Protein AF-A0A9D6ZRI2-F1 (afdb_monomer_lite)

pLDDT: mean 70.62, std 25.25, range [20.97, 98.5]

Foldseek 3Di:
DDDDDDDDDDDDDPDDDDPDPDDDDDDDDDDDDDDDDDDDDDDPFFPDKKKDFAAQQWDKIWADDDPDDTWMKGGHHPQADHRDMKMKTFTPPADLFKGKIAIPPLATQGPAWIKTKDFCSSPDDPDKDKWKKDAGPVQDFDDDPPDTGRIDTWDFPDADPVGRMTITIGRGGGMIMMGIDPDDFFDFDQDDPPVVDDQFKKKFFFFDDPPHGDVPQFRPFMWTFQDQDPVATWIWGQDPLPGTDIDHVVVVVPDPGTQTMTIHDPDDDPPDDDDNVLSVQLNVQLVVVSPPDDPSDPDDDDDPPGDGNVRSSQSSCVSSVNHDDDDDPDPRRDDDCVSPDDDDGPPPDDDDDDDDDDDDDDDDDDDDDDDDDDDDDDDDDDDDDQDWPFDDPAWDWDADPVGDIDIDHDDDPPDPPDDGDTDHDDDDDDDDDDDDDDDDDDDDDDDDDDDDDDDDDDDDDDDDDDDDDDDDDDDDDDDDDDDDDDDDDDDDDDDDDDDDDDDDDPPDDPDDDDDDDDDDPDDDDDDPPPDDPPPPPPPPPPDCPDDPDDDDDDVPQDPQQAAADLEAQAADDAQPRHQASPDADPVRHGHHHNQNSQSNCQNHQVAAEHEYDHPDQDLREREHQAAGDARAEHHEYEQPVQADPLAQSYEYAQQNHDDPDPDAFEQYHYNEYEYAYERYEFENTQEESYAYPYQYEYHYELYAQEHYLAESEHYQAAYEFEPPVRSAAEFENYNNHPPYAYWYYEYADADADARYEYARHEQEHTAEESEEYCEAYEYYNAYEQENYQAESYEHAHNDDDPDDFSYEYDYNEYEFEHYQYESYYYLEGEHEYEPLYAYEQEQYQAESEYYNAYAYAHYDDDDPDNPAAHEFENYQLKDFGWYWDADPVRHIDTDGDIHRHAHEEFEHDDQAARYEGERYEQYHTAEESYAYQAYEYEDANYHQEQIQAASYHAAHDPVLHAYEYEYDAHEYEQEHYQAEPYHTAHHEYAYDEHYAAEQAQYQAEPEAYAAYAYYYDYHPVCLVSAHEQANYQNHQKGWYWHQDPVRRIDIDIDGGYHARYEEHYHVVNDAHAHARYEFEHTAEESYEYPAHYAYHNYEQEHYAAERYEYEDDPVDDFHDAHYEAQYEQEHYQAESAYGQGHEHEAKLYEQEHYLAESYEYAEYEYEWDYDPPRGYEQYAYNNHQWHFDFDFDPPDPVGRGDGDTHGGHWERYAYNYDEYAYAEYEQYQTAEESYAYAEEYAYQAYEQYNHPYHSYHYVYHYHYHPRYHYYD

Structure (mmCIF, N/CA/C/O backbone):
data_AF-A0A9D6ZRI2-F1
#
_entry.id   AF-A0A9D6ZRI2-F1
#
loop_
_atom_site.group_PDB
_atom_site.id
_atom_site.type_symbol
_atom_site.label_atom_id
_atom_site.label_alt_id
_atom_site.label_comp_id
_atom_site.label_asym_id
_atom_site.label_entity_id
_atom_site.label_seq_id
_atom_site.pdbx_PDB_ins_code
_atom_site.Cartn_x
_atom_site.Cartn_y
_atom_site.Cartn_z
_atom_site.occupancy
_atom_site.B_iso_or_equiv
_atom_site.auth_seq_id
_atom_site.auth_comp_id
_atom_site.auth_asym_id
_atom_site.auth_atom_id
_atom_site.pdbx_PDB_model_num
ATOM 1 N N . MET A 1 1 ? -30.994 31.750 -10.090 1.00 29.16 1 MET A N 1
ATOM 2 C CA . MET A 1 1 ? -32.234 32.442 -9.644 1.00 29.16 1 MET A CA 1
ATOM 3 C C . MET A 1 1 ? -31.954 33.154 -8.312 1.00 29.16 1 MET A C 1
ATOM 5 O O . MET A 1 1 ? -30.790 33.247 -7.956 1.00 29.16 1 MET A O 1
ATOM 9 N N . THR A 1 2 ? -32.934 33.794 -7.663 1.00 28.86 2 THR A N 1
ATOM 10 C CA . THR A 1 2 ? -32.729 35.038 -6.875 1.00 28.86 2 THR A CA 1
ATOM 11 C C . THR A 1 2 ? -32.945 34.967 -5.348 1.00 28.86 2 THR A C 1
ATOM 13 O O . THR A 1 2 ? -33.997 34.472 -4.959 1.00 28.86 2 THR A O 1
ATOM 16 N N . ARG A 1 3 ? -32.115 35.719 -4.576 1.00 29.94 3 ARG A N 1
ATOM 17 C CA . ARG A 1 3 ? -32.376 36.353 -3.234 1.00 29.94 3 ARG A CA 1
ATOM 18 C C . ARG A 1 3 ? -32.582 35.392 -2.026 1.00 29.94 3 ARG A C 1
ATOM 20 O O . ARG A 1 3 ? -33.068 34.299 -2.241 1.00 29.94 3 ARG A O 1
ATOM 27 N N . THR A 1 4 ? -32.313 35.684 -0.734 1.00 32.09 4 THR A N 1
ATOM 28 C CA . THR A 1 4 ? -31.676 36.776 0.085 1.00 32.09 4 THR A CA 1
ATOM 29 C C . THR A 1 4 ? -31.476 36.241 1.530 1.00 32.09 4 THR A C 1
ATOM 31 O O . THR A 1 4 ? -32.232 35.356 1.907 1.00 32.09 4 THR A O 1
ATOM 34 N N . GLY A 1 5 ? -30.605 36.744 2.426 1.00 25.42 5 GLY A N 1
ATOM 35 C CA . GLY A 1 5 ? -29.570 37.795 2.340 1.00 25.42 5 GLY A CA 1
ATOM 36 C C . GLY A 1 5 ? -29.461 38.702 3.601 1.00 25.42 5 GLY A C 1
ATOM 37 O O . GLY A 1 5 ? -30.491 39.075 4.146 1.00 25.42 5 GLY A O 1
ATOM 38 N N . TRP A 1 6 ? -28.231 39.140 3.948 1.00 24.86 6 TRP A N 1
ATOM 39 C CA . TRP A 1 6 ? -27.807 40.153 4.963 1.00 24.86 6 TRP A CA 1
ATOM 40 C C . TRP A 1 6 ? -27.810 39.818 6.475 1.00 24.86 6 TRP A C 1
ATOM 42 O O . TRP A 1 6 ? -28.849 39.858 7.125 1.00 24.86 6 TRP A O 1
ATOM 52 N N . ALA A 1 7 ? -26.603 39.772 7.062 1.00 22.72 7 ALA A N 1
ATOM 53 C CA . ALA A 1 7 ? -26.259 40.459 8.320 1.00 22.72 7 ALA A CA 1
ATOM 54 C C . ALA A 1 7 ? -24.736 40.727 8.379 1.00 22.72 7 ALA A C 1
ATOM 56 O O . ALA A 1 7 ? -23.945 39.791 8.358 1.00 22.72 7 ALA A O 1
ATOM 57 N N . HIS A 1 8 ? -24.311 41.995 8.437 1.00 24.28 8 HIS A N 1
ATOM 58 C CA . HIS A 1 8 ? -22.897 42.356 8.627 1.00 24.28 8 HIS A CA 1
ATOM 59 C C . HIS A 1 8 ? -22.567 42.452 10.122 1.00 24.28 8 HIS A C 1
ATOM 61 O O . HIS A 1 8 ? -23.172 43.261 10.826 1.00 24.28 8 HIS A O 1
ATOM 67 N N . VAL A 1 9 ? -21.555 41.710 10.579 1.00 23.06 9 VAL A N 1
ATOM 68 C CA . VAL A 1 9 ? -20.877 41.962 11.860 1.00 23.06 9 VAL A CA 1
ATOM 69 C C . VAL A 1 9 ? -19.564 42.687 11.572 1.00 23.06 9 VAL A C 1
ATOM 71 O O . VAL A 1 9 ? -18.776 42.258 10.734 1.00 23.06 9 VAL A O 1
ATOM 74 N N . VAL A 1 10 ? -19.346 43.812 12.251 1.00 22.88 10 VAL A N 1
ATOM 75 C CA . VAL A 1 10 ? -18.098 44.580 12.180 1.00 22.88 10 VAL A CA 1
ATOM 76 C C . VAL A 1 10 ? -17.127 44.015 13.210 1.00 22.88 10 VAL A C 1
ATOM 78 O O . VAL A 1 10 ? -17.380 44.130 14.407 1.00 22.88 10 VAL A O 1
ATOM 81 N N . VAL A 1 11 ? -16.005 43.458 12.755 1.00 23.61 11 VAL A N 1
ATOM 82 C CA . VAL A 1 11 ? -14.863 43.113 13.613 1.00 23.61 11 VAL A CA 1
ATOM 83 C C . VAL A 1 11 ? -13.727 44.086 13.311 1.00 23.61 11 VAL A C 1
ATOM 85 O O . VAL A 1 11 ? -13.316 44.238 12.161 1.00 23.61 11 VAL A O 1
ATOM 88 N N . LEU A 1 12 ? -13.240 44.780 14.343 1.00 21.59 12 LEU A N 1
ATOM 89 C CA . LEU A 1 12 ? -12.049 45.622 14.245 1.00 21.59 12 LEU A CA 1
ATOM 90 C C . LEU A 1 12 ? -10.812 44.732 14.078 1.00 21.59 12 LEU A C 1
ATOM 92 O O . LEU A 1 12 ? -10.442 44.021 15.008 1.00 21.59 12 LEU A O 1
ATOM 96 N N . LEU A 1 13 ? -10.118 44.854 12.947 1.00 23.19 13 LEU A N 1
ATOM 97 C CA . LEU A 1 13 ? -8.721 44.437 12.853 1.00 23.19 13 LEU A CA 1
ATOM 98 C C . LEU A 1 13 ? -7.837 45.539 13.445 1.00 23.19 13 LEU A C 1
ATOM 100 O O . LEU A 1 13 ? -7.654 46.601 12.849 1.00 23.19 13 LEU A O 1
ATOM 104 N N . VAL A 1 14 ? -7.291 45.281 14.634 1.00 24.95 14 VAL A N 1
ATOM 105 C CA . VAL A 1 14 ? -6.186 46.069 15.188 1.00 24.95 14 VAL A CA 1
ATOM 106 C C . VAL A 1 14 ? -4.920 45.655 14.443 1.00 24.95 14 VAL A C 1
ATOM 108 O O . VAL A 1 14 ? -4.370 44.587 14.692 1.00 24.95 14 VAL A O 1
ATOM 111 N N . GLY A 1 15 ? -4.471 46.491 13.507 1.00 23.88 15 GLY A N 1
ATOM 112 C CA . GLY A 1 15 ? -3.195 46.282 12.830 1.00 23.88 15 GLY A CA 1
ATOM 113 C C . GLY A 1 15 ? -2.034 46.434 13.812 1.00 23.88 15 GLY A C 1
ATOM 114 O O . GLY A 1 15 ? -1.817 47.523 14.345 1.00 23.88 15 GLY A O 1
ATOM 115 N N . VAL A 1 16 ? -1.283 45.354 14.036 1.00 26.25 16 VAL A N 1
ATOM 116 C CA . VAL A 1 16 ? 0.013 45.416 14.722 1.00 26.25 16 VAL A CA 1
ATOM 117 C C . VAL A 1 16 ? 1.009 46.101 13.783 1.00 26.25 16 VAL A C 1
ATOM 119 O O . VAL A 1 16 ? 1.060 45.809 12.589 1.00 26.25 16 VAL A O 1
ATOM 122 N N . GLY A 1 17 ? 1.728 47.094 14.304 1.00 24.58 17 GLY A N 1
ATOM 123 C CA . GLY A 1 17 ? 2.449 48.058 13.479 1.00 24.58 17 GLY A CA 1
ATOM 124 C C . GLY A 1 17 ? 3.695 47.494 12.801 1.00 24.58 17 GLY A C 1
ATOM 125 O O . GLY A 1 17 ? 4.562 46.922 13.457 1.00 24.58 17 GLY A O 1
ATOM 126 N N . ILE A 1 18 ? 3.840 47.782 11.506 1.00 28.42 18 ILE A N 1
ATOM 127 C CA . ILE A 1 18 ? 5.143 47.767 10.839 1.00 28.42 18 ILE A CA 1
ATOM 128 C C . ILE A 1 18 ? 5.974 48.894 11.464 1.00 28.42 18 ILE A C 1
ATOM 130 O O . ILE A 1 18 ? 5.627 50.071 11.340 1.00 28.42 18 ILE A O 1
ATOM 134 N N . GLY A 1 19 ? 7.050 48.534 12.167 1.00 27.94 19 GLY A N 1
ATOM 135 C CA . GLY A 1 19 ? 7.991 49.499 12.731 1.00 27.94 19 GLY A CA 1
ATOM 136 C C . GLY A 1 19 ? 8.614 50.350 11.624 1.00 27.94 19 GLY A C 1
ATOM 137 O O . GLY A 1 19 ? 9.106 49.821 10.629 1.00 27.94 19 GLY A O 1
ATOM 138 N N . ALA A 1 20 ? 8.579 51.673 11.779 1.00 28.64 20 ALA A N 1
ATOM 139 C CA . ALA A 1 20 ? 9.100 52.585 10.770 1.00 28.64 20 ALA A CA 1
ATOM 140 C C . ALA A 1 20 ? 10.629 52.466 10.657 1.00 28.64 20 ALA A C 1
ATOM 142 O O . ALA A 1 20 ? 11.359 52.940 11.528 1.00 28.64 20 ALA A O 1
ATOM 143 N N . VAL A 1 21 ? 11.115 51.896 9.551 1.00 29.70 21 VAL A N 1
ATOM 144 C CA . VAL A 1 21 ? 12.512 52.061 9.135 1.00 29.70 21 VAL A CA 1
ATOM 145 C C . VAL A 1 21 ? 12.705 53.529 8.766 1.00 29.70 21 VAL A C 1
ATOM 147 O O . VAL A 1 21 ? 12.091 54.037 7.825 1.00 29.70 21 VAL A O 1
ATOM 150 N N . GLN A 1 22 ? 13.530 54.232 9.539 1.00 29.23 22 GLN A N 1
ATOM 151 C CA . GLN A 1 22 ? 13.772 55.655 9.349 1.00 29.23 22 GLN A CA 1
ATOM 152 C C . GLN A 1 22 ? 14.686 55.876 8.137 1.00 29.23 22 GLN A C 1
ATOM 154 O O . GLN A 1 22 ? 15.909 55.903 8.256 1.00 29.23 22 GLN A O 1
ATOM 159 N N . ALA A 1 23 ? 14.080 56.041 6.960 1.00 32.25 23 ALA A N 1
ATOM 160 C CA . ALA A 1 23 ? 14.793 56.461 5.760 1.00 32.25 23 ALA A CA 1
ATOM 161 C C . ALA A 1 23 ? 15.494 57.812 5.994 1.00 32.25 23 ALA A C 1
ATOM 163 O O . ALA A 1 23 ? 14.913 58.739 6.568 1.00 32.25 23 ALA A O 1
ATOM 164 N N . CYS A 1 24 ? 16.739 57.934 5.531 1.00 27.02 24 CYS A N 1
ATOM 165 C CA . CYS A 1 24 ? 17.488 59.186 5.570 1.00 27.02 24 CYS A CA 1
ATOM 166 C C . CYS A 1 24 ? 16.915 60.188 4.555 1.00 27.02 24 CYS A C 1
ATOM 168 O O . CYS A 1 24 ? 17.398 60.271 3.427 1.00 27.02 24 CYS A O 1
ATOM 170 N N . ASP A 1 25 ? 15.895 60.951 4.952 1.00 29.95 25 ASP A N 1
ATOM 171 C CA . ASP A 1 25 ? 15.398 62.072 4.152 1.00 29.95 25 ASP A CA 1
ATOM 172 C C . ASP A 1 25 ? 16.218 63.358 4.391 1.00 29.95 25 ASP A C 1
ATOM 174 O O . ASP A 1 25 ? 16.868 63.588 5.414 1.00 29.95 25 ASP A O 1
ATOM 178 N N . SER A 1 26 ? 16.196 64.174 3.355 1.00 35.44 26 SER A N 1
ATOM 179 C CA . SER A 1 26 ? 17.008 65.328 3.035 1.00 35.44 26 SER A CA 1
ATOM 180 C C . SER A 1 26 ? 16.941 66.508 4.017 1.00 35.44 26 SER A C 1
ATOM 182 O O . SER A 1 26 ? 15.887 67.026 4.381 1.00 35.44 26 SER A O 1
ATOM 184 N N . SER A 1 27 ? 18.119 67.066 4.317 1.00 29.78 27 SER A N 1
ATOM 185 C CA . SER A 1 27 ? 18.261 68.493 4.625 1.00 29.78 27 SER A CA 1
ATOM 186 C C . SER A 1 27 ? 19.442 69.077 3.827 1.00 29.78 27 SER A C 1
ATOM 188 O O . SER A 1 27 ? 20.470 68.413 3.681 1.00 29.78 27 SER A O 1
ATOM 190 N N . PRO A 1 28 ? 19.311 70.271 3.215 1.00 37.56 28 PRO A N 1
ATOM 191 C CA . PRO A 1 28 ? 20.233 70.697 2.163 1.00 37.56 28 PRO A CA 1
ATOM 192 C C . PRO A 1 28 ? 21.476 71.415 2.716 1.00 37.56 28 PRO A C 1
ATOM 194 O O . PRO A 1 28 ? 21.451 72.625 2.947 1.00 37.56 28 PRO A O 1
ATOM 197 N N . GLY A 1 29 ? 22.600 70.704 2.856 1.00 37.34 29 GLY A N 1
ATOM 198 C CA . GLY A 1 29 ? 23.886 71.346 3.146 1.00 37.34 29 GLY A CA 1
ATOM 199 C C . GLY A 1 29 ? 25.071 70.396 3.337 1.00 37.34 29 GLY A C 1
ATOM 200 O O . GLY A 1 29 ? 25.107 69.644 4.301 1.00 37.34 29 GLY A O 1
ATOM 201 N N . SER A 1 30 ? 26.095 70.547 2.485 1.00 35.97 30 SER A N 1
ATOM 202 C CA . SER A 1 30 ? 27.358 69.776 2.431 1.00 35.97 30 SER A CA 1
ATOM 203 C C . SER A 1 30 ? 27.227 68.313 1.968 1.00 35.97 30 SER A C 1
ATOM 205 O O . SER A 1 30 ? 26.267 67.622 2.283 1.00 35.97 30 SER A O 1
ATOM 207 N N . GLY A 1 31 ? 28.155 67.882 1.106 1.00 46.59 31 GLY A N 1
ATOM 208 C CA . GLY A 1 31 ? 27.984 66.688 0.273 1.00 46.59 31 GLY A CA 1
ATOM 209 C C . GLY A 1 31 ? 28.655 65.419 0.801 1.00 46.59 31 GLY A C 1
ATOM 210 O O . GLY A 1 31 ? 29.773 65.457 1.307 1.00 46.59 31 GLY A O 1
ATOM 211 N N . SER A 1 32 ? 27.988 64.290 0.569 1.00 33.88 32 SER A N 1
ATOM 212 C CA . SER A 1 32 ? 28.549 62.934 0.475 1.00 33.88 32 SER A CA 1
ATOM 213 C C . SER A 1 32 ? 27.674 62.127 -0.505 1.00 33.88 32 SER A C 1
ATOM 215 O O . SER A 1 32 ? 26.529 62.510 -0.744 1.00 33.88 32 SER A O 1
ATOM 217 N N . GLY A 1 33 ? 28.242 61.125 -1.186 1.00 31.58 33 GLY A N 1
ATOM 218 C CA . GLY A 1 33 ? 27.621 60.482 -2.359 1.00 31.58 33 GLY A CA 1
ATOM 219 C C . GLY A 1 33 ? 26.506 59.483 -2.026 1.00 31.58 33 GLY A C 1
ATOM 220 O O . GLY A 1 33 ? 26.507 58.896 -0.945 1.00 31.58 33 GLY A O 1
ATOM 221 N N . SER A 1 34 ? 25.576 59.272 -2.966 1.00 30.92 34 SER A N 1
ATOM 222 C CA . SER A 1 34 ? 24.553 58.221 -2.870 1.00 30.92 34 SER A CA 1
ATOM 223 C C . SER A 1 34 ? 25.125 56.835 -3.184 1.00 30.92 34 SER A C 1
ATOM 225 O O . SER A 1 34 ? 26.103 56.693 -3.918 1.00 30.92 34 SER A O 1
ATOM 227 N N . CYS A 1 35 ? 24.486 55.804 -2.632 1.00 38.44 35 CYS A N 1
ATOM 228 C CA . CYS A 1 35 ? 24.665 54.409 -3.029 1.00 38.44 35 CYS A CA 1
ATOM 229 C C . CYS A 1 35 ? 23.344 53.908 -3.624 1.00 38.44 35 CYS A C 1
ATOM 231 O O . CYS A 1 35 ? 22.611 53.158 -2.982 1.00 38.44 35 CYS A O 1
ATOM 233 N N . ASP A 1 36 ? 23.018 54.368 -4.831 1.00 41.16 36 ASP A N 1
ATOM 234 C CA . ASP A 1 36 ? 21.847 53.890 -5.565 1.00 41.16 36 ASP A CA 1
ATOM 235 C C . ASP A 1 36 ? 22.117 52.484 -6.122 1.00 41.16 36 ASP A C 1
ATOM 237 O O . ASP A 1 36 ? 22.945 52.300 -7.015 1.00 41.16 36 ASP A O 1
ATOM 241 N N . GLY A 1 37 ? 21.423 51.479 -5.584 1.00 41.41 37 GLY A N 1
ATOM 242 C CA . GLY A 1 37 ? 21.551 50.090 -6.016 1.00 41.41 37 GLY A CA 1
ATOM 243 C C . GLY A 1 37 ? 20.399 49.226 -5.507 1.00 41.41 37 GLY A C 1
ATOM 244 O O . GLY A 1 37 ? 20.138 49.179 -4.305 1.00 41.41 37 GLY A O 1
ATOM 245 N N . ILE A 1 38 ? 19.728 48.554 -6.444 1.00 42.66 38 ILE A N 1
ATOM 246 C CA . ILE A 1 38 ? 18.597 47.631 -6.240 1.00 42.66 38 ILE A CA 1
ATOM 247 C C . ILE A 1 38 ? 18.997 46.532 -5.220 1.00 42.66 38 ILE A C 1
ATOM 249 O O . ILE A 1 38 ? 20.179 46.167 -5.172 1.00 42.66 38 ILE A O 1
ATOM 253 N N . PRO A 1 39 ? 18.082 46.014 -4.370 1.00 45.53 39 PRO A N 1
ATOM 254 C CA . PRO A 1 39 ? 18.378 44.829 -3.561 1.00 45.53 39 PRO A CA 1
ATOM 255 C C . PRO A 1 39 ? 18.807 43.648 -4.456 1.00 45.53 39 PRO A C 1
ATOM 257 O O . PRO A 1 39 ? 18.276 43.513 -5.558 1.00 45.53 39 PRO A O 1
ATOM 260 N N . PRO A 1 40 ? 19.768 42.810 -4.024 1.00 46.75 40 PRO A N 1
ATOM 261 C CA . PRO A 1 40 ? 20.139 41.613 -4.775 1.00 46.75 40 PRO A CA 1
ATOM 262 C C . PRO A 1 40 ? 18.957 40.638 -4.863 1.00 46.75 40 PRO A C 1
ATOM 264 O O . PRO A 1 40 ? 18.091 40.645 -3.986 1.00 46.75 40 PRO A O 1
ATOM 267 N N . GLU A 1 41 ? 18.950 39.794 -5.897 1.00 44.81 41 GLU A N 1
ATOM 268 C CA . GLU A 1 41 ? 18.012 38.671 -5.998 1.00 44.81 41 GLU A CA 1
ATOM 269 C C . GLU A 1 41 ? 18.081 37.795 -4.739 1.00 44.81 41 GLU A C 1
ATOM 271 O O . GLU A 1 41 ? 19.152 37.578 -4.157 1.00 44.81 41 GLU A O 1
ATOM 276 N N . VAL A 1 42 ? 16.905 37.348 -4.300 1.00 48.97 42 VAL A N 1
ATOM 277 C CA . VAL A 1 42 ? 16.754 36.388 -3.209 1.00 48.97 42 VAL A CA 1
ATOM 278 C C . VAL A 1 42 ? 16.791 35.007 -3.843 1.00 48.97 42 VAL A C 1
ATOM 280 O O . VAL A 1 42 ? 15.953 34.700 -4.682 1.00 48.97 42 VAL A O 1
ATOM 283 N N . ASP A 1 43 ? 17.790 34.225 -3.457 1.00 49.72 43 ASP A N 1
ATOM 284 C CA . ASP A 1 43 ? 17.899 32.800 -3.762 1.00 49.72 43 ASP A CA 1
ATOM 285 C C . ASP A 1 43 ? 17.080 31.998 -2.732 1.00 49.72 43 ASP A C 1
ATOM 287 O O . ASP A 1 43 ? 17.019 32.384 -1.559 1.00 49.72 43 ASP A O 1
ATOM 291 N N . ASP A 1 44 ? 16.475 30.884 -3.150 1.00 49.12 44 ASP A N 1
ATOM 292 C CA . ASP A 1 44 ? 15.517 30.082 -2.363 1.00 49.12 44 ASP A CA 1
ATOM 293 C C . ASP A 1 44 ? 16.140 29.408 -1.118 1.00 49.12 44 ASP A C 1
ATOM 295 O O . ASP A 1 44 ? 15.434 28.860 -0.257 1.00 49.12 44 ASP A O 1
ATOM 299 N N . THR A 1 45 ? 17.470 29.495 -1.007 1.00 49.88 45 THR A N 1
ATOM 300 C CA . THR A 1 45 ? 18.319 29.036 0.103 1.00 49.88 45 THR A CA 1
ATOM 301 C C . THR A 1 45 ? 18.375 30.004 1.304 1.00 49.88 45 THR A C 1
ATOM 303 O O . THR A 1 45 ? 18.862 29.630 2.378 1.00 49.88 45 THR A O 1
ATOM 306 N N . VAL A 1 46 ? 17.880 31.245 1.169 1.00 54.53 46 VAL A N 1
ATOM 307 C CA . VAL A 1 46 ? 18.057 32.327 2.163 1.00 54.53 46 VAL A CA 1
ATOM 308 C C . VAL A 1 46 ? 16.724 32.767 2.784 1.00 54.53 46 VAL A C 1
ATOM 310 O O . VAL A 1 46 ? 15.861 33.316 2.109 1.00 54.53 46 VAL A O 1
ATOM 313 N N . GLU A 1 47 ? 16.575 32.623 4.106 1.00 59.03 47 GLU A N 1
ATOM 314 C CA . GLU A 1 47 ? 15.338 32.988 4.830 1.00 59.03 47 GLU A CA 1
ATOM 315 C C . GLU A 1 47 ? 15.181 34.510 5.031 1.00 59.03 47 GLU A C 1
ATOM 317 O O . GLU A 1 47 ? 14.079 35.017 5.239 1.00 59.03 47 GLU A O 1
ATOM 322 N N . GLY A 1 48 ? 16.281 35.270 4.985 1.00 71.56 48 GLY A N 1
ATOM 323 C CA . GLY A 1 48 ? 16.228 36.723 5.128 1.00 71.56 48 GLY A CA 1
ATOM 324 C C . GLY A 1 48 ? 17.539 37.454 4.848 1.00 71.56 48 GLY A C 1
ATOM 325 O O . GLY A 1 48 ? 18.637 36.932 5.064 1.00 71.56 48 GLY A O 1
ATOM 326 N N . VAL A 1 49 ? 17.406 38.705 4.391 1.00 76.75 49 VAL A N 1
ATOM 327 C CA . VAL A 1 49 ? 18.514 39.602 4.031 1.00 76.75 49 VAL A CA 1
ATOM 328 C C . VAL A 1 49 ? 18.304 40.989 4.646 1.00 76.75 49 VAL A C 1
ATOM 330 O O . VAL A 1 49 ? 17.291 41.638 4.391 1.00 76.75 49 VAL A O 1
ATOM 333 N N . SER A 1 50 ? 19.300 41.476 5.386 1.00 81.25 50 SER A N 1
ATOM 334 C CA . SER A 1 50 ? 19.371 42.855 5.901 1.00 81.25 50 SER A CA 1
ATOM 335 C C . SER A 1 50 ? 20.590 43.585 5.343 1.00 81.25 50 SER A C 1
ATOM 337 O O . SER A 1 50 ? 21.602 42.960 5.031 1.00 81.25 50 SER A O 1
ATOM 339 N N . TRP A 1 51 ? 20.537 44.917 5.243 1.00 80.75 51 TRP A N 1
ATOM 340 C CA . TRP A 1 51 ? 21.678 45.718 4.787 1.00 80.75 51 TRP A CA 1
ATOM 341 C C . TRP A 1 51 ? 21.721 47.125 5.399 1.00 80.75 51 TRP A C 1
ATOM 343 O O . TRP A 1 51 ? 20.697 47.676 5.800 1.00 80.75 51 TRP A O 1
ATOM 353 N N . LEU A 1 52 ? 22.921 47.713 5.447 1.00 82.50 52 LEU A N 1
ATOM 354 C CA . LEU A 1 52 ? 23.186 49.068 5.945 1.00 82.50 52 LEU A CA 1
ATOM 355 C C . LEU A 1 52 ? 24.335 49.719 5.165 1.00 82.50 52 LEU A C 1
ATOM 357 O O . LEU A 1 52 ? 25.357 49.086 4.914 1.00 82.50 52 LEU A O 1
ATOM 361 N N . CYS A 1 53 ? 24.209 51.006 4.842 1.00 77.75 53 CYS A N 1
ATOM 362 C CA . CYS A 1 53 ? 25.326 51.830 4.372 1.00 77.75 53 CYS A CA 1
ATOM 363 C C . CYS A 1 53 ? 25.922 52.607 5.554 1.00 77.75 53 CYS A C 1
ATOM 365 O O . CYS A 1 53 ? 25.254 53.457 6.141 1.00 77.75 53 CYS A O 1
ATOM 367 N N . VAL A 1 54 ? 27.176 52.324 5.910 1.00 76.12 54 VAL A N 1
ATOM 368 C CA . VAL A 1 54 ? 27.817 52.888 7.106 1.00 76.12 54 VAL A CA 1
ATOM 369 C C . VAL A 1 54 ? 28.302 54.313 6.837 1.00 76.12 54 VAL A C 1
ATOM 371 O O . VAL A 1 54 ? 29.200 54.553 6.024 1.00 76.12 54 VAL A O 1
ATOM 374 N N . GLY A 1 55 ? 27.701 55.279 7.532 1.00 73.00 55 GLY A N 1
ATOM 375 C CA . GLY A 1 55 ? 28.160 56.667 7.548 1.00 73.00 55 GLY A CA 1
ATOM 376 C C . GLY A 1 55 ? 29.383 56.866 8.457 1.00 73.00 55 GLY A C 1
ATOM 377 O O . GLY A 1 55 ? 29.712 55.997 9.263 1.00 73.00 55 GLY A O 1
ATOM 378 N N . PRO A 1 56 ? 30.048 58.036 8.409 1.00 68.06 56 PRO A N 1
ATOM 379 C CA . PRO A 1 56 ? 31.217 58.318 9.253 1.00 68.06 56 PRO A CA 1
ATOM 380 C C . PRO A 1 56 ? 30.921 58.294 10.768 1.00 68.06 56 PRO A C 1
ATOM 382 O O . PRO A 1 56 ? 31.847 58.202 11.567 1.00 68.06 56 PRO A O 1
ATOM 385 N N . GLY A 1 57 ? 29.647 58.356 11.172 1.00 76.94 57 GLY A N 1
ATOM 386 C CA . GLY A 1 57 ? 29.206 58.207 12.563 1.00 76.94 57 GLY A CA 1
ATOM 387 C C . GLY A 1 57 ? 28.972 56.762 13.029 1.00 76.94 57 GLY A C 1
ATOM 388 O O . GLY A 1 57 ? 28.460 56.586 14.129 1.00 76.94 57 GLY A O 1
ATOM 389 N N . GLY A 1 58 ? 29.304 55.748 12.221 1.00 85.31 58 GLY A N 1
ATOM 390 C CA . GLY A 1 58 ? 28.919 54.357 12.484 1.00 85.31 58 GLY A CA 1
ATOM 391 C C . GLY A 1 58 ? 27.444 54.094 12.155 1.00 85.31 58 GLY A C 1
ATOM 392 O O . GLY A 1 58 ? 26.834 54.825 11.370 1.00 85.31 58 GLY A O 1
ATOM 393 N N . GLY A 1 59 ? 26.869 53.049 12.749 1.00 88.62 59 GLY A N 1
ATOM 394 C CA . GLY A 1 59 ? 25.447 52.707 12.625 1.00 88.62 59 GLY A CA 1
ATOM 395 C C . GLY A 1 59 ? 25.116 51.342 13.229 1.00 88.62 59 GLY A C 1
ATOM 396 O O . GLY A 1 59 ? 26.006 50.653 13.722 1.00 88.62 59 GLY A O 1
ATOM 397 N N . SER A 1 60 ? 23.850 50.934 13.177 1.00 88.12 60 SER A N 1
ATOM 398 C CA . SER A 1 60 ? 23.438 49.570 13.520 1.00 88.12 60 SER A CA 1
ATOM 399 C C . SER A 1 60 ? 22.464 48.997 12.494 1.00 88.12 60 SER A C 1
ATOM 401 O O . SER A 1 60 ? 21.776 49.737 11.786 1.00 88.12 60 SER A O 1
ATOM 403 N N . VAL A 1 61 ? 22.458 47.671 12.364 1.00 88.62 61 VAL A N 1
ATOM 404 C CA . VAL A 1 61 ? 21.616 46.931 11.418 1.00 88.62 61 VAL A CA 1
ATOM 405 C C . VAL A 1 61 ? 20.975 45.735 12.111 1.00 88.62 61 VAL A C 1
ATOM 407 O O . VAL A 1 61 ? 21.632 45.003 12.851 1.00 88.62 61 VAL A O 1
ATOM 410 N N . LEU A 1 62 ? 19.677 45.542 11.878 1.00 87.31 62 LEU A N 1
ATOM 411 C CA . LEU A 1 62 ? 18.941 44.407 12.426 1.00 87.31 62 LEU A CA 1
ATOM 412 C C . LEU A 1 62 ? 19.306 43.127 11.675 1.00 87.31 62 LEU A C 1
ATOM 414 O O . LEU A 1 62 ? 19.291 43.087 10.445 1.00 87.31 62 LEU A O 1
ATOM 418 N N . VAL A 1 63 ? 19.595 42.075 12.424 1.00 85.50 63 VAL A N 1
ATOM 419 C CA . VAL A 1 63 ? 19.823 40.726 11.911 1.00 85.50 63 VAL A CA 1
ATOM 420 C C . VAL A 1 63 ? 18.464 40.086 11.583 1.00 85.50 63 VAL A C 1
ATOM 422 O O . VAL A 1 63 ? 17.560 40.176 12.419 1.00 85.50 63 VAL A O 1
ATOM 425 N N . PRO A 1 64 ? 18.287 39.448 10.407 1.00 76.62 64 PRO A N 1
ATOM 426 C CA . PRO A 1 64 ? 17.042 38.760 10.061 1.00 76.62 64 PRO A CA 1
ATOM 427 C C . PRO A 1 64 ? 16.646 37.696 11.098 1.00 76.62 64 PRO A C 1
ATOM 429 O O . PRO A 1 64 ? 17.489 36.943 11.581 1.00 76.62 64 PRO A O 1
ATOM 432 N N . GLY A 1 65 ? 15.355 37.626 11.429 1.00 72.75 65 GLY A N 1
ATOM 433 C CA . GLY A 1 65 ? 14.789 36.683 12.397 1.00 72.75 65 GLY A CA 1
ATOM 434 C C . GLY A 1 65 ? 13.260 36.785 12.461 1.00 72.75 65 GLY A C 1
ATOM 435 O O . GLY A 1 65 ? 12.664 37.626 11.783 1.00 72.75 65 GLY A O 1
ATOM 436 N N . ARG A 1 66 ? 12.611 35.934 13.271 1.00 61.38 66 ARG A N 1
ATOM 437 C CA . ARG A 1 66 ? 11.140 35.908 13.400 1.00 61.38 66 ARG A CA 1
ATOM 438 C C . ARG A 1 66 ? 10.581 37.229 13.955 1.00 61.38 66 ARG A C 1
ATOM 440 O O . ARG A 1 66 ? 11.221 37.926 14.741 1.00 61.38 66 ARG A O 1
ATOM 447 N N . ALA A 1 67 ? 9.366 37.575 13.526 1.00 49.72 67 ALA A N 1
ATOM 448 C CA . ALA A 1 67 ? 8.756 38.878 13.779 1.00 49.72 67 ALA A CA 1
ATOM 449 C C . ALA A 1 67 ? 8.518 39.152 15.279 1.00 49.72 67 ALA A C 1
ATOM 451 O O . ALA A 1 67 ? 7.675 38.517 15.906 1.00 49.72 67 ALA A O 1
ATOM 452 N N . GLY A 1 68 ? 9.224 40.146 15.828 1.00 57.22 68 GLY A N 1
ATOM 453 C CA . GLY A 1 68 ? 9.019 40.652 17.190 1.00 57.22 68 GLY A CA 1
ATOM 454 C C . GLY A 1 68 ? 10.305 41.125 17.868 1.00 57.22 68 GLY A C 1
ATOM 455 O O . GLY A 1 68 ? 10.324 42.208 18.449 1.00 57.22 68 GLY A O 1
ATOM 456 N N . GLU A 1 69 ? 11.391 40.354 17.751 1.00 60.31 69 GLU A N 1
ATOM 457 C CA . GLU A 1 69 ? 12.611 40.548 18.551 1.00 60.31 69 GLU A CA 1
ATOM 458 C C . GLU A 1 69 ? 13.894 40.258 17.748 1.00 60.31 69 GLU A C 1
ATOM 460 O O . GLU A 1 69 ? 14.444 39.160 17.779 1.00 60.31 69 GLU A O 1
ATOM 465 N N . ALA A 1 70 ? 14.400 41.258 17.020 1.00 72.94 70 ALA A N 1
ATOM 466 C CA . ALA A 1 70 ? 15.609 41.110 16.206 1.00 72.94 70 ALA A CA 1
ATOM 467 C C . ALA A 1 70 ? 16.913 41.295 17.012 1.00 72.94 70 ALA A C 1
ATOM 469 O O . ALA A 1 70 ? 17.019 42.181 17.868 1.00 72.94 70 ALA A O 1
ATOM 470 N N . SER A 1 71 ? 17.927 40.489 16.681 1.00 87.25 71 SER A N 1
ATOM 471 C CA . SER A 1 71 ? 19.327 40.733 17.071 1.00 87.25 71 SER A CA 1
ATOM 472 C C . SER A 1 71 ? 19.909 41.902 16.255 1.00 87.25 71 SER A C 1
ATOM 474 O O . SER A 1 71 ? 19.345 42.284 15.230 1.00 87.25 71 SER A O 1
ATOM 476 N N . GLU A 1 72 ? 21.011 42.508 16.694 1.00 91.06 72 GLU A N 1
ATOM 477 C CA . GLU A 1 72 ? 21.512 43.777 16.141 1.00 91.06 72 GLU A CA 1
ATOM 478 C C . GLU A 1 72 ? 23.038 43.768 15.983 1.00 91.06 72 GLU A C 1
ATOM 480 O O . GLU A 1 72 ? 23.761 43.509 16.940 1.00 91.06 72 GLU A O 1
ATOM 485 N N . LEU A 1 73 ? 23.545 44.094 14.792 1.00 92.56 73 LEU A N 1
ATOM 486 C CA . LEU A 1 73 ? 24.970 44.339 14.561 1.00 92.56 73 LEU A CA 1
ATOM 487 C C . LEU A 1 73 ? 25.250 45.843 14.682 1.00 92.56 73 LEU A C 1
ATOM 489 O O . LEU A 1 73 ? 24.732 46.646 13.904 1.00 92.56 73 LEU A O 1
ATOM 493 N N . ILE A 1 74 ? 26.079 46.217 15.652 1.00 93.25 74 ILE A N 1
ATOM 494 C CA . ILE A 1 74 ? 26.438 47.587 16.021 1.00 93.25 74 ILE A CA 1
ATOM 495 C C . ILE A 1 74 ? 27.854 47.882 15.515 1.00 93.25 74 ILE A C 1
ATOM 497 O O . ILE A 1 74 ? 28.826 47.239 15.914 1.00 93.25 74 ILE A O 1
ATOM 501 N N . ILE A 1 75 ? 27.978 48.885 14.650 1.00 92.38 75 ILE A N 1
ATOM 502 C CA . ILE A 1 75 ? 29.223 49.281 13.989 1.00 92.38 75 ILE A CA 1
ATOM 503 C C . ILE A 1 75 ? 29.661 50.641 14.556 1.00 92.38 75 ILE A C 1
ATOM 505 O O . ILE A 1 75 ? 29.005 51.652 14.274 1.00 92.38 75 ILE A O 1
ATOM 509 N N . PRO A 1 76 ? 30.743 50.713 15.359 1.00 90.00 76 PRO A N 1
ATOM 510 C CA . PRO A 1 76 ? 31.167 51.972 15.955 1.00 90.00 76 PRO A CA 1
ATOM 511 C C . PRO A 1 76 ? 31.718 52.960 14.906 1.00 90.00 76 PRO A C 1
ATOM 513 O O . PRO A 1 76 ? 32.120 52.556 13.809 1.00 90.00 76 PRO A O 1
ATOM 516 N N . PRO A 1 77 ? 31.770 54.271 15.224 1.00 87.44 77 PRO A N 1
ATOM 517 C CA . PRO A 1 77 ? 32.368 55.270 14.345 1.00 87.44 77 PRO A CA 1
ATOM 518 C C . PRO A 1 77 ? 33.793 54.886 13.932 1.00 87.44 77 PRO A C 1
ATOM 520 O O . PRO A 1 77 ? 34.571 54.385 14.748 1.00 87.44 77 PRO A O 1
ATOM 523 N N . GLU A 1 78 ? 34.127 55.167 12.671 1.00 83.19 78 GLU A N 1
ATOM 524 C CA . GLU A 1 78 ? 35.434 54.906 12.040 1.00 83.19 78 GLU A CA 1
ATOM 525 C C . GLU A 1 78 ? 35.818 53.418 11.868 1.00 83.19 78 GLU A C 1
ATOM 527 O O . GLU A 1 78 ? 36.816 53.148 11.201 1.00 83.19 78 GLU A O 1
ATOM 532 N N . ALA A 1 79 ? 35.036 52.454 12.384 1.00 86.94 79 ALA A N 1
ATOM 533 C CA . ALA A 1 79 ? 35.320 51.012 12.282 1.00 86.94 79 ALA A CA 1
ATOM 534 C C . ALA A 1 79 ? 35.433 50.508 10.833 1.00 86.94 79 ALA A C 1
ATOM 536 O O . ALA A 1 79 ? 36.232 49.621 10.538 1.00 86.94 79 ALA A O 1
ATOM 537 N N . LEU A 1 80 ? 34.664 51.118 9.931 1.00 87.56 80 LEU A N 1
ATOM 538 C CA . LEU A 1 80 ? 34.683 50.891 8.490 1.00 87.56 80 LEU A CA 1
ATOM 539 C C . LEU A 1 80 ? 34.935 52.201 7.746 1.00 87.56 80 LEU A C 1
ATOM 541 O O . LEU A 1 80 ? 34.640 53.291 8.245 1.00 87.56 80 LEU A O 1
ATOM 545 N N . ALA A 1 81 ? 35.417 52.092 6.507 1.00 82.12 81 ALA A N 1
ATOM 546 C CA . ALA A 1 81 ? 35.446 53.226 5.596 1.00 82.12 81 ALA A CA 1
ATOM 547 C C . ALA A 1 81 ? 34.020 53.770 5.389 1.00 82.12 81 ALA A C 1
ATOM 549 O O . ALA A 1 81 ? 33.069 53.004 5.200 1.00 82.12 81 ALA A O 1
ATOM 550 N N . ALA A 1 82 ? 33.867 55.096 5.402 1.00 73.75 82 ALA A N 1
ATOM 551 C CA . ALA A 1 82 ? 32.582 55.728 5.115 1.00 73.75 82 ALA A CA 1
ATOM 552 C C . ALA A 1 82 ? 32.048 55.258 3.749 1.00 73.75 82 ALA A C 1
ATOM 554 O O . ALA A 1 82 ? 32.817 55.118 2.799 1.00 73.75 82 ALA A O 1
ATOM 555 N N . SER A 1 83 ? 30.734 55.038 3.655 1.00 76.25 83 SER A N 1
ATOM 556 C CA . SER A 1 83 ? 30.021 54.428 2.516 1.00 76.25 83 SER A CA 1
ATOM 557 C C . SER A 1 83 ? 30.280 52.932 2.253 1.00 76.25 83 SER A C 1
ATOM 559 O O . SER A 1 83 ? 29.862 52.420 1.218 1.00 76.25 83 SER A O 1
ATOM 561 N N . THR A 1 84 ? 30.855 52.183 3.204 1.00 81.38 84 THR A N 1
ATOM 562 C CA . THR A 1 84 ? 30.825 50.706 3.142 1.00 81.38 84 THR A CA 1
ATOM 563 C C . THR A 1 84 ? 29.380 50.201 3.259 1.00 81.38 84 THR A C 1
ATOM 565 O O . THR A 1 84 ? 28.679 50.548 4.213 1.00 81.38 84 THR A O 1
ATOM 568 N N . LYS A 1 85 ? 28.929 49.376 2.304 1.00 85.94 85 LYS A N 1
ATOM 569 C CA . LYS A 1 85 ? 27.652 48.647 2.378 1.00 85.94 85 LYS A CA 1
ATOM 570 C C . LYS A 1 85 ? 27.887 47.306 3.070 1.00 85.94 85 LYS A C 1
ATOM 572 O O . LYS A 1 85 ? 28.682 46.513 2.583 1.00 85.94 85 LYS A O 1
ATOM 577 N N . VAL A 1 86 ? 27.184 47.068 4.171 1.00 85.56 86 VAL A N 1
ATOM 578 C CA . VAL A 1 86 ? 27.182 45.801 4.912 1.00 85.56 86 VAL A CA 1
ATOM 579 C C . VAL A 1 86 ? 25.905 45.042 4.575 1.00 85.56 86 VAL A C 1
ATOM 581 O O . VAL A 1 86 ? 24.832 45.648 4.541 1.00 85.56 86 VAL A O 1
ATOM 584 N N . VAL A 1 87 ? 26.012 43.740 4.318 1.00 85.88 87 VAL A N 1
ATOM 585 C CA . VAL A 1 87 ? 24.879 42.838 4.046 1.00 85.88 87 VAL A CA 1
ATOM 586 C C . VAL A 1 87 ? 24.949 41.654 5.006 1.00 85.88 87 VAL A C 1
ATOM 588 O O . VAL A 1 87 ? 26.024 41.103 5.215 1.00 85.88 87 VAL A O 1
ATOM 591 N N . ILE A 1 88 ? 23.815 41.267 5.588 1.00 88.75 88 ILE A N 1
ATOM 592 C CA . ILE A 1 88 ? 23.681 40.110 6.481 1.00 88.75 88 ILE A CA 1
ATOM 593 C C . ILE A 1 88 ? 22.667 39.148 5.863 1.00 88.75 88 ILE A C 1
ATOM 595 O O . ILE A 1 88 ? 21.537 39.553 5.582 1.00 88.75 88 ILE A O 1
ATOM 599 N N . ARG A 1 89 ? 23.067 37.889 5.670 1.00 85.56 89 ARG A N 1
ATOM 600 C CA . ARG A 1 89 ? 22.230 36.793 5.154 1.00 85.56 89 ARG A CA 1
ATOM 601 C C . ARG A 1 89 ? 22.073 35.704 6.221 1.00 85.56 89 ARG A C 1
ATOM 603 O O . ARG A 1 89 ? 23.053 35.392 6.901 1.00 85.56 89 ARG A O 1
ATOM 610 N N . ARG A 1 90 ? 20.874 35.118 6.332 1.00 80.94 90 ARG A N 1
ATOM 611 C CA . ARG A 1 90 ? 20.563 33.962 7.199 1.00 80.94 90 ARG A CA 1
ATOM 612 C C . ARG A 1 90 ? 20.137 32.753 6.339 1.00 80.94 90 ARG A C 1
ATOM 614 O O . ARG A 1 90 ? 19.196 32.916 5.558 1.00 80.94 90 ARG A O 1
ATOM 621 N N . PRO A 1 91 ? 20.790 31.579 6.449 1.00 72.94 91 PRO A N 1
ATOM 622 C CA . PRO A 1 91 ? 20.344 30.348 5.786 1.00 72.94 91 PRO A CA 1
ATOM 623 C C . PRO A 1 91 ? 18.980 29.868 6.303 1.00 72.94 91 PRO A C 1
ATOM 625 O O . PRO A 1 91 ? 18.582 30.208 7.417 1.00 72.94 91 PRO A O 1
ATOM 628 N N . LYS A 1 92 ? 18.286 29.047 5.510 1.00 61.66 92 LYS A N 1
ATOM 629 C CA . LYS A 1 92 ? 16.949 28.496 5.813 1.00 61.66 92 LYS A CA 1
ATOM 630 C C . LYS A 1 92 ? 16.919 27.448 6.945 1.00 61.66 92 LYS A C 1
ATOM 632 O O . LYS A 1 92 ? 15.856 27.179 7.491 1.00 61.66 92 LYS A O 1
ATOM 637 N N . GLU A 1 93 ? 18.072 26.898 7.324 1.00 55.00 93 GLU A N 1
ATOM 638 C CA . GLU A 1 93 ? 18.228 25.717 8.198 1.00 55.00 93 GLU A CA 1
ATOM 639 C C . GLU A 1 93 ? 18.636 26.057 9.650 1.00 55.00 93 GLU A C 1
ATOM 641 O O . GLU A 1 93 ? 19.422 25.358 10.288 1.00 55.00 93 GLU A O 1
ATOM 646 N N . ALA A 1 94 ? 18.150 27.175 10.191 1.00 52.56 94 ALA A N 1
ATOM 647 C CA . ALA A 1 94 ? 18.544 27.632 11.524 1.00 52.56 94 ALA A CA 1
ATOM 648 C C . ALA A 1 94 ? 17.624 27.091 12.640 1.00 52.56 94 ALA A C 1
ATOM 650 O O . ALA A 1 94 ? 16.561 27.658 12.917 1.00 52.56 94 ALA A O 1
ATOM 651 N N . ASP A 1 95 ? 18.082 26.027 13.303 1.00 58.28 95 ASP A N 1
ATOM 652 C CA . ASP A 1 95 ? 17.439 25.403 14.466 1.00 58.28 95 ASP A CA 1
ATOM 653 C C . ASP A 1 95 ? 17.399 26.285 15.731 1.00 58.28 95 ASP A C 1
ATOM 655 O O . ASP A 1 95 ? 18.104 27.286 15.867 1.00 58.28 95 ASP A O 1
ATOM 659 N N . TRP A 1 96 ? 16.584 25.880 16.713 1.00 55.22 96 TRP A N 1
ATOM 660 C CA . TRP A 1 96 ? 16.279 26.662 17.927 1.00 55.22 96 TRP A CA 1
ATOM 661 C C . TRP A 1 96 ? 17.497 26.953 18.826 1.00 55.22 96 TRP A C 1
ATOM 663 O O . TRP A 1 96 ? 17.443 27.882 19.631 1.00 55.22 96 TRP A O 1
ATOM 673 N N . ASN A 1 97 ? 18.591 26.203 18.664 1.00 64.38 97 ASN A N 1
ATOM 674 C CA . ASN A 1 97 ? 19.825 26.315 19.452 1.00 64.38 97 ASN A CA 1
ATOM 675 C C . ASN A 1 97 ? 21.022 26.841 18.624 1.00 64.38 97 ASN A C 1
ATOM 677 O O . ASN A 1 97 ? 22.169 26.726 19.067 1.00 64.38 97 ASN A O 1
ATOM 681 N N . ARG A 1 98 ? 20.787 27.407 17.427 1.00 73.75 98 ARG A N 1
ATOM 682 C CA . ARG A 1 98 ? 21.843 27.810 16.479 1.00 73.75 98 ARG A CA 1
ATOM 683 C C . ARG A 1 98 ? 21.516 29.119 15.751 1.00 73.75 98 ARG A C 1
ATOM 685 O O . ARG A 1 98 ? 20.394 29.332 15.296 1.00 73.75 98 ARG A O 1
ATOM 692 N N . LEU A 1 99 ? 22.513 29.990 15.586 1.00 77.56 99 LEU A N 1
ATOM 693 C CA . LEU A 1 99 ? 22.417 31.176 14.730 1.00 77.56 99 LEU A CA 1
ATOM 694 C C . LEU A 1 99 ? 23.612 31.262 13.776 1.00 77.56 99 LEU A C 1
ATOM 696 O O . LEU A 1 99 ? 24.714 31.637 14.177 1.00 77.56 99 LEU A O 1
ATOM 700 N N . ASP A 1 100 ? 23.337 30.993 12.501 1.00 83.00 100 ASP A N 1
ATOM 701 C CA . ASP A 1 100 ? 24.288 31.120 11.400 1.00 83.00 100 ASP A CA 1
ATOM 702 C C . ASP A 1 100 ? 24.051 32.421 10.637 1.00 83.00 100 ASP A C 1
ATOM 704 O O . ASP A 1 100 ? 22.941 32.691 10.168 1.00 83.00 100 ASP A O 1
ATOM 708 N N . LEU A 1 101 ? 25.106 33.219 10.477 1.00 85.69 101 LEU A N 1
ATOM 709 C CA . LEU A 1 101 ? 25.077 34.472 9.729 1.00 85.69 101 LEU A CA 1
ATOM 710 C C . LEU A 1 101 ? 26.246 34.544 8.756 1.00 85.69 101 LEU A C 1
ATOM 712 O O . LEU A 1 101 ? 27.390 34.254 9.104 1.00 85.69 101 LEU A O 1
ATOM 716 N N . ARG A 1 102 ? 25.974 35.052 7.556 1.00 87.50 102 ARG A N 1
ATOM 717 C CA . ARG A 1 102 ? 27.008 35.479 6.612 1.00 87.50 102 ARG A CA 1
ATOM 718 C C . ARG A 1 102 ? 26.966 36.996 6.484 1.00 87.50 102 ARG A C 1
ATOM 720 O O . ARG A 1 102 ? 25.955 37.552 6.053 1.00 87.50 102 ARG A O 1
ATOM 727 N N . ILE A 1 103 ? 28.053 37.650 6.886 1.00 89.50 103 ILE A N 1
ATOM 728 C CA . ILE A 1 103 ? 28.216 39.106 6.871 1.00 89.50 103 ILE A CA 1
ATOM 729 C C . ILE A 1 103 ? 29.179 39.475 5.738 1.00 89.50 103 ILE A C 1
ATOM 731 O O . ILE A 1 103 ? 30.306 38.987 5.685 1.00 89.50 103 ILE A O 1
ATOM 735 N N . GLU A 1 104 ? 28.733 40.333 4.825 1.00 87.81 104 GLU A N 1
ATOM 736 C CA . GLU A 1 104 ? 29.469 40.742 3.625 1.00 87.81 104 GLU A CA 1
ATOM 737 C C . GLU A 1 104 ? 29.714 42.266 3.626 1.00 87.81 104 GLU A C 1
ATOM 739 O O . GLU A 1 104 ? 28.853 43.014 4.103 1.00 87.81 104 GLU A O 1
ATOM 744 N N . PRO A 1 105 ? 30.846 42.755 3.076 1.00 88.12 105 PRO A N 1
ATOM 745 C CA . PRO A 1 105 ? 31.898 41.998 2.388 1.00 88.12 105 PRO A CA 1
ATOM 746 C C . PRO A 1 105 ? 32.867 41.313 3.368 1.00 88.12 105 PRO A C 1
ATOM 748 O O . PRO A 1 105 ? 33.345 41.938 4.311 1.00 88.12 105 PRO A O 1
ATOM 751 N N . ALA A 1 106 ? 33.156 40.026 3.152 1.00 80.75 106 ALA A N 1
ATOM 752 C CA . ALA A 1 106 ? 33.933 39.205 4.090 1.00 80.75 106 ALA A CA 1
ATOM 753 C C . ALA A 1 106 ? 35.410 39.637 4.222 1.00 80.75 106 ALA A C 1
ATOM 755 O O . ALA A 1 106 ? 36.056 39.363 5.225 1.00 80.75 106 ALA A O 1
ATOM 756 N N . ASP A 1 107 ? 35.957 40.349 3.240 1.00 77.56 107 ASP A N 1
ATOM 757 C CA . ASP A 1 107 ? 37.312 40.910 3.248 1.00 77.56 107 ASP A CA 1
ATOM 758 C C . ASP A 1 107 ? 37.414 42.288 3.938 1.00 77.56 107 ASP A C 1
ATOM 760 O O . ASP A 1 107 ? 38.466 42.931 3.901 1.00 77.56 107 ASP A O 1
ATOM 764 N N . ALA A 1 108 ? 36.348 42.751 4.604 1.00 81.19 108 ALA A N 1
ATOM 765 C CA . ALA A 1 108 ? 36.344 44.019 5.327 1.00 81.19 108 ALA A CA 1
ATOM 766 C C . ALA A 1 108 ? 37.391 44.063 6.457 1.00 81.19 108 ALA A C 1
ATOM 768 O O . ALA A 1 108 ? 37.242 43.441 7.511 1.00 81.19 108 ALA A O 1
ATOM 769 N N . VAL A 1 109 ? 38.424 44.888 6.269 1.00 77.44 109 VAL A N 1
ATOM 770 C CA . VAL A 1 109 ? 39.395 45.215 7.320 1.00 77.44 109 VAL A CA 1
ATOM 771 C C . VAL A 1 109 ? 38.766 46.214 8.289 1.00 77.44 109 VAL A C 1
ATOM 773 O O . VAL A 1 109 ? 38.683 47.412 8.005 1.00 77.44 109 VAL A O 1
ATOM 776 N N . LEU A 1 110 ? 38.330 45.716 9.443 1.00 85.38 110 LEU A N 1
ATOM 777 C CA . LEU A 1 110 ? 37.790 46.539 10.518 1.00 85.38 110 LEU A CA 1
ATOM 778 C C . LEU A 1 110 ? 38.922 47.302 11.225 1.00 85.38 110 LEU A C 1
ATOM 780 O O . LEU A 1 110 ? 39.869 46.706 11.735 1.00 85.38 110 LEU A O 1
ATOM 784 N N . SER A 1 111 ? 38.831 48.634 11.281 1.00 86.38 111 SER A N 1
ATOM 785 C CA . SER A 1 111 ? 39.787 49.471 12.033 1.00 86.38 111 SER A CA 1
ATOM 786 C C . SER A 1 111 ? 39.573 49.374 13.551 1.00 86.38 111 SER A C 1
ATOM 788 O O . SER A 1 111 ? 40.471 49.666 14.346 1.00 86.38 111 SER A O 1
ATOM 790 N N . ARG A 1 112 ? 38.356 48.975 13.934 1.00 87.88 112 ARG A N 1
ATOM 791 C CA . ARG A 1 112 ? 37.882 48.702 15.286 1.00 87.88 112 ARG A CA 1
ATOM 792 C C . ARG A 1 112 ? 36.875 47.555 15.240 1.00 87.88 112 ARG A C 1
ATOM 794 O O . ARG A 1 112 ? 36.115 47.503 14.274 1.00 87.88 112 ARG A O 1
ATOM 801 N N . PRO A 1 113 ? 36.813 46.713 16.279 1.00 89.44 113 PRO A N 1
ATOM 802 C CA . PRO A 1 113 ? 35.829 45.643 16.351 1.00 89.44 113 PRO A CA 1
ATOM 803 C C . PRO A 1 113 ? 34.388 46.168 16.276 1.00 89.44 113 PRO A C 1
ATOM 805 O O . PRO A 1 113 ? 34.099 47.291 16.701 1.00 89.44 113 PRO A O 1
ATOM 808 N N . VAL A 1 114 ? 33.485 45.347 15.741 1.00 92.75 114 VAL A N 1
ATOM 809 C CA . VAL A 1 114 ? 32.031 45.587 15.753 1.00 92.75 114 VAL A CA 1
ATOM 810 C C . VAL A 1 114 ? 31.361 44.668 16.773 1.00 92.75 114 VAL A C 1
ATOM 812 O O . VAL A 1 114 ? 31.906 43.622 17.117 1.00 92.75 114 VAL A O 1
ATOM 815 N N . THR A 1 115 ? 30.168 45.026 17.244 1.00 94.00 115 THR A N 1
ATOM 816 C CA . THR A 1 115 ? 29.454 44.265 18.280 1.00 94.00 115 THR A CA 1
ATOM 817 C C . THR A 1 115 ? 28.170 43.662 17.724 1.00 94.00 115 THR A C 1
ATOM 819 O O . THR A 1 115 ? 27.249 44.390 17.366 1.00 94.00 115 THR A O 1
ATOM 822 N N . LEU A 1 116 ? 28.074 42.336 17.679 1.00 92.69 116 LEU A N 1
ATOM 823 C CA . LEU A 1 116 ? 26.841 41.605 17.400 1.00 92.69 116 LEU A CA 1
ATOM 824 C C . LEU A 1 116 ? 26.100 41.339 18.718 1.00 92.69 116 LEU A C 1
ATOM 826 O O . LEU A 1 116 ? 26.509 40.487 19.504 1.00 92.69 116 LEU A O 1
ATOM 830 N N . ARG A 1 117 ? 25.007 42.065 18.957 1.00 91.56 117 ARG A N 1
ATOM 831 C CA . ARG A 1 117 ? 24.115 41.881 20.106 1.00 91.56 117 ARG A CA 1
ATOM 832 C C . ARG A 1 117 ? 23.033 40.859 19.787 1.00 91.56 117 ARG A C 1
ATOM 834 O O . ARG A 1 117 ? 22.191 41.090 18.917 1.00 91.56 117 ARG A O 1
ATOM 841 N N . VAL A 1 118 ? 23.017 39.766 20.535 1.00 86.62 118 VAL A N 1
ATOM 842 C CA . VAL A 1 118 ? 22.124 38.621 20.333 1.00 86.62 118 VAL A CA 1
ATOM 843 C C . VAL A 1 118 ? 21.055 38.590 21.423 1.00 86.62 118 VAL A C 1
ATOM 845 O O . VAL A 1 118 ? 21.357 38.798 22.596 1.00 86.62 118 VAL A O 1
ATOM 848 N N . ARG A 1 119 ? 19.793 38.369 21.037 1.00 81.50 119 ARG A N 1
ATOM 849 C CA . ARG A 1 119 ? 18.610 38.394 21.924 1.00 81.50 119 ARG A CA 1
ATOM 850 C C . ARG A 1 119 ? 18.132 36.982 22.328 1.00 81.50 119 ARG A C 1
ATOM 852 O O . ARG A 1 119 ? 18.417 36.028 21.605 1.00 81.50 119 ARG A O 1
ATOM 859 N N . PRO A 1 120 ? 17.412 36.824 23.461 1.00 59.12 120 PRO A N 1
ATOM 860 C CA . PRO A 1 120 ? 17.341 35.570 24.233 1.00 59.12 120 PRO A CA 1
ATOM 861 C C . PRO A 1 120 ? 16.518 34.429 23.623 1.00 59.12 120 PRO A C 1
ATOM 863 O O . PRO A 1 120 ? 16.380 33.387 24.255 1.00 59.12 120 PRO A O 1
ATOM 866 N N . HIS A 1 121 ? 15.969 34.575 22.416 1.00 63.22 121 HIS A N 1
ATOM 867 C CA . HIS A 1 121 ? 15.095 33.557 21.820 1.00 63.22 121 HIS A CA 1
ATOM 868 C C . HIS A 1 121 ? 15.768 32.185 21.593 1.00 63.22 121 HIS A C 1
ATOM 870 O O . HIS A 1 121 ? 15.056 31.207 21.381 1.00 63.22 121 HIS A O 1
ATOM 876 N N . TYR A 1 122 ? 17.102 32.120 21.690 1.00 53.34 122 TYR A N 1
ATOM 877 C CA . TYR A 1 122 ? 17.928 30.909 21.599 1.00 53.34 122 TYR A CA 1
ATOM 878 C C . TYR A 1 122 ? 18.453 30.390 22.958 1.00 53.34 122 TYR A C 1
ATOM 880 O O . TYR A 1 122 ? 19.215 29.429 22.998 1.00 53.34 122 TYR A O 1
ATOM 888 N N . VAL A 1 123 ? 18.115 31.034 24.086 1.00 52.56 123 VAL A N 1
ATOM 889 C CA . VAL A 1 123 ? 18.700 30.735 25.408 1.00 52.56 123 VAL A CA 1
ATOM 890 C C . VAL A 1 123 ? 17.609 30.519 26.459 1.00 52.56 123 VAL A C 1
ATOM 892 O O . VAL A 1 123 ? 17.019 31.467 26.975 1.00 52.56 123 VAL A O 1
ATOM 895 N N . ARG A 1 124 ? 17.374 29.257 26.844 1.00 48.75 124 ARG A N 1
ATOM 896 C CA . ARG A 1 124 ? 16.584 28.917 28.040 1.00 48.75 124 ARG A CA 1
ATOM 897 C C . ARG A 1 124 ? 17.494 28.758 29.262 1.00 48.75 124 ARG A C 1
ATOM 899 O O . ARG A 1 124 ? 18.068 27.697 29.479 1.00 48.75 124 ARG A O 1
ATOM 906 N N . GLY A 1 125 ? 17.537 29.796 30.097 1.00 55.31 125 GLY A N 1
ATOM 907 C CA . GLY A 1 125 ? 18.126 29.760 31.440 1.00 55.31 125 GLY A CA 1
ATOM 908 C C . GLY A 1 125 ? 19.460 30.497 31.580 1.00 55.31 125 GLY A C 1
ATOM 909 O O . GLY A 1 125 ? 20.252 30.587 30.644 1.00 55.31 125 GLY A O 1
ATOM 910 N N . ASP A 1 126 ? 19.720 30.996 32.792 1.00 52.19 126 ASP A N 1
ATOM 911 C CA . ASP A 1 126 ? 20.860 31.870 33.127 1.00 52.19 126 ASP A CA 1
ATOM 912 C C . ASP A 1 126 ? 22.246 31.203 32.981 1.00 52.19 126 ASP A C 1
ATOM 914 O O . ASP A 1 126 ? 23.278 31.864 33.111 1.00 52.19 126 ASP A O 1
ATOM 918 N N . THR A 1 127 ? 22.287 29.892 32.727 1.00 53.53 127 THR A N 1
ATOM 919 C CA . THR A 1 127 ? 23.494 29.051 32.733 1.00 53.53 127 THR A CA 1
ATOM 920 C C . THR A 1 127 ? 23.978 28.613 31.351 1.00 53.53 127 THR A C 1
ATOM 922 O O . THR A 1 127 ? 24.968 27.890 31.282 1.00 53.53 127 THR A O 1
ATOM 925 N N . ALA A 1 128 ? 23.323 29.015 30.255 1.00 56.53 128 ALA A N 1
ATOM 926 C CA . ALA A 1 128 ? 23.714 28.557 28.920 1.00 56.53 128 ALA A CA 1
ATOM 927 C C . ALA A 1 128 ? 25.143 28.992 28.551 1.00 56.53 128 ALA A C 1
ATOM 929 O O . ALA A 1 128 ? 25.510 30.181 28.620 1.00 56.53 128 ALA A O 1
ATOM 930 N N . THR A 1 129 ? 25.947 28.025 28.110 1.00 63.06 129 THR A N 1
ATOM 931 C CA . THR A 1 129 ? 27.254 28.312 27.519 1.00 63.06 129 THR A CA 1
ATOM 932 C C . THR A 1 129 ? 27.031 28.736 26.072 1.00 63.06 129 THR A C 1
ATOM 934 O O . THR A 1 129 ? 26.249 28.123 25.351 1.00 63.06 129 THR A O 1
ATOM 937 N N . VAL A 1 130 ? 27.681 29.827 25.668 1.00 66.81 130 VAL A N 1
ATOM 938 C CA . VAL A 1 130 ? 27.604 30.353 24.301 1.00 66.81 130 VAL A CA 1
ATOM 939 C C . VAL A 1 130 ? 28.940 30.072 23.644 1.00 66.81 130 VAL A C 1
ATOM 941 O O . VAL A 1 130 ? 29.958 30.586 24.108 1.00 66.81 130 VAL A O 1
ATOM 944 N N . LEU A 1 131 ? 28.921 29.285 22.575 1.00 74.12 131 LEU A N 1
ATOM 945 C CA . LEU A 1 131 ? 30.047 29.163 21.661 1.00 74.12 131 LEU A CA 1
ATOM 946 C C . LEU A 1 131 ? 29.857 30.190 20.545 1.00 74.12 131 LEU A C 1
ATOM 948 O O . LEU A 1 131 ? 28.832 30.170 19.865 1.00 74.12 131 LEU A O 1
ATOM 952 N N . ALA A 1 132 ? 30.836 31.074 20.359 1.00 77.25 132 ALA A N 1
ATOM 953 C CA . ALA A 1 132 ? 30.829 32.063 19.290 1.00 77.25 132 ALA A CA 1
ATOM 954 C C . ALA A 1 132 ? 32.052 31.868 18.390 1.00 77.25 132 ALA A C 1
ATOM 956 O O . ALA A 1 132 ? 33.187 32.074 18.820 1.00 77.25 132 ALA A O 1
ATOM 957 N N . LEU A 1 133 ? 31.820 31.474 17.138 1.00 80.00 133 LEU A N 1
ATOM 958 C CA . LEU A 1 133 ? 32.855 31.259 16.133 1.00 80.00 133 LEU A CA 1
ATOM 959 C C . LEU A 1 133 ? 32.709 32.258 14.982 1.00 80.00 133 LEU A C 1
ATOM 961 O O . LEU A 1 133 ? 31.607 32.570 14.532 1.00 80.00 133 LEU A O 1
ATOM 965 N N . HIS A 1 134 ? 33.843 32.745 14.488 1.00 82.00 134 HIS A N 1
ATOM 966 C CA . HIS A 1 134 ? 33.948 33.655 13.357 1.00 82.00 134 HIS A CA 1
ATOM 967 C C . HIS A 1 134 ? 35.029 33.175 12.380 1.00 82.00 134 HIS A C 1
ATOM 969 O O . HIS A 1 134 ? 36.208 33.093 12.739 1.00 82.00 134 HIS A O 1
ATOM 975 N N . ALA A 1 135 ? 34.635 32.891 11.140 1.00 80.75 135 ALA A N 1
ATOM 976 C CA . ALA A 1 135 ? 35.525 32.621 10.016 1.00 80.75 135 ALA A CA 1
ATOM 977 C C . ALA A 1 135 ? 35.577 33.832 9.085 1.00 80.75 135 ALA A C 1
ATOM 979 O O . ALA A 1 135 ? 34.548 34.308 8.608 1.00 80.75 135 ALA A O 1
ATOM 980 N N . GLY A 1 136 ? 36.786 34.284 8.766 1.00 76.19 136 GLY A N 1
ATOM 981 C CA . GLY A 1 136 ? 37.014 35.352 7.799 1.00 76.19 136 GLY A CA 1
ATOM 982 C C . GLY A 1 136 ? 38.413 35.261 7.184 1.00 76.19 136 GLY A C 1
ATOM 983 O O . GLY A 1 136 ? 39.307 34.668 7.788 1.00 76.19 136 GLY A O 1
ATOM 984 N N . PRO A 1 137 ? 38.643 35.858 6.002 1.00 70.88 137 PRO A N 1
ATOM 985 C CA . PRO A 1 137 ? 39.928 35.818 5.291 1.00 70.88 137 PRO A CA 1
ATOM 986 C C . PRO A 1 137 ? 41.083 36.520 6.031 1.00 70.88 137 PRO A C 1
ATOM 988 O O . PRO A 1 137 ? 42.241 36.360 5.656 1.00 70.88 137 PRO A O 1
ATOM 991 N N . SER A 1 138 ? 40.795 37.293 7.084 1.00 64.62 138 SER A N 1
ATOM 992 C CA . SER A 1 138 ? 41.796 37.854 8.002 1.00 64.62 138 SER A CA 1
ATOM 993 C C . SER A 1 138 ? 42.319 36.846 9.036 1.00 64.62 138 SER A C 1
ATOM 995 O O . SER A 1 138 ? 43.341 37.103 9.679 1.00 64.62 138 SER A O 1
ATOM 997 N N . ASN A 1 139 ? 41.654 35.700 9.199 1.00 71.00 139 ASN A N 1
ATOM 998 C CA . ASN A 1 139 ? 42.133 34.610 10.035 1.00 71.00 139 ASN A CA 1
ATOM 999 C C . ASN A 1 139 ? 43.129 33.763 9.219 1.00 71.00 139 ASN A C 1
ATOM 1001 O O . ASN A 1 139 ? 42.744 33.236 8.175 1.00 71.00 139 ASN A O 1
ATOM 1005 N N . PRO A 1 140 ? 44.390 33.592 9.662 1.00 66.31 140 PRO A N 1
ATOM 1006 C CA . PRO A 1 140 ? 45.300 32.653 9.021 1.00 66.31 140 PRO A CA 1
ATOM 1007 C C . PRO A 1 140 ? 44.721 31.241 9.113 1.00 66.31 140 PRO A C 1
ATOM 1009 O O . PRO A 1 140 ? 44.385 30.788 10.212 1.00 66.31 140 PRO A O 1
ATOM 1012 N N . ILE A 1 141 ? 44.640 30.575 7.961 1.00 57.94 141 ILE A N 1
ATOM 1013 C CA . ILE A 1 141 ? 44.383 29.138 7.865 1.00 57.94 141 ILE A CA 1
ATOM 1014 C C . ILE A 1 141 ? 45.471 28.436 8.680 1.00 57.94 141 ILE A C 1
ATOM 1016 O O . ILE A 1 141 ? 46.658 28.743 8.529 1.00 57.94 141 ILE A O 1
ATOM 1020 N N . ARG A 1 142 ? 45.065 27.545 9.583 1.00 58.88 142 ARG A N 1
ATOM 1021 C CA . ARG A 1 142 ? 45.988 26.606 10.218 1.00 58.88 142 ARG A CA 1
ATOM 1022 C C . ARG A 1 142 ? 45.923 25.318 9.422 1.00 58.88 142 ARG A C 1
ATOM 1024 O O . ARG A 1 142 ? 44.889 24.662 9.458 1.00 58.88 142 ARG A O 1
ATOM 1031 N N . GLU A 1 143 ? 47.003 25.018 8.710 1.00 45.53 143 GLU A N 1
ATOM 1032 C CA . GLU A 1 143 ? 47.166 23.724 8.056 1.00 45.53 143 GLU A CA 1
ATOM 1033 C C . GLU A 1 143 ? 47.362 22.651 9.134 1.00 45.53 143 GLU A C 1
ATOM 1035 O O . GLU A 1 143 ? 48.187 22.813 10.041 1.00 45.53 143 GLU A O 1
ATOM 1040 N N . SER A 1 144 ? 46.581 21.579 9.061 1.00 47.53 144 SER A N 1
ATOM 1041 C CA . SER A 1 144 ? 46.823 20.353 9.822 1.00 47.53 144 SER A CA 1
ATOM 1042 C C . SER A 1 144 ? 46.439 19.169 8.947 1.00 47.53 144 SER A C 1
ATOM 1044 O O . SER A 1 144 ? 45.427 19.238 8.258 1.00 47.53 144 SER A O 1
ATOM 1046 N N . ASP A 1 145 ? 47.224 18.085 8.966 1.00 43.19 145 ASP A N 1
ATOM 1047 C CA . ASP A 1 145 ? 47.193 17.006 7.954 1.00 43.19 145 ASP A CA 1
ATOM 1048 C C . ASP A 1 145 ? 45.871 16.188 7.861 1.00 43.19 145 ASP A C 1
ATOM 1050 O O . ASP A 1 145 ? 45.827 15.150 7.199 1.00 43.19 145 ASP A O 1
ATOM 1054 N N . ALA A 1 146 ? 44.795 16.640 8.515 1.00 44.97 146 ALA A N 1
ATOM 1055 C CA . ALA A 1 146 ? 43.417 16.182 8.329 1.00 44.97 146 ALA A CA 1
ATOM 1056 C C . ALA A 1 146 ? 42.341 17.298 8.435 1.00 44.97 146 ALA A C 1
ATOM 1058 O O . ALA A 1 146 ? 41.203 17.048 8.045 1.00 44.97 146 ALA A O 1
ATOM 1059 N N . GLU A 1 147 ? 42.655 18.504 8.936 1.00 47.16 147 GLU A N 1
ATOM 1060 C CA . GLU A 1 147 ? 41.682 19.594 9.150 1.00 47.16 147 GLU A CA 1
ATOM 1061 C C . GLU A 1 147 ? 42.303 20.992 8.939 1.00 47.16 147 GLU A C 1
ATOM 1063 O O . GLU A 1 147 ? 42.898 21.576 9.851 1.00 47.16 147 GLU A O 1
ATOM 1068 N N . ASP A 1 148 ? 42.102 21.574 7.755 1.00 49.75 148 ASP A N 1
ATOM 1069 C CA . ASP A 1 148 ? 42.432 22.976 7.476 1.00 49.75 148 ASP A CA 1
ATOM 1070 C C . ASP A 1 148 ? 41.245 23.879 7.840 1.00 49.75 148 ASP A C 1
ATOM 1072 O O . ASP A 1 148 ? 40.181 23.800 7.221 1.00 49.75 148 ASP A O 1
ATOM 1076 N N . SER A 1 149 ? 41.405 24.791 8.807 1.00 61.34 149 SER A N 1
ATOM 1077 C CA . SER A 1 149 ? 40.334 25.745 9.138 1.00 61.34 149 SER A CA 1
ATOM 1078 C C . SER A 1 149 ? 40.804 27.179 9.390 1.00 61.34 149 SER A C 1
ATOM 1080 O O . SER A 1 149 ? 41.933 27.450 9.810 1.00 61.34 149 SER A O 1
ATOM 1082 N N . ASN A 1 150 ? 39.898 28.124 9.115 1.00 68.88 150 ASN A N 1
ATOM 1083 C CA . ASN A 1 150 ? 40.057 29.560 9.360 1.00 68.88 150 ASN A CA 1
ATOM 1084 C C . ASN A 1 150 ? 39.069 30.099 10.416 1.00 68.88 150 ASN A C 1
ATOM 1086 O O . ASN A 1 150 ? 38.924 31.315 10.558 1.00 68.88 150 ASN A O 1
ATOM 1090 N N . TRP A 1 151 ? 38.386 29.224 11.158 1.00 72.44 151 TRP A N 1
ATOM 1091 C CA . TRP A 1 151 ? 37.493 29.615 12.249 1.00 72.44 151 TRP A CA 1
ATOM 1092 C C . TRP A 1 151 ? 38.292 30.071 13.476 1.00 72.44 151 TRP A C 1
ATOM 1094 O O . TRP A 1 151 ? 39.356 29.539 13.797 1.00 72.44 151 TRP A O 1
ATOM 1104 N N . ARG A 1 152 ? 37.780 31.078 14.186 1.00 75.88 152 ARG A N 1
ATOM 1105 C CA . ARG A 1 152 ? 38.321 31.556 15.466 1.00 75.88 152 ARG A CA 1
ATOM 1106 C C . ARG A 1 152 ? 37.202 31.872 16.442 1.00 75.88 152 ARG A C 1
ATOM 1108 O O . ARG A 1 152 ? 36.103 32.210 16.020 1.00 75.88 152 ARG A O 1
ATOM 1115 N N . HIS A 1 153 ? 37.502 31.823 17.735 1.00 70.44 153 HIS A N 1
ATOM 1116 C CA . HIS A 1 153 ? 36.576 32.300 18.757 1.00 70.44 153 HIS A CA 1
ATOM 1117 C C . HIS A 1 153 ? 36.323 33.810 18.594 1.00 70.44 153 HIS A C 1
ATOM 1119 O O . HIS A 1 153 ? 37.258 34.570 18.330 1.00 70.44 153 HIS A O 1
ATOM 1125 N N . ALA A 1 154 ? 35.071 34.229 18.751 1.00 77.50 154 ALA A N 1
ATOM 1126 C CA . ALA A 1 154 ? 34.667 35.627 18.838 1.00 77.50 154 ALA A CA 1
ATOM 1127 C C . ALA A 1 154 ? 34.350 35.970 20.300 1.00 77.50 154 ALA A C 1
ATOM 1129 O O . ALA A 1 154 ? 33.683 35.204 20.996 1.00 77.50 154 ALA A O 1
ATOM 1130 N N . ASP A 1 155 ? 34.856 37.094 20.800 1.00 78.38 155 ASP A N 1
ATOM 1131 C CA . ASP A 1 155 ? 34.821 37.371 22.237 1.00 78.38 155 ASP A CA 1
ATOM 1132 C C . ASP A 1 155 ? 33.413 37.773 22.698 1.00 78.38 155 ASP A C 1
ATOM 1134 O O . ASP A 1 155 ? 32.835 38.742 22.209 1.00 78.38 155 ASP A O 1
ATOM 1138 N N . VAL A 1 156 ? 32.852 37.052 23.674 1.00 82.44 156 VAL A N 1
ATOM 1139 C CA . VAL A 1 156 ? 31.586 37.435 24.322 1.00 82.44 156 VAL A CA 1
ATOM 1140 C C . VAL A 1 156 ? 31.892 38.504 25.374 1.00 82.44 156 VAL A C 1
ATOM 1142 O O . VAL A 1 156 ? 32.218 38.198 26.521 1.00 82.44 156 VAL A O 1
ATOM 1145 N N . VAL A 1 157 ? 31.831 39.771 24.966 1.00 86.19 157 VAL A N 1
ATOM 1146 C CA . VAL A 1 157 ? 32.325 40.926 25.738 1.00 86.19 157 VAL A CA 1
ATOM 1147 C C . VAL A 1 157 ? 31.341 41.459 26.781 1.00 86.19 157 VAL A C 1
ATOM 1149 O O . VAL A 1 157 ? 31.760 42.122 27.732 1.00 86.19 157 VAL A O 1
ATOM 1152 N N . ALA A 1 158 ? 30.046 41.155 26.658 1.00 85.00 158 ALA A N 1
ATOM 1153 C CA . ALA A 1 158 ? 29.053 41.446 27.693 1.00 85.00 158 ALA A CA 1
ATOM 1154 C C . ALA A 1 158 ? 27.910 40.420 27.703 1.00 85.00 158 ALA A C 1
ATOM 1156 O O . ALA A 1 158 ? 27.535 39.882 26.664 1.00 85.00 158 ALA A O 1
ATOM 1157 N N . ARG A 1 159 ? 27.316 40.196 28.881 1.00 83.44 159 ARG A N 1
ATOM 1158 C CA . ARG A 1 159 ? 26.022 39.519 29.066 1.00 83.44 159 ARG A CA 1
ATOM 1159 C C . ARG A 1 159 ? 25.114 40.416 29.906 1.00 83.44 159 ARG A C 1
ATOM 1161 O O . ARG A 1 159 ? 25.532 40.871 30.970 1.00 83.44 159 ARG A O 1
ATOM 1168 N N . ASP A 1 160 ? 23.885 40.639 29.458 1.00 79.00 160 ASP A N 1
ATOM 1169 C CA . ASP A 1 160 ? 22.820 41.271 30.237 1.00 79.00 160 ASP A CA 1
ATOM 1170 C C . ASP A 1 160 ? 21.827 40.199 30.696 1.00 79.00 160 ASP A C 1
ATOM 1172 O O . ASP A 1 160 ? 20.931 39.790 29.957 1.00 79.00 160 ASP A O 1
ATOM 1176 N N . SER A 1 161 ? 21.969 39.765 31.948 1.00 68.44 161 SER A N 1
ATOM 1177 C CA . SER A 1 161 ? 21.084 38.770 32.561 1.00 68.44 161 SER A CA 1
ATOM 1178 C C . SER A 1 161 ? 19.641 39.248 32.743 1.00 68.44 161 SER A C 1
ATOM 1180 O O . SER A 1 161 ? 18.762 38.423 32.959 1.00 68.44 161 SER A O 1
ATOM 1182 N N . SER A 1 162 ? 19.358 40.553 32.644 1.00 70.88 162 SER A N 1
ATOM 1183 C CA . SER A 1 162 ? 17.989 41.072 32.773 1.00 70.88 162 SER A CA 1
ATOM 1184 C C . SER A 1 162 ? 17.178 40.977 31.479 1.00 70.88 162 SER A C 1
ATOM 1186 O O . SER A 1 162 ? 15.950 40.909 31.531 1.00 70.88 162 SER A O 1
ATOM 1188 N N . SER A 1 163 ? 17.857 40.938 30.329 1.00 70.81 163 SER A N 1
ATOM 1189 C CA . SER A 1 163 ? 17.251 40.740 29.007 1.00 70.81 163 SER A CA 1
ATOM 1190 C C . SER A 1 163 ? 17.650 39.418 28.344 1.00 70.81 163 SER A C 1
ATOM 1192 O O . SER A 1 163 ? 17.231 39.163 27.220 1.00 70.81 163 SER A O 1
ATOM 1194 N N . GLY A 1 164 ? 18.481 38.601 29.002 1.00 71.88 164 GLY A N 1
ATOM 1195 C CA . GLY A 1 164 ? 19.060 37.370 28.453 1.00 71.88 164 GLY A CA 1
ATOM 1196 C C . GLY A 1 164 ? 19.903 37.587 27.187 1.00 71.88 164 GLY A C 1
ATOM 1197 O O . GLY A 1 164 ? 20.159 36.638 26.450 1.00 71.88 164 GLY A O 1
ATOM 1198 N N . SER A 1 165 ? 20.304 38.832 26.907 1.00 81.12 165 SER A N 1
ATOM 1199 C CA . SER A 1 165 ? 21.079 39.188 25.718 1.00 81.12 165 SER A CA 1
ATOM 1200 C C . SER A 1 165 ? 22.581 39.182 25.993 1.00 81.12 165 SER A C 1
ATOM 1202 O O . SER A 1 165 ? 23.032 39.286 27.137 1.00 81.12 165 SER A O 1
ATOM 1204 N N . PHE A 1 166 ? 23.380 39.053 24.938 1.00 86.38 166 PHE A N 1
ATOM 1205 C CA . PHE A 1 166 ? 24.837 39.108 25.032 1.00 86.38 166 PHE A CA 1
ATOM 1206 C C . PHE A 1 166 ? 25.454 39.731 23.780 1.00 86.38 166 PHE A C 1
ATOM 1208 O O . PHE A 1 166 ? 24.870 39.706 22.696 1.00 86.38 166 PHE A O 1
ATOM 1215 N N . ASP A 1 167 ? 26.643 40.293 23.957 1.00 89.94 167 ASP A N 1
ATOM 1216 C CA . ASP A 1 167 ? 27.386 41.032 22.944 1.00 89.94 167 ASP A CA 1
ATOM 1217 C C . ASP A 1 167 ? 28.611 40.219 22.511 1.00 89.94 167 ASP A C 1
ATOM 1219 O O . ASP A 1 167 ? 29.461 39.891 23.341 1.00 89.94 167 ASP A O 1
ATOM 1223 N N . VAL A 1 168 ? 28.703 39.909 21.217 1.00 89.12 168 VAL A N 1
ATOM 1224 C CA . VAL A 1 168 ? 29.838 39.225 20.580 1.00 89.12 168 VAL A CA 1
ATOM 1225 C C . VAL A 1 168 ? 30.666 40.239 19.798 1.00 89.12 168 VAL A C 1
ATOM 1227 O O . VAL A 1 168 ? 30.140 40.950 18.943 1.00 89.12 168 VAL A O 1
ATOM 1230 N N . GLU A 1 169 ? 31.962 40.309 20.067 1.00 91.12 169 GLU A N 1
ATOM 1231 C CA . GLU A 1 169 ? 32.893 41.201 19.385 1.00 91.12 169 GLU A CA 1
ATOM 1232 C C . GLU A 1 169 ? 33.499 40.520 18.145 1.00 91.12 169 GLU A C 1
ATOM 1234 O O . GLU A 1 169 ? 34.128 39.463 18.232 1.00 91.12 169 GLU A O 1
ATOM 1239 N N . LEU A 1 170 ? 33.303 41.128 16.970 1.00 89.19 170 LEU A N 1
ATOM 1240 C CA . LEU A 1 170 ? 33.791 40.625 15.686 1.00 89.19 170 LEU A CA 1
ATOM 1241 C C . LEU A 1 170 ? 34.927 41.515 15.165 1.00 89.19 170 LEU A C 1
ATOM 1243 O O . LEU A 1 170 ? 34.777 42.729 15.009 1.00 89.19 170 LEU A O 1
ATOM 1247 N N . ASN A 1 171 ? 36.062 40.882 14.862 1.00 84.12 171 ASN A N 1
ATOM 1248 C CA . ASN A 1 171 ? 37.288 41.524 14.364 1.00 84.12 171 ASN A CA 1
ATOM 1249 C C . ASN A 1 171 ? 37.408 41.529 12.824 1.00 84.12 171 ASN A C 1
ATOM 1251 O O . ASN A 1 171 ? 38.375 42.046 12.269 1.00 84.12 171 ASN A O 1
ATOM 1255 N N . GLY A 1 172 ? 36.419 40.968 12.130 1.00 86.38 172 GLY A N 1
ATOM 1256 C CA . GLY A 1 172 ? 36.266 41.001 10.678 1.00 86.38 172 GLY A CA 1
ATOM 1257 C C . GLY A 1 172 ? 34.806 40.765 10.297 1.00 86.38 172 GLY A C 1
ATOM 1258 O O . GLY A 1 172 ? 33.939 40.703 11.170 1.00 86.38 172 GLY A O 1
ATOM 1259 N N . PHE A 1 173 ? 34.553 40.616 9.001 1.00 88.25 173 PHE A N 1
ATOM 1260 C CA . PHE A 1 173 ? 33.310 40.055 8.475 1.00 88.25 173 PHE A CA 1
ATOM 1261 C C . PHE A 1 173 ? 33.578 38.678 7.850 1.00 88.25 173 PHE A C 1
ATOM 1263 O O . PHE A 1 173 ? 34.728 38.297 7.628 1.00 88.25 173 PHE A O 1
ATOM 1270 N N . GLY A 1 174 ? 32.511 37.931 7.570 1.00 87.25 174 GLY A N 1
ATOM 1271 C CA . GLY A 1 174 ? 32.582 36.552 7.098 1.00 87.25 174 GLY A CA 1
ATOM 1272 C C . GLY A 1 174 ? 31.451 35.698 7.665 1.00 87.25 174 GLY A C 1
ATOM 1273 O O . GLY A 1 174 ? 30.321 36.172 7.805 1.00 87.25 174 GLY A O 1
ATOM 1274 N N . GLY A 1 175 ? 31.746 34.434 7.963 1.00 84.00 175 GLY A N 1
ATOM 1275 C CA . GLY A 1 175 ? 30.815 33.521 8.623 1.00 84.00 175 GLY A CA 1
ATOM 1276 C C . GLY A 1 175 ? 30.840 33.718 10.136 1.00 84.00 175 GLY A C 1
ATOM 1277 O O . GLY A 1 175 ? 31.908 33.674 10.742 1.00 84.00 175 GLY A O 1
ATOM 1278 N N . VAL A 1 176 ? 29.675 33.917 10.748 1.00 85.19 176 VAL A N 1
ATOM 1279 C CA . VAL A 1 176 ? 29.482 33.877 12.202 1.00 85.19 176 VAL A CA 1
ATOM 1280 C C . VAL A 1 176 ? 28.580 32.692 12.518 1.00 85.19 176 VAL A C 1
ATOM 1282 O O . VAL A 1 176 ? 27.486 32.587 11.967 1.00 85.19 176 VAL A O 1
ATOM 1285 N N . PHE A 1 177 ? 29.039 31.829 13.413 1.00 81.44 177 PHE A N 1
ATOM 1286 C CA . PHE A 1 177 ? 28.309 30.673 13.918 1.00 81.44 177 PHE A CA 1
ATOM 1287 C C . PHE A 1 177 ? 28.181 30.819 15.432 1.00 81.44 177 PHE A C 1
ATOM 1289 O O . PHE A 1 177 ? 29.190 30.964 16.130 1.00 81.44 177 PHE A O 1
ATOM 1296 N N . LEU A 1 178 ? 26.951 30.799 15.942 1.00 80.75 178 LEU A N 1
ATOM 1297 C CA . LEU A 1 178 ? 26.668 30.796 17.375 1.00 80.75 178 LEU A CA 1
ATOM 1298 C C . LEU A 1 178 ? 25.880 29.540 17.745 1.00 80.75 178 LEU A C 1
ATOM 1300 O O . LEU A 1 178 ? 24.840 29.274 17.141 1.00 80.75 178 LEU A O 1
ATOM 1304 N N . ALA A 1 179 ? 26.338 28.822 18.769 1.00 75.50 179 ALA A N 1
ATOM 1305 C CA . ALA A 1 179 ? 25.638 27.668 19.329 1.00 75.50 179 ALA A CA 1
ATOM 1306 C C . ALA A 1 179 ? 25.339 27.862 20.822 1.00 75.50 179 ALA A C 1
ATOM 1308 O O . ALA A 1 179 ? 26.127 28.464 21.564 1.00 75.50 179 ALA A O 1
ATOM 1309 N N . PHE A 1 180 ? 24.190 27.332 21.239 1.00 72.25 180 PHE A N 1
ATOM 1310 C CA . PHE A 1 180 ? 23.618 27.491 22.573 1.00 72.25 180 PHE A CA 1
ATOM 1311 C C . PHE A 1 180 ? 23.414 26.126 23.225 1.00 72.25 180 PHE A C 1
ATOM 1313 O O . PHE A 1 180 ? 22.551 25.361 22.801 1.00 72.25 180 PHE A O 1
ATOM 1320 N N . ASP A 1 181 ? 24.203 25.827 24.257 1.00 62.62 181 ASP A N 1
ATOM 1321 C CA . ASP A 1 181 ? 24.171 24.523 24.925 1.00 62.62 181 ASP A CA 1
ATOM 1322 C C . ASP A 1 181 ? 23.438 24.602 26.285 1.00 62.62 181 ASP A C 1
ATOM 1324 O O . ASP A 1 181 ? 23.889 25.342 27.178 1.00 62.62 181 ASP A O 1
ATOM 1328 N N . PRO A 1 182 ? 22.326 23.859 26.477 1.00 47.28 182 PRO A N 1
ATOM 1329 C CA . PRO A 1 182 ? 21.633 23.712 27.754 1.00 47.28 182 PRO A CA 1
ATOM 1330 C C . PRO A 1 182 ? 22.352 22.755 28.733 1.00 47.28 182 PRO A C 1
ATOM 1332 O O . PRO A 1 182 ? 21.739 21.864 29.310 1.00 47.28 182 PRO A O 1
ATOM 1335 N N . ALA A 1 183 ? 23.621 23.042 29.028 1.00 46.38 183 ALA A N 1
ATOM 1336 C CA . ALA A 1 183 ? 24.331 22.613 30.238 1.00 46.38 183 ALA A CA 1
ATOM 1337 C C . ALA A 1 183 ? 24.451 21.093 30.507 1.00 46.38 183 ALA A C 1
ATOM 1339 O O . ALA A 1 183 ? 24.448 20.687 31.677 1.00 46.38 183 ALA A O 1
ATOM 1340 N N . ASP A 1 184 ? 24.669 20.270 29.477 1.00 40.53 184 ASP A N 1
ATOM 1341 C CA . ASP A 1 184 ? 25.084 18.876 29.683 1.00 40.53 184 ASP A CA 1
ATOM 1342 C C . ASP A 1 184 ? 26.580 18.757 30.028 1.00 40.53 184 ASP A C 1
ATOM 1344 O O . ASP A 1 184 ? 27.461 19.372 29.424 1.00 40.53 184 ASP A O 1
ATOM 1348 N N . ARG A 1 185 ? 26.891 17.962 31.059 1.00 39.72 185 ARG A N 1
ATOM 1349 C CA . ARG A 1 185 ? 28.247 17.856 31.623 1.00 39.72 185 ARG A CA 1
ATOM 1350 C C . ARG A 1 185 ? 29.039 16.699 31.024 1.00 39.72 185 ARG A C 1
ATOM 1352 O O . ARG A 1 185 ? 28.939 15.567 31.495 1.00 39.72 185 ARG A O 1
ATOM 1359 N N . ALA A 1 186 ? 29.928 17.003 30.084 1.00 38.62 186 ALA A N 1
ATOM 1360 C CA . ALA A 1 186 ? 31.062 16.130 29.789 1.00 38.62 186 ALA A CA 1
ATOM 1361 C C . ALA A 1 186 ? 32.065 16.131 30.966 1.00 38.62 186 ALA A C 1
ATOM 1363 O O . ALA A 1 186 ? 32.285 17.163 31.601 1.00 38.62 186 ALA A O 1
ATOM 1364 N N . VAL A 1 187 ? 32.680 14.980 31.262 1.00 39.50 187 VAL A N 1
ATOM 1365 C CA . VAL A 1 187 ? 33.660 14.825 32.353 1.00 39.50 187 VAL A CA 1
ATOM 1366 C C . VAL A 1 187 ? 34.965 14.264 31.796 1.00 39.50 187 VAL A C 1
ATOM 1368 O O . VAL A 1 187 ? 34.986 13.177 31.225 1.00 39.50 187 VAL A O 1
ATOM 1371 N N . LEU A 1 188 ? 36.065 14.992 31.997 1.00 38.69 188 LEU A N 1
ATOM 1372 C CA . LEU A 1 188 ? 37.419 14.484 31.778 1.00 38.69 188 LEU A CA 1
ATOM 1373 C C . LEU A 1 188 ? 37.809 13.624 32.982 1.00 38.69 188 LEU A C 1
ATOM 1375 O O . LEU A 1 188 ? 38.013 14.149 34.077 1.00 38.69 188 LEU A O 1
ATOM 1379 N N . VAL A 1 189 ? 37.904 12.309 32.786 1.00 45.16 189 VAL A N 1
ATOM 1380 C CA . VAL A 1 189 ? 38.378 11.378 33.817 1.00 45.16 189 VAL A CA 1
ATOM 1381 C C . VAL A 1 189 ? 39.802 10.950 33.445 1.00 45.16 189 VAL A C 1
ATOM 1383 O O . VAL A 1 189 ? 39.965 10.301 32.415 1.00 45.16 189 VAL A O 1
ATOM 1386 N N . PRO A 1 190 ? 40.842 11.288 34.236 1.00 44.25 190 PRO A N 1
ATOM 1387 C CA . PRO A 1 190 ? 42.230 10.948 33.896 1.00 44.25 190 PRO A CA 1
ATOM 1388 C C . PRO A 1 190 ? 42.498 9.433 33.888 1.00 44.25 190 PRO A C 1
ATOM 1390 O O . PRO A 1 190 ? 43.429 8.980 33.232 1.00 44.25 190 PRO A O 1
ATOM 1393 N N . GLU A 1 191 ? 41.654 8.649 34.563 1.00 55.00 191 GLU A N 1
ATOM 1394 C CA . GLU A 1 191 ? 41.552 7.199 34.403 1.00 55.00 191 GLU A CA 1
ATOM 1395 C C . GLU A 1 191 ? 40.076 6.833 34.224 1.00 55.00 191 GLU A C 1
ATOM 1397 O O . GLU A 1 191 ? 39.306 6.842 35.186 1.00 55.00 191 GLU A O 1
ATOM 1402 N N . VAL A 1 192 ? 39.656 6.494 33.004 1.00 60.06 192 VAL A N 1
ATOM 1403 C CA . VAL A 1 192 ? 38.337 5.882 32.787 1.00 60.06 192 VAL A CA 1
ATOM 1404 C C . VAL A 1 192 ? 38.381 4.469 33.378 1.00 60.06 192 VAL A C 1
ATOM 1406 O O . VAL A 1 192 ? 39.183 3.653 32.912 1.00 60.06 192 VAL A O 1
ATOM 1409 N N . PRO A 1 193 ? 37.546 4.115 34.374 1.00 72.38 193 PRO A N 1
ATOM 1410 C CA . PRO A 1 193 ? 37.526 2.753 34.887 1.00 72.38 193 PRO A CA 1
ATOM 1411 C C . PRO A 1 193 ? 37.088 1.817 33.760 1.00 72.38 193 PRO A C 1
ATOM 1413 O O . PRO A 1 193 ? 35.972 1.951 33.266 1.00 72.38 193 PRO A O 1
ATOM 1416 N N . ARG A 1 194 ? 37.936 0.862 33.355 1.00 74.19 194 ARG A N 1
ATOM 1417 C CA . ARG A 1 194 ? 37.682 -0.009 32.185 1.00 74.19 194 ARG A CA 1
ATOM 1418 C C . ARG A 1 194 ? 36.278 -0.623 32.194 1.00 74.19 194 ARG A C 1
ATOM 1420 O O . ARG A 1 194 ? 35.575 -0.549 31.200 1.00 74.19 194 ARG A O 1
ATOM 1427 N N . GLY A 1 195 ? 35.809 -1.105 33.349 1.00 72.25 195 GLY A N 1
ATOM 1428 C CA . GLY A 1 195 ? 34.458 -1.668 33.513 1.00 72.25 195 GLY A CA 1
ATOM 1429 C C . GLY A 1 195 ? 33.278 -0.690 33.351 1.00 72.25 195 GLY A C 1
ATOM 1430 O O . GLY A 1 195 ? 32.128 -1.132 33.402 1.00 72.25 195 GLY A O 1
ATOM 1431 N N . MET A 1 196 ? 33.523 0.613 33.170 1.00 74.56 196 MET A N 1
ATOM 1432 C CA . MET A 1 196 ? 32.511 1.605 32.781 1.00 74.56 196 MET A CA 1
ATOM 1433 C C . MET A 1 196 ? 32.382 1.773 31.268 1.00 74.56 196 MET A C 1
ATOM 1435 O O . MET A 1 196 ? 31.317 2.214 30.837 1.00 74.56 196 MET A O 1
ATOM 1439 N N . LEU A 1 197 ? 33.403 1.420 30.480 1.00 81.06 197 LEU A N 1
ATOM 1440 C CA . LEU A 1 197 ? 33.315 1.417 29.020 1.00 81.06 197 LEU A CA 1
ATOM 1441 C C . LEU A 1 197 ? 32.344 0.327 28.552 1.00 81.06 197 LEU A C 1
ATOM 1443 O O . LEU A 1 197 ? 32.091 -0.667 29.245 1.00 81.06 197 LEU A O 1
ATOM 1447 N N . ARG A 1 198 ? 31.736 0.549 27.393 1.00 81.94 198 ARG A N 1
ATOM 1448 C CA . ARG A 1 198 ? 30.809 -0.370 26.736 1.00 81.94 198 ARG A CA 1
ATOM 1449 C C . ARG A 1 198 ? 31.018 -0.311 25.221 1.00 81.94 198 ARG A C 1
ATOM 1451 O O . ARG A 1 198 ? 31.348 0.761 24.715 1.00 81.94 198 ARG A O 1
ATOM 1458 N N . PRO A 1 199 ? 30.803 -1.426 24.498 1.00 83.94 199 PRO A N 1
ATOM 1459 C CA . PRO A 1 199 ? 30.727 -1.429 23.037 1.00 83.94 199 PRO A CA 1
ATOM 1460 C C . PRO A 1 199 ? 29.874 -0.262 22.512 1.00 83.94 199 PRO A C 1
ATOM 1462 O O . PRO A 1 199 ? 28.796 -0.001 23.048 1.00 83.94 199 PRO A O 1
ATOM 1465 N N . GLY A 1 200 ? 30.373 0.472 21.519 1.00 77.88 200 GLY A N 1
ATOM 1466 C CA . GLY A 1 200 ? 29.701 1.643 20.947 1.00 77.88 200 GLY A CA 1
ATOM 1467 C C . GLY A 1 200 ? 29.844 2.960 21.728 1.00 77.88 200 GLY A C 1
ATOM 1468 O O . GLY A 1 200 ? 29.322 3.974 21.272 1.00 77.88 200 GLY A O 1
ATOM 1469 N N . ASP A 1 201 ? 30.536 3.003 22.875 1.00 83.69 201 ASP A N 1
ATOM 1470 C CA . ASP A 1 201 ? 30.884 4.288 23.503 1.00 83.69 201 ASP A CA 1
ATOM 1471 C C . ASP A 1 201 ? 31.903 5.051 22.623 1.00 83.69 201 ASP A C 1
ATOM 1473 O O . ASP A 1 201 ? 32.890 4.484 22.147 1.00 83.69 201 ASP A O 1
ATOM 1477 N N . ILE A 1 202 ? 31.677 6.351 22.425 1.00 84.12 202 ILE A N 1
ATOM 1478 C CA . ILE A 1 202 ? 32.490 7.224 21.569 1.00 84.12 202 ILE A CA 1
ATOM 1479 C C . ILE A 1 202 ? 33.652 7.803 22.385 1.00 84.12 202 ILE A C 1
ATOM 1481 O O . ILE A 1 202 ? 33.468 8.284 23.506 1.00 84.12 202 ILE A O 1
ATOM 1485 N N . LEU A 1 203 ? 34.852 7.793 21.809 1.00 84.50 203 LEU A N 1
ATOM 1486 C CA . LEU A 1 203 ? 36.104 8.190 22.449 1.00 84.50 203 LEU A CA 1
ATOM 1487 C C . LEU A 1 203 ? 36.725 9.403 21.735 1.00 84.50 203 LEU A C 1
ATOM 1489 O O . LEU A 1 203 ? 37.559 9.217 20.853 1.00 84.50 203 LEU A O 1
ATOM 1493 N N . PRO A 1 204 ? 36.339 10.648 22.066 1.00 78.88 204 PRO A N 1
ATOM 1494 C CA . PRO A 1 204 ? 37.047 11.842 21.601 1.00 78.88 204 PRO A CA 1
ATOM 1495 C C . PRO A 1 204 ? 38.375 12.033 22.358 1.00 78.88 204 PRO A C 1
ATOM 1497 O O . PRO A 1 204 ? 38.400 11.902 23.583 1.00 78.88 204 PRO A O 1
ATOM 1500 N N . TRP A 1 205 ? 39.468 12.416 21.686 1.00 76.62 205 TRP A N 1
ATOM 1501 C CA . TRP A 1 205 ? 40.719 12.810 22.363 1.00 76.62 205 TRP A CA 1
ATOM 1502 C C . TRP A 1 205 ? 41.409 14.042 21.768 1.00 76.62 205 TRP A C 1
ATOM 1504 O O . TRP A 1 205 ? 41.237 14.395 20.601 1.00 76.62 205 TRP A O 1
ATOM 1514 N N . LEU A 1 206 ? 42.202 14.717 22.608 1.00 68.38 206 LEU A N 1
ATOM 1515 C CA . LEU A 1 206 ? 42.983 15.900 22.236 1.00 68.38 206 LEU A CA 1
ATOM 1516 C C . LEU A 1 206 ? 44.406 15.507 21.819 1.00 68.38 206 LEU A C 1
ATOM 1518 O O . LEU A 1 206 ? 45.172 14.968 22.628 1.00 68.38 206 LEU A O 1
ATOM 1522 N N . THR A 1 207 ? 44.777 15.824 20.579 1.00 58.16 207 THR A N 1
ATOM 1523 C CA . THR A 1 207 ? 46.123 15.608 20.032 1.00 58.16 207 THR A CA 1
ATOM 1524 C C . THR A 1 207 ? 47.016 16.847 20.180 1.00 58.16 207 THR A C 1
ATOM 1526 O O . THR A 1 207 ? 46.557 17.991 20.114 1.00 58.16 207 THR A O 1
ATOM 1529 N N . GLN A 1 208 ? 48.323 16.636 20.367 1.00 53.53 208 GLN A N 1
ATOM 1530 C CA . GLN A 1 208 ? 49.335 17.681 20.159 1.00 53.53 208 GLN A CA 1
ATOM 1531 C C . GLN A 1 208 ? 49.771 17.745 18.695 1.00 53.53 208 GLN A C 1
ATOM 1533 O O . GLN A 1 208 ? 50.000 16.713 18.066 1.00 53.53 208 GLN A O 1
ATOM 1538 N N . VAL A 1 209 ? 49.967 18.964 18.186 1.00 50.03 209 VAL A N 1
ATOM 1539 C CA . VAL A 1 209 ? 50.501 19.222 16.843 1.00 50.03 209 VAL A CA 1
ATOM 1540 C C . VAL A 1 209 ? 51.855 19.910 17.010 1.00 50.03 209 VAL A C 1
ATOM 1542 O O . VAL A 1 209 ? 51.952 20.972 17.617 1.00 50.03 209 VAL A O 1
ATOM 1545 N N . GLU A 1 210 ? 52.919 19.261 16.535 1.00 44.94 210 GLU A N 1
ATOM 1546 C CA . GLU A 1 210 ? 54.318 19.734 16.609 1.00 44.94 210 GLU A CA 1
ATOM 1547 C C . GLU A 1 210 ? 54.847 20.120 18.016 1.00 44.94 210 GLU A C 1
ATOM 1549 O O . GLU A 1 210 ? 55.854 20.815 18.144 1.00 44.94 210 GLU A O 1
ATOM 1554 N N . GLY A 1 211 ? 54.221 19.628 19.092 1.00 46.53 211 GLY A N 1
ATOM 1555 C CA . GLY A 1 211 ? 54.625 19.910 20.478 1.00 46.53 211 GLY A CA 1
ATOM 1556 C C . GLY A 1 211 ? 54.079 21.223 21.054 1.00 46.53 211 GLY A C 1
ATOM 1557 O O . GLY A 1 211 ? 54.358 21.544 22.209 1.00 46.53 211 GLY A O 1
ATOM 1558 N N . GLU A 1 212 ? 53.263 21.951 20.292 1.00 37.59 212 GLU A N 1
ATOM 1559 C CA . GLU A 1 212 ? 52.304 22.913 20.836 1.00 37.59 212 GLU A CA 1
ATOM 1560 C C . GLU A 1 212 ? 50.972 22.173 21.091 1.00 37.59 212 GLU A C 1
ATOM 1562 O O . GLU A 1 212 ? 50.628 21.229 20.365 1.00 37.59 212 GLU A O 1
ATOM 1567 N N . PRO A 1 213 ? 50.173 22.567 22.099 1.00 43.28 213 PRO A N 1
ATOM 1568 C CA . PRO A 1 213 ? 48.789 22.119 22.182 1.00 43.28 213 PRO A CA 1
ATOM 1569 C C . PRO A 1 213 ? 48.057 22.490 20.886 1.00 43.28 213 PRO A C 1
ATOM 1571 O O . PRO A 1 213 ? 48.110 23.649 20.456 1.00 43.28 213 PRO A O 1
ATOM 1574 N N . GLY A 1 214 ? 47.326 21.540 20.289 1.00 43.16 214 GLY A N 1
ATOM 1575 C CA . GLY A 1 214 ? 46.325 21.878 19.275 1.00 43.16 214 GLY A CA 1
ATOM 1576 C C . GLY A 1 214 ? 45.349 22.934 19.824 1.00 43.16 214 GLY A C 1
ATOM 1577 O O . GLY A 1 214 ? 45.284 23.121 21.043 1.00 43.16 214 GLY A O 1
ATOM 1578 N N . PRO A 1 215 ? 44.607 23.675 18.978 1.00 40.97 215 PRO A N 1
ATOM 1579 C CA . PRO A 1 215 ? 43.636 24.666 19.452 1.00 40.97 215 PRO A CA 1
ATOM 1580 C C . PRO A 1 215 ? 42.619 23.991 20.395 1.00 40.97 215 PRO A C 1
ATOM 1582 O O . PRO A 1 215 ? 41.700 23.318 19.944 1.00 40.97 215 PRO A O 1
ATOM 1585 N N . GLY A 1 216 ? 42.843 24.135 21.709 1.00 44.44 216 GLY A N 1
ATOM 1586 C CA . GLY A 1 216 ? 42.536 23.108 22.724 1.00 44.44 216 GLY A CA 1
ATOM 1587 C C . GLY A 1 216 ? 41.077 22.965 23.156 1.00 44.44 216 GLY A C 1
ATOM 1588 O O . GLY A 1 216 ? 40.792 22.985 24.350 1.00 44.44 216 GLY A O 1
ATOM 1589 N N . TRP A 1 217 ? 40.166 22.908 22.188 1.00 42.19 217 TRP A N 1
ATOM 1590 C CA . TRP A 1 217 ? 38.711 22.910 22.368 1.00 42.19 217 TRP A CA 1
ATOM 1591 C C . TRP A 1 217 ? 37.992 21.996 21.358 1.00 42.19 217 TRP A C 1
ATOM 1593 O O . TRP A 1 217 ? 36.796 21.769 21.503 1.00 42.19 217 TRP A O 1
ATOM 1603 N N . LEU A 1 218 ? 38.705 21.461 20.359 1.00 48.81 218 LEU A N 1
ATOM 1604 C CA . LEU A 1 218 ? 38.199 20.468 19.408 1.00 48.81 218 LEU A CA 1
ATOM 1605 C C . LEU A 1 218 ? 38.892 19.121 19.656 1.00 48.81 218 LEU A C 1
ATOM 1607 O O . LEU A 1 218 ? 40.117 19.113 19.820 1.00 48.81 218 LEU A O 1
ATOM 1611 N N . PRO A 1 219 ? 38.166 17.989 19.668 1.00 55.72 219 PRO A N 1
ATOM 1612 C CA . PRO A 1 219 ? 38.800 16.681 19.623 1.00 55.72 219 PRO A CA 1
ATOM 1613 C C . PRO A 1 219 ? 39.496 16.517 18.269 1.00 55.72 219 PRO A C 1
ATOM 1615 O O . PRO A 1 219 ? 38.838 16.343 17.252 1.00 55.72 219 PRO A O 1
ATOM 1618 N N . GLY A 1 220 ? 40.832 16.544 18.258 1.00 59.78 220 GLY A N 1
ATOM 1619 C CA . GLY A 1 220 ? 41.635 16.291 17.049 1.00 59.78 220 GLY A CA 1
ATOM 1620 C C . GLY A 1 220 ? 41.573 14.835 16.566 1.00 59.78 220 GLY A C 1
ATOM 1621 O O . GLY A 1 220 ? 42.272 14.451 15.625 1.00 59.78 220 GLY A O 1
ATOM 1622 N N . HIS A 1 221 ? 40.789 14.003 17.258 1.00 77.31 221 HIS A N 1
ATOM 1623 C CA . HIS A 1 221 ? 40.471 12.639 16.886 1.00 77.31 221 HIS A CA 1
ATOM 1624 C C . HIS A 1 221 ? 39.238 12.109 17.620 1.00 77.31 221 HIS A C 1
ATOM 1626 O O . HIS A 1 221 ? 38.963 12.504 18.758 1.00 77.31 221 HIS A O 1
ATOM 1632 N N . VAL A 1 222 ? 38.561 11.138 17.005 1.00 83.62 222 VAL A N 1
ATOM 1633 C CA . VAL A 1 222 ? 37.497 10.359 17.640 1.00 83.62 222 VAL A CA 1
ATOM 1634 C C . VAL A 1 222 ? 37.580 8.887 17.234 1.00 83.62 222 VAL A C 1
ATOM 1636 O O . VAL A 1 222 ? 37.762 8.569 16.065 1.00 83.62 222 VAL A O 1
ATOM 1639 N N . GLY A 1 223 ? 37.444 7.986 18.204 1.00 87.31 223 GLY A N 1
ATOM 1640 C CA . GLY A 1 223 ? 37.342 6.543 17.979 1.00 87.31 223 GLY A CA 1
ATOM 1641 C C . GLY A 1 223 ? 36.071 5.951 18.583 1.00 87.31 223 GLY A C 1
ATOM 1642 O O . GLY A 1 223 ? 35.325 6.631 19.291 1.00 87.31 223 GLY A O 1
ATOM 1643 N N . LEU A 1 224 ? 35.843 4.660 18.346 1.00 88.12 224 LEU A N 1
ATOM 1644 C CA . LEU A 1 224 ? 34.708 3.910 18.892 1.00 88.12 224 LEU A CA 1
ATOM 1645 C C . LEU A 1 224 ? 35.203 2.737 19.743 1.00 88.12 224 LEU A C 1
ATOM 1647 O O . LEU A 1 224 ? 36.012 1.925 19.288 1.00 88.12 224 LEU A O 1
ATOM 1651 N N . PHE A 1 225 ? 34.721 2.620 20.980 1.00 90.81 225 PHE A N 1
ATOM 1652 C CA . PHE A 1 225 ? 35.049 1.484 21.836 1.00 90.81 225 PHE A CA 1
ATOM 1653 C C . PHE A 1 225 ? 34.402 0.203 21.293 1.00 90.81 225 PHE A C 1
ATOM 1655 O O . PHE A 1 225 ? 33.183 0.126 21.148 1.00 90.81 225 PHE A O 1
ATOM 1662 N N . ALA A 1 226 ? 35.213 -0.813 21.000 1.00 85.19 226 ALA A N 1
ATOM 1663 C CA . ALA A 1 226 ? 34.759 -2.039 20.355 1.00 85.19 226 ALA A CA 1
ATOM 1664 C C . ALA A 1 226 ? 34.284 -3.079 21.379 1.00 85.19 226 ALA A C 1
ATOM 1666 O O . ALA A 1 226 ? 33.120 -3.472 21.384 1.00 85.19 226 ALA A O 1
ATOM 1667 N N . CYS A 1 227 ? 35.183 -3.547 22.251 1.00 83.38 227 CYS A N 1
ATOM 1668 C CA . CYS A 1 227 ? 34.893 -4.623 23.198 1.00 83.38 227 CYS A CA 1
ATOM 1669 C C . CYS A 1 227 ? 35.947 -4.752 24.310 1.00 83.38 227 CYS A C 1
ATOM 1671 O O . CYS A 1 227 ? 37.075 -4.269 24.194 1.00 83.38 227 CYS A O 1
ATOM 1673 N N . HIS A 1 228 ? 35.578 -5.477 25.368 1.00 84.38 228 HIS A N 1
ATOM 1674 C CA . HIS A 1 228 ? 36.515 -6.064 26.328 1.00 84.38 228 HIS A CA 1
ATOM 1675 C C . HIS A 1 228 ? 36.915 -7.465 25.848 1.00 84.38 228 HIS A C 1
ATOM 1677 O O . HIS A 1 228 ? 36.036 -8.268 25.529 1.00 84.38 228 HIS A O 1
ATOM 1683 N N . GLY A 1 229 ? 38.208 -7.796 25.835 1.00 70.06 229 GLY A N 1
ATOM 1684 C CA . GLY A 1 229 ? 38.679 -9.126 25.436 1.00 70.06 229 GLY A CA 1
ATOM 1685 C C . GLY A 1 229 ? 39.888 -9.622 26.229 1.00 70.06 229 GLY A C 1
ATOM 1686 O O . GLY A 1 229 ? 40.581 -8.860 26.897 1.00 70.06 229 GLY A O 1
ATOM 1687 N N . GLU A 1 230 ? 40.205 -10.917 26.102 1.00 62.94 230 GLU A N 1
ATOM 1688 C CA . GLU A 1 230 ? 41.389 -11.535 26.739 1.00 62.94 230 GLU A CA 1
ATOM 1689 C C . GLU A 1 230 ? 42.729 -10.910 26.297 1.00 62.94 230 GLU A C 1
ATOM 1691 O O . GLU A 1 230 ? 43.762 -11.129 26.930 1.00 62.94 230 GLU A O 1
ATOM 1696 N N . ARG A 1 231 ? 42.727 -10.142 25.198 1.00 62.03 231 ARG A N 1
ATOM 1697 C CA . ARG A 1 231 ? 43.888 -9.410 24.668 1.00 62.03 231 ARG A CA 1
ATOM 1698 C C . ARG A 1 231 ? 43.942 -7.937 25.096 1.00 62.03 231 ARG A C 1
ATOM 1700 O O . ARG A 1 231 ? 44.846 -7.235 24.658 1.00 62.03 231 ARG A O 1
ATOM 1707 N N . GLY A 1 232 ? 43.014 -7.493 25.942 1.00 79.25 232 GLY A N 1
ATOM 1708 C CA . GLY A 1 232 ? 42.834 -6.096 26.331 1.00 79.25 232 GLY A CA 1
ATOM 1709 C C . GLY A 1 232 ? 41.522 -5.509 25.812 1.00 79.25 232 GLY A C 1
ATOM 1710 O O . GLY A 1 232 ? 40.755 -6.166 25.106 1.00 79.25 232 GLY A O 1
ATOM 1711 N N . ASP A 1 233 ? 41.275 -4.260 26.191 1.00 85.62 233 ASP A N 1
ATOM 1712 C CA . ASP A 1 233 ? 40.156 -3.469 25.684 1.00 85.62 233 ASP A CA 1
ATOM 1713 C C . ASP A 1 233 ? 40.499 -2.938 24.289 1.00 85.62 233 ASP A C 1
ATOM 1715 O O . ASP A 1 233 ? 41.629 -2.497 24.076 1.00 85.62 233 ASP A O 1
ATOM 1719 N N . MET A 1 234 ? 39.553 -2.964 23.351 1.00 88.62 234 MET A N 1
ATOM 1720 C CA . MET A 1 234 ? 39.798 -2.638 21.940 1.00 88.62 234 MET A CA 1
ATOM 1721 C C . MET A 1 234 ? 39.042 -1.381 21.493 1.00 88.62 234 MET A C 1
ATOM 1723 O O . MET A 1 234 ? 37.896 -1.161 21.884 1.00 88.62 234 MET A O 1
ATOM 1727 N N . VAL A 1 235 ? 39.673 -0.585 20.628 1.00 88.38 235 VAL A N 1
ATOM 1728 C CA . VAL A 1 235 ? 39.144 0.664 20.057 1.00 88.38 235 VAL A CA 1
ATOM 1729 C C . VAL A 1 235 ? 39.310 0.643 18.537 1.00 88.38 235 VAL A C 1
ATOM 1731 O O . VAL A 1 235 ? 40.392 0.313 18.046 1.00 88.38 235 VAL A O 1
ATOM 1734 N N . PHE A 1 236 ? 38.258 1.007 17.803 1.00 87.62 236 PHE A N 1
ATOM 1735 C CA . PHE A 1 236 ? 38.333 1.362 16.384 1.00 87.62 236 PHE A CA 1
ATOM 1736 C C . PHE A 1 236 ? 38.739 2.821 16.219 1.00 87.62 236 PHE A C 1
ATOM 1738 O O . PHE A 1 236 ? 38.216 3.693 16.914 1.00 87.62 236 PHE A O 1
ATOM 1745 N N . ASP A 1 237 ? 39.648 3.075 15.285 1.00 85.44 237 ASP A N 1
ATOM 1746 C CA . ASP A 1 237 ? 40.256 4.383 15.078 1.00 85.44 237 ASP A CA 1
ATOM 1747 C C . ASP A 1 237 ? 40.752 4.563 13.629 1.00 85.44 237 ASP A C 1
ATOM 1749 O O . ASP A 1 237 ? 41.125 3.583 12.981 1.00 85.44 237 ASP A O 1
ATOM 1753 N N . VAL A 1 238 ? 40.822 5.802 13.127 1.00 78.75 238 VAL A N 1
ATOM 1754 C CA . VAL A 1 238 ? 41.318 6.122 11.772 1.00 78.75 238 VAL A CA 1
ATOM 1755 C C . VAL A 1 238 ? 42.504 7.077 11.838 1.00 78.75 238 VAL A C 1
ATOM 1757 O O . VAL A 1 238 ? 42.406 8.274 11.567 1.00 78.75 238 VAL A O 1
ATOM 1760 N N . THR A 1 239 ? 43.671 6.531 12.177 1.00 74.44 239 THR A N 1
ATOM 1761 C CA . THR A 1 239 ? 44.891 7.333 12.309 1.00 74.44 239 THR A CA 1
ATOM 1762 C C . THR A 1 239 ? 45.508 7.652 10.930 1.00 74.44 239 THR A C 1
ATOM 1764 O O . THR A 1 239 ? 45.761 6.723 10.146 1.00 74.44 239 THR A O 1
ATOM 1767 N N . PRO A 1 240 ? 45.852 8.923 10.627 1.00 55.78 240 PRO A N 1
ATOM 1768 C CA . PRO A 1 240 ? 46.567 9.302 9.409 1.00 55.78 240 PRO A CA 1
ATOM 1769 C C . PRO A 1 240 ? 47.828 8.459 9.179 1.00 55.78 240 PRO A C 1
ATOM 1771 O O . PRO A 1 240 ? 48.629 8.228 10.086 1.00 55.78 240 PRO A O 1
ATOM 1774 N N . GLY A 1 241 ? 47.991 7.947 7.956 1.00 57.75 241 GLY A N 1
ATOM 1775 C CA . GLY A 1 241 ? 49.113 7.074 7.588 1.00 57.75 241 GLY A CA 1
ATOM 1776 C C . GLY A 1 241 ? 49.030 5.625 8.096 1.00 57.75 241 GLY A C 1
ATOM 1777 O O . GLY A 1 241 ? 49.907 4.831 7.753 1.00 57.75 241 GLY A O 1
ATOM 1778 N N . ARG A 1 242 ? 48.001 5.255 8.875 1.00 62.19 242 ARG A N 1
ATOM 1779 C CA . ARG A 1 242 ? 47.692 3.857 9.248 1.00 62.19 242 ARG A CA 1
ATOM 1780 C C . ARG A 1 242 ? 46.358 3.355 8.686 1.00 62.19 242 ARG A C 1
ATOM 1782 O O . ARG A 1 242 ? 46.209 2.146 8.541 1.00 62.19 242 ARG A O 1
ATOM 1789 N N . GLY A 1 243 ? 45.438 4.258 8.343 1.00 75.25 243 GLY A N 1
ATOM 1790 C CA . GLY A 1 243 ? 44.091 3.911 7.882 1.00 75.25 243 GLY A CA 1
ATOM 1791 C C . GLY A 1 243 ? 43.172 3.495 9.033 1.00 75.25 243 GLY A C 1
ATOM 1792 O O . GLY A 1 243 ? 43.483 3.740 10.199 1.00 75.25 243 GLY A O 1
ATOM 1793 N N . ILE A 1 244 ? 42.039 2.868 8.699 1.00 77.19 244 ILE A N 1
ATOM 1794 C CA . ILE A 1 244 ? 41.113 2.312 9.696 1.00 77.19 244 ILE A CA 1
ATOM 1795 C C . ILE A 1 244 ? 41.815 1.146 10.399 1.00 77.19 244 ILE A C 1
ATOM 1797 O O . ILE A 1 244 ? 42.254 0.192 9.755 1.00 77.19 244 ILE A O 1
ATOM 1801 N N . CYS A 1 245 ? 41.933 1.215 11.720 1.00 78.50 245 CYS A N 1
ATOM 1802 C CA . CYS A 1 245 ? 42.613 0.213 12.523 1.00 78.50 245 CYS A CA 1
ATOM 1803 C C . CYS A 1 245 ? 41.858 -0.074 13.825 1.00 78.50 245 CYS A C 1
ATOM 1805 O O . CYS A 1 245 ? 41.226 0.799 14.414 1.00 78.50 245 CYS A O 1
ATOM 1807 N N . MET A 1 246 ? 41.948 -1.319 14.290 1.00 84.88 246 MET A N 1
ATOM 1808 C CA . MET A 1 246 ? 41.528 -1.701 15.634 1.00 84.88 246 MET A CA 1
ATOM 1809 C C . MET A 1 246 ? 42.791 -1.863 16.487 1.00 84.88 246 MET A C 1
ATOM 1811 O O . MET A 1 246 ? 43.621 -2.729 16.198 1.00 84.88 246 MET A O 1
ATOM 1815 N N . ARG A 1 247 ? 42.959 -1.031 17.520 1.00 84.31 247 ARG A N 1
ATOM 1816 C CA . ARG A 1 247 ? 44.099 -1.083 18.458 1.00 84.31 247 ARG A CA 1
ATOM 1817 C C . ARG A 1 247 ? 43.632 -1.306 19.892 1.00 84.31 247 ARG A C 1
ATOM 1819 O O . ARG A 1 247 ? 42.454 -1.114 20.192 1.00 84.31 247 ARG A O 1
ATOM 1826 N N . SER A 1 248 ? 44.534 -1.736 20.775 1.00 87.06 248 SER A N 1
ATOM 1827 C CA . SER A 1 248 ? 44.183 -1.798 22.193 1.00 87.06 248 SER A CA 1
ATOM 1828 C C . SER A 1 248 ? 44.073 -0.385 22.774 1.00 87.06 248 SER A C 1
ATOM 1830 O O . SER A 1 248 ? 44.772 0.536 22.342 1.00 87.06 248 SER A O 1
ATOM 1832 N N . LEU A 1 249 ? 43.216 -0.211 23.778 1.00 85.62 249 LEU A N 1
ATOM 1833 C CA . LEU A 1 249 ? 43.106 1.033 24.539 1.00 85.62 249 LEU A CA 1
ATOM 1834 C C . LEU A 1 249 ? 44.442 1.391 25.214 1.00 85.62 249 LEU A C 1
ATOM 1836 O O . LEU A 1 249 ? 44.767 2.564 25.339 1.00 85.62 249 LEU A O 1
ATOM 1840 N N . ASP A 1 250 ? 45.250 0.394 25.580 1.00 83.06 250 ASP A N 1
ATOM 1841 C CA . ASP A 1 250 ? 46.590 0.600 26.138 1.00 83.06 250 ASP A CA 1
ATOM 1842 C C . ASP A 1 250 ? 47.593 1.125 25.089 1.00 83.06 250 ASP A C 1
ATOM 1844 O O . ASP A 1 250 ? 48.404 1.994 25.404 1.00 83.06 250 ASP A O 1
ATOM 1848 N N . ASP A 1 251 ? 47.500 0.689 23.824 1.00 81.19 251 ASP A N 1
ATOM 1849 C CA . ASP A 1 251 ? 48.287 1.254 22.710 1.00 81.19 251 ASP A CA 1
ATOM 1850 C C . ASP A 1 251 ? 47.829 2.674 22.323 1.00 81.19 251 ASP A C 1
ATOM 1852 O O . ASP A 1 251 ? 48.603 3.441 21.747 1.00 81.19 251 ASP A O 1
ATOM 1856 N N . LEU A 1 252 ? 46.567 3.023 22.597 1.00 81.06 252 LEU A N 1
ATOM 1857 C CA . LEU A 1 252 ? 46.035 4.379 22.440 1.00 81.06 252 LEU A CA 1
ATOM 1858 C C . LEU A 1 252 ? 46.509 5.297 23.580 1.00 81.06 252 LEU A C 1
ATOM 1860 O O . LEU A 1 252 ? 47.014 6.383 23.319 1.00 81.06 252 LEU A O 1
ATOM 1864 N N . LEU A 1 253 ? 46.416 4.846 24.834 1.00 79.56 253 LEU A N 1
ATOM 1865 C CA . LEU A 1 253 ? 46.880 5.590 26.013 1.00 79.56 253 LEU A CA 1
ATOM 1866 C C . LEU A 1 253 ? 48.412 5.728 26.077 1.00 79.56 253 LEU A C 1
ATOM 1868 O O . LEU A 1 253 ? 48.920 6.669 26.681 1.00 79.56 253 LEU A O 1
ATOM 1872 N N . GLY A 1 254 ? 49.155 4.809 25.453 1.00 75.19 254 GLY A N 1
ATOM 1873 C CA . GLY A 1 254 ? 50.608 4.892 25.286 1.00 75.19 254 GLY A CA 1
ATOM 1874 C C . GLY A 1 254 ? 51.075 5.769 24.115 1.00 75.19 254 GLY A C 1
ATOM 1875 O O . GLY A 1 254 ? 52.284 5.898 23.904 1.00 75.19 254 GLY A O 1
ATOM 1876 N N . ASP A 1 255 ? 50.157 6.348 23.335 1.00 75.00 255 ASP A N 1
ATOM 1877 C CA . ASP A 1 255 ? 50.483 7.192 22.185 1.00 75.00 255 ASP A CA 1
ATOM 1878 C C . ASP A 1 255 ? 50.926 8.589 22.649 1.00 75.00 255 ASP A C 1
ATOM 1880 O O . ASP A 1 255 ? 50.149 9.353 23.216 1.00 75.00 255 ASP A O 1
ATOM 1884 N N . ALA A 1 256 ? 52.187 8.949 22.393 1.00 65.50 256 ALA A N 1
ATOM 1885 C CA . ALA A 1 256 ? 52.786 10.197 22.878 1.00 65.50 256 ALA A CA 1
ATOM 1886 C C . ALA A 1 256 ? 52.141 11.480 22.308 1.00 65.50 256 ALA A C 1
ATOM 1888 O O . ALA A 1 256 ? 52.491 12.579 22.736 1.00 65.50 256 ALA A O 1
ATOM 1889 N N . THR A 1 257 ? 51.234 11.352 21.335 1.00 63.38 257 THR A N 1
ATOM 1890 C CA . THR A 1 257 ? 50.447 12.465 20.783 1.00 63.38 257 THR A CA 1
ATOM 1891 C C . THR A 1 257 ? 49.155 12.744 21.557 1.00 63.38 257 THR A C 1
ATOM 1893 O O . THR A 1 257 ? 48.590 13.829 21.400 1.00 63.38 257 THR A O 1
ATOM 1896 N N . LEU A 1 258 ? 48.689 11.807 22.391 1.00 65.12 258 LEU A N 1
ATOM 1897 C CA . LEU A 1 258 ? 47.439 11.901 23.143 1.00 65.12 258 LEU A CA 1
ATOM 1898 C C . LEU A 1 258 ? 47.660 12.664 24.455 1.00 65.12 258 LEU A C 1
ATOM 1900 O O . LEU A 1 258 ? 48.447 12.259 25.306 1.00 65.12 258 LEU A O 1
ATOM 1904 N N . THR A 1 259 ? 46.948 13.779 24.630 1.00 60.88 259 THR A N 1
ATOM 1905 C CA . THR A 1 259 ? 47.055 14.617 25.843 1.00 60.88 259 THR A CA 1
ATOM 1906 C C . THR A 1 259 ? 45.921 14.409 26.839 1.00 60.88 259 THR A C 1
ATOM 1908 O O . THR A 1 259 ? 46.126 14.566 28.042 1.00 60.88 259 THR A O 1
ATOM 1911 N N . SER A 1 260 ? 44.733 14.043 26.362 1.00 69.50 260 SER A N 1
ATOM 1912 C CA . SER A 1 260 ? 43.601 13.653 27.199 1.00 69.50 260 SER A CA 1
ATOM 1913 C C . SER A 1 260 ? 42.590 12.832 26.401 1.00 69.50 260 SER A C 1
ATOM 1915 O O . SER A 1 260 ? 42.406 13.064 25.207 1.00 69.50 260 SER A O 1
ATOM 1917 N N . LEU A 1 261 ? 41.930 11.886 27.074 1.00 74.12 261 LEU A N 1
ATOM 1918 C CA . LEU A 1 261 ? 40.881 11.031 26.519 1.00 74.12 261 LEU A CA 1
ATOM 1919 C C . LEU A 1 261 ? 39.542 11.372 27.184 1.00 74.12 261 LEU A C 1
ATOM 1921 O O . LEU A 1 261 ? 39.428 11.355 28.410 1.00 74.12 261 LEU A O 1
ATOM 1925 N N . GLY A 1 262 ? 38.533 11.683 26.377 1.00 75.44 262 GLY A N 1
ATOM 1926 C CA . GLY A 1 262 ? 37.141 11.781 26.797 1.00 75.44 262 GLY A CA 1
ATOM 1927 C C . GLY A 1 262 ? 36.372 10.498 26.485 1.00 75.44 262 GLY A C 1
ATOM 1928 O O . GLY A 1 262 ? 36.794 9.677 25.673 1.00 75.44 262 GLY A O 1
ATOM 1929 N N . VAL A 1 263 ? 35.209 10.343 27.116 1.00 73.56 263 VAL A N 1
ATOM 1930 C CA . VAL A 1 263 ? 34.242 9.283 26.801 1.00 73.56 263 VAL A CA 1
ATOM 1931 C C . VAL A 1 263 ? 32.868 9.919 26.690 1.00 73.56 263 VAL A C 1
ATOM 1933 O O . VAL A 1 263 ? 32.440 10.634 27.598 1.00 73.56 263 VAL A O 1
ATOM 1936 N N . ARG A 1 264 ? 32.163 9.644 25.594 1.00 72.50 264 ARG A N 1
ATOM 1937 C CA . ARG A 1 264 ? 30.775 10.045 25.384 1.00 72.50 264 ARG A CA 1
ATOM 1938 C C . ARG A 1 264 ? 29.935 8.808 25.090 1.00 72.50 264 ARG A C 1
ATOM 1940 O O . ARG A 1 264 ? 30.202 8.069 24.148 1.00 72.50 264 ARG A O 1
ATOM 1947 N N . ARG A 1 265 ? 28.902 8.594 25.899 1.00 72.44 265 ARG A N 1
ATOM 1948 C CA . ARG A 1 265 ? 27.893 7.561 25.660 1.00 72.44 265 ARG A CA 1
ATOM 1949 C C . ARG A 1 265 ? 26.830 8.098 24.702 1.00 72.44 265 ARG A C 1
ATOM 1951 O O . ARG A 1 265 ? 26.474 9.271 24.783 1.00 72.44 265 ARG A O 1
ATOM 1958 N N . PHE A 1 266 ? 26.354 7.246 23.802 1.00 57.81 266 PHE A N 1
ATOM 1959 C CA . PHE A 1 266 ? 25.221 7.537 22.927 1.00 57.81 266 PHE A CA 1
ATOM 1960 C C . PHE A 1 266 ? 23.910 7.222 23.670 1.00 57.81 266 PHE A C 1
ATOM 1962 O O . PHE A 1 266 ? 23.820 6.169 24.301 1.00 57.81 266 PHE A O 1
ATOM 1969 N N . GLY A 1 267 ? 22.916 8.114 23.603 1.00 42.59 267 GLY A N 1
ATOM 1970 C CA . GLY A 1 267 ? 21.618 7.957 24.277 1.00 42.59 267 GLY A CA 1
ATOM 1971 C C . GLY A 1 267 ? 21.375 8.901 25.466 1.00 42.59 267 GLY A C 1
ATOM 1972 O O . GLY A 1 267 ? 22.287 9.569 25.948 1.00 42.59 267 GLY A O 1
ATOM 1973 N N . GLU A 1 268 ? 20.107 8.963 25.874 1.00 39.06 268 GLU A N 1
ATOM 1974 C CA . GLU A 1 268 ? 19.496 9.887 26.848 1.00 39.06 268 GLU A CA 1
ATOM 1975 C C . GLU A 1 268 ? 19.997 9.727 28.314 1.00 39.06 268 GLU A C 1
ATOM 1977 O O . GLU A 1 268 ? 20.843 8.865 28.574 1.00 39.06 268 GLU A O 1
ATOM 1982 N N . PRO A 1 269 ? 19.596 10.591 29.285 1.00 37.25 269 PRO A N 1
ATOM 1983 C CA . PRO A 1 269 ? 20.244 10.658 30.602 1.00 37.25 269 PRO A CA 1
ATOM 1984 C C . PRO A 1 269 ? 20.276 9.330 31.377 1.00 37.25 269 PRO A C 1
ATOM 1986 O O . PRO A 1 269 ? 19.469 8.436 31.162 1.00 37.25 269 PRO A O 1
ATOM 1989 N N . TYR A 1 270 ? 21.204 9.265 32.343 1.00 36.72 270 TYR A N 1
ATOM 1990 C CA . TYR A 1 270 ? 21.679 8.124 33.156 1.00 36.72 270 TYR A CA 1
ATOM 1991 C C . TYR A 1 270 ? 20.647 7.191 33.862 1.00 36.72 270 TYR A C 1
ATOM 1993 O O . TYR A 1 270 ? 21.051 6.414 34.731 1.00 36.72 270 TYR A O 1
ATOM 2001 N N . HIS A 1 271 ? 19.351 7.248 33.549 1.00 33.06 271 HIS A N 1
ATOM 2002 C CA . HIS A 1 271 ? 18.264 6.657 34.334 1.00 33.06 271 HIS A CA 1
ATOM 2003 C C . HIS A 1 271 ? 17.303 5.700 33.599 1.00 33.06 271 HIS A C 1
ATOM 2005 O O . HIS A 1 271 ? 16.442 5.147 34.279 1.00 33.06 271 HIS A O 1
ATOM 2011 N N . GLU A 1 272 ? 17.454 5.430 32.295 1.00 32.94 272 GLU A N 1
ATOM 2012 C CA . GLU A 1 272 ? 16.666 4.382 31.603 1.00 32.94 272 GLU A CA 1
ATOM 2013 C C . GLU A 1 272 ? 17.448 3.066 31.354 1.00 32.94 272 GLU A C 1
ATOM 2015 O O . GLU A 1 272 ? 18.687 3.066 31.393 1.00 32.94 272 GLU A O 1
ATOM 2020 N N . PRO A 1 273 ? 16.760 1.917 31.146 1.00 38.53 273 PRO A N 1
ATOM 2021 C CA . PRO A 1 273 ? 17.399 0.619 30.913 1.00 38.53 273 PRO A CA 1
ATOM 2022 C C . PRO A 1 273 ? 18.186 0.562 29.593 1.00 38.53 273 PRO A C 1
ATOM 2024 O O . PRO A 1 273 ? 17.801 1.146 28.586 1.00 38.53 273 PRO A O 1
ATOM 2027 N N . TYR A 1 274 ? 19.299 -0.172 29.601 1.00 48.84 274 TYR A N 1
ATOM 2028 C CA . TYR A 1 274 ? 20.282 -0.197 28.514 1.00 48.84 274 TYR A CA 1
ATOM 2029 C C . TYR A 1 274 ? 19.906 -1.150 27.366 1.00 48.84 274 TYR A C 1
ATOM 2031 O O . TYR A 1 274 ? 19.614 -2.318 27.608 1.00 48.84 274 TYR A O 1
ATOM 2039 N N . ASP A 1 275 ? 20.046 -0.674 26.125 1.00 56.44 275 ASP A N 1
ATOM 2040 C CA . ASP A 1 275 ? 19.984 -1.472 24.892 1.00 56.44 275 ASP A CA 1
ATOM 2041 C C . ASP A 1 275 ? 21.401 -1.920 24.468 1.00 56.44 275 ASP A C 1
ATOM 2043 O O . ASP A 1 275 ? 22.234 -1.112 24.041 1.00 56.44 275 ASP A O 1
ATOM 2047 N N . ASP A 1 276 ? 21.694 -3.213 24.629 1.00 57.03 276 ASP A N 1
ATOM 2048 C CA . ASP A 1 276 ? 22.967 -3.827 24.221 1.00 57.03 276 ASP A CA 1
ATOM 2049 C C . ASP A 1 276 ? 22.954 -4.345 22.766 1.00 57.03 276 ASP A C 1
ATOM 2051 O O . ASP A 1 276 ? 24.024 -4.620 22.214 1.00 57.03 276 ASP A O 1
ATOM 2055 N N . ASP A 1 277 ? 21.792 -4.446 22.112 1.00 58.41 277 ASP A N 1
ATOM 2056 C CA . ASP A 1 277 ? 21.691 -4.916 20.723 1.00 58.41 277 ASP A CA 1
ATOM 2057 C C . ASP A 1 277 ? 21.966 -3.778 19.731 1.00 58.41 277 ASP A C 1
ATOM 2059 O O . ASP A 1 277 ? 22.720 -3.970 18.773 1.00 58.41 277 ASP A O 1
ATOM 2063 N N . LEU A 1 278 ? 21.512 -2.552 20.025 1.00 55.25 278 LEU A N 1
ATOM 2064 C CA . LEU A 1 278 ? 21.914 -1.350 19.281 1.00 55.25 278 LEU A CA 1
ATOM 2065 C C . LEU A 1 278 ? 23.442 -1.165 19.266 1.00 55.25 278 LEU A C 1
ATOM 2067 O O . LEU A 1 278 ? 24.023 -0.724 18.276 1.00 55.25 278 LEU A O 1
ATOM 2071 N N . ARG A 1 279 ? 24.117 -1.533 20.359 1.00 64.19 279 ARG A N 1
ATOM 2072 C CA . ARG A 1 279 ? 25.580 -1.441 20.481 1.00 64.19 279 ARG A CA 1
ATOM 2073 C C . ARG A 1 279 ? 26.320 -2.472 19.648 1.00 64.19 279 ARG A C 1
ATOM 2075 O O . ARG A 1 279 ? 27.376 -2.152 19.104 1.00 64.19 279 ARG A O 1
ATOM 2082 N N . ARG A 1 280 ? 25.776 -3.688 19.539 1.00 67.31 280 ARG A N 1
ATOM 2083 C CA . ARG A 1 280 ? 26.285 -4.698 18.602 1.00 67.31 280 ARG A CA 1
ATOM 2084 C C . ARG A 1 280 ? 26.170 -4.188 17.176 1.00 67.31 280 ARG A C 1
ATOM 2086 O O . ARG A 1 280 ? 27.171 -4.200 16.479 1.00 67.31 280 ARG A O 1
ATOM 2093 N N . LEU A 1 281 ? 25.021 -3.621 16.804 1.00 65.50 281 LEU A N 1
ATOM 2094 C CA . LEU A 1 281 ? 24.789 -3.074 15.466 1.00 65.50 281 LEU A CA 1
ATOM 2095 C C . LEU A 1 281 ? 25.830 -2.006 15.070 1.00 65.50 281 LEU A C 1
ATOM 2097 O O . LEU A 1 281 ? 26.412 -2.093 13.993 1.00 65.50 281 LEU A O 1
ATOM 2101 N N . VAL A 1 282 ? 26.134 -1.051 15.960 1.00 67.88 282 VAL A N 1
ATOM 2102 C CA . VAL A 1 282 ? 27.172 -0.020 15.726 1.00 67.88 282 VAL A CA 1
ATOM 2103 C C . VAL A 1 282 ? 28.580 -0.627 15.623 1.00 67.88 282 VAL A C 1
ATOM 2105 O O . VAL A 1 282 ? 29.385 -0.204 14.792 1.00 67.88 282 VAL A O 1
ATOM 2108 N N . VAL A 1 283 ? 28.900 -1.633 16.443 1.00 75.12 283 VAL A N 1
ATOM 2109 C CA . VAL A 1 283 ? 30.204 -2.316 16.389 1.00 75.12 283 VAL A CA 1
ATOM 2110 C C . VAL A 1 283 ? 30.342 -3.187 15.140 1.00 75.12 283 VAL A C 1
ATOM 2112 O O . VAL A 1 283 ? 31.399 -3.167 14.516 1.00 75.12 283 VAL A O 1
ATOM 2115 N N . ASP A 1 284 ? 29.295 -3.896 14.729 1.00 73.81 284 ASP A N 1
ATOM 2116 C CA . ASP A 1 284 ? 29.281 -4.726 13.523 1.00 73.81 284 ASP A CA 1
ATOM 2117 C C . ASP A 1 284 ? 29.356 -3.859 12.253 1.00 73.81 284 ASP A C 1
ATOM 2119 O O . ASP A 1 284 ? 30.087 -4.196 11.317 1.00 73.81 284 ASP A O 1
ATOM 2123 N N . ALA A 1 285 ? 28.713 -2.685 12.250 1.00 69.25 285 ALA A N 1
ATOM 2124 C CA . ALA A 1 285 ? 28.885 -1.665 11.215 1.00 69.25 285 ALA A CA 1
ATOM 2125 C C . ALA A 1 285 ? 30.335 -1.144 11.146 1.00 69.25 285 ALA A C 1
ATOM 2127 O O . ALA A 1 285 ? 30.925 -1.091 10.063 1.00 69.25 285 ALA A O 1
ATOM 2128 N N . ALA A 1 286 ? 30.956 -0.838 12.293 1.00 73.25 286 ALA A N 1
ATOM 2129 C CA . ALA A 1 286 ? 32.364 -0.439 12.362 1.00 73.25 286 ALA A CA 1
ATOM 2130 C C . ALA A 1 286 ? 33.322 -1.557 11.892 1.00 73.25 286 ALA A C 1
ATOM 2132 O O . ALA A 1 286 ? 34.294 -1.281 11.182 1.00 73.25 286 ALA A O 1
ATOM 2133 N N . VAL A 1 287 ? 33.030 -2.829 12.211 1.00 76.19 287 VAL A N 1
ATOM 2134 C CA . VAL A 1 287 ? 33.742 -3.997 11.659 1.00 76.19 287 VAL A CA 1
ATOM 2135 C C . VAL A 1 287 ? 33.613 -4.017 10.135 1.00 76.19 287 VAL A C 1
ATOM 2137 O O . VAL A 1 287 ? 34.636 -4.072 9.451 1.00 76.19 287 VAL A O 1
ATOM 2140 N N . ALA A 1 288 ? 32.396 -3.928 9.592 1.00 66.56 288 ALA A N 1
ATOM 2141 C CA . ALA A 1 288 ? 32.143 -3.967 8.152 1.00 66.56 288 ALA A CA 1
ATOM 2142 C C . ALA A 1 288 ? 32.849 -2.823 7.398 1.00 66.56 288 ALA A C 1
ATOM 2144 O O . ALA A 1 288 ? 33.455 -3.057 6.350 1.00 66.56 288 ALA A O 1
ATOM 2145 N N . ALA A 1 289 ? 32.857 -1.610 7.960 1.00 63.81 289 ALA A N 1
ATOM 2146 C CA . ALA A 1 289 ? 33.621 -0.480 7.435 1.00 63.81 289 ALA A CA 1
ATOM 2147 C C . ALA A 1 289 ? 35.142 -0.744 7.464 1.00 63.81 289 ALA A C 1
ATOM 2149 O O . ALA A 1 289 ? 35.831 -0.495 6.473 1.00 63.81 289 ALA A O 1
ATOM 2150 N N . SER A 1 290 ? 35.667 -1.319 8.555 1.00 62.72 290 SER A N 1
ATOM 2151 C CA . SER A 1 290 ? 37.099 -1.640 8.708 1.00 62.72 290 SER A CA 1
ATOM 2152 C C . SER A 1 290 ? 37.604 -2.771 7.798 1.00 62.72 290 SER A C 1
ATOM 2154 O O . SER A 1 290 ? 38.804 -2.856 7.536 1.00 62.72 290 SER A O 1
ATOM 2156 N N . LEU A 1 291 ? 36.707 -3.628 7.296 1.00 50.59 291 LEU A N 1
ATOM 2157 C CA . LEU A 1 291 ? 37.040 -4.741 6.398 1.00 50.59 291 LEU A CA 1
ATOM 2158 C C . LEU A 1 291 ? 37.146 -4.332 4.918 1.00 50.59 291 LEU A C 1
ATOM 2160 O O . LEU A 1 291 ? 37.575 -5.144 4.095 1.00 50.59 291 LEU A O 1
ATOM 2164 N N . ARG A 1 292 ? 36.808 -3.084 4.561 1.00 55.16 292 ARG A N 1
ATOM 2165 C CA . ARG A 1 292 ? 37.035 -2.559 3.205 1.00 55.16 292 ARG A CA 1
ATOM 2166 C C . ARG A 1 292 ? 38.550 -2.471 2.923 1.00 55.16 292 ARG A C 1
ATOM 2168 O O . ARG A 1 292 ? 39.297 -1.990 3.778 1.00 55.16 292 ARG A O 1
ATOM 2175 N N . PRO A 1 293 ? 39.044 -2.907 1.747 1.00 40.03 293 PRO A N 1
ATOM 2176 C CA . PRO A 1 293 ? 40.478 -2.935 1.455 1.00 40.03 293 PRO A CA 1
ATOM 2177 C C . PRO A 1 293 ? 41.052 -1.518 1.280 1.00 40.03 293 PRO A C 1
ATOM 2179 O O . PRO A 1 293 ? 41.061 -0.962 0.185 1.00 40.03 293 PRO A O 1
ATOM 2182 N N . SER A 1 294 ? 41.567 -0.935 2.364 1.00 42.12 294 SER A N 1
ATOM 2183 C CA . SER A 1 294 ? 42.181 0.396 2.346 1.00 42.12 294 SER A CA 1
ATOM 2184 C C . SER A 1 294 ? 43.560 0.381 1.669 1.00 42.12 294 SER A C 1
ATOM 2186 O O . SER A 1 294 ? 44.537 -0.187 2.162 1.00 42.12 294 SER A O 1
ATOM 2188 N N . SER A 1 295 ? 43.667 1.044 0.518 1.00 37.34 295 SER A N 1
ATOM 2189 C CA . SER A 1 295 ? 44.896 1.127 -0.277 1.00 37.34 295 SER A CA 1
ATOM 2190 C C . SER A 1 295 ? 45.885 2.182 0.244 1.00 37.34 295 SER A C 1
ATOM 2192 O O . SER A 1 295 ? 46.291 3.082 -0.492 1.00 37.34 295 SER A O 1
ATOM 2194 N N . TYR A 1 296 ? 46.335 2.057 1.497 1.00 35.91 296 TYR A N 1
ATOM 2195 C CA . TYR A 1 296 ? 47.453 2.852 2.034 1.00 35.91 296 TYR A CA 1
ATOM 2196 C C . TYR A 1 296 ? 48.810 2.339 1.506 1.00 35.91 296 TYR A C 1
ATOM 2198 O O . TYR A 1 296 ? 49.628 1.756 2.220 1.00 35.91 296 TYR A O 1
ATOM 2206 N N . ALA A 1 297 ? 49.068 2.554 0.214 1.00 31.75 297 ALA A N 1
ATOM 2207 C CA . ALA A 1 297 ? 50.380 2.326 -0.388 1.00 31.75 297 ALA A CA 1
ATOM 2208 C C . ALA A 1 297 ? 51.311 3.526 -0.124 1.00 31.75 297 ALA A C 1
ATOM 2210 O O . ALA A 1 297 ? 50.947 4.672 -0.376 1.00 31.75 297 ALA A O 1
ATOM 2211 N N . MET A 1 298 ? 52.540 3.277 0.352 1.00 34.06 298 MET A N 1
ATOM 2212 C CA . MET A 1 298 ? 53.532 4.328 0.648 1.00 34.06 298 MET A CA 1
ATOM 2213 C C . MET A 1 298 ? 54.064 5.023 -0.624 1.00 34.06 298 MET A C 1
ATOM 2215 O O . MET A 1 298 ? 55.174 4.735 -1.076 1.00 34.06 298 MET A O 1
ATOM 2219 N N . ALA A 1 299 ? 53.286 5.947 -1.198 1.00 28.50 299 ALA A N 1
ATOM 2220 C CA . ALA A 1 299 ? 53.644 6.662 -2.424 1.00 28.50 299 ALA A CA 1
ATOM 2221 C C . ALA A 1 299 ? 53.088 8.103 -2.513 1.00 28.50 299 ALA A C 1
ATOM 2223 O O . ALA A 1 299 ? 52.476 8.469 -3.506 1.00 28.50 299 ALA A O 1
ATOM 2224 N N . GLY A 1 300 ? 53.364 8.952 -1.517 1.00 32.56 300 GLY A N 1
ATOM 2225 C CA . GLY A 1 300 ? 53.576 10.402 -1.714 1.00 32.56 300 GLY A CA 1
ATOM 2226 C C . GLY A 1 300 ? 52.433 11.303 -2.222 1.00 32.56 300 GLY A C 1
ATOM 2227 O O . GLY A 1 300 ? 52.674 12.499 -2.364 1.00 32.56 300 GLY A O 1
ATOM 2228 N N . SER A 1 301 ? 51.228 10.794 -2.478 1.00 32.94 301 SER A N 1
ATOM 2229 C CA . SER A 1 301 ? 50.047 11.593 -2.836 1.00 32.94 301 SER A CA 1
ATOM 2230 C C . SER A 1 301 ? 48.804 11.050 -2.139 1.00 32.94 301 SER A C 1
ATOM 2232 O O . SER A 1 301 ? 48.487 9.871 -2.289 1.00 32.94 301 SER A O 1
ATOM 2234 N N . VAL A 1 302 ? 48.110 11.909 -1.393 1.00 33.03 302 VAL A N 1
ATOM 2235 C CA . VAL A 1 302 ? 46.872 11.568 -0.681 1.00 33.03 302 VAL A CA 1
ATOM 2236 C C . VAL A 1 302 ? 45.752 11.313 -1.694 1.00 33.03 302 VAL A C 1
ATOM 2238 O O . VAL A 1 302 ? 45.471 12.171 -2.529 1.00 33.03 302 VAL A O 1
ATOM 2241 N N . SER A 1 303 ? 45.117 10.142 -1.631 1.00 35.84 303 SER A N 1
ATOM 2242 C CA . SER A 1 303 ? 43.870 9.855 -2.348 1.00 35.84 303 SER A CA 1
ATOM 2243 C C . SER A 1 303 ? 42.688 10.477 -1.603 1.00 35.84 303 SER A C 1
ATOM 2245 O O . SER A 1 303 ? 42.575 10.312 -0.391 1.00 35.84 303 SER A O 1
ATOM 2247 N N . THR A 1 304 ? 41.780 11.130 -2.323 1.00 43.12 304 THR A N 1
ATOM 2248 C CA . THR A 1 304 ? 40.639 11.904 -1.792 1.00 43.12 304 THR A CA 1
ATOM 2249 C C . THR A 1 304 ? 39.491 11.070 -1.194 1.00 43.12 304 THR A C 1
ATOM 2251 O O . THR A 1 304 ? 38.398 11.592 -1.022 1.00 43.12 304 THR A O 1
ATOM 2254 N N . GLU A 1 305 ? 39.710 9.785 -0.902 1.00 47.56 305 GLU A N 1
ATOM 2255 C CA . GLU A 1 305 ? 38.655 8.797 -0.596 1.00 47.56 305 GLU A CA 1
ATOM 2256 C C . GLU A 1 305 ? 38.823 8.090 0.765 1.00 47.56 305 GLU A C 1
ATOM 2258 O O . GLU A 1 305 ? 38.088 7.155 1.074 1.00 47.56 305 GLU A O 1
ATOM 2263 N N . ALA A 1 306 ? 39.786 8.501 1.596 1.00 53.66 306 ALA A N 1
ATOM 2264 C CA . ALA A 1 306 ? 39.889 7.990 2.965 1.00 53.66 306 ALA A CA 1
ATOM 2265 C C . ALA A 1 306 ? 38.988 8.817 3.907 1.00 53.66 306 ALA A C 1
ATOM 2267 O O . ALA A 1 306 ? 39.171 10.037 3.958 1.00 53.66 306 ALA A O 1
ATOM 2268 N N . PRO A 1 307 ? 38.062 8.203 4.671 1.00 62.53 307 PRO A N 1
ATOM 2269 C CA . PRO A 1 307 ? 37.254 8.934 5.643 1.00 62.53 307 PRO A CA 1
ATOM 2270 C C . PRO A 1 307 ? 38.137 9.492 6.767 1.00 62.53 307 PRO A C 1
ATOM 2272 O O . PRO A 1 307 ? 39.134 8.878 7.161 1.00 62.53 307 PRO A O 1
ATOM 2275 N N . SER A 1 308 ? 37.761 10.652 7.306 1.00 74.56 308 SER A N 1
ATOM 2276 C CA . SER A 1 308 ? 38.310 11.144 8.573 1.00 74.56 308 SER A CA 1
ATOM 2277 C C . SER A 1 308 ? 37.857 10.246 9.733 1.00 74.56 308 SER A C 1
ATOM 2279 O O . SER A 1 308 ? 36.907 9.474 9.601 1.00 74.56 308 SER A O 1
ATOM 2281 N N . SER A 1 309 ? 38.499 10.352 10.899 1.00 74.38 309 SER A N 1
ATOM 2282 C CA . SER A 1 309 ? 38.069 9.593 12.081 1.00 74.38 309 SER A CA 1
ATOM 2283 C C . SER A 1 309 ? 36.648 9.966 12.536 1.00 74.38 309 SER A C 1
ATOM 2285 O O . SER A 1 309 ? 35.891 9.087 12.940 1.00 74.38 309 SER A O 1
ATOM 2287 N N . ALA A 1 310 ? 36.241 11.224 12.332 1.00 73.25 310 ALA A N 1
ATOM 2288 C CA . ALA A 1 310 ? 34.849 11.672 12.425 1.00 73.25 310 ALA A CA 1
ATOM 2289 C C . ALA A 1 310 ? 33.923 10.945 11.433 1.00 73.25 310 ALA A C 1
ATOM 2291 O O . ALA A 1 310 ? 32.977 10.287 11.859 1.00 73.25 310 ALA A O 1
ATOM 2292 N N . SER A 1 311 ? 34.241 10.990 10.134 1.00 70.81 311 SER A N 1
ATOM 2293 C CA . SER A 1 311 ? 33.439 10.368 9.069 1.00 70.81 311 SER A CA 1
ATOM 2294 C C . SER A 1 311 ? 33.303 8.852 9.239 1.00 70.81 311 SER A C 1
ATOM 2296 O O . SER A 1 311 ? 32.249 8.310 8.947 1.00 70.81 311 SER A O 1
ATOM 2298 N N . PHE A 1 312 ? 34.313 8.160 9.771 1.00 79.75 312 PHE A N 1
ATOM 2299 C CA . PHE A 1 312 ? 34.214 6.729 10.081 1.00 79.75 312 PHE A CA 1
ATOM 2300 C C . PHE A 1 312 ? 33.240 6.424 11.232 1.00 79.75 312 PHE A C 1
ATOM 2302 O O . PHE A 1 312 ? 32.525 5.423 11.183 1.00 79.75 312 PHE A O 1
ATOM 2309 N N . VAL A 1 313 ? 33.206 7.264 12.273 1.00 76.62 313 VAL A N 1
ATOM 2310 C CA . VAL A 1 313 ? 32.239 7.115 13.375 1.00 76.62 313 VAL A CA 1
ATOM 2311 C C . VAL A 1 313 ? 30.829 7.494 12.911 1.00 76.62 313 VAL A C 1
ATOM 2313 O O . VAL A 1 313 ? 29.874 6.833 13.308 1.00 76.62 313 VAL A O 1
ATOM 2316 N N . GLU A 1 314 ? 30.700 8.500 12.043 1.00 72.25 314 GLU A N 1
ATOM 2317 C CA . GLU A 1 314 ? 29.447 8.871 11.372 1.00 72.25 314 GLU A CA 1
ATOM 2318 C C . GLU A 1 314 ? 28.931 7.713 10.494 1.00 72.25 314 GLU A C 1
ATOM 2320 O O . GLU A 1 314 ? 27.846 7.205 10.763 1.00 72.25 314 GLU A O 1
ATOM 2325 N N . ASP A 1 315 ? 29.738 7.179 9.567 1.00 70.31 315 ASP A N 1
ATOM 2326 C CA . ASP A 1 315 ? 29.392 6.025 8.716 1.00 70.31 315 ASP A CA 1
ATOM 2327 C C . ASP A 1 315 ? 28.921 4.803 9.533 1.00 70.31 315 ASP A C 1
ATOM 2329 O O . ASP A 1 315 ? 27.971 4.114 9.151 1.00 70.31 315 ASP A O 1
ATOM 2333 N N . ALA A 1 316 ? 29.571 4.519 10.670 1.00 71.44 316 ALA A N 1
ATOM 2334 C CA . ALA A 1 316 ? 29.216 3.399 11.545 1.00 71.44 316 ALA A CA 1
ATOM 2335 C C . ALA A 1 316 ? 27.894 3.613 12.313 1.00 71.44 316 ALA A C 1
ATOM 2337 O O . ALA A 1 316 ? 27.196 2.643 12.613 1.00 71.44 316 ALA A O 1
ATOM 2338 N N . LEU A 1 317 ? 27.537 4.862 12.633 1.00 70.38 317 LEU A N 1
ATOM 2339 C CA . LEU A 1 317 ? 26.264 5.215 13.275 1.00 70.38 317 LEU A CA 1
ATOM 2340 C C . LEU A 1 317 ? 25.117 5.277 12.258 1.00 70.38 317 LEU A C 1
ATOM 2342 O O . LEU A 1 317 ? 24.022 4.779 12.531 1.00 70.38 317 LEU A O 1
ATOM 2346 N N . ASP A 1 318 ? 25.376 5.814 11.069 1.00 66.31 318 ASP A N 1
ATOM 2347 C CA . ASP A 1 318 ? 24.424 5.896 9.963 1.00 66.31 318 ASP A CA 1
ATOM 2348 C C . ASP A 1 318 ? 24.042 4.495 9.462 1.00 66.31 318 ASP A C 1
ATOM 2350 O O . ASP A 1 318 ? 22.854 4.186 9.334 1.00 66.31 318 ASP A O 1
ATOM 2354 N N . ALA A 1 319 ? 25.022 3.598 9.294 1.00 65.44 319 ALA A N 1
ATOM 2355 C CA . ALA A 1 319 ? 24.788 2.187 8.971 1.00 65.44 319 ALA A CA 1
ATOM 2356 C C . ALA A 1 319 ? 24.031 1.421 10.077 1.00 65.44 319 ALA A C 1
ATOM 2358 O O . ALA A 1 319 ? 23.352 0.439 9.788 1.00 65.44 319 ALA A O 1
ATOM 2359 N N . ALA A 1 320 ? 24.087 1.887 11.328 1.00 64.31 320 ALA A N 1
ATOM 2360 C CA . ALA A 1 320 ? 23.274 1.379 12.435 1.00 64.31 320 ALA A CA 1
ATOM 2361 C C . ALA A 1 320 ? 21.880 2.044 12.530 1.00 64.31 320 ALA A C 1
ATOM 2363 O O . ALA A 1 320 ? 21.189 1.906 13.543 1.00 64.31 320 ALA A O 1
ATOM 2364 N N . GLY A 1 321 ? 21.457 2.801 11.509 1.00 53.34 321 GLY A N 1
ATOM 2365 C CA . GLY A 1 321 ? 20.162 3.486 11.469 1.00 53.34 321 GLY A CA 1
ATOM 2366 C C . GLY A 1 321 ? 20.048 4.669 12.438 1.00 53.34 321 GLY A C 1
ATOM 2367 O O . GLY A 1 321 ? 18.939 5.110 12.751 1.00 53.34 321 GLY A O 1
ATOM 2368 N N . ARG A 1 322 ? 21.176 5.186 12.941 1.00 54.22 322 ARG A N 1
ATOM 2369 C CA . ARG A 1 322 ? 21.261 6.277 13.928 1.00 54.22 322 ARG A CA 1
ATOM 2370 C C . ARG A 1 322 ? 21.882 7.545 13.342 1.00 54.22 322 ARG A C 1
ATOM 2372 O O . ARG A 1 322 ? 22.656 8.212 14.024 1.00 54.22 322 ARG A O 1
ATOM 2379 N N . GLY A 1 323 ? 21.459 7.862 12.115 1.00 48.56 323 GLY A N 1
ATOM 2380 C CA . GLY A 1 323 ? 21.829 9.044 11.335 1.00 48.56 323 GLY A CA 1
ATOM 2381 C C . GLY A 1 323 ? 22.180 10.264 12.183 1.00 48.56 323 GLY A C 1
ATOM 2382 O O . GLY A 1 323 ? 21.295 10.832 12.835 1.00 48.56 323 GLY A O 1
ATOM 2383 N N . LEU A 1 324 ? 23.448 10.678 12.162 1.00 47.06 324 LEU A N 1
ATOM 2384 C CA . LEU A 1 324 ? 23.812 11.996 12.680 1.00 47.06 324 LEU A CA 1
ATOM 2385 C C . LEU A 1 324 ? 23.266 13.081 11.732 1.00 47.06 324 LEU A C 1
ATOM 2387 O O . LEU A 1 324 ? 23.017 12.844 10.551 1.00 47.06 324 LEU A O 1
ATOM 2391 N N . LEU A 1 325 ? 22.984 14.272 12.273 1.00 33.91 325 LEU A N 1
ATOM 2392 C CA . LEU A 1 325 ? 22.325 15.355 11.525 1.00 33.91 325 LEU A CA 1
ATOM 2393 C C . LEU A 1 325 ? 23.112 15.712 10.242 1.00 33.91 325 LEU A C 1
ATOM 2395 O O . LEU A 1 325 ? 24.342 15.736 10.278 1.00 33.91 325 LEU A O 1
ATOM 2399 N N . PRO A 1 326 ? 22.432 16.002 9.115 1.00 29.20 326 PRO A N 1
ATOM 2400 C CA . PRO A 1 326 ? 23.017 15.859 7.783 1.00 29.20 326 PRO A CA 1
ATOM 2401 C C . PRO A 1 326 ? 24.218 16.778 7.489 1.00 29.20 326 PRO A C 1
ATOM 2403 O O . PRO A 1 326 ? 24.131 18.003 7.552 1.00 29.20 326 PRO A O 1
ATOM 2406 N N . SER A 1 327 ? 25.322 16.136 7.096 1.00 32.16 327 SER A N 1
ATOM 2407 C CA . SER A 1 327 ? 26.389 16.596 6.188 1.00 32.16 327 SER A CA 1
ATOM 2408 C C . SER A 1 327 ? 26.706 18.106 6.093 1.00 32.16 327 SER A C 1
ATOM 2410 O O . SER A 1 327 ? 26.405 18.743 5.082 1.00 32.16 327 SER A O 1
ATOM 2412 N N . VAL A 1 328 ? 27.469 18.646 7.053 1.00 28.50 328 VAL A N 1
ATOM 2413 C CA . VAL A 1 328 ? 28.377 19.799 6.837 1.00 28.50 328 VAL A CA 1
ATOM 2414 C C . VAL A 1 328 ? 29.645 19.606 7.692 1.00 28.50 328 VAL A C 1
ATOM 2416 O O . VAL A 1 328 ? 29.512 19.268 8.869 1.00 28.50 328 VAL A O 1
ATOM 2419 N N . PRO A 1 329 ? 30.872 19.851 7.179 1.00 31.03 329 PRO A N 1
ATOM 2420 C CA . PRO A 1 329 ? 32.091 19.763 7.989 1.00 31.03 329 PRO A CA 1
ATOM 2421 C C . PRO A 1 329 ? 32.047 20.703 9.207 1.00 31.03 329 PRO A C 1
ATOM 2423 O O . PRO A 1 329 ? 31.938 21.920 9.046 1.00 31.03 329 PRO A O 1
ATOM 2426 N N . GLY A 1 330 ? 32.161 20.147 10.422 1.00 40.56 330 GLY A N 1
ATOM 2427 C CA . GLY A 1 330 ? 32.258 20.928 11.667 1.00 40.56 330 GLY A CA 1
ATOM 2428 C C . GLY A 1 330 ? 31.389 20.483 12.854 1.00 40.56 330 GLY A C 1
ATOM 2429 O O . GLY A 1 330 ? 31.384 21.178 13.870 1.00 40.56 330 GLY A O 1
ATOM 2430 N N . PHE A 1 331 ? 30.675 19.351 12.780 1.00 39.72 331 PHE A N 1
ATOM 2431 C CA . PHE A 1 331 ? 29.778 18.890 13.860 1.00 39.72 331 PHE A CA 1
ATOM 2432 C C . PHE A 1 331 ? 30.474 18.697 15.228 1.00 39.72 331 PHE A C 1
ATOM 2434 O O . PHE A 1 331 ? 29.865 18.902 16.276 1.00 39.72 331 PHE A O 1
ATOM 2441 N N . TRP A 1 332 ? 31.779 18.413 15.241 1.00 42.50 332 TRP A N 1
ATOM 2442 C CA . TRP A 1 332 ? 32.588 18.221 16.455 1.00 42.50 332 TRP A CA 1
ATOM 2443 C C . TRP A 1 332 ? 32.943 19.522 17.210 1.00 42.50 332 TRP A C 1
ATOM 2445 O O . TRP A 1 332 ? 33.702 19.499 18.178 1.00 42.50 332 TRP A O 1
ATOM 2455 N N . GLY A 1 333 ? 32.366 20.662 16.809 1.00 39.22 333 GLY A N 1
ATOM 2456 C CA . GLY A 1 333 ? 32.657 21.993 17.350 1.00 39.22 333 GLY A CA 1
ATOM 2457 C C . GLY A 1 333 ? 32.171 22.308 18.774 1.00 39.22 333 GLY A C 1
ATOM 2458 O O . GLY A 1 333 ? 32.566 23.336 19.321 1.00 39.22 333 GLY A O 1
ATOM 2459 N N . SER A 1 334 ? 31.305 21.491 19.384 1.00 36.97 334 SER A N 1
ATOM 2460 C CA . SER A 1 334 ? 30.479 21.908 20.532 1.00 36.97 334 SER A CA 1
ATOM 2461 C C . SER A 1 334 ? 30.842 21.272 21.888 1.00 36.97 334 SER A C 1
ATOM 2463 O O . SER A 1 334 ? 29.989 20.648 22.517 1.00 36.97 334 SER A O 1
ATOM 2465 N N . ILE A 1 335 ? 32.080 21.435 22.381 1.00 40.53 335 ILE A N 1
ATOM 2466 C CA . ILE A 1 335 ? 32.431 21.106 23.784 1.00 40.53 335 ILE A CA 1
ATOM 2467 C C . ILE A 1 335 ? 33.270 22.232 24.431 1.00 40.53 335 ILE A C 1
ATOM 2469 O O . ILE A 1 335 ? 34.479 22.314 24.217 1.00 40.53 335 ILE A O 1
ATOM 2473 N N . PRO A 1 336 ? 32.675 23.108 25.264 1.00 36.00 336 PRO A N 1
ATOM 2474 C CA . PRO A 1 336 ? 33.413 24.178 25.938 1.00 36.00 336 PRO A CA 1
ATOM 2475 C C . PRO A 1 336 ? 34.224 23.694 27.155 1.00 36.00 336 PRO A C 1
ATOM 2477 O O . PRO A 1 336 ? 33.690 23.066 28.072 1.00 36.00 336 PRO A O 1
ATOM 2480 N N . HIS A 1 337 ? 35.485 24.131 27.262 1.00 32.62 337 HIS A N 1
ATOM 2481 C CA . HIS A 1 337 ? 36.360 23.928 28.433 1.00 32.62 337 HIS A CA 1
ATOM 2482 C C . HIS A 1 337 ? 35.804 24.562 29.734 1.00 32.62 337 HIS A C 1
ATOM 2484 O O . HIS A 1 337 ? 36.255 24.232 30.828 1.00 32.62 337 HIS A O 1
ATOM 2490 N N . GLY A 1 338 ? 34.796 25.446 29.640 1.00 34.69 338 GLY A N 1
ATOM 2491 C CA . GLY A 1 338 ? 34.087 26.031 30.790 1.00 34.69 338 GLY A CA 1
ATOM 2492 C C . GLY A 1 338 ? 33.353 25.009 31.671 1.00 34.69 338 GLY A C 1
ATOM 2493 O O . GLY A 1 338 ? 33.016 25.312 32.812 1.00 34.69 338 GLY A O 1
ATOM 2494 N N . THR A 1 339 ? 33.161 23.789 31.165 1.00 36.25 339 THR A N 1
ATOM 2495 C CA . THR A 1 339 ? 32.574 22.649 31.887 1.00 36.25 339 THR A CA 1
ATOM 2496 C C . THR A 1 339 ? 33.600 21.891 32.751 1.00 36.25 339 THR A C 1
ATOM 2498 O O . THR A 1 339 ? 33.220 21.029 33.540 1.00 36.25 339 THR A O 1
ATOM 2501 N N . PHE A 1 340 ? 34.897 22.220 32.643 1.00 43.09 340 PHE A N 1
ATOM 2502 C CA . PHE A 1 340 ? 36.016 21.441 33.188 1.00 43.09 340 PHE A CA 1
ATOM 2503 C C . PHE A 1 340 ? 36.931 22.318 34.064 1.00 43.09 340 PHE A C 1
ATOM 2505 O O . PHE A 1 340 ? 37.926 22.872 33.597 1.00 43.09 340 PHE A O 1
ATOM 2512 N N . ALA A 1 341 ? 36.575 22.472 35.343 1.00 27.81 341 ALA A N 1
ATOM 2513 C CA . ALA A 1 341 ? 37.266 23.384 36.265 1.00 27.81 341 ALA A CA 1
ATOM 2514 C C . ALA A 1 341 ? 38.415 22.754 37.085 1.00 27.81 341 ALA A C 1
ATOM 2516 O O . ALA A 1 341 ? 39.234 23.500 37.617 1.00 27.81 341 ALA A O 1
ATOM 2517 N N . ASP A 1 342 ? 38.497 21.420 37.180 1.00 31.69 342 ASP A N 1
ATOM 2518 C CA . ASP A 1 342 ? 39.433 20.714 38.069 1.00 31.69 342 ASP A CA 1
ATOM 2519 C C . ASP A 1 342 ? 40.145 19.544 37.355 1.00 31.69 342 ASP A C 1
ATOM 2521 O O . ASP A 1 342 ? 39.595 18.451 37.228 1.00 31.69 342 ASP A O 1
ATOM 2525 N N . THR A 1 343 ? 41.400 19.742 36.934 1.00 29.20 343 THR A N 1
ATOM 2526 C CA . THR A 1 343 ? 42.294 18.671 36.438 1.00 29.20 343 THR A CA 1
ATOM 2527 C C . THR A 1 343 ? 43.726 18.870 36.937 1.00 29.20 343 THR A C 1
ATOM 2529 O O . THR A 1 343 ? 44.255 19.980 36.874 1.00 29.20 343 THR A O 1
ATOM 2532 N N . VAL A 1 344 ? 44.375 17.790 37.385 1.00 27.55 344 VAL A N 1
ATOM 2533 C CA . VAL A 1 344 ? 45.792 17.758 37.801 1.00 27.55 344 VAL A CA 1
ATOM 2534 C C . VAL A 1 344 ? 46.625 17.071 36.703 1.00 27.55 344 VAL A C 1
ATOM 2536 O O . VAL A 1 344 ? 46.141 16.087 36.143 1.00 27.55 344 VAL A O 1
ATOM 2539 N N . PRO A 1 345 ? 47.848 17.540 36.376 1.00 33.19 345 PRO A N 1
ATOM 2540 C CA . PRO A 1 345 ? 48.713 16.878 35.395 1.00 33.19 345 PRO A CA 1
ATOM 2541 C C . PRO A 1 345 ? 49.092 15.439 35.781 1.00 33.19 345 PRO A C 1
ATOM 2543 O O . PRO A 1 345 ? 49.298 15.134 36.955 1.00 33.19 345 PRO A O 1
ATOM 2546 N N . ILE A 1 346 ? 49.258 14.579 34.771 1.00 32.94 346 ILE A N 1
ATOM 2547 C CA . ILE A 1 346 ? 49.589 13.146 34.912 1.00 32.94 346 ILE A CA 1
ATOM 2548 C C . ILE A 1 346 ? 50.912 12.886 35.668 1.00 32.94 346 ILE A C 1
ATOM 2550 O O . ILE A 1 346 ? 51.054 11.852 36.320 1.00 32.94 346 ILE A O 1
ATOM 2554 N N . ASP A 1 347 ? 51.853 13.832 35.652 1.00 32.53 347 ASP A N 1
ATOM 2555 C CA . ASP A 1 347 ? 53.218 13.650 36.171 1.00 32.53 347 ASP A CA 1
ATOM 2556 C C . ASP A 1 347 ? 53.352 13.572 37.714 1.00 32.53 347 ASP A C 1
ATOM 2558 O O . ASP A 1 347 ? 54.453 13.324 38.211 1.00 32.53 347 ASP A O 1
ATOM 2562 N N . GLU A 1 348 ? 52.282 13.781 38.498 1.00 31.69 348 GLU A N 1
ATOM 2563 C CA . GLU A 1 348 ? 52.367 13.912 39.972 1.00 31.69 348 GLU A CA 1
ATOM 2564 C C . GLU A 1 348 ? 51.701 12.793 40.813 1.00 31.69 348 GLU A C 1
ATOM 2566 O O . GLU A 1 348 ? 51.641 12.911 42.042 1.00 31.69 348 GLU A O 1
ATOM 2571 N N . LEU A 1 349 ? 51.242 11.676 40.226 1.00 27.98 349 LEU A N 1
ATOM 2572 C CA . LEU A 1 349 ? 50.591 10.590 40.990 1.00 27.98 349 LEU A CA 1
ATOM 2573 C C . LEU A 1 349 ? 51.539 9.430 41.406 1.00 27.98 349 LEU A C 1
ATOM 2575 O O . LEU A 1 349 ? 52.308 8.918 40.591 1.00 27.98 349 LEU A O 1
ATOM 2579 N N . PRO A 1 350 ? 51.509 8.973 42.682 1.00 27.41 350 PRO A N 1
ATOM 2580 C CA . PRO A 1 350 ? 52.449 7.974 43.196 1.00 27.41 350 PRO A CA 1
ATOM 2581 C C . PRO A 1 350 ? 52.001 6.520 42.958 1.00 27.41 350 PRO A C 1
ATOM 2583 O O . PRO A 1 350 ? 50.971 6.081 43.464 1.00 27.41 350 PRO A O 1
ATOM 2586 N N . VAL A 1 351 ? 52.856 5.739 42.292 1.00 30.84 351 VAL A N 1
ATOM 2587 C CA . VAL A 1 351 ? 52.657 4.310 41.968 1.00 30.84 351 VAL A CA 1
ATOM 2588 C C . VAL A 1 351 ? 52.462 3.419 43.219 1.00 30.84 351 VAL A C 1
ATOM 2590 O O . VAL A 1 351 ? 53.393 3.293 44.028 1.00 30.84 351 VAL A O 1
ATOM 2593 N N . PRO A 1 352 ? 51.316 2.721 43.372 1.00 28.09 352 PRO A N 1
ATOM 2594 C CA . PRO A 1 352 ? 51.139 1.642 44.346 1.00 28.09 352 PRO A CA 1
ATOM 2595 C C . PRO A 1 352 ? 51.740 0.315 43.848 1.00 28.09 352 PRO A C 1
ATOM 2597 O O . PRO A 1 352 ? 51.874 0.075 42.653 1.00 28.09 352 PRO A O 1
ATOM 2600 N N . ARG A 1 353 ? 52.145 -0.553 44.781 1.00 27.38 353 ARG A N 1
ATOM 2601 C CA . ARG A 1 353 ? 53.018 -1.707 44.501 1.00 27.38 353 ARG A CA 1
ATOM 2602 C C . ARG A 1 353 ? 52.298 -2.957 43.992 1.00 27.38 353 ARG A C 1
ATOM 2604 O O . ARG A 1 353 ? 51.177 -3.254 44.389 1.00 27.38 353 ARG A O 1
ATOM 2611 N N . GLU A 1 354 ? 53.063 -3.731 43.226 1.00 28.66 354 GLU A N 1
ATOM 2612 C CA . GLU A 1 354 ? 52.810 -5.108 42.795 1.00 28.66 354 GLU A CA 1
ATOM 2613 C C . GLU A 1 354 ? 52.254 -6.013 43.910 1.00 28.66 354 GLU A C 1
ATOM 2615 O O . GLU A 1 354 ? 52.691 -5.956 45.062 1.00 28.66 354 GLU A O 1
ATOM 2620 N N . THR A 1 355 ? 51.368 -6.939 43.535 1.00 25.81 355 THR A N 1
ATOM 2621 C CA . THR A 1 355 ? 51.122 -8.171 44.297 1.00 25.81 355 THR A CA 1
ATOM 2622 C C . THR A 1 355 ? 51.222 -9.357 43.339 1.00 25.81 355 THR A C 1
ATOM 2624 O O . THR A 1 355 ? 50.345 -9.561 42.505 1.00 25.81 355 THR A O 1
ATOM 2627 N N . GLU A 1 356 ? 52.311 -10.124 43.431 1.00 25.75 356 GLU A N 1
ATOM 2628 C CA . GLU A 1 356 ? 52.504 -11.347 42.644 1.00 25.75 356 GLU A CA 1
ATOM 2629 C C . GLU A 1 356 ? 51.472 -12.428 43.015 1.00 25.75 356 GLU A C 1
ATOM 2631 O O . GLU A 1 356 ? 51.287 -12.734 44.195 1.00 25.75 356 GLU A O 1
ATOM 2636 N N . LEU A 1 357 ? 50.929 -13.130 42.015 1.00 22.98 357 LEU A N 1
ATOM 2637 C CA . LEU A 1 357 ? 50.536 -14.531 42.180 1.00 22.98 357 LEU A CA 1
ATOM 2638 C C . LEU A 1 357 ? 50.962 -15.350 40.951 1.00 22.98 357 LEU A C 1
ATOM 2640 O O . LEU A 1 357 ? 50.866 -14.898 39.814 1.00 22.98 357 LEU A O 1
ATOM 2644 N N . GLN A 1 358 ? 51.513 -16.539 41.195 1.00 23.89 358 GLN A N 1
ATOM 2645 C CA . GLN A 1 358 ? 52.359 -17.250 40.233 1.00 23.89 358 GLN A CA 1
ATOM 2646 C C . GLN A 1 358 ? 51.585 -18.165 39.272 1.00 23.89 358 GLN A C 1
ATOM 2648 O O . GLN A 1 358 ? 50.783 -18.993 39.702 1.00 23.89 358 GLN A O 1
ATOM 2653 N N . LEU A 1 359 ? 51.948 -18.118 37.985 1.00 23.98 359 LEU A N 1
ATOM 2654 C CA . LEU A 1 359 ? 51.635 -19.150 36.989 1.00 23.98 359 LEU A CA 1
ATOM 2655 C C . LEU A 1 359 ? 52.804 -20.149 36.846 1.00 23.98 359 LEU A C 1
ATOM 2657 O O . LEU A 1 359 ? 53.958 -19.721 36.750 1.00 23.98 359 LEU A O 1
ATOM 2661 N N . PRO A 1 360 ? 52.553 -21.469 36.743 1.00 25.94 360 PRO A N 1
ATOM 2662 C CA . PRO A 1 360 ? 53.578 -22.438 36.376 1.00 25.94 360 PRO A CA 1
ATOM 2663 C C . PRO A 1 360 ? 53.723 -22.549 34.847 1.00 25.94 360 PRO A C 1
ATOM 2665 O O . PRO A 1 360 ? 52.851 -23.058 34.147 1.00 25.94 360 PRO A O 1
ATOM 2668 N N . VAL A 1 361 ? 54.873 -22.116 34.329 1.00 25.42 361 VAL A N 1
ATOM 2669 C CA . VAL A 1 361 ? 55.270 -22.277 32.917 1.00 25.42 361 VAL A CA 1
ATOM 2670 C C . VAL A 1 361 ? 55.568 -23.747 32.581 1.00 25.42 361 VAL A C 1
ATOM 2672 O O . VAL A 1 361 ? 56.144 -24.480 33.385 1.00 25.42 361 VAL A O 1
ATOM 2675 N N . SER A 1 362 ? 55.288 -24.170 31.344 1.00 24.16 362 SER A N 1
ATOM 2676 C CA . SER A 1 362 ? 55.926 -25.342 30.719 1.00 24.16 362 SER A CA 1
ATOM 2677 C C . SER A 1 362 ? 56.282 -25.064 29.252 1.00 24.16 362 SER A C 1
ATOM 2679 O O . SER A 1 362 ? 55.590 -24.323 28.560 1.00 24.16 362 SER A O 1
ATOM 2681 N N . LEU A 1 363 ? 57.439 -25.569 28.807 1.00 23.80 363 LEU A N 1
ATOM 2682 C CA . LEU A 1 363 ? 58.204 -24.996 27.688 1.00 23.80 363 LEU A CA 1
ATOM 2683 C C . LEU A 1 363 ? 57.988 -25.630 26.299 1.00 23.80 363 LEU A C 1
ATOM 2685 O O . LEU A 1 363 ? 58.010 -26.845 26.144 1.00 23.80 363 LEU A O 1
ATOM 2689 N N . ARG A 1 364 ? 57.991 -24.739 25.292 1.00 24.78 364 ARG A N 1
ATOM 2690 C CA . ARG A 1 364 ? 58.594 -24.822 23.937 1.00 24.78 364 ARG A CA 1
ATOM 2691 C C . ARG A 1 364 ? 58.928 -26.198 23.322 1.00 24.78 364 ARG A C 1
ATOM 2693 O O . ARG A 1 364 ? 59.817 -26.908 23.793 1.00 24.78 364 ARG A O 1
ATOM 2700 N N . ARG A 1 365 ? 58.560 -26.331 22.038 1.00 23.72 365 ARG A N 1
ATOM 2701 C CA . ARG A 1 365 ? 59.503 -26.764 20.982 1.00 23.72 365 ARG A CA 1
ATOM 2702 C C . ARG A 1 365 ? 59.327 -25.938 19.700 1.00 23.72 365 ARG A C 1
ATOM 2704 O O . ARG A 1 365 ? 58.239 -25.446 19.442 1.00 23.72 365 ARG A O 1
ATOM 2711 N N . MET A 1 366 ? 60.414 -25.743 18.948 1.00 23.84 366 MET A N 1
ATOM 2712 C CA . MET A 1 366 ? 60.476 -24.890 17.748 1.00 23.84 366 MET A CA 1
ATOM 2713 C C . MET A 1 366 ? 60.625 -25.695 16.445 1.00 23.84 366 MET A C 1
ATOM 2715 O O . MET A 1 366 ? 61.144 -26.809 16.474 1.00 23.84 366 MET A O 1
ATOM 2719 N N . HIS A 1 367 ? 60.360 -24.985 15.339 1.00 26.14 367 HIS A N 1
ATOM 2720 C CA . HIS A 1 367 ? 60.909 -25.126 13.977 1.00 26.14 367 HIS A CA 1
ATOM 2721 C C . HIS A 1 367 ? 60.365 -26.196 13.019 1.00 26.14 367 HIS A C 1
ATOM 2723 O O . HIS A 1 367 ? 60.394 -27.389 13.299 1.00 26.14 367 HIS A O 1
ATOM 2729 N N . GLY A 1 368 ? 60.109 -25.729 11.788 1.00 24.34 368 GLY A N 1
ATOM 2730 C CA . GLY A 1 368 ? 60.330 -26.500 10.561 1.00 24.34 368 GLY A CA 1
ATOM 2731 C C . GLY A 1 368 ? 59.295 -26.246 9.466 1.00 24.34 368 GLY A C 1
ATOM 2732 O O . GLY A 1 368 ? 58.362 -27.026 9.343 1.00 24.34 368 GLY A O 1
ATOM 2733 N N . GLY A 1 369 ? 59.463 -25.199 8.652 1.00 25.19 369 GLY A N 1
ATOM 2734 C CA . GLY A 1 369 ? 58.723 -25.078 7.387 1.00 25.19 369 GLY A CA 1
ATOM 2735 C C . GLY A 1 369 ? 59.491 -25.719 6.227 1.00 25.19 369 GLY A C 1
ATOM 2736 O O . GLY A 1 369 ? 60.718 -25.789 6.296 1.00 25.19 369 GLY A O 1
ATOM 2737 N N . LEU A 1 370 ? 58.790 -26.137 5.166 1.00 24.91 370 LEU A N 1
ATOM 2738 C CA . LEU A 1 370 ? 59.305 -26.207 3.788 1.00 24.91 370 LEU A CA 1
ATOM 2739 C C . LEU A 1 370 ? 58.165 -26.419 2.770 1.00 24.91 370 LEU A C 1
ATOM 2741 O O . LEU A 1 370 ? 57.110 -26.955 3.096 1.00 24.91 370 LEU A O 1
ATOM 2745 N N . THR A 1 371 ? 58.408 -25.951 1.548 1.00 25.89 371 THR A N 1
ATOM 2746 C CA . THR A 1 371 ? 57.494 -25.831 0.396 1.00 25.89 371 THR A CA 1
ATOM 2747 C C . THR A 1 371 ? 57.522 -27.069 -0.539 1.00 25.89 371 THR A C 1
ATOM 2749 O O . THR A 1 371 ? 58.286 -28.003 -0.278 1.00 25.89 371 THR A O 1
ATOM 2752 N N . PRO A 1 372 ? 56.661 -27.160 -1.583 1.00 44.16 372 PRO A N 1
ATOM 2753 C CA . PRO A 1 372 ? 56.176 -28.448 -2.093 1.00 44.16 372 PRO A CA 1
ATOM 2754 C C . PRO A 1 372 ? 56.958 -29.022 -3.286 1.00 44.16 372 PRO A C 1
ATOM 2756 O O . PRO A 1 372 ? 57.616 -28.305 -4.033 1.00 44.16 372 PRO A O 1
ATOM 2759 N N . THR A 1 373 ? 56.770 -30.322 -3.530 1.00 26.34 373 THR A N 1
ATOM 2760 C CA . THR A 1 373 ? 56.947 -30.980 -4.841 1.00 26.34 373 THR A CA 1
ATOM 2761 C C . THR A 1 373 ? 55.947 -32.132 -4.966 1.00 26.34 373 THR A C 1
ATOM 2763 O O . THR A 1 373 ? 55.609 -32.764 -3.969 1.00 26.34 373 THR A O 1
ATOM 2766 N N . GLY A 1 374 ? 55.486 -32.427 -6.181 1.00 25.33 374 GLY A N 1
ATOM 2767 C CA . GLY A 1 374 ? 54.687 -33.622 -6.474 1.00 25.33 374 GLY A CA 1
ATOM 2768 C C . GLY A 1 374 ? 55.196 -34.331 -7.726 1.00 25.33 374 GLY A C 1
ATOM 2769 O O . GLY A 1 374 ? 55.877 -33.700 -8.531 1.00 25.33 374 GLY A O 1
ATOM 2770 N N . GLN A 1 375 ? 54.858 -35.618 -7.891 1.00 25.61 375 GLN A N 1
ATOM 2771 C CA . GLN A 1 375 ? 54.669 -36.281 -9.195 1.00 25.61 375 GLN A CA 1
ATOM 2772 C C . GLN A 1 375 ? 54.176 -37.742 -9.062 1.00 25.61 375 GLN A C 1
ATOM 2774 O O . GLN A 1 375 ? 54.810 -38.558 -8.404 1.00 25.61 375 GLN A O 1
ATOM 2779 N N . TYR A 1 376 ? 53.060 -38.027 -9.744 1.00 26.31 376 TYR A N 1
ATOM 2780 C CA . TYR A 1 376 ? 52.716 -39.216 -10.551 1.00 26.31 376 TYR A CA 1
ATOM 2781 C C . TYR A 1 376 ? 53.193 -40.645 -10.203 1.00 26.31 376 TYR A C 1
ATOM 2783 O O . TYR A 1 376 ? 54.384 -40.939 -10.233 1.00 26.31 376 TYR A O 1
ATOM 2791 N N . LEU A 1 377 ? 52.203 -41.552 -10.109 1.00 24.11 377 LEU A N 1
ATOM 2792 C CA . LEU A 1 377 ? 52.079 -42.945 -10.625 1.00 24.11 377 LEU A CA 1
ATOM 2793 C C . LEU A 1 377 ? 50.710 -43.481 -10.114 1.00 24.11 377 LEU A C 1
ATOM 2795 O O . LEU A 1 377 ? 50.342 -43.139 -8.997 1.00 24.11 377 LEU A O 1
ATOM 2799 N N . GLY A 1 378 ? 49.891 -44.305 -10.782 1.00 24.59 378 GLY A N 1
ATOM 2800 C CA . GLY A 1 378 ? 49.901 -44.893 -12.128 1.00 24.59 378 GLY A CA 1
ATOM 2801 C C . GLY A 1 378 ? 48.892 -46.070 -12.220 1.00 24.59 378 GLY A C 1
ATOM 2802 O O . GLY A 1 378 ? 48.945 -46.966 -11.388 1.00 24.59 378 GLY A O 1
ATOM 2803 N N . ASP A 1 379 ? 48.010 -46.048 -13.226 1.00 24.97 379 ASP A N 1
ATOM 2804 C CA . ASP A 1 379 ? 47.192 -47.136 -13.821 1.00 24.97 379 ASP A CA 1
ATOM 2805 C C . ASP A 1 379 ? 46.207 -48.027 -13.005 1.00 24.97 379 ASP A C 1
ATOM 2807 O O . ASP A 1 379 ? 46.556 -49.035 -12.398 1.00 24.97 379 ASP A O 1
ATOM 2811 N N . LEU A 1 380 ? 44.914 -47.726 -13.210 1.00 24.72 380 LEU A N 1
ATOM 2812 C CA . LEU A 1 380 ? 43.902 -48.560 -13.900 1.00 24.72 380 LEU A CA 1
ATOM 2813 C C . LEU A 1 380 ? 43.589 -50.012 -13.437 1.00 24.72 380 LEU A C 1
ATOM 2815 O O . LEU A 1 380 ? 44.304 -50.964 -13.747 1.00 24.72 380 LEU A O 1
ATOM 2819 N N . ALA A 1 381 ? 42.358 -50.217 -12.944 1.00 24.16 381 ALA A N 1
ATOM 2820 C CA . ALA A 1 381 ? 41.600 -51.468 -13.107 1.00 24.16 381 ALA A CA 1
ATOM 2821 C C . ALA A 1 381 ? 40.089 -51.182 -13.242 1.00 24.16 381 ALA A C 1
ATOM 2823 O O . ALA A 1 381 ? 39.560 -50.297 -12.577 1.00 24.16 381 ALA A O 1
ATOM 2824 N N . VAL A 1 382 ? 39.397 -51.913 -14.125 1.00 27.77 382 VAL A N 1
ATOM 2825 C CA . VAL A 1 382 ? 38.007 -51.631 -14.535 1.00 27.77 382 VAL A CA 1
ATOM 2826 C C . VAL A 1 382 ? 36.985 -52.409 -13.699 1.00 27.77 382 VAL A C 1
ATOM 2828 O O . VAL A 1 382 ? 37.023 -53.637 -13.647 1.00 27.77 382 VAL A O 1
ATOM 2831 N N . GLY A 1 383 ? 36.012 -51.688 -13.146 1.00 23.86 383 GLY A N 1
ATOM 2832 C CA . GLY A 1 383 ? 34.774 -52.199 -12.555 1.00 23.86 383 GLY A CA 1
ATOM 2833 C C . GLY A 1 383 ? 33.931 -51.004 -12.115 1.00 23.86 383 GLY A C 1
ATOM 2834 O O . GLY A 1 383 ? 34.445 -50.157 -11.397 1.00 23.86 383 GLY A O 1
ATOM 2835 N N . GLY A 1 384 ? 32.699 -50.872 -12.612 1.00 30.77 384 GLY A N 1
ATOM 2836 C CA . GLY A 1 384 ? 31.931 -49.628 -12.486 1.00 30.77 384 GLY A CA 1
ATOM 2837 C C . GLY A 1 384 ? 31.625 -49.238 -11.037 1.00 30.77 384 GLY A C 1
ATOM 2838 O O . GLY A 1 384 ? 30.899 -49.951 -10.348 1.00 30.77 384 GLY A O 1
ATOM 2839 N N . THR A 1 385 ? 32.130 -48.081 -10.616 1.00 28.86 385 THR A N 1
ATOM 2840 C CA . THR A 1 385 ? 31.835 -47.425 -9.337 1.00 28.86 385 THR A CA 1
ATOM 2841 C C . THR A 1 385 ? 31.407 -45.985 -9.584 1.00 28.86 385 THR A C 1
ATOM 2843 O O . THR A 1 385 ? 31.998 -45.285 -10.404 1.00 28.86 385 THR A O 1
ATOM 2846 N N . ILE A 1 386 ? 30.395 -45.532 -8.842 1.00 30.69 386 ILE A N 1
ATOM 2847 C CA . ILE A 1 386 ? 30.062 -44.109 -8.732 1.00 30.69 386 ILE A CA 1
ATOM 2848 C C . ILE A 1 386 ? 31.213 -43.449 -7.965 1.00 30.69 386 ILE A C 1
ATOM 2850 O O . ILE A 1 386 ? 31.481 -43.820 -6.821 1.00 30.69 386 ILE A O 1
ATOM 2854 N N . ALA A 1 387 ? 31.919 -42.513 -8.597 1.00 34.84 387 ALA A N 1
ATOM 2855 C CA . ALA A 1 387 ? 32.963 -41.737 -7.941 1.00 34.84 387 ALA A CA 1
ATOM 2856 C C . ALA A 1 387 ? 32.326 -40.544 -7.218 1.00 34.84 387 ALA A C 1
ATOM 2858 O O . ALA A 1 387 ? 31.790 -39.645 -7.859 1.00 34.84 387 ALA A O 1
ATOM 2859 N N . ALA A 1 388 ? 32.383 -40.544 -5.886 1.00 42.69 388 ALA A N 1
ATOM 2860 C CA . ALA A 1 388 ? 32.058 -39.379 -5.072 1.00 42.69 388 ALA A CA 1
ATOM 2861 C C . ALA A 1 388 ? 33.359 -38.631 -4.745 1.00 42.69 388 ALA A C 1
ATOM 2863 O O . ALA A 1 388 ? 34.094 -39.020 -3.835 1.00 42.69 388 ALA A O 1
ATOM 2864 N N . GLU A 1 389 ? 33.668 -37.582 -5.506 1.00 38.50 389 GLU A N 1
ATOM 2865 C CA . GLU A 1 389 ? 34.757 -36.664 -5.165 1.00 38.50 389 GLU A CA 1
ATOM 2866 C C . GLU A 1 389 ? 34.296 -35.700 -4.055 1.00 38.50 389 GLU A C 1
ATOM 2868 O O . GLU A 1 389 ? 33.169 -35.209 -4.077 1.00 38.50 389 GLU A O 1
ATOM 2873 N N . GLY A 1 390 ? 35.160 -35.441 -3.065 1.00 49.88 390 GLY A N 1
ATOM 2874 C CA . GLY A 1 390 ? 34.916 -34.436 -2.016 1.00 49.88 390 GLY A CA 1
ATOM 2875 C C . GLY A 1 390 ? 34.283 -34.915 -0.699 1.00 49.88 390 GLY A C 1
ATOM 2876 O O . GLY A 1 390 ? 33.921 -34.076 0.121 1.00 49.88 390 GLY A O 1
ATOM 2877 N N . LEU A 1 391 ? 34.153 -36.224 -0.444 1.00 48.69 391 LEU A N 1
ATOM 2878 C CA . LEU A 1 391 ? 33.660 -36.711 0.857 1.00 48.69 391 LEU A CA 1
ATOM 2879 C C . LEU A 1 391 ? 34.704 -36.538 1.988 1.00 48.69 391 LEU A C 1
ATOM 2881 O O . LEU A 1 391 ? 35.878 -36.855 1.775 1.00 48.69 391 LEU A O 1
ATOM 2885 N N . PRO A 1 392 ? 34.300 -36.099 3.201 1.00 53.56 392 PRO A N 1
ATOM 2886 C CA . PRO A 1 392 ? 35.210 -35.938 4.335 1.00 53.56 392 PRO A CA 1
ATOM 2887 C C . PRO A 1 392 ? 35.726 -37.283 4.868 1.00 53.56 392 PRO A C 1
ATOM 2889 O O . PRO A 1 392 ? 35.074 -38.326 4.749 1.00 53.56 392 PRO A O 1
ATOM 2892 N N . GLU A 1 393 ? 36.910 -37.263 5.489 1.00 46.69 393 GLU A N 1
ATOM 2893 C CA . GLU A 1 393 ? 37.584 -38.476 5.963 1.00 46.69 393 GLU A CA 1
ATOM 2894 C C . GLU A 1 393 ? 36.703 -39.238 6.978 1.00 46.69 393 GLU A C 1
ATOM 2896 O O . GLU A 1 393 ? 36.209 -38.683 7.963 1.00 46.69 393 GLU A O 1
ATOM 2901 N N . GLY A 1 394 ? 36.459 -40.524 6.705 1.00 52.16 394 GLY A N 1
ATOM 2902 C CA . GLY A 1 394 ? 35.573 -41.379 7.503 1.00 52.16 394 GLY A CA 1
ATOM 2903 C C . GLY A 1 394 ? 34.091 -41.381 7.098 1.00 52.16 394 GLY A C 1
ATOM 2904 O O . GLY A 1 394 ? 33.295 -42.026 7.782 1.00 52.16 394 GLY A O 1
ATOM 2905 N N . ALA A 1 395 ? 33.694 -40.700 6.018 1.00 56.44 395 ALA A N 1
ATOM 2906 C CA . ALA A 1 395 ? 32.361 -40.857 5.434 1.00 56.44 395 ALA A CA 1
ATOM 2907 C C . ALA A 1 395 ? 32.226 -42.186 4.661 1.00 56.44 395 ALA A C 1
ATOM 2909 O O . ALA A 1 395 ? 33.169 -42.656 4.024 1.00 56.44 395 ALA A O 1
ATOM 2910 N N . THR A 1 396 ? 31.039 -42.793 4.702 1.00 54.59 396 THR A N 1
ATOM 2911 C CA . THR A 1 396 ? 30.716 -44.066 4.033 1.00 54.59 396 THR A CA 1
ATOM 2912 C C . THR A 1 396 ? 29.386 -43.968 3.291 1.00 54.59 396 THR A C 1
ATOM 2914 O O . THR A 1 396 ? 28.452 -43.338 3.782 1.00 54.59 396 THR A O 1
ATOM 2917 N N . PHE A 1 397 ? 29.313 -44.585 2.110 1.00 48.44 397 PHE A N 1
ATOM 2918 C CA . PHE A 1 397 ? 28.126 -44.640 1.253 1.00 48.44 397 PHE A CA 1
ATOM 2919 C C . PHE A 1 397 ? 27.662 -46.096 1.151 1.00 48.44 397 PHE A C 1
ATOM 2921 O O . PHE A 1 397 ? 28.447 -46.956 0.748 1.00 48.44 397 PHE A O 1
ATOM 2928 N N . GLU A 1 398 ? 26.407 -46.375 1.490 1.00 54.78 398 GLU A N 1
ATOM 2929 C CA . GLU A 1 398 ? 25.832 -47.722 1.432 1.00 54.78 398 GLU A CA 1
ATOM 2930 C C . GLU A 1 398 ? 24.529 -47.708 0.618 1.00 54.78 398 GLU A C 1
ATOM 2932 O O . GLU A 1 398 ? 23.697 -46.813 0.767 1.00 54.78 398 GLU A O 1
ATOM 2937 N N . ALA A 1 399 ? 24.371 -48.671 -0.294 1.00 40.06 399 ALA A N 1
ATOM 2938 C CA . ALA A 1 399 ? 23.180 -48.806 -1.130 1.00 40.06 399 ALA A CA 1
ATOM 2939 C C . ALA A 1 399 ? 22.190 -49.776 -0.472 1.00 40.06 399 ALA A C 1
ATOM 2941 O O . ALA A 1 399 ? 22.559 -50.900 -0.127 1.00 40.06 399 ALA A O 1
ATOM 2942 N N . LEU A 1 400 ? 20.938 -49.351 -0.319 1.00 54.94 400 LEU A N 1
ATOM 2943 C CA . LEU A 1 400 ? 19.850 -50.179 0.191 1.00 54.94 400 LEU A CA 1
ATOM 2944 C C . LEU A 1 400 ? 19.248 -51.031 -0.937 1.00 54.94 400 LEU A C 1
ATOM 2946 O O . LEU A 1 400 ? 19.273 -50.656 -2.110 1.00 54.94 400 LEU A O 1
ATOM 2950 N N . GLU A 1 401 ? 18.668 -52.180 -0.580 1.00 40.66 401 GLU A N 1
ATOM 2951 C CA . GLU A 1 401 ? 18.105 -53.147 -1.542 1.00 40.66 401 GLU A CA 1
ATOM 2952 C C . GLU A 1 401 ? 16.916 -52.599 -2.365 1.00 40.66 401 GLU A C 1
ATOM 2954 O O . GLU A 1 401 ? 16.523 -53.216 -3.354 1.00 40.66 401 GLU A O 1
ATOM 2959 N N . ASP A 1 402 ? 16.360 -51.443 -1.987 1.00 46.19 402 ASP A N 1
ATOM 2960 C CA . ASP A 1 402 ? 15.272 -50.744 -2.681 1.00 46.19 402 ASP A CA 1
ATOM 2961 C C . ASP A 1 402 ? 15.741 -49.626 -3.638 1.00 46.19 402 ASP A C 1
ATOM 2963 O O . ASP A 1 402 ? 14.914 -48.924 -4.217 1.00 46.19 402 ASP A O 1
ATOM 2967 N N . GLY A 1 403 ? 17.055 -49.474 -3.842 1.00 39.62 403 GLY A N 1
ATOM 2968 C CA . GLY A 1 403 ? 17.636 -48.489 -4.762 1.00 39.62 403 GLY A CA 1
ATOM 2969 C C . GLY A 1 403 ? 17.898 -47.110 -4.149 1.00 39.62 403 GLY A C 1
ATOM 2970 O O . GLY A 1 403 ? 18.349 -46.211 -4.859 1.00 39.62 403 GLY A O 1
ATOM 2971 N N . ARG A 1 404 ? 17.658 -46.931 -2.844 1.00 55.34 404 ARG A N 1
ATOM 2972 C CA . ARG A 1 404 ? 18.063 -45.731 -2.096 1.00 55.34 404 ARG A CA 1
ATOM 2973 C C . ARG A 1 404 ? 19.509 -45.842 -1.607 1.00 55.34 404 ARG A C 1
ATOM 2975 O O . ARG A 1 404 ? 20.051 -46.937 -1.473 1.00 55.34 404 ARG A O 1
ATOM 2982 N N . TYR A 1 405 ? 20.128 -44.707 -1.291 1.00 51.75 405 TYR A N 1
ATOM 2983 C CA . TYR A 1 405 ? 21.500 -44.639 -0.779 1.00 51.75 405 TYR A CA 1
ATOM 2984 C C . TYR A 1 405 ? 21.543 -43.917 0.568 1.00 51.75 405 TYR A C 1
ATOM 2986 O O . TYR A 1 405 ? 20.824 -42.941 0.773 1.00 51.75 405 TYR A O 1
ATOM 2994 N N . VAL A 1 406 ? 22.409 -44.378 1.470 1.00 51.25 406 VAL A N 1
ATOM 2995 C CA . VAL A 1 406 ? 22.644 -43.778 2.788 1.00 51.25 406 VAL A CA 1
ATOM 2996 C C . VAL A 1 406 ? 24.095 -43.318 2.881 1.00 51.25 406 VAL A C 1
ATOM 2998 O O . VAL A 1 406 ? 25.021 -44.112 2.717 1.00 51.25 406 VAL A O 1
ATOM 3001 N N . LEU A 1 407 ? 24.286 -42.034 3.186 1.00 50.72 407 LEU A N 1
ATOM 3002 C CA . LEU A 1 407 ? 25.571 -41.447 3.559 1.00 50.72 407 LEU A CA 1
ATOM 3003 C C . LEU A 1 407 ? 25.674 -41.417 5.091 1.00 50.72 407 LEU A C 1
ATOM 3005 O O . LEU A 1 407 ? 24.800 -40.875 5.763 1.00 50.72 407 LEU A O 1
ATOM 3009 N N . SER A 1 408 ? 26.739 -41.988 5.652 1.00 50.31 408 SER A N 1
ATOM 3010 C CA . SER A 1 408 ? 27.026 -41.973 7.093 1.00 50.31 408 SER A CA 1
ATOM 3011 C C . SER A 1 408 ? 28.415 -41.412 7.376 1.00 50.31 408 SER A C 1
ATOM 3013 O O . SER A 1 408 ? 29.407 -41.890 6.826 1.00 50.31 408 SER A O 1
ATOM 3015 N N . TRP A 1 409 ? 28.492 -40.430 8.277 1.00 59.81 409 TRP A N 1
ATOM 3016 C CA . TRP A 1 409 ? 29.725 -39.765 8.711 1.00 59.81 409 TRP A CA 1
ATOM 3017 C C . TRP A 1 409 ? 29.697 -39.492 10.225 1.00 59.81 409 TRP A C 1
ATOM 3019 O O . TRP A 1 409 ? 28.634 -39.488 10.848 1.00 59.81 409 TRP A O 1
ATOM 3029 N N . ARG A 1 410 ? 30.871 -39.292 10.839 1.00 43.50 410 ARG A N 1
ATOM 3030 C CA . ARG A 1 410 ? 31.029 -38.963 12.265 1.00 43.50 410 ARG A CA 1
ATOM 3031 C C . A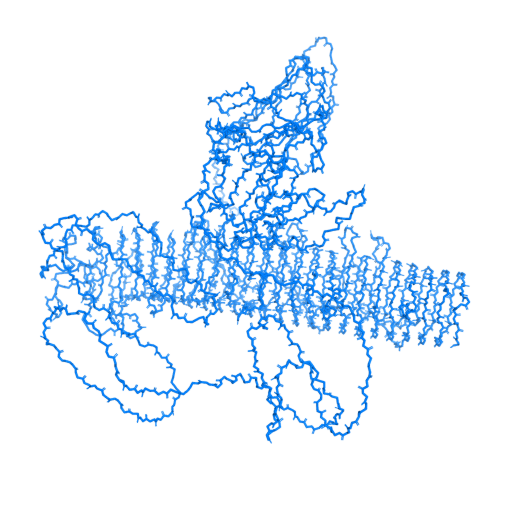RG A 1 410 ? 32.012 -37.797 12.428 1.00 43.50 410 ARG A C 1
ATOM 3033 O O . ARG A 1 410 ? 33.217 -38.050 12.395 1.00 43.50 410 ARG A O 1
ATOM 3040 N N . PRO A 1 411 ? 31.545 -36.555 12.638 1.00 36.91 411 PRO A N 1
ATOM 3041 C CA . PRO A 1 411 ? 32.439 -35.434 12.893 1.00 36.91 411 PRO A CA 1
ATOM 3042 C C . PRO A 1 411 ? 33.110 -35.563 14.268 1.00 36.91 411 PRO A C 1
ATOM 3044 O O . PRO A 1 411 ? 32.472 -35.882 15.275 1.00 36.91 411 PRO A O 1
ATOM 3047 N N . THR A 1 412 ? 34.409 -35.281 14.322 1.00 40.69 412 THR A N 1
ATOM 3048 C CA . THR A 1 412 ? 35.123 -34.961 15.564 1.00 40.69 412 THR A CA 1
ATOM 3049 C C . THR A 1 412 ? 35.075 -33.448 15.800 1.00 40.69 412 THR A C 1
ATOM 3051 O O . THR A 1 412 ? 34.926 -32.670 14.860 1.00 40.69 412 THR A O 1
ATOM 3054 N N . TRP A 1 413 ? 35.208 -33.012 17.057 1.00 34.59 413 TRP A N 1
ATOM 3055 C CA . TRP A 1 413 ? 34.992 -31.621 17.512 1.00 34.59 413 TRP A CA 1
ATOM 3056 C C . TRP A 1 413 ? 35.897 -30.535 16.877 1.00 34.59 413 TRP A C 1
ATOM 3058 O O . TRP A 1 413 ? 35.802 -29.374 17.256 1.00 34.59 413 TRP A O 1
ATOM 3068 N N . ALA A 1 414 ? 36.770 -30.877 15.926 1.00 37.34 414 ALA A N 1
ATOM 3069 C CA . ALA A 1 414 ? 37.689 -29.949 15.266 1.00 37.34 414 ALA A CA 1
ATOM 3070 C C . ALA A 1 414 ? 37.142 -29.295 13.974 1.00 37.34 414 ALA A C 1
ATOM 3072 O O . ALA A 1 414 ? 37.832 -28.452 13.413 1.00 37.34 414 ALA A O 1
ATOM 3073 N N . HIS A 1 415 ? 35.944 -29.671 13.497 1.00 37.69 415 HIS A N 1
ATOM 3074 C CA . HIS A 1 415 ? 35.417 -29.261 12.177 1.00 37.69 415 HIS A CA 1
ATOM 3075 C C . HIS A 1 415 ? 34.023 -28.599 12.203 1.00 37.69 415 HIS A C 1
ATOM 3077 O O . HIS A 1 415 ? 33.296 -28.628 11.211 1.00 37.69 415 HIS A O 1
ATOM 3083 N N . VAL A 1 416 ? 33.614 -27.991 13.320 1.00 30.92 416 VAL A N 1
ATOM 3084 C CA . VAL A 1 416 ? 32.367 -27.205 13.361 1.00 30.92 416 VAL A CA 1
ATOM 3085 C C . VAL A 1 416 ? 32.648 -25.799 12.818 1.00 30.92 416 VAL A C 1
ATOM 3087 O O . VAL A 1 416 ? 33.093 -24.931 13.562 1.00 30.92 416 VAL A O 1
ATOM 3090 N N . GLY A 1 417 ? 32.429 -25.593 11.514 1.00 33.88 417 GLY A N 1
ATOM 3091 C CA . GLY A 1 417 ? 32.571 -24.277 10.871 1.00 33.88 417 GLY A CA 1
ATOM 3092 C C . GLY A 1 417 ? 32.724 -24.271 9.343 1.00 33.88 417 GLY A C 1
ATOM 3093 O O . GLY A 1 417 ? 32.479 -23.241 8.723 1.00 33.88 417 GLY A O 1
ATOM 3094 N N . GLU A 1 418 ? 33.093 -25.389 8.710 1.00 31.86 418 GLU A N 1
ATOM 3095 C CA . GLU A 1 418 ? 33.324 -25.442 7.256 1.00 31.86 418 GLU A CA 1
ATOM 3096 C C . GLU A 1 418 ? 32.074 -25.907 6.480 1.00 31.86 418 GLU A C 1
ATOM 3098 O O . GLU A 1 418 ? 31.449 -26.914 6.817 1.00 31.86 418 GLU A O 1
ATOM 3103 N N . ARG A 1 419 ? 31.711 -25.187 5.405 1.00 29.62 419 ARG A N 1
ATOM 3104 C CA . ARG A 1 419 ? 30.712 -25.647 4.422 1.00 29.62 419 ARG A CA 1
ATOM 3105 C C . ARG A 1 419 ? 31.357 -26.671 3.481 1.00 29.62 419 ARG A C 1
ATOM 3107 O O . ARG A 1 419 ? 32.386 -26.385 2.875 1.00 29.62 419 ARG A O 1
ATOM 3114 N N . HIS A 1 420 ? 30.706 -27.816 3.283 1.00 37.81 420 HIS A N 1
ATOM 3115 C CA . HIS A 1 420 ? 31.084 -28.798 2.264 1.00 37.81 420 HIS A CA 1
ATOM 3116 C C . HIS A 1 420 ? 29.957 -28.967 1.239 1.00 37.81 420 HIS A C 1
ATOM 3118 O O . HIS A 1 420 ? 28.826 -29.287 1.603 1.00 37.81 420 HIS A O 1
ATOM 3124 N N . THR A 1 421 ? 30.275 -28.782 -0.043 1.00 33.25 421 THR A N 1
ATOM 3125 C CA . THR A 1 421 ? 29.329 -28.929 -1.159 1.00 33.25 421 THR A CA 1
ATOM 3126 C C . THR A 1 421 ? 29.547 -30.278 -1.840 1.00 33.25 421 THR A C 1
ATOM 3128 O O . THR A 1 421 ? 30.636 -30.540 -2.347 1.00 33.25 421 THR A O 1
ATOM 3131 N N . VAL A 1 422 ? 28.521 -31.132 -1.885 1.00 31.16 422 VAL A N 1
ATOM 3132 C CA . VAL A 1 422 ? 28.570 -32.429 -2.585 1.00 31.16 422 VAL A CA 1
ATOM 3133 C C . VAL A 1 422 ? 27.803 -32.312 -3.899 1.00 31.16 422 VAL A C 1
ATOM 3135 O O . VAL A 1 422 ? 26.604 -32.049 -3.890 1.00 31.16 422 VAL A O 1
ATOM 3138 N N . THR A 1 423 ? 28.483 -32.527 -5.027 1.00 31.73 423 THR A N 1
ATOM 3139 C CA . THR A 1 423 ? 27.871 -32.470 -6.366 1.00 31.73 423 THR A CA 1
ATOM 3140 C C . THR A 1 423 ? 27.678 -33.883 -6.912 1.00 31.73 423 THR A C 1
ATOM 3142 O O . THR A 1 423 ? 28.633 -34.653 -6.982 1.00 31.73 423 THR A O 1
ATOM 3145 N N . LEU A 1 424 ? 26.456 -34.228 -7.328 1.00 29.59 424 LEU A N 1
ATOM 3146 C CA . LEU A 1 424 ? 26.145 -35.503 -7.982 1.00 29.59 424 LEU A CA 1
ATOM 3147 C C . LEU A 1 424 ? 25.926 -35.280 -9.484 1.00 29.59 424 LEU A C 1
ATOM 3149 O O . LEU A 1 424 ? 24.895 -34.756 -9.896 1.00 29.59 424 LEU A O 1
ATOM 3153 N N . ALA A 1 425 ? 26.887 -35.696 -10.309 1.00 30.55 425 ALA A N 1
ATOM 3154 C CA . ALA A 1 425 ? 26.778 -35.616 -11.764 1.00 30.55 425 ALA A CA 1
ATOM 3155 C C . ALA A 1 425 ? 26.086 -36.865 -12.345 1.00 30.55 425 ALA A C 1
ATOM 3157 O O . ALA A 1 425 ? 26.672 -37.948 -12.398 1.00 30.55 425 ALA A O 1
ATOM 3158 N N . ALA A 1 426 ? 24.850 -36.714 -12.826 1.00 32.44 426 ALA A N 1
ATOM 3159 C CA . ALA A 1 426 ? 24.135 -37.754 -13.566 1.00 32.44 426 ALA A CA 1
ATOM 3160 C C . ALA A 1 426 ? 24.438 -37.654 -15.074 1.00 32.44 426 ALA A C 1
ATOM 3162 O O . ALA A 1 426 ? 23.803 -36.896 -15.801 1.00 32.44 426 ALA A O 1
ATOM 3163 N N . GLY A 1 427 ? 25.428 -38.414 -15.552 1.00 27.47 427 GLY A N 1
ATOM 3164 C CA . GLY A 1 427 ? 25.791 -38.467 -16.973 1.00 27.47 427 GLY A CA 1
ATOM 3165 C C . GLY A 1 427 ? 25.150 -39.644 -17.715 1.00 27.47 427 GLY A C 1
ATOM 3166 O O . GLY A 1 427 ? 25.639 -40.767 -17.607 1.00 27.47 427 GLY A O 1
ATOM 3167 N N . GLY A 1 428 ? 24.106 -39.393 -18.512 1.00 28.61 428 GLY A N 1
ATOM 3168 C CA . GLY A 1 428 ? 23.548 -40.381 -19.445 1.00 28.61 428 GLY A CA 1
ATOM 3169 C C . GLY A 1 428 ? 22.207 -39.972 -20.062 1.00 28.61 428 GLY A C 1
ATOM 3170 O O . GLY A 1 428 ? 21.262 -39.668 -19.341 1.00 28.61 428 GLY A O 1
ATOM 3171 N N . GLU A 1 429 ? 22.114 -39.991 -21.395 1.00 34.53 429 GLU A N 1
ATOM 3172 C CA . GLU A 1 429 ? 20.868 -39.733 -22.134 1.00 34.53 429 GLU A CA 1
ATOM 3173 C C . GLU A 1 429 ? 19.793 -40.794 -21.830 1.00 34.53 429 GLU A C 1
ATOM 3175 O O . GLU A 1 429 ? 20.078 -41.995 -21.816 1.00 34.53 429 GLU A O 1
ATOM 3180 N N . VAL A 1 430 ? 18.535 -40.367 -21.667 1.00 30.11 430 VAL A N 1
ATOM 3181 C CA . VAL A 1 430 ? 17.380 -41.263 -21.490 1.00 30.11 430 VAL A CA 1
ATOM 3182 C C . VAL A 1 430 ? 16.305 -40.941 -22.529 1.00 30.11 430 VAL A C 1
ATOM 3184 O O . VAL A 1 430 ? 15.896 -39.795 -22.696 1.00 30.11 430 VAL A O 1
ATOM 3187 N N . ALA A 1 431 ? 15.845 -41.972 -23.242 1.00 29.56 431 ALA A N 1
ATOM 3188 C CA . ALA A 1 431 ? 14.795 -41.866 -24.254 1.00 29.56 431 ALA A CA 1
ATOM 3189 C C . ALA A 1 431 ? 13.402 -41.619 -23.621 1.00 29.56 431 ALA A C 1
ATOM 3191 O O . ALA A 1 431 ? 13.144 -42.083 -22.509 1.00 29.56 431 ALA A O 1
ATOM 3192 N N . PRO A 1 432 ? 12.475 -40.928 -24.313 1.00 31.91 432 PRO A N 1
ATOM 3193 C CA . PRO A 1 432 ? 11.237 -40.444 -23.700 1.00 31.91 432 PRO A CA 1
ATOM 3194 C C . PRO A 1 432 ? 10.205 -41.558 -23.459 1.00 31.91 432 PRO A C 1
ATOM 3196 O O . PRO A 1 432 ? 9.909 -42.330 -24.373 1.00 31.91 432 PRO A O 1
ATOM 3199 N N . GLY A 1 433 ? 9.577 -41.579 -22.271 1.00 37.66 433 GLY A N 1
ATOM 3200 C CA . GLY A 1 433 ? 8.310 -42.308 -22.079 1.00 37.66 433 GLY A CA 1
ATOM 3201 C C . GLY A 1 433 ? 8.030 -43.025 -20.749 1.00 37.66 433 GLY A C 1
ATOM 3202 O O . GLY A 1 433 ? 7.387 -44.071 -20.797 1.00 37.66 433 GLY A O 1
ATOM 3203 N N . VAL A 1 434 ? 8.441 -42.508 -19.582 1.00 29.67 434 VAL A N 1
ATOM 3204 C CA . VAL A 1 434 ? 7.939 -42.953 -18.255 1.00 29.67 434 VAL A CA 1
ATOM 3205 C C . VAL A 1 434 ? 7.837 -41.731 -17.319 1.00 29.67 434 VAL A C 1
ATOM 3207 O O . VAL A 1 434 ? 8.764 -40.923 -17.337 1.00 29.67 434 VAL A O 1
ATOM 3210 N N . PRO A 1 435 ? 6.755 -41.546 -16.533 1.00 31.11 435 PRO A N 1
ATOM 3211 C CA . PRO A 1 435 ? 6.659 -40.446 -15.568 1.00 31.11 435 PRO A CA 1
ATOM 3212 C C . PRO A 1 435 ? 7.528 -40.697 -14.325 1.00 31.11 435 PRO A C 1
ATOM 3214 O O . PRO A 1 435 ? 7.645 -41.834 -13.867 1.00 31.11 435 PRO A O 1
ATOM 3217 N N . TYR A 1 436 ? 8.098 -39.627 -13.770 1.00 30.00 436 TYR A N 1
ATOM 3218 C CA . TYR A 1 436 ? 8.879 -39.647 -12.531 1.00 30.00 436 TYR A CA 1
ATOM 3219 C C . TYR A 1 436 ? 8.057 -39.116 -11.353 1.00 30.00 436 TYR A C 1
ATOM 3221 O O . TYR A 1 436 ? 7.576 -37.990 -11.406 1.00 30.00 436 TYR A O 1
ATOM 3229 N N . ASP A 1 437 ? 8.013 -39.896 -10.274 1.00 27.52 437 ASP A N 1
ATOM 3230 C CA . ASP A 1 437 ? 7.882 -39.408 -8.898 1.00 27.52 437 ASP A CA 1
ATOM 3231 C C . ASP A 1 437 ? 9.143 -39.873 -8.158 1.00 27.52 437 ASP A C 1
ATOM 3233 O O . ASP A 1 437 ? 9.408 -41.075 -8.072 1.00 27.52 437 ASP A O 1
ATOM 3237 N N . ALA A 1 438 ? 9.954 -38.935 -7.670 1.00 26.94 438 ALA A N 1
ATOM 3238 C CA . ALA A 1 438 ? 11.183 -39.227 -6.934 1.00 26.94 438 ALA A CA 1
ATOM 3239 C C . ALA A 1 438 ? 11.377 -38.207 -5.803 1.00 26.94 438 ALA A C 1
ATOM 3241 O O . ALA A 1 438 ? 12.062 -37.198 -5.954 1.00 26.94 438 ALA A O 1
ATOM 3242 N N . SER A 1 439 ? 10.754 -38.476 -4.657 1.00 24.22 439 SER A N 1
ATOM 3243 C CA . SER A 1 439 ? 10.903 -37.685 -3.434 1.00 24.22 439 SER A CA 1
ATOM 3244 C C . SER A 1 439 ? 12.219 -38.008 -2.715 1.00 24.22 439 SER A C 1
ATOM 3246 O O . SER A 1 439 ? 12.460 -39.160 -2.343 1.00 24.22 439 SER A O 1
ATOM 3248 N N . LEU A 1 440 ? 13.044 -36.990 -2.464 1.00 23.88 440 LEU A N 1
ATOM 3249 C CA . LEU A 1 440 ? 14.268 -37.100 -1.668 1.00 23.88 440 LEU A CA 1
ATOM 3250 C C . LEU A 1 440 ? 13.955 -36.884 -0.173 1.00 23.88 440 LEU A C 1
ATOM 3252 O O . LEU A 1 440 ? 13.833 -35.747 0.273 1.00 23.88 440 LEU A O 1
ATOM 3256 N N . GLU A 1 441 ? 13.850 -37.957 0.617 1.00 23.81 441 GLU A N 1
ATOM 3257 C CA . GLU A 1 441 ? 13.778 -37.854 2.086 1.00 23.81 441 GLU A CA 1
ATOM 3258 C C . GLU A 1 441 ? 15.179 -37.811 2.713 1.00 23.81 441 GLU A C 1
ATOM 3260 O O . GLU A 1 441 ? 15.969 -38.746 2.569 1.00 23.81 441 GLU A O 1
ATOM 3265 N N . LEU A 1 442 ? 15.469 -36.751 3.472 1.00 23.67 442 LEU A N 1
ATOM 3266 C CA . LEU A 1 442 ? 16.752 -36.545 4.148 1.00 23.67 442 LEU A CA 1
ATOM 3267 C C . LEU A 1 442 ? 16.618 -36.858 5.652 1.00 23.67 442 LEU A C 1
ATOM 3269 O O . LEU A 1 442 ? 16.473 -35.978 6.496 1.00 23.67 442 LEU A O 1
ATOM 3273 N N . GLY A 1 443 ? 16.611 -38.153 5.985 1.00 24.55 443 GLY A N 1
ATOM 3274 C CA . GLY A 1 443 ? 16.403 -38.643 7.352 1.00 24.55 443 GLY A CA 1
ATOM 3275 C C . GLY A 1 443 ? 17.662 -38.602 8.227 1.00 24.55 443 GLY A C 1
ATOM 3276 O O . GLY A 1 443 ? 18.537 -39.461 8.103 1.00 24.55 443 GLY A O 1
ATOM 3277 N N . LEU A 1 444 ? 17.734 -37.659 9.172 1.00 24.19 444 LEU A N 1
ATOM 3278 C CA . LEU A 1 444 ? 18.828 -37.574 10.147 1.00 24.19 444 LEU A CA 1
ATOM 3279 C C . LEU A 1 444 ? 18.652 -38.614 11.276 1.00 24.19 444 LEU A C 1
ATOM 3281 O O . LEU A 1 444 ? 17.894 -38.406 12.222 1.00 24.19 444 LEU A O 1
ATOM 3285 N N . PHE A 1 445 ? 19.354 -39.748 11.197 1.00 24.58 445 PHE A N 1
ATOM 3286 C CA . PHE A 1 445 ? 19.229 -40.833 12.181 1.00 24.58 445 PHE A CA 1
ATOM 3287 C C . PHE A 1 445 ? 20.338 -40.787 13.246 1.00 24.58 445 PHE A C 1
ATOM 3289 O O . PHE A 1 445 ? 21.498 -41.080 12.958 1.00 24.58 445 PHE A O 1
ATOM 3296 N N . VAL A 1 446 ? 19.981 -40.481 14.501 1.00 27.03 446 VAL A N 1
ATOM 3297 C CA . VAL A 1 446 ? 20.905 -40.488 15.656 1.00 27.03 446 VAL A CA 1
ATOM 3298 C C . VAL A 1 446 ? 20.627 -41.709 16.553 1.00 27.03 446 VAL A C 1
ATOM 3300 O O . VAL A 1 446 ? 19.693 -41.686 17.358 1.00 27.03 446 VAL A O 1
ATOM 3303 N N . PRO A 1 447 ? 21.406 -42.805 16.457 1.00 25.20 447 PRO A N 1
ATOM 3304 C CA . PRO A 1 447 ? 21.184 -43.998 17.272 1.00 25.20 447 PRO A CA 1
ATOM 3305 C C . PRO A 1 447 ? 21.893 -43.895 18.630 1.00 25.20 447 PRO A C 1
ATOM 3307 O O . PRO A 1 447 ? 23.124 -43.875 18.672 1.00 25.20 447 PRO A O 1
ATOM 3310 N N . GLY A 1 448 ? 21.163 -43.917 19.759 1.00 26.47 448 GLY A N 1
ATOM 3311 C CA . GLY A 1 448 ? 21.884 -43.909 21.042 1.00 26.47 448 GLY A CA 1
ATOM 3312 C C . GLY A 1 448 ? 21.191 -43.963 22.405 1.00 26.47 448 GLY A C 1
ATOM 3313 O O . GLY A 1 448 ? 21.934 -43.927 23.378 1.00 26.47 448 GLY A O 1
ATOM 3314 N N . ILE A 1 449 ? 19.861 -44.076 22.562 1.00 25.33 449 ILE A N 1
ATOM 3315 C CA . ILE A 1 449 ? 19.262 -44.208 23.914 1.00 25.33 449 ILE A CA 1
ATOM 3316 C C . ILE A 1 449 ? 18.202 -45.323 23.974 1.00 25.33 449 ILE A C 1
ATOM 3318 O O . ILE A 1 449 ? 17.087 -45.188 23.481 1.00 25.33 449 ILE A O 1
ATOM 3322 N N . ARG A 1 450 ? 18.539 -46.421 24.664 1.00 25.70 450 ARG A N 1
ATOM 3323 C CA . ARG A 1 450 ? 17.587 -47.348 25.305 1.00 25.70 450 ARG A CA 1
ATOM 3324 C C . ARG A 1 450 ? 18.065 -47.569 26.740 1.00 25.70 450 ARG A C 1
ATOM 3326 O O . ARG A 1 450 ? 19.201 -47.987 26.942 1.00 25.70 450 ARG A O 1
ATOM 3333 N N . GLY A 1 451 ? 17.229 -47.227 27.719 1.00 26.97 451 GLY A N 1
ATOM 3334 C CA . GLY A 1 451 ? 17.625 -47.164 29.131 1.00 26.97 451 GLY A CA 1
ATOM 3335 C C . GLY A 1 451 ? 17.432 -48.461 29.923 1.00 26.97 451 GLY A C 1
ATOM 3336 O O . GLY A 1 451 ? 16.937 -49.460 29.405 1.00 26.97 451 GLY A O 1
ATOM 3337 N N . ALA A 1 452 ? 17.778 -48.405 31.213 1.00 24.12 452 ALA A N 1
ATOM 3338 C CA . ALA A 1 452 ? 17.319 -49.332 32.250 1.00 24.12 452 ALA A CA 1
ATOM 3339 C C . ALA A 1 452 ? 17.530 -48.727 33.653 1.00 24.12 452 ALA A C 1
ATOM 3341 O O . ALA A 1 452 ? 18.629 -48.280 33.975 1.00 24.12 452 ALA A O 1
ATOM 3342 N N . PHE A 1 453 ? 16.508 -48.774 34.512 1.00 24.62 453 PHE A N 1
ATOM 3343 C CA . PHE A 1 453 ? 16.662 -48.571 35.958 1.00 24.62 453 PHE A CA 1
ATOM 3344 C C . PHE A 1 453 ? 17.085 -49.888 36.631 1.00 24.62 453 PHE A C 1
ATOM 3346 O O . PHE A 1 453 ? 16.453 -50.920 36.407 1.00 24.62 453 PHE A O 1
ATOM 3353 N N . HIS A 1 454 ? 18.083 -49.854 37.522 1.00 22.25 454 HIS A N 1
ATOM 3354 C CA . HIS A 1 454 ? 18.267 -50.879 38.561 1.00 22.25 454 HIS A CA 1
ATOM 3355 C C . HIS A 1 454 ? 18.977 -50.293 39.798 1.00 22.25 454 HIS A C 1
ATOM 3357 O O . HIS A 1 454 ? 19.794 -49.385 39.682 1.00 22.25 454 HIS A O 1
ATOM 3363 N N . VAL A 1 455 ? 18.637 -50.787 40.995 1.00 24.20 455 VAL A N 1
ATOM 3364 C CA . VAL A 1 455 ? 18.832 -50.073 42.277 1.00 24.20 455 VAL A CA 1
ATOM 3365 C C . VAL A 1 455 ? 19.934 -50.665 43.187 1.00 24.20 455 VAL A C 1
ATOM 3367 O O . VAL A 1 455 ? 20.001 -51.882 43.344 1.00 24.20 455 VAL A O 1
ATOM 3370 N N . SER A 1 456 ? 20.654 -49.773 43.903 1.00 21.88 456 SER A N 1
ATOM 3371 C CA . SER A 1 456 ? 21.422 -49.967 45.171 1.00 21.88 456 SER A CA 1
ATOM 3372 C C . SER A 1 456 ? 22.760 -50.746 45.182 1.00 21.88 456 SER A C 1
ATOM 3374 O O . SER A 1 456 ? 22.998 -51.546 44.281 1.00 21.88 456 SER A O 1
ATOM 3376 N N . PRO A 1 457 ? 23.595 -50.650 46.262 1.00 33.88 457 PRO A N 1
ATOM 3377 C CA . PRO A 1 457 ? 23.660 -49.647 47.364 1.00 33.88 457 PRO A CA 1
ATOM 3378 C C . PRO A 1 457 ? 25.097 -49.153 47.744 1.00 33.88 457 PRO A C 1
ATOM 3380 O O . PRO A 1 457 ? 26.079 -49.845 47.487 1.00 33.88 457 PRO A O 1
ATOM 3383 N N . GLY A 1 458 ? 25.253 -48.050 48.513 1.00 23.75 458 GLY A N 1
ATOM 3384 C CA . GLY A 1 458 ? 26.561 -47.755 49.156 1.00 23.75 458 GLY A CA 1
ATOM 3385 C C . GLY A 1 458 ? 26.773 -46.458 49.977 1.00 23.75 458 GLY A C 1
ATOM 3386 O O . GLY A 1 458 ? 27.212 -45.462 49.430 1.00 23.75 458 GLY A O 1
ATOM 3387 N N . ASN A 1 459 ? 26.624 -46.535 51.313 1.00 23.34 459 ASN A N 1
ATOM 3388 C CA . ASN A 1 459 ? 27.233 -45.684 52.377 1.00 23.34 459 ASN A CA 1
ATOM 3389 C C . ASN A 1 459 ? 27.159 -44.129 52.293 1.00 23.34 459 ASN A C 1
ATOM 3391 O O . ASN A 1 459 ? 27.947 -43.493 51.612 1.00 23.34 459 ASN A O 1
ATOM 3395 N N . ARG A 1 460 ? 26.276 -43.461 53.061 1.00 24.78 460 ARG A N 1
ATOM 3396 C CA . ARG A 1 460 ? 26.378 -43.099 54.513 1.00 24.78 460 ARG A CA 1
ATOM 3397 C C . ARG A 1 460 ? 27.336 -41.934 54.874 1.00 24.78 460 ARG A C 1
ATOM 3399 O O . ARG A 1 460 ? 28.531 -42.182 55.019 1.00 24.78 460 ARG A O 1
ATOM 3406 N N . ARG A 1 461 ? 26.774 -40.807 55.363 1.00 24.27 461 ARG A N 1
ATOM 3407 C CA . ARG A 1 461 ? 26.824 -40.364 56.794 1.00 24.27 461 ARG A CA 1
ATOM 3408 C C . ARG A 1 461 ? 26.106 -39.013 57.065 1.00 24.27 461 ARG A C 1
ATOM 3410 O O . ARG A 1 461 ? 26.567 -38.011 56.556 1.00 24.27 461 ARG A O 1
ATOM 3417 N N . ARG A 1 462 ? 25.111 -39.044 57.981 1.00 24.53 462 ARG A N 1
ATOM 3418 C CA . ARG A 1 462 ? 24.711 -38.062 59.042 1.00 24.53 462 ARG A CA 1
ATOM 3419 C C . ARG A 1 462 ? 24.651 -36.555 58.674 1.00 24.53 462 ARG A C 1
ATOM 3421 O O . ARG A 1 462 ? 25.647 -36.005 58.239 1.00 24.53 462 ARG A O 1
ATOM 3428 N N . LEU A 1 463 ? 23.574 -35.824 58.982 1.00 21.80 463 LEU A N 1
ATOM 3429 C CA . LEU A 1 463 ? 22.951 -35.700 60.319 1.00 21.80 463 LEU A CA 1
ATOM 3430 C C . LEU A 1 463 ? 21.411 -35.879 60.359 1.00 21.80 463 LEU A C 1
ATOM 3432 O O . LEU A 1 463 ? 20.725 -35.660 59.371 1.00 21.80 463 LEU A O 1
ATOM 3436 N N . TYR A 1 464 ? 20.919 -36.262 61.543 1.00 26.17 464 TYR A N 1
ATOM 3437 C CA . TYR A 1 464 ? 19.523 -36.199 62.026 1.00 26.17 464 TYR A CA 1
ATOM 3438 C C . TYR A 1 464 ? 19.286 -34.813 62.699 1.00 26.17 464 TYR A C 1
ATOM 3440 O O . TYR A 1 464 ? 20.274 -34.109 62.906 1.00 26.17 464 TYR A O 1
ATOM 3448 N N . GLU A 1 465 ? 18.114 -34.335 63.144 1.00 26.78 465 GLU A N 1
ATOM 3449 C CA . GLU A 1 465 ? 16.705 -34.795 63.226 1.00 26.78 465 GLU A CA 1
ATOM 3450 C C . GLU A 1 465 ? 15.834 -33.554 63.540 1.00 26.78 465 GLU A C 1
ATOM 3452 O O . GLU A 1 465 ? 16.352 -32.655 64.200 1.00 26.78 465 GLU A O 1
ATOM 3457 N N . CYS A 1 466 ? 14.551 -33.530 63.133 1.00 22.53 466 CYS A N 1
ATOM 3458 C CA . CYS A 1 466 ? 13.392 -32.963 63.869 1.00 22.53 466 CYS A CA 1
ATOM 3459 C C . CYS A 1 466 ? 12.188 -32.729 62.933 1.00 22.53 466 CYS A C 1
ATOM 3461 O O . CYS A 1 466 ? 12.188 -31.746 62.202 1.00 22.53 466 CYS A O 1
ATOM 3463 N N . ILE A 1 467 ? 11.166 -33.595 62.996 1.00 26.94 467 ILE A N 1
ATOM 3464 C CA . ILE A 1 467 ? 9.711 -33.313 62.878 1.00 26.94 467 ILE A CA 1
ATOM 3465 C C . ILE A 1 467 ? 8.944 -34.653 63.066 1.00 26.94 467 ILE A C 1
ATOM 3467 O O . ILE A 1 467 ? 9.530 -35.701 62.782 1.00 26.94 467 ILE A O 1
ATOM 3471 N N . PRO A 1 468 ? 7.706 -34.673 63.613 1.00 28.45 468 PRO A N 1
ATOM 3472 C CA . PRO A 1 468 ? 7.026 -35.914 64.015 1.00 28.45 468 PRO A CA 1
ATOM 3473 C C . PRO A 1 468 ? 6.370 -36.711 62.873 1.00 28.45 468 PRO A C 1
ATOM 3475 O O . PRO A 1 468 ? 6.194 -36.229 61.759 1.00 28.45 468 PRO A O 1
ATOM 3478 N N . GLU A 1 469 ? 5.976 -37.945 63.192 1.00 27.19 469 GLU A N 1
ATOM 3479 C CA . GLU A 1 469 ? 5.353 -38.918 62.285 1.00 27.19 469 GLU A CA 1
ATOM 3480 C C . GLU A 1 469 ? 3.881 -38.600 61.939 1.00 27.19 469 GLU A C 1
ATOM 3482 O O . GLU A 1 469 ? 3.107 -38.222 62.818 1.00 27.19 469 GLU A O 1
ATOM 3487 N N . GLY A 1 470 ? 3.463 -38.934 60.707 1.00 32.81 470 GLY A N 1
ATOM 3488 C CA . GLY A 1 470 ? 2.140 -39.543 60.487 1.00 32.81 470 GLY A CA 1
ATOM 3489 C C . GLY A 1 470 ? 1.157 -38.883 59.509 1.00 32.81 470 GLY A C 1
ATOM 3490 O O . GLY A 1 470 ? 0.120 -38.403 59.952 1.00 32.81 470 GLY A O 1
ATOM 3491 N N . VAL A 1 471 ? 1.381 -39.017 58.192 1.00 25.30 471 VAL A N 1
ATOM 3492 C CA . VAL A 1 471 ? 0.300 -39.140 57.183 1.00 25.30 471 VAL A CA 1
ATOM 3493 C C . VAL A 1 471 ? 0.747 -40.116 56.082 1.00 25.30 471 VAL A C 1
ATOM 3495 O O . VAL A 1 471 ? 1.793 -39.915 55.470 1.00 25.30 471 VAL A O 1
ATOM 3498 N N . GLU A 1 472 ? -0.039 -41.164 55.818 1.00 30.75 472 GLU A N 1
ATOM 3499 C CA . GLU A 1 472 ? 0.097 -42.026 54.631 1.00 30.75 472 GLU A CA 1
ATOM 3500 C C . GLU A 1 472 ? -0.847 -41.543 53.515 1.00 30.75 472 GLU A C 1
ATOM 3502 O O . GLU A 1 472 ? -1.981 -41.160 53.800 1.00 30.75 472 GLU A O 1
ATOM 3507 N N . MET A 1 473 ? -0.441 -41.664 52.245 1.00 24.22 473 MET A N 1
ATOM 3508 C CA . MET A 1 473 ? -1.366 -41.749 51.104 1.00 24.22 473 MET A CA 1
ATOM 3509 C C . MET A 1 473 ? -0.898 -42.824 50.114 1.00 24.22 473 MET A C 1
ATOM 3511 O O . MET A 1 473 ? 0.299 -43.055 49.953 1.00 24.22 473 MET A O 1
ATOM 3515 N N . GLY A 1 474 ? -1.864 -43.528 49.518 1.00 25.53 474 GLY A N 1
ATOM 3516 C CA . GLY A 1 474 ? -1.653 -44.811 48.840 1.00 25.53 474 GLY A CA 1
ATOM 3517 C C . GLY A 1 474 ? -1.508 -44.763 47.316 1.00 25.53 474 GLY A C 1
ATOM 3518 O O . GLY A 1 474 ? -1.695 -43.737 46.667 1.00 25.53 474 GLY A O 1
ATOM 3519 N N . GLU A 1 475 ? -1.195 -45.931 46.754 1.00 23.28 475 GLU A N 1
ATOM 3520 C CA . GLU A 1 475 ? -1.006 -46.165 45.319 1.00 23.28 475 GLU A CA 1
ATOM 3521 C C . GLU A 1 475 ? -2.303 -46.022 44.504 1.00 23.28 475 GLU A C 1
ATOM 3523 O O . GLU A 1 475 ? -3.347 -46.547 44.890 1.00 23.28 475 GLU A O 1
ATOM 3528 N N . TYR A 1 476 ? -2.191 -45.473 43.289 1.00 22.39 476 TYR A N 1
ATOM 3529 C CA . TYR A 1 476 ? -3.093 -45.804 42.182 1.00 22.39 476 TYR A CA 1
ATOM 3530 C C . TYR A 1 476 ? -2.303 -46.192 40.931 1.00 22.39 476 TYR A C 1
ATOM 3532 O O . TYR A 1 476 ? -1.197 -45.718 40.680 1.00 22.39 476 TYR A O 1
ATOM 3540 N N . ARG A 1 477 ? -2.877 -47.122 40.166 1.00 23.91 477 ARG A N 1
ATOM 3541 C CA . ARG A 1 477 ? -2.221 -47.876 39.094 1.00 23.91 477 ARG A CA 1
ATOM 3542 C C . ARG A 1 477 ? -3.125 -47.843 37.867 1.00 23.91 477 ARG A C 1
ATOM 3544 O O . ARG A 1 477 ? -4.261 -48.301 37.961 1.00 23.91 477 ARG A O 1
ATOM 3551 N N . LEU A 1 478 ? -2.635 -47.340 36.735 1.00 23.14 478 LEU A N 1
ATOM 3552 C CA . LEU A 1 478 ? -3.399 -47.301 35.484 1.00 23.14 478 LEU A CA 1
ATOM 3553 C C . LEU A 1 478 ? -2.930 -48.364 34.487 1.00 23.14 478 LEU A C 1
ATOM 3555 O O . LEU A 1 478 ? -1.743 -48.664 34.366 1.00 23.14 478 LEU A O 1
ATOM 3559 N N . LEU A 1 479 ? -3.915 -48.964 33.820 1.00 25.34 479 LEU A N 1
ATOM 3560 C CA . LEU A 1 479 ? -3.770 -49.984 32.787 1.00 25.34 479 LEU A CA 1
ATOM 3561 C C . LEU A 1 479 ? -3.836 -49.337 31.401 1.00 25.34 479 LEU A C 1
ATOM 3563 O O . LEU A 1 479 ? -4.561 -48.370 31.190 1.00 25.34 479 LEU A O 1
ATOM 3567 N N . HIS A 1 480 ? -3.093 -49.917 30.465 1.00 24.44 480 HIS A N 1
ATOM 3568 C CA . HIS A 1 480 ? -3.077 -49.545 29.055 1.00 24.44 480 HIS A CA 1
ATOM 3569 C C . HIS A 1 480 ? -4.096 -50.395 28.288 1.00 24.44 480 HIS A C 1
ATOM 3571 O O . HIS A 1 480 ? -4.040 -51.619 28.391 1.00 24.44 480 HIS A O 1
ATOM 3577 N N . GLU A 1 481 ? -4.928 -49.786 27.446 1.00 26.41 481 GLU A N 1
ATOM 3578 C CA . GLU A 1 481 ? -5.434 -50.434 26.227 1.00 26.41 481 GLU A CA 1
ATOM 3579 C C . GLU A 1 481 ? -5.806 -49.376 25.176 1.00 26.41 481 GLU A C 1
ATOM 3581 O O . GLU A 1 481 ? -5.858 -48.187 25.491 1.00 26.41 481 GLU A O 1
ATOM 3586 N N . ALA A 1 482 ? -5.934 -49.783 23.911 1.00 30.67 482 ALA A N 1
ATOM 3587 C CA . ALA A 1 482 ? -5.828 -48.881 22.765 1.00 30.67 482 ALA A CA 1
ATOM 3588 C C . ALA A 1 482 ? -6.973 -49.031 21.755 1.00 30.67 482 ALA A C 1
ATOM 3590 O O . ALA A 1 482 ? -7.319 -50.145 21.367 1.00 30.67 482 ALA A O 1
ATOM 3591 N N . THR A 1 483 ? -7.438 -47.899 21.227 1.00 26.97 483 THR A N 1
ATOM 3592 C CA . THR A 1 483 ? -8.117 -47.769 19.926 1.00 26.97 483 THR A CA 1
ATOM 3593 C C . THR A 1 483 ? -7.744 -46.415 19.332 1.00 26.97 483 THR A C 1
ATOM 3595 O O . THR A 1 483 ? -7.762 -45.418 20.049 1.00 26.97 483 THR A O 1
ATOM 3598 N N . GLY A 1 484 ? -7.371 -46.377 18.053 1.00 34.81 484 GLY A N 1
ATOM 3599 C CA . GLY A 1 484 ? -6.962 -45.140 17.390 1.00 34.81 484 GLY A CA 1
ATOM 3600 C C . GLY A 1 484 ? -8.136 -44.395 16.762 1.00 34.81 484 GLY A C 1
ATOM 3601 O O . GLY A 1 484 ? -8.890 -44.989 16.000 1.00 34.81 484 GLY A O 1
ATOM 3602 N N . GLU A 1 485 ? -8.216 -43.097 17.035 1.00 24.98 485 GLU A N 1
ATOM 3603 C CA . GLU A 1 485 ? -8.909 -42.073 16.247 1.00 24.98 485 GLU A CA 1
ATOM 3604 C C . GLU A 1 485 ? -8.210 -40.729 16.521 1.00 24.98 485 GLU A C 1
ATOM 3606 O O . GLU A 1 485 ? -7.608 -40.540 17.582 1.00 24.98 485 GLU A O 1
ATOM 3611 N N . SER A 1 486 ? -8.203 -39.819 15.548 1.00 35.00 486 SER A N 1
ATOM 3612 C CA . SER A 1 486 ? -7.505 -38.533 15.649 1.00 35.00 486 SER A CA 1
ATOM 3613 C C . SER A 1 486 ? -8.259 -37.562 16.559 1.00 35.00 486 SER A C 1
ATOM 3615 O O . SER A 1 486 ? -9.388 -37.190 16.242 1.00 35.00 486 SER A O 1
ATOM 3617 N N . VAL A 1 487 ? -7.623 -37.103 17.640 1.00 23.95 487 VAL A N 1
ATOM 3618 C CA . VAL A 1 487 ? -8.176 -36.084 18.545 1.00 23.95 487 VAL A CA 1
ATOM 3619 C C . VAL A 1 487 ? -7.156 -34.964 18.746 1.00 23.95 487 VAL A C 1
ATOM 3621 O O . VAL A 1 487 ? -5.999 -35.213 19.080 1.00 23.95 487 VAL A O 1
ATOM 3624 N N . SER A 1 488 ? -7.606 -33.730 18.529 1.00 26.17 488 SER A N 1
ATOM 3625 C CA . SER A 1 488 ? -6.877 -32.487 18.788 1.00 26.17 488 SER A CA 1
ATOM 3626 C C . SER A 1 488 ? -6.566 -32.315 20.277 1.00 26.17 488 SER A C 1
ATOM 3628 O O . SER A 1 488 ? -7.440 -32.505 21.124 1.00 26.17 488 SER A O 1
ATOM 3630 N N . ALA A 1 489 ? -5.337 -31.920 20.608 1.00 23.86 489 ALA A N 1
ATOM 3631 C CA . ALA A 1 489 ? -4.927 -31.712 21.992 1.00 23.86 489 ALA A CA 1
ATOM 3632 C C . ALA A 1 489 ? -5.457 -30.377 22.551 1.00 23.86 489 ALA A C 1
ATOM 3634 O O . ALA A 1 489 ? -5.017 -29.310 22.132 1.00 23.86 489 ALA A O 1
ATOM 3635 N N . HIS A 1 490 ? -6.347 -30.447 23.543 1.00 25.78 490 HIS A N 1
ATOM 3636 C CA . HIS A 1 490 ? -6.583 -29.353 24.490 1.00 25.78 490 HIS A CA 1
ATOM 3637 C C . HIS A 1 490 ? -5.620 -29.486 25.685 1.00 25.78 490 HIS A C 1
ATOM 3639 O O . HIS A 1 490 ? -5.458 -30.602 26.192 1.00 25.78 490 HIS A O 1
ATOM 3645 N N . PRO A 1 491 ? -5.040 -28.390 26.204 1.00 29.83 491 PRO A N 1
ATOM 3646 C CA . PRO A 1 491 ? -4.405 -28.387 27.515 1.00 29.83 491 PRO A CA 1
ATOM 3647 C C . PRO A 1 491 ? -5.455 -28.178 28.622 1.00 29.83 491 PRO A C 1
ATOM 3649 O O . PRO A 1 491 ? -6.228 -27.224 28.583 1.00 29.83 491 PRO A O 1
ATOM 3652 N N . PHE A 1 492 ? -5.458 -29.042 29.640 1.00 24.97 492 PHE A N 1
ATOM 3653 C CA . PHE A 1 492 ? -6.125 -28.766 30.920 1.00 24.97 492 PHE A CA 1
ATOM 3654 C C . PHE A 1 492 ? -5.100 -28.199 31.918 1.00 24.97 492 PHE A C 1
ATOM 3656 O O . PHE A 1 492 ? -4.037 -28.806 32.078 1.00 24.97 492 PHE A O 1
ATOM 3663 N N . PRO A 1 493 ? -5.397 -27.092 32.623 1.00 32.62 493 PRO A N 1
ATOM 3664 C CA . PRO A 1 493 ? -4.549 -26.573 33.690 1.00 32.62 493 PRO A CA 1
ATOM 3665 C C . PRO A 1 493 ? -4.861 -27.250 35.034 1.00 32.62 493 PRO A C 1
ATOM 3667 O O . PRO A 1 493 ? -5.993 -27.662 35.287 1.00 32.62 493 PRO A O 1
ATOM 3670 N N . GLY A 1 494 ? -3.874 -27.315 35.935 1.00 28.94 494 GLY A N 1
ATOM 3671 C CA . GLY A 1 494 ? -4.128 -27.691 37.329 1.00 28.94 494 GLY A CA 1
ATOM 3672 C C . GLY A 1 494 ? -2.944 -28.296 38.077 1.00 28.94 494 GLY A C 1
ATOM 3673 O O . GLY A 1 494 ? -2.835 -29.515 38.196 1.00 28.94 494 GLY A O 1
ATOM 3674 N N . THR A 1 495 ? -2.100 -27.461 38.686 1.00 24.08 495 THR A N 1
ATOM 3675 C CA . THR A 1 495 ? -1.335 -27.865 39.879 1.00 24.08 495 THR A CA 1
ATOM 3676 C C . THR A 1 495 ? -1.081 -26.649 40.769 1.00 24.08 495 THR A C 1
ATOM 3678 O O . THR A 1 495 ? -0.211 -25.831 40.493 1.00 24.08 495 THR A O 1
ATOM 3681 N N . THR A 1 496 ? -1.861 -26.521 41.842 1.00 25.98 496 THR A N 1
ATOM 3682 C CA . THR A 1 496 ? -1.703 -25.460 42.845 1.00 25.98 496 THR A CA 1
ATOM 3683 C C . THR A 1 496 ? -0.512 -25.761 43.754 1.00 25.98 496 THR A C 1
ATOM 3685 O O . THR A 1 496 ? -0.477 -26.810 44.400 1.00 25.98 496 THR A O 1
ATOM 3688 N N . LEU A 1 497 ? 0.438 -24.830 43.857 1.00 21.34 497 LEU A N 1
ATOM 3689 C CA . LEU A 1 497 ? 1.471 -24.863 44.891 1.00 21.34 497 LEU A CA 1
ATOM 3690 C C . LEU A 1 497 ? 0.903 -24.240 46.175 1.00 21.34 497 LEU A C 1
ATOM 3692 O O . LEU A 1 497 ? 0.675 -23.036 46.229 1.00 21.34 497 LEU A O 1
ATOM 3696 N N . VAL A 1 498 ? 0.673 -25.047 47.213 1.00 24.23 498 VAL A N 1
ATOM 3697 C CA . VAL A 1 498 ? 0.288 -24.533 48.537 1.00 24.23 498 VAL A CA 1
ATOM 3698 C C . VAL A 1 498 ? 1.552 -24.214 49.329 1.00 24.23 498 VAL A C 1
ATOM 3700 O O . VAL A 1 498 ? 2.275 -25.126 49.731 1.00 24.23 498 VAL A O 1
ATOM 3703 N N . ILE A 1 499 ? 1.801 -22.929 49.581 1.00 23.92 499 ILE A N 1
ATOM 3704 C CA . ILE A 1 499 ? 2.782 -22.476 50.572 1.00 23.92 499 ILE A CA 1
ATOM 3705 C C . ILE A 1 499 ? 2.009 -22.125 51.843 1.00 23.92 499 ILE A C 1
ATOM 3707 O O . ILE A 1 499 ? 1.204 -21.201 51.851 1.00 23.92 499 ILE A O 1
ATOM 3711 N N . SER A 1 500 ? 2.237 -22.878 52.918 1.00 25.39 500 SER A N 1
ATOM 3712 C CA . SER A 1 500 ? 1.750 -22.520 54.251 1.00 25.39 500 SER A CA 1
ATOM 3713 C C . SER A 1 500 ? 2.681 -21.483 54.875 1.00 25.39 500 SER A C 1
ATOM 3715 O O . SER A 1 500 ? 3.874 -21.757 55.034 1.00 25.39 500 SER A O 1
ATOM 3717 N N . GLU A 1 501 ? 2.145 -20.332 55.264 1.00 28.05 501 GLU A N 1
ATOM 3718 C CA . GLU A 1 501 ? 2.911 -19.291 55.946 1.00 28.05 501 GLU A CA 1
ATOM 3719 C C . GLU A 1 501 ? 3.427 -19.753 57.318 1.00 28.05 501 GLU A C 1
ATOM 3721 O O . GLU A 1 501 ? 2.750 -20.465 58.064 1.00 28.05 501 GLU A O 1
ATOM 3726 N N . ILE A 1 502 ? 4.635 -19.309 57.667 1.00 30.81 502 ILE A N 1
ATOM 3727 C CA . ILE A 1 502 ? 5.191 -19.417 59.017 1.00 30.81 502 ILE A CA 1
ATOM 3728 C C . ILE A 1 502 ? 5.268 -17.995 59.569 1.00 30.81 502 ILE A C 1
ATOM 3730 O O . ILE A 1 502 ? 6.105 -17.206 59.134 1.00 30.81 502 ILE A O 1
ATOM 3734 N N . GLY A 1 503 ? 4.384 -17.672 60.515 1.00 36.72 503 GLY A N 1
ATOM 3735 C CA . GLY A 1 503 ? 4.359 -16.364 61.172 1.00 36.72 503 GLY A CA 1
ATOM 3736 C C . GLY A 1 503 ? 5.609 -16.088 62.031 1.00 36.72 503 GLY A C 1
ATOM 3737 O O . GLY A 1 503 ? 6.292 -17.029 62.448 1.00 36.72 503 GLY A O 1
ATOM 3738 N N . PRO A 1 504 ? 5.918 -14.809 62.311 1.00 37.12 504 PRO A N 1
ATOM 3739 C CA . PRO A 1 504 ? 7.134 -14.410 63.020 1.00 37.12 504 PRO A CA 1
ATOM 3740 C C . PRO A 1 504 ? 7.147 -14.791 64.512 1.00 37.12 504 PRO A C 1
ATOM 3742 O O . PRO A 1 504 ? 6.112 -14.861 65.177 1.00 37.12 504 PRO A O 1
ATOM 3745 N N . ASP A 1 505 ? 8.353 -14.982 65.057 1.00 37.75 505 ASP A N 1
ATOM 3746 C CA . ASP A 1 505 ? 8.592 -15.156 66.496 1.00 37.75 505 ASP A CA 1
ATOM 3747 C C . ASP A 1 505 ? 8.330 -13.828 67.245 1.00 37.75 505 ASP A C 1
ATOM 3749 O O . ASP A 1 505 ? 8.936 -12.810 66.904 1.00 37.75 505 ASP A O 1
ATOM 3753 N N . PRO A 1 506 ? 7.470 -13.797 68.283 1.00 40.72 506 PRO A N 1
ATOM 3754 C CA . PRO A 1 506 ? 7.102 -12.564 68.979 1.00 40.72 506 PRO A CA 1
ATOM 3755 C C . PRO A 1 506 ? 8.181 -12.008 69.937 1.00 40.72 506 PRO A C 1
ATOM 3757 O O . PRO A 1 506 ? 7.842 -11.213 70.818 1.00 40.72 506 PRO A O 1
ATOM 3760 N N . THR A 1 507 ? 9.454 -12.426 69.839 1.00 36.19 507 THR A N 1
ATOM 3761 C CA . THR A 1 507 ? 10.496 -12.082 70.833 1.00 36.19 507 THR A CA 1
ATOM 3762 C C . THR A 1 507 ? 11.764 -11.371 70.328 1.00 36.19 507 THR A C 1
ATOM 3764 O O . THR A 1 507 ? 12.551 -10.949 71.178 1.00 36.19 507 THR A O 1
ATOM 3767 N N . ASP A 1 508 ? 11.954 -11.139 69.020 1.00 43.53 508 ASP A N 1
ATOM 3768 C CA . ASP A 1 508 ? 13.117 -10.387 68.489 1.00 43.53 508 ASP A CA 1
ATOM 3769 C C . ASP A 1 508 ? 12.776 -9.534 67.235 1.00 43.53 508 ASP A C 1
ATOM 3771 O O . ASP A 1 508 ? 12.577 -10.100 66.158 1.00 43.53 508 ASP A O 1
ATOM 3775 N N . PRO A 1 509 ? 12.699 -8.186 67.334 1.00 42.19 509 PRO A N 1
ATOM 3776 C CA . PRO A 1 509 ? 12.307 -7.324 66.209 1.00 42.19 509 PRO A CA 1
ATOM 3777 C C . PRO A 1 509 ? 13.349 -7.124 65.093 1.00 42.19 509 PRO A C 1
ATOM 3779 O O . PRO A 1 509 ? 12.973 -6.652 64.023 1.00 42.19 509 PRO A O 1
ATOM 3782 N N . ASP A 1 510 ? 14.633 -7.435 65.316 1.00 37.09 510 ASP A N 1
ATOM 3783 C CA . ASP A 1 510 ? 15.733 -6.999 64.429 1.00 37.09 510 ASP A CA 1
ATOM 3784 C C . ASP A 1 510 ? 16.388 -8.144 63.616 1.00 37.09 510 ASP A C 1
ATOM 3786 O O . ASP A 1 510 ? 17.439 -7.960 62.995 1.00 37.09 510 ASP A O 1
ATOM 3790 N N . CYS A 1 511 ? 15.789 -9.343 63.571 1.00 28.80 511 CYS A N 1
ATOM 3791 C CA . CYS A 1 511 ? 16.377 -10.513 62.897 1.00 28.80 511 CYS A CA 1
ATOM 3792 C C . CYS A 1 511 ? 15.810 -10.796 61.488 1.00 28.80 511 CYS A C 1
ATOM 3794 O O . CYS A 1 511 ? 15.172 -11.823 61.249 1.00 28.80 511 CYS A O 1
ATOM 3796 N N . TRP A 1 512 ? 16.114 -9.936 60.511 1.00 29.08 512 TRP A N 1
ATOM 3797 C CA . TRP A 1 512 ? 15.871 -10.245 59.093 1.00 29.08 512 TRP A CA 1
ATOM 3798 C C . TRP A 1 512 ? 16.941 -11.203 58.549 1.00 29.08 512 TRP A C 1
ATOM 3800 O O . TRP A 1 512 ? 18.095 -10.823 58.349 1.00 29.08 512 TRP A O 1
ATOM 3810 N N . ARG A 1 513 ? 16.561 -12.456 58.270 1.00 29.02 513 ARG A N 1
ATOM 3811 C CA . ARG A 1 513 ? 17.389 -13.400 57.502 1.00 29.02 513 ARG A CA 1
ATOM 3812 C C . ARG A 1 513 ? 16.910 -13.471 56.058 1.00 29.02 513 ARG A C 1
ATOM 3814 O O . ARG A 1 513 ? 15.934 -14.155 55.769 1.00 29.02 513 ARG A O 1
ATOM 3821 N N . GLY A 1 514 ? 17.640 -12.820 55.156 1.00 27.38 514 GLY A N 1
ATOM 3822 C CA . GLY A 1 514 ? 17.498 -13.071 53.724 1.00 27.38 514 GLY A CA 1
ATOM 3823 C C . GLY A 1 514 ? 17.883 -14.515 53.385 1.00 27.38 514 GLY A C 1
ATOM 3824 O O . GLY A 1 514 ? 18.914 -15.011 53.846 1.00 27.38 514 GLY A O 1
ATOM 3825 N N . VAL A 1 515 ? 17.052 -15.184 52.587 1.00 25.59 515 VAL A N 1
ATOM 3826 C CA . VAL A 1 515 ? 17.381 -16.460 51.943 1.00 25.59 515 VAL A CA 1
ATOM 3827 C C . VAL A 1 515 ? 17.797 -16.148 50.510 1.00 25.59 515 VAL A C 1
ATOM 3829 O O . VAL A 1 515 ? 16.984 -15.701 49.708 1.00 25.59 515 VAL A O 1
ATOM 3832 N N . GLU A 1 516 ? 19.072 -16.361 50.204 1.00 24.17 516 GLU A N 1
ATOM 3833 C CA . GLU A 1 516 ? 19.634 -16.177 48.866 1.00 24.17 516 GLU A CA 1
ATOM 3834 C C . GLU A 1 516 ? 19.525 -17.499 48.087 1.00 24.17 516 GLU A C 1
ATOM 3836 O O . GLU A 1 516 ? 20.073 -18.524 48.506 1.00 24.17 516 GLU A O 1
ATOM 3841 N N . PHE A 1 517 ? 18.796 -17.500 46.969 1.00 24.44 517 PHE A N 1
ATOM 3842 C CA . PHE A 1 517 ? 18.656 -18.677 46.111 1.00 24.44 517 PHE A CA 1
ATOM 3843 C C . PHE A 1 517 ? 19.776 -18.722 45.070 1.00 24.44 517 PHE A C 1
ATOM 3845 O O . PHE A 1 517 ? 19.825 -17.901 44.159 1.00 24.44 517 PHE A O 1
ATOM 3852 N N . TRP A 1 518 ? 20.635 -19.737 45.158 1.00 20.97 518 TRP A N 1
ATOM 3853 C CA . TRP A 1 518 ? 21.565 -20.083 44.084 1.00 20.97 518 TRP A CA 1
ATOM 3854 C C . TRP A 1 518 ? 20.885 -21.052 43.115 1.00 20.97 518 TRP A C 1
ATOM 3856 O O . TRP A 1 518 ? 20.789 -22.250 43.396 1.00 20.97 518 TRP A O 1
ATOM 3866 N N . VAL A 1 519 ? 20.425 -20.545 41.968 1.00 23.97 519 VAL A N 1
ATOM 3867 C CA . VAL A 1 519 ? 20.089 -21.399 40.820 1.00 23.97 519 VAL A CA 1
ATOM 3868 C C . VAL A 1 519 ? 21.394 -21.847 40.168 1.00 23.97 519 VAL A C 1
ATOM 3870 O O . VAL A 1 519 ? 22.331 -21.070 40.006 1.00 23.97 519 VAL A O 1
ATOM 3873 N N . ARG A 1 520 ? 21.471 -23.137 39.852 1.00 21.69 520 ARG A N 1
ATOM 3874 C CA . ARG A 1 520 ? 22.647 -23.776 39.273 1.00 21.69 520 ARG A CA 1
ATOM 3875 C C . ARG A 1 520 ? 22.302 -24.218 37.856 1.00 21.69 520 ARG A C 1
ATOM 3877 O O . ARG A 1 520 ? 21.550 -25.177 37.694 1.00 21.69 520 ARG A O 1
ATOM 3884 N N . ASP A 1 521 ? 22.854 -23.521 36.869 1.00 28.69 521 ASP A N 1
ATOM 3885 C CA . ASP A 1 521 ? 22.688 -23.845 35.451 1.00 28.69 521 ASP A CA 1
ATOM 3886 C C . ASP A 1 521 ? 23.392 -25.166 35.109 1.00 28.69 521 ASP A C 1
ATOM 3888 O O . ASP A 1 521 ? 24.606 -25.215 34.939 1.00 28.69 521 ASP A O 1
ATOM 3892 N N . ASP A 1 522 ? 22.616 -26.247 35.022 1.00 30.31 522 ASP A N 1
ATOM 3893 C CA . ASP A 1 522 ? 23.055 -27.579 34.584 1.00 30.31 522 ASP A CA 1
ATOM 3894 C C . ASP A 1 522 ? 21.942 -28.241 33.717 1.00 30.31 522 ASP A C 1
ATOM 3896 O O . ASP A 1 522 ? 21.485 -29.350 34.007 1.00 30.31 522 ASP A O 1
ATOM 3900 N N . LEU A 1 523 ? 21.471 -27.572 32.649 1.00 28.11 523 LEU A N 1
ATOM 3901 C CA . LEU A 1 523 ? 20.618 -28.170 31.595 1.00 28.11 523 LEU A CA 1
ATOM 3902 C C . LEU A 1 523 ? 21.031 -27.708 30.175 1.00 28.11 523 LEU A C 1
ATOM 3904 O O . LEU A 1 523 ? 21.585 -26.621 30.030 1.00 28.11 523 LEU A O 1
ATOM 3908 N N . PRO A 1 524 ? 20.836 -28.547 29.133 1.00 30.08 524 PRO A N 1
ATOM 3909 C CA . PRO A 1 524 ? 21.590 -28.441 27.880 1.00 30.08 524 PRO A CA 1
ATOM 3910 C C . PRO A 1 524 ? 21.012 -27.457 26.854 1.00 30.08 524 PRO A C 1
ATOM 3912 O O . PRO A 1 524 ? 19.800 -27.366 26.662 1.00 30.08 524 PRO A O 1
ATOM 3915 N N . GLU A 1 525 ? 21.907 -26.810 26.106 1.00 35.78 525 GLU A N 1
ATOM 3916 C CA . GLU A 1 525 ? 21.584 -26.041 24.901 1.00 35.78 525 GLU A CA 1
ATOM 3917 C C . GLU A 1 525 ? 20.920 -26.928 23.834 1.00 35.78 525 GLU A C 1
ATOM 3919 O O . GLU A 1 525 ? 21.565 -27.840 23.321 1.00 35.78 525 GLU A O 1
ATOM 3924 N N . TYR A 1 526 ? 19.661 -26.642 23.477 1.00 31.09 526 TYR A N 1
ATOM 3925 C CA . TYR A 1 526 ? 19.168 -26.634 22.086 1.00 31.09 526 TYR A CA 1
ATOM 3926 C C . TYR A 1 526 ? 17.757 -26.009 22.009 1.00 31.09 526 TYR A C 1
ATOM 3928 O O . TYR A 1 526 ? 16.749 -26.688 21.832 1.00 31.09 526 TYR A O 1
ATOM 3936 N N . VAL A 1 527 ? 17.693 -24.681 22.140 1.00 26.55 527 VAL A N 1
ATOM 3937 C CA . VAL A 1 527 ? 16.549 -23.846 21.727 1.00 26.55 527 VAL A CA 1
ATOM 3938 C C . VAL A 1 527 ? 17.143 -22.615 21.032 1.00 26.55 527 VAL A C 1
ATOM 3940 O O . VAL A 1 527 ? 18.068 -22.025 21.599 1.00 26.55 527 VAL A O 1
ATOM 3943 N N . PRO A 1 528 ? 16.685 -22.214 19.830 1.00 29.75 528 PRO A N 1
ATOM 3944 C CA . PRO A 1 528 ? 17.167 -20.991 19.197 1.00 29.75 528 PRO A CA 1
ATOM 3945 C C . PRO A 1 528 ? 16.821 -19.784 20.076 1.00 29.75 528 PRO A C 1
ATOM 3947 O O . PRO A 1 528 ? 15.650 -19.539 20.361 1.00 29.75 528 PRO A O 1
ATOM 3950 N N . ARG A 1 529 ? 17.827 -19.019 20.516 1.00 32.38 529 ARG A N 1
ATOM 3951 C CA . ARG A 1 529 ? 17.601 -17.751 21.225 1.00 32.38 529 ARG A CA 1
ATOM 3952 C C . ARG A 1 529 ? 17.141 -16.695 20.218 1.00 32.38 529 ARG A C 1
ATOM 3954 O O . ARG A 1 529 ? 17.960 -15.980 19.658 1.00 32.38 529 ARG A O 1
ATOM 3961 N N . GLY A 1 530 ? 15.833 -16.655 19.985 1.00 31.78 530 GLY A N 1
ATOM 3962 C CA . GLY A 1 530 ? 15.151 -15.740 19.064 1.00 31.78 530 GLY A CA 1
ATOM 3963 C C . GLY A 1 530 ? 13.745 -15.364 19.541 1.00 31.78 530 GLY A C 1
ATOM 3964 O O . GLY A 1 530 ? 12.865 -15.116 18.729 1.00 31.78 530 GLY A O 1
ATOM 3965 N N . SER A 1 531 ? 13.529 -15.386 20.857 1.00 30.25 531 SER A N 1
ATOM 3966 C CA . SER A 1 531 ? 12.295 -14.966 21.525 1.00 30.25 531 SER A CA 1
ATOM 3967 C C . SER A 1 531 ? 12.623 -14.641 22.985 1.00 30.25 531 SER A C 1
ATOM 3969 O O . SER A 1 531 ? 12.655 -15.531 23.838 1.00 30.25 531 SER A O 1
ATOM 3971 N N . GLN A 1 532 ? 12.946 -13.380 23.274 1.00 27.64 532 GLN A N 1
ATOM 3972 C CA . GLN A 1 532 ? 12.843 -12.871 24.639 1.00 27.64 532 GLN A CA 1
ATOM 3973 C C . GLN A 1 532 ? 11.490 -12.184 24.764 1.00 27.64 532 GLN A C 1
ATOM 3975 O O . GLN A 1 532 ? 11.282 -11.106 24.210 1.00 27.64 532 GLN A O 1
ATOM 3980 N N . ASP A 1 533 ? 10.574 -12.847 25.468 1.00 26.16 533 ASP A N 1
ATOM 3981 C CA . ASP A 1 533 ? 9.305 -12.257 25.868 1.00 26.16 533 ASP A CA 1
ATOM 3982 C C . ASP A 1 533 ? 9.591 -11.080 26.803 1.00 26.16 533 ASP A C 1
ATOM 3984 O O . ASP A 1 533 ? 9.937 -11.260 27.975 1.00 26.16 533 ASP A O 1
ATOM 3988 N N . TRP A 1 534 ? 9.432 -9.860 26.294 1.00 23.11 534 TRP A N 1
ATOM 3989 C CA . TRP A 1 534 ? 9.384 -8.673 27.136 1.00 23.11 534 TRP A CA 1
ATOM 3990 C C . TRP A 1 534 ? 8.036 -8.638 27.855 1.00 23.11 534 TRP A C 1
ATOM 3992 O O . TRP A 1 534 ? 7.096 -7.962 27.439 1.00 23.11 534 TRP A O 1
ATOM 4002 N N . ILE A 1 535 ? 7.950 -9.367 28.970 1.00 22.47 535 ILE A N 1
ATOM 4003 C CA . ILE A 1 535 ? 6.922 -9.117 29.979 1.00 22.47 535 ILE A CA 1
ATOM 4004 C C . ILE A 1 535 ? 7.185 -7.717 30.533 1.00 22.47 535 ILE A C 1
ATOM 4006 O O . ILE A 1 535 ? 8.032 -7.521 31.407 1.00 22.47 535 ILE A O 1
ATOM 4010 N N . LEU A 1 536 ? 6.443 -6.737 30.022 1.00 23.80 536 LEU A N 1
ATOM 4011 C CA . LEU A 1 536 ? 6.461 -5.374 30.529 1.00 23.80 536 LEU A CA 1
ATOM 4012 C C . LEU A 1 536 ? 5.659 -5.302 31.840 1.00 23.80 536 LEU A C 1
ATOM 4014 O O . LEU A 1 536 ? 4.564 -4.744 31.891 1.00 23.80 536 LEU A O 1
ATOM 4018 N N . VAL A 1 537 ? 6.208 -5.862 32.925 1.00 23.12 537 VAL A N 1
ATOM 4019 C CA . VAL A 1 537 ? 5.785 -5.466 34.276 1.00 23.12 537 VAL A CA 1
ATOM 4020 C C . VAL A 1 537 ? 6.263 -4.034 34.477 1.00 23.12 537 VAL A C 1
ATOM 4022 O O . VAL A 1 537 ? 7.408 -3.788 34.848 1.00 23.12 537 VAL A O 1
ATOM 4025 N N . GLN A 1 538 ? 5.384 -3.078 34.183 1.00 24.12 538 GLN A N 1
ATOM 4026 C CA . GLN A 1 538 ? 5.633 -1.679 34.490 1.00 24.12 538 GLN A CA 1
ATOM 4027 C C . GLN A 1 538 ? 5.653 -1.502 36.010 1.00 24.12 538 GLN A C 1
ATOM 4029 O O . GLN A 1 538 ? 4.677 -1.787 36.708 1.00 24.12 538 GLN A O 1
ATOM 4034 N N . GLU A 1 539 ? 6.786 -1.036 36.525 1.00 24.02 539 GLU A N 1
ATOM 4035 C CA . GLU A 1 539 ? 7.017 -0.854 37.951 1.00 24.02 539 GLU A CA 1
ATOM 4036 C C . GLU A 1 539 ? 6.266 0.391 38.463 1.00 24.02 539 GLU A C 1
ATOM 4038 O O . GLU A 1 539 ? 6.828 1.474 38.615 1.00 24.02 539 GLU A O 1
ATOM 4043 N N . TYR A 1 540 ? 4.970 0.243 38.768 1.00 28.84 540 TYR A N 1
ATOM 4044 C CA . TYR A 1 540 ? 4.167 1.249 39.485 1.00 28.84 540 TYR A CA 1
ATOM 4045 C C . TYR A 1 540 ? 4.540 1.324 40.983 1.00 28.84 540 TYR A C 1
ATOM 4047 O O . TYR A 1 540 ? 3.702 1.281 41.886 1.00 28.84 540 TYR A O 1
ATOM 4055 N N . ALA A 1 541 ? 5.832 1.472 41.276 1.00 29.47 541 ALA A N 1
ATOM 4056 C CA . ALA A 1 541 ? 6.359 1.636 42.624 1.00 29.47 541 ALA A CA 1
ATOM 4057 C C . ALA A 1 541 ? 6.282 3.102 43.088 1.00 29.47 541 ALA A C 1
ATOM 4059 O O . ALA A 1 541 ? 7.310 3.742 43.282 1.00 29.47 541 ALA A O 1
ATOM 4060 N N . ASN A 1 542 ? 5.065 3.639 43.274 1.00 30.03 542 ASN A N 1
ATOM 4061 C CA . ASN A 1 542 ? 4.796 4.806 44.137 1.00 30.03 542 ASN A CA 1
ATOM 4062 C C . ASN A 1 542 ? 3.285 5.054 44.344 1.00 30.03 542 ASN A C 1
ATOM 4064 O O . ASN A 1 542 ? 2.719 5.958 43.735 1.00 30.03 542 ASN A O 1
ATOM 4068 N N . ASN A 1 543 ? 2.638 4.264 45.215 1.00 28.50 543 ASN A N 1
ATOM 4069 C CA . ASN A 1 543 ? 1.615 4.715 46.189 1.00 28.50 543 ASN A CA 1
ATOM 4070 C C . ASN A 1 543 ? 0.970 3.532 46.944 1.00 28.50 543 ASN A C 1
ATOM 4072 O O . ASN A 1 543 ? -0.237 3.322 46.890 1.00 28.50 543 ASN A O 1
ATOM 4076 N N . PHE A 1 544 ? 1.764 2.795 47.726 1.00 27.66 544 PHE A N 1
ATOM 4077 C CA . PHE A 1 544 ? 1.233 1.963 48.814 1.00 27.66 544 PHE A CA 1
ATOM 4078 C C . PHE A 1 544 ? 1.395 2.710 50.146 1.00 27.66 544 PHE A C 1
ATOM 4080 O O . PHE A 1 544 ? 2.269 2.411 50.961 1.00 27.66 544 PHE A O 1
ATOM 4087 N N . TRP A 1 545 ? 0.557 3.729 50.364 1.00 29.52 545 TRP A N 1
ATOM 4088 C CA . TRP A 1 545 ? 0.292 4.192 51.729 1.00 29.52 545 TRP A CA 1
ATOM 4089 C C . TRP A 1 545 ? -0.636 3.170 52.382 1.00 29.52 545 TRP A C 1
ATOM 4091 O O . TRP A 1 545 ? -1.664 2.820 51.812 1.00 29.52 545 TRP A O 1
ATOM 4101 N N . GLY A 1 546 ? -0.213 2.637 53.530 1.00 29.92 546 GLY A N 1
ATOM 4102 C CA . GLY A 1 546 ? -0.747 1.385 54.062 1.00 29.92 546 GLY A CA 1
ATOM 4103 C C . GLY A 1 546 ? -2.265 1.371 54.236 1.00 29.92 546 GLY A C 1
ATOM 4104 O O . GLY A 1 546 ? -2.831 2.259 54.879 1.00 29.92 546 GLY A O 1
ATOM 4105 N N . GLY A 1 547 ? -2.896 0.311 53.725 1.00 29.52 547 GLY A N 1
ATOM 4106 C CA . GLY A 1 547 ? -4.249 -0.051 54.126 1.00 29.52 547 GLY A CA 1
ATOM 4107 C C . GLY A 1 547 ? -4.316 -0.278 55.644 1.00 29.52 547 GLY A C 1
ATOM 4108 O O . GLY A 1 547 ? -3.321 -0.695 56.252 1.00 29.52 547 GLY A O 1
ATOM 4109 N N . PRO A 1 548 ? -5.456 0.020 56.291 1.00 34.81 548 PRO A N 1
ATOM 4110 C CA . PRO A 1 548 ? -5.659 -0.341 57.686 1.00 34.81 548 PRO A CA 1
ATOM 4111 C C . PRO A 1 548 ? -5.603 -1.866 57.846 1.00 34.81 548 PRO A C 1
ATOM 4113 O O . PRO A 1 548 ? -5.862 -2.609 56.903 1.00 34.81 548 PRO A O 1
ATOM 4116 N N . ALA A 1 549 ? -5.247 -2.316 59.051 1.00 32.53 549 ALA A N 1
ATOM 4117 C CA . ALA A 1 549 ? -5.062 -3.730 59.359 1.00 32.53 549 ALA A CA 1
ATOM 4118 C C . ALA A 1 549 ? -6.256 -4.593 58.920 1.00 32.53 549 ALA A C 1
ATOM 4120 O O . ALA A 1 549 ? -7.412 -4.224 59.149 1.00 32.53 549 ALA A O 1
ATOM 4121 N N . GLU A 1 550 ? -5.944 -5.758 58.351 1.00 38.00 550 GLU A N 1
ATOM 4122 C CA . GLU A 1 550 ? -6.913 -6.801 58.026 1.00 38.00 550 GLU A CA 1
ATOM 4123 C C . GLU A 1 550 ? -7.806 -7.084 59.239 1.00 38.00 550 GLU A C 1
ATOM 4125 O O . GLU A 1 550 ? -7.327 -7.347 60.347 1.00 38.00 550 GLU A O 1
ATOM 4130 N N . CYS A 1 551 ? -9.119 -7.015 59.034 1.00 29.44 551 CYS A N 1
ATOM 4131 C CA . CYS A 1 551 ? -10.067 -7.473 60.035 1.00 29.44 551 CYS A CA 1
ATOM 4132 C C . CYS A 1 551 ? -10.134 -9.003 59.983 1.00 29.44 551 CYS A C 1
ATOM 4134 O O . CYS A 1 551 ? -10.356 -9.582 58.919 1.00 29.44 551 CYS A O 1
ATOM 4136 N N . GLU A 1 552 ? -9.984 -9.655 61.140 1.00 36.75 552 GLU A N 1
ATOM 4137 C CA . GLU A 1 552 ? -10.390 -11.055 61.315 1.00 36.75 552 GLU A CA 1
ATOM 4138 C C . GLU A 1 552 ? -11.861 -11.233 60.871 1.00 36.75 552 GLU A C 1
ATOM 4140 O O . GLU A 1 552 ? -12.639 -10.278 60.962 1.00 36.75 552 GLU A O 1
ATOM 4145 N N . PRO A 1 553 ? -12.268 -12.420 60.378 1.00 41.56 553 PRO A N 1
ATOM 4146 C CA . PRO A 1 553 ? -13.515 -12.573 59.631 1.00 41.56 553 PRO A CA 1
ATOM 4147 C C . PRO A 1 553 ? -14.760 -12.365 60.504 1.00 41.56 553 PRO A C 1
ATOM 4149 O O . PRO A 1 553 ? -15.219 -13.279 61.196 1.00 41.56 553 PRO A O 1
ATOM 4152 N N . ASP A 1 554 ? -15.335 -11.167 60.415 1.00 38.50 554 ASP A N 1
ATOM 4153 C CA . ASP A 1 554 ? -16.689 -10.869 60.872 1.00 38.50 554 ASP A CA 1
ATOM 4154 C C . ASP A 1 554 ? -17.693 -11.368 59.809 1.00 38.50 554 ASP A C 1
ATOM 4156 O O . ASP A 1 554 ? -17.595 -10.956 58.648 1.00 38.50 554 ASP A O 1
ATOM 4160 N N . PRO A 1 555 ? -18.638 -12.271 60.141 1.00 44.34 555 PRO A N 1
ATOM 4161 C CA . PRO A 1 555 ? -19.609 -12.792 59.176 1.00 44.34 555 PRO A CA 1
ATOM 4162 C C . PRO A 1 555 ? -20.586 -11.744 58.612 1.00 44.34 555 PRO A C 1
ATOM 4164 O O . PRO A 1 555 ? -21.274 -12.065 57.646 1.00 44.34 555 PRO A O 1
ATOM 4167 N N . ASP A 1 556 ? -20.639 -10.526 59.167 1.00 42.59 556 ASP A N 1
ATOM 4168 C CA . ASP A 1 556 ? -21.437 -9.412 58.626 1.00 42.59 556 ASP A CA 1
ATOM 4169 C C . ASP A 1 556 ? -20.646 -8.491 57.660 1.00 42.59 556 ASP A C 1
ATOM 4171 O O . ASP A 1 556 ? -21.216 -7.554 57.100 1.00 42.59 556 ASP A O 1
ATOM 4175 N N . CYS A 1 557 ? -19.362 -8.765 57.378 1.00 42.28 557 CYS A N 1
ATOM 4176 C CA . CYS A 1 557 ? -18.628 -8.109 56.287 1.00 42.28 557 CYS A CA 1
ATOM 4177 C C . CYS A 1 557 ? -19.051 -8.671 54.916 1.00 42.28 557 CYS A C 1
ATOM 4179 O O . CYS A 1 557 ? -18.324 -9.442 54.285 1.00 42.28 557 CYS A O 1
ATOM 4181 N N . SER A 1 558 ? -20.225 -8.262 54.428 1.00 49.94 558 SER A N 1
ATOM 4182 C CA . SER A 1 558 ? -20.607 -8.468 53.027 1.00 49.94 558 SER A CA 1
ATOM 4183 C C . SER A 1 558 ? -19.554 -7.844 52.112 1.00 49.94 558 SER A C 1
ATOM 4185 O O . SER A 1 558 ? -19.306 -6.641 52.214 1.00 49.94 558 SER A O 1
ATOM 4187 N N . VAL A 1 559 ? -18.957 -8.633 51.209 1.00 56.62 559 VAL A N 1
ATOM 4188 C CA . VAL A 1 559 ? -18.013 -8.105 50.212 1.00 56.62 559 VAL A CA 1
ATOM 4189 C C . VAL A 1 559 ? -18.754 -7.052 49.381 1.00 56.62 559 VAL A C 1
ATOM 4191 O O . VAL A 1 559 ? -19.738 -7.398 48.715 1.00 56.62 559 VAL A O 1
ATOM 4194 N N . PRO A 1 560 ? -18.352 -5.773 49.446 1.00 62.06 560 PRO A N 1
ATOM 4195 C CA . PRO A 1 560 ? -19.110 -4.715 48.806 1.00 62.06 560 PRO A CA 1
ATOM 4196 C C . PRO A 1 560 ? -19.064 -4.886 47.286 1.00 62.06 560 PRO A C 1
ATOM 4198 O O . PRO A 1 560 ? -18.008 -5.153 46.722 1.00 62.06 560 PRO A O 1
ATOM 4201 N N . GLY A 1 561 ? -20.224 -4.786 46.631 1.00 77.81 561 GLY A N 1
ATOM 4202 C CA . GLY A 1 561 ? -20.341 -4.966 45.180 1.00 77.81 561 GLY A CA 1
ATOM 4203 C C . GLY A 1 561 ? -20.456 -6.416 44.672 1.00 77.81 561 GLY A C 1
ATOM 4204 O O . GLY A 1 561 ? -20.325 -6.622 43.468 1.00 77.81 561 GLY A O 1
ATOM 4205 N N . ARG A 1 562 ? -20.710 -7.428 45.522 1.00 92.56 562 ARG A N 1
ATOM 4206 C CA . ARG A 1 562 ? -21.046 -8.801 45.070 1.00 92.56 562 ARG A CA 1
ATOM 4207 C C . ARG A 1 562 ? -22.502 -8.890 44.588 1.00 92.56 562 ARG A C 1
ATOM 4209 O O . ARG A 1 562 ? -23.415 -9.066 45.394 1.00 92.56 562 ARG A O 1
ATOM 4216 N N . VAL A 1 563 ? -22.713 -8.818 43.275 1.00 95.81 563 VAL A N 1
ATOM 4217 C CA . VAL A 1 563 ? -24.015 -8.992 42.611 1.00 95.81 563 VAL A CA 1
ATOM 4218 C C . VAL A 1 563 ? -24.449 -10.456 42.692 1.00 95.81 563 VAL A C 1
ATOM 4220 O O . VAL A 1 563 ? -23.801 -11.331 42.123 1.00 95.81 563 VAL A O 1
ATOM 4223 N N . ASN A 1 564 ? -25.569 -10.722 43.366 1.00 95.25 564 ASN A N 1
ATOM 4224 C CA . ASN A 1 564 ? -26.117 -12.070 43.568 1.00 95.25 564 ASN A CA 1
ATOM 4225 C C . ASN A 1 564 ? -27.535 -12.251 42.986 1.00 95.25 564 ASN A C 1
ATOM 4227 O O . ASN A 1 564 ? -28.172 -13.288 43.189 1.00 95.25 564 ASN A O 1
ATOM 4231 N N . SER A 1 565 ? -28.036 -11.263 42.236 1.00 95.56 565 SER A N 1
ATOM 4232 C CA . SER A 1 565 ? -29.333 -11.315 41.558 1.00 95.56 565 SER A CA 1
ATOM 4233 C C . SER A 1 565 ? -29.301 -10.677 40.170 1.00 95.56 565 SER A C 1
ATOM 4235 O O . SER A 1 565 ? -28.666 -9.648 39.948 1.00 95.56 565 SER A O 1
ATOM 4237 N N . GLY A 1 566 ? -30.064 -11.266 39.242 1.00 94.81 566 GLY A N 1
ATOM 4238 C CA . GLY A 1 566 ? -30.337 -10.706 37.913 1.00 94.81 566 GLY A CA 1
ATOM 4239 C C . GLY A 1 566 ? -31.455 -9.652 37.881 1.00 94.81 566 GLY A C 1
ATOM 4240 O O . GLY A 1 566 ? -31.916 -9.290 36.798 1.00 94.81 566 GLY A O 1
ATOM 4241 N N . GLY A 1 567 ? -31.938 -9.203 39.045 1.00 95.12 567 GLY A N 1
ATOM 4242 C CA . GLY A 1 567 ? -32.905 -8.109 39.161 1.00 95.12 567 GLY A CA 1
ATOM 4243 C C . GLY A 1 567 ? -32.335 -6.732 38.787 1.00 95.12 567 GLY A C 1
ATOM 4244 O O . GLY A 1 567 ? -31.150 -6.577 38.510 1.00 95.12 567 GLY A O 1
ATOM 4245 N N . ASP A 1 568 ? -33.198 -5.712 38.824 1.00 95.19 568 ASP A N 1
ATOM 4246 C CA . ASP A 1 568 ? -32.869 -4.306 38.504 1.00 95.19 568 ASP A CA 1
ATOM 4247 C C . ASP A 1 568 ? -33.416 -3.314 39.557 1.00 95.19 568 ASP A C 1
ATOM 4249 O O . ASP A 1 568 ? -33.667 -2.141 39.279 1.00 95.19 568 ASP A O 1
ATOM 4253 N N . ALA A 1 569 ? -33.666 -3.786 40.782 1.00 96.19 569 ALA A N 1
ATOM 4254 C CA . ALA A 1 569 ? -34.012 -2.901 41.891 1.00 96.19 569 ALA A CA 1
ATOM 4255 C C . ALA A 1 569 ? -32.799 -2.018 42.265 1.00 96.19 569 ALA A C 1
ATOM 4257 O O . ALA A 1 569 ? -31.671 -2.515 42.199 1.00 96.19 569 ALA A O 1
ATOM 4258 N N . PRO A 1 570 ? -33.009 -0.737 42.625 1.00 96.62 570 PRO A N 1
ATOM 4259 C CA . PRO A 1 570 ? -31.949 0.141 43.119 1.00 96.62 570 PRO A CA 1
ATOM 4260 C C . PRO A 1 570 ? -31.463 -0.300 44.499 1.00 96.62 570 PRO A C 1
ATOM 4262 O O . PRO A 1 570 ? -32.151 -1.069 45.181 1.00 96.62 570 PRO A O 1
ATOM 4265 N N . ASP A 1 571 ? -30.318 0.228 44.922 1.00 95.50 571 ASP A N 1
ATOM 4266 C CA . ASP A 1 571 ? -29.912 0.101 46.317 1.00 95.50 571 ASP A CA 1
ATOM 4267 C C . ASP A 1 571 ? -30.893 0.863 47.221 1.00 95.50 571 ASP A C 1
ATOM 4269 O O . ASP A 1 571 ? -31.471 1.895 46.851 1.00 95.50 571 ASP A O 1
ATOM 4273 N N . ARG A 1 572 ? -31.148 0.309 48.402 1.00 96.31 572 ARG A N 1
ATOM 4274 C CA . ARG A 1 572 ? -32.115 0.847 49.346 1.00 96.31 572 ARG A CA 1
ATOM 4275 C C . ARG A 1 572 ? -31.583 2.060 50.105 1.00 96.31 572 ARG A C 1
ATOM 4277 O O . ARG A 1 572 ? -32.356 2.992 50.342 1.00 96.31 572 ARG A O 1
ATOM 4284 N N . ASP A 1 573 ? -30.320 2.029 50.517 1.00 93.75 573 ASP A N 1
ATOM 4285 C CA . ASP A 1 573 ? -29.698 3.014 51.401 1.00 93.75 573 ASP A CA 1
ATOM 4286 C C . ASP A 1 573 ? -28.247 3.339 50.911 1.00 93.75 573 ASP A C 1
ATOM 4288 O O . ASP A 1 573 ? -27.296 3.164 51.670 1.00 93.75 573 ASP A O 1
ATOM 4292 N N . PRO A 1 574 ? -28.050 3.865 49.670 1.00 93.12 574 PRO A N 1
ATOM 4293 C CA . PRO A 1 574 ? -26.725 3.985 49.045 1.00 93.12 574 PRO A CA 1
ATOM 4294 C C . PRO A 1 574 ? -25.680 4.754 49.871 1.00 93.12 574 PRO A C 1
ATOM 4296 O O . PRO A 1 574 ? -25.915 5.885 50.319 1.00 93.12 574 PRO A O 1
ATOM 4299 N N . GLY A 1 575 ? -24.486 4.178 49.968 1.00 90.19 575 GLY A N 1
ATOM 4300 C CA . GLY A 1 575 ? -23.330 4.662 50.716 1.00 90.19 575 GLY A CA 1
ATOM 4301 C C . GLY A 1 575 ? -23.296 4.206 52.176 1.00 90.19 575 GLY A C 1
ATOM 4302 O O . GLY A 1 575 ? -22.493 4.740 52.946 1.00 90.19 575 GLY A O 1
ATOM 4303 N N . ASP A 1 576 ? -24.163 3.274 52.593 1.00 90.31 576 ASP A N 1
ATOM 4304 C CA . ASP A 1 576 ? -24.171 2.736 53.961 1.00 90.31 576 ASP A CA 1
ATOM 4305 C C . ASP A 1 576 ? -23.116 1.643 54.202 1.00 90.31 576 ASP A C 1
ATOM 4307 O O . ASP A 1 576 ? -22.759 1.367 55.353 1.00 90.31 576 ASP A O 1
ATOM 4311 N N . GLY A 1 577 ? -22.571 1.074 53.126 1.00 87.00 577 GLY A N 1
ATOM 4312 C CA . GLY A 1 577 ? -21.574 0.024 53.165 1.00 87.00 577 GLY A CA 1
ATOM 4313 C C . GLY A 1 577 ? -22.050 -1.343 52.660 1.00 87.00 577 GLY A C 1
ATOM 4314 O O . GLY A 1 577 ? -21.207 -2.240 52.529 1.00 87.00 577 GLY A O 1
ATOM 4315 N N . VAL A 1 578 ? -23.326 -1.527 52.321 1.00 89.50 578 VAL A N 1
ATOM 4316 C CA . VAL A 1 578 ? -23.925 -2.821 51.967 1.00 89.50 578 VAL A CA 1
ATOM 4317 C C . VAL A 1 578 ? -24.741 -2.690 50.682 1.00 89.50 578 VAL A C 1
ATOM 4319 O O . VAL A 1 578 ? -25.642 -1.875 50.600 1.00 89.50 578 VAL A O 1
ATOM 4322 N N . CYS A 1 579 ? -24.481 -3.548 49.692 1.00 91.56 579 CYS A N 1
ATOM 4323 C CA . CYS A 1 579 ? -25.367 -3.649 48.531 1.00 91.56 579 CYS A CA 1
ATOM 4324 C C . CYS A 1 579 ? -26.636 -4.433 48.923 1.00 91.56 579 CYS A C 1
ATOM 4326 O O . CYS A 1 579 ? -26.599 -5.667 48.987 1.00 91.56 579 CYS A O 1
ATOM 4328 N N . ASP A 1 580 ? -27.738 -3.741 49.219 1.00 94.94 580 ASP A N 1
ATOM 4329 C CA . ASP A 1 580 ? -29.029 -4.340 49.586 1.00 94.94 580 ASP A CA 1
ATOM 4330 C C . ASP A 1 580 ? -30.199 -3.541 48.999 1.00 94.94 580 ASP A C 1
ATOM 4332 O O . ASP A 1 580 ? -30.505 -2.418 49.386 1.00 94.94 580 ASP A O 1
ATOM 4336 N N . THR A 1 581 ? -30.962 -4.178 48.118 1.00 96.00 581 THR A N 1
ATOM 4337 C CA . THR A 1 581 ? -32.223 -3.643 47.566 1.00 96.00 581 THR A CA 1
ATOM 4338 C C . THR A 1 581 ? -33.383 -3.644 48.577 1.00 96.00 581 THR A C 1
ATOM 4340 O O . THR A 1 581 ? -34.492 -3.179 48.291 1.00 96.00 581 THR A O 1
ATOM 4343 N N . GLY A 1 582 ? -33.168 -4.207 49.769 1.00 94.31 582 GLY A N 1
ATOM 4344 C CA . GLY A 1 582 ? -34.173 -4.474 50.794 1.00 94.31 582 GLY A CA 1
ATOM 4345 C C . GLY A 1 582 ? -34.954 -5.775 50.575 1.00 94.31 582 GLY A C 1
ATOM 4346 O O . GLY A 1 582 ? -35.869 -6.070 51.354 1.00 94.31 582 GLY A O 1
ATOM 4347 N N . ALA A 1 583 ? -34.621 -6.538 49.532 1.00 95.62 583 ALA A N 1
ATOM 4348 C CA . ALA A 1 583 ? -35.150 -7.868 49.255 1.00 95.62 583 ALA A CA 1
ATOM 4349 C C . ALA A 1 583 ? -34.173 -8.972 49.712 1.00 95.62 583 ALA A C 1
ATOM 4351 O O . ALA A 1 583 ? -33.116 -8.715 50.286 1.00 95.62 583 ALA A O 1
ATOM 4352 N N . ARG A 1 584 ? -34.567 -10.236 49.528 1.00 94.06 584 ARG A N 1
ATOM 4353 C CA . ARG A 1 584 ? -33.777 -11.414 49.916 1.00 94.06 584 ARG A CA 1
ATOM 4354 C C . ARG A 1 584 ? -33.728 -12.405 48.764 1.00 94.06 584 ARG A C 1
ATOM 4356 O O . ARG A 1 584 ? -34.761 -12.684 48.152 1.00 94.06 584 ARG A O 1
ATOM 4363 N N . THR A 1 585 ? -32.548 -12.951 48.499 1.00 91.44 585 THR A N 1
ATOM 4364 C CA . THR A 1 585 ? -32.346 -14.010 47.504 1.00 91.44 585 THR A CA 1
ATOM 4365 C C . THR A 1 585 ? -32.976 -15.335 47.971 1.00 91.44 585 THR A C 1
ATOM 4367 O O . THR A 1 585 ? -33.348 -15.485 49.140 1.00 91.44 585 THR A O 1
ATOM 4370 N N . PRO A 1 586 ? -33.057 -16.368 47.107 1.00 88.88 586 PRO A N 1
ATOM 4371 C CA . PRO A 1 586 ? -33.471 -17.709 47.526 1.00 88.88 586 PRO A CA 1
ATOM 4372 C C . PRO A 1 586 ? -32.576 -18.370 48.595 1.00 88.88 586 PRO A C 1
ATOM 4374 O O . PRO A 1 586 ? -33.011 -19.360 49.187 1.00 88.88 586 PRO A O 1
ATOM 4377 N N . SER A 1 587 ? -31.360 -17.858 48.843 1.00 87.69 587 SER A N 1
ATOM 4378 C CA . SER A 1 587 ? -30.458 -18.293 49.926 1.00 87.69 587 SER A CA 1
ATOM 4379 C C . SER A 1 587 ? -30.618 -17.496 51.234 1.00 87.69 587 SER A C 1
ATOM 4381 O O . SER A 1 587 ? -29.912 -17.788 52.194 1.00 87.69 587 SER A O 1
ATOM 4383 N N . ASP A 1 588 ? -31.571 -16.555 51.304 1.00 89.75 588 ASP A N 1
ATOM 4384 C CA . ASP A 1 588 ? -31.805 -15.620 52.427 1.00 89.75 588 ASP A CA 1
ATOM 4385 C C . ASP A 1 588 ? -30.675 -14.583 52.646 1.00 89.75 588 ASP A C 1
ATOM 4387 O O . ASP A 1 588 ? -30.630 -13.880 53.659 1.00 89.75 588 ASP A O 1
ATOM 4391 N N . GLU A 1 589 ? -29.789 -14.425 51.659 1.00 91.31 589 GLU A N 1
ATOM 4392 C CA . GLU A 1 589 ? -28.837 -13.309 51.570 1.00 91.31 589 GLU A CA 1
ATOM 4393 C C . GLU A 1 589 ? -29.557 -12.016 51.134 1.00 91.31 589 GLU A C 1
ATOM 4395 O O . GLU A 1 589 ? -30.564 -12.103 50.421 1.00 91.31 589 GLU A O 1
ATOM 4400 N N . PRO A 1 590 ? -29.071 -10.818 51.523 1.00 93.62 590 PRO A N 1
ATOM 4401 C CA . PRO A 1 590 ? -29.502 -9.553 50.921 1.00 93.62 590 PRO A CA 1
ATOM 4402 C C . PRO A 1 590 ? -29.420 -9.614 49.390 1.00 93.62 590 PRO A C 1
ATOM 4404 O O . PRO A 1 590 ? -28.463 -10.168 48.845 1.00 93.62 590 PRO A O 1
ATOM 4407 N N . GLU A 1 591 ? -30.429 -9.091 48.693 1.00 95.31 591 GLU A N 1
ATOM 4408 C CA . GLU A 1 591 ? -30.424 -9.050 47.226 1.00 95.31 591 GLU A CA 1
ATOM 4409 C C . GLU A 1 591 ? -29.629 -7.835 46.729 1.00 95.31 591 GLU A C 1
ATOM 4411 O O . GLU A 1 591 ? -30.080 -6.697 46.875 1.00 95.31 591 GLU A O 1
ATOM 4416 N N . CYS A 1 592 ? -28.493 -8.104 46.082 1.00 96.19 592 CYS A N 1
ATOM 4417 C CA . CYS A 1 592 ? -27.652 -7.135 45.389 1.00 96.19 592 CYS A CA 1
ATOM 4418 C C . CYS A 1 592 ? -27.783 -7.314 43.868 1.00 96.19 592 CYS A C 1
ATOM 4420 O O . CYS A 1 592 ? -27.442 -8.365 43.314 1.00 96.19 592 CYS A O 1
ATOM 4422 N N . THR A 1 593 ? -28.273 -6.279 43.185 1.00 97.12 593 THR A N 1
ATOM 4423 C CA . THR A 1 593 ? -28.339 -6.198 41.715 1.00 97.12 593 THR A CA 1
ATOM 4424 C C . THR A 1 593 ? -27.145 -5.422 41.161 1.00 97.12 593 THR A C 1
ATOM 4426 O O . THR A 1 593 ? -26.472 -4.699 41.894 1.00 97.12 593 THR A O 1
ATOM 4429 N N . LEU A 1 594 ? -26.920 -5.479 39.843 1.00 96.94 594 LEU A N 1
ATOM 4430 C CA . LEU A 1 594 ? -25.925 -4.616 39.193 1.00 96.94 594 LEU A CA 1
ATOM 4431 C C . LEU A 1 594 ? -26.239 -3.118 39.379 1.00 96.94 594 LEU A C 1
ATOM 4433 O O . LEU A 1 594 ? -25.321 -2.324 39.558 1.00 96.94 594 LEU A O 1
ATOM 4437 N N . ARG A 1 595 ? -27.522 -2.723 39.390 1.00 96.25 595 ARG A N 1
ATOM 4438 C CA . ARG A 1 595 ? -27.922 -1.334 39.672 1.00 96.25 595 ARG A CA 1
ATOM 4439 C C . ARG A 1 595 ? -27.536 -0.921 41.088 1.00 96.25 595 ARG A C 1
ATOM 4441 O O . ARG A 1 595 ? -26.916 0.126 41.245 1.00 96.25 595 ARG A O 1
ATOM 4448 N N . ALA A 1 596 ? -27.874 -1.745 42.077 1.00 95.94 596 ALA A N 1
ATOM 4449 C CA . ALA A 1 596 ? -27.558 -1.479 43.472 1.00 95.94 596 ALA A CA 1
ATOM 4450 C C . ALA A 1 596 ? -26.037 -1.414 43.695 1.00 95.94 596 ALA A C 1
ATOM 4452 O O . ALA A 1 596 ? -25.544 -0.454 44.272 1.00 95.94 596 ALA A O 1
ATOM 4453 N N . ALA A 1 597 ? -25.274 -2.352 43.122 1.00 95.69 597 ALA A N 1
ATOM 4454 C CA . ALA A 1 597 ? -23.813 -2.354 43.203 1.00 95.69 597 ALA A CA 1
ATOM 4455 C C . ALA A 1 597 ? -23.175 -1.094 42.583 1.00 95.69 597 ALA A C 1
ATOM 4457 O O . ALA A 1 597 ? -22.216 -0.557 43.134 1.00 95.69 597 ALA A O 1
ATOM 4458 N N . LEU A 1 598 ? -23.720 -0.595 41.465 1.00 95.25 598 LEU A N 1
ATOM 4459 C CA . LEU A 1 598 ? -23.281 0.660 40.844 1.00 95.25 598 LEU A CA 1
ATOM 4460 C C . LEU A 1 598 ? -23.674 1.894 41.671 1.00 95.25 598 LEU A C 1
ATOM 4462 O O . LEU A 1 598 ? -22.875 2.820 41.788 1.00 95.25 598 LEU A O 1
ATOM 4466 N N . GLU A 1 599 ? -24.881 1.943 42.236 1.00 95.25 599 GLU A N 1
ATOM 4467 C CA . GLU A 1 599 ? -25.317 3.029 43.130 1.00 95.25 599 GLU A CA 1
ATOM 4468 C C . GLU A 1 599 ? -24.470 3.087 44.407 1.00 95.25 599 GLU A C 1
ATOM 4470 O O . GLU A 1 599 ? -24.022 4.169 44.788 1.00 95.25 599 GLU A O 1
ATOM 4475 N N . GLU A 1 600 ? -24.182 1.929 44.999 1.00 93.75 600 GLU A N 1
ATOM 4476 C CA . GLU A 1 600 ? -23.361 1.785 46.198 1.00 93.75 600 GLU A CA 1
ATOM 4477 C C . GLU A 1 600 ? -21.899 2.171 45.947 1.00 93.75 600 GLU A C 1
ATOM 4479 O O . GLU A 1 600 ? -21.328 2.952 46.708 1.00 93.75 600 GLU A O 1
ATOM 4484 N N . ALA A 1 601 ? -21.300 1.708 44.843 1.00 92.56 601 ALA A N 1
ATOM 4485 C CA . ALA A 1 601 ? -19.952 2.125 44.471 1.00 92.56 601 ALA A CA 1
ATOM 4486 C C . ALA A 1 601 ? -19.880 3.649 44.278 1.00 92.56 601 ALA A C 1
ATOM 4488 O O . ALA A 1 601 ? -19.085 4.314 44.933 1.00 92.56 601 ALA A O 1
ATOM 4489 N N . ASN A 1 602 ? -20.775 4.234 43.474 1.00 92.88 602 ASN A N 1
ATOM 4490 C CA . ASN A 1 602 ? -20.823 5.684 43.241 1.00 92.88 602 ASN A CA 1
ATOM 4491 C C . ASN A 1 602 ? -21.041 6.538 44.508 1.00 92.88 602 ASN A C 1
ATOM 4493 O O . ASN A 1 602 ? -20.791 7.746 44.474 1.00 92.88 602 ASN A O 1
ATOM 4497 N N . ALA A 1 603 ? -21.562 5.956 45.591 1.00 92.75 603 ALA A N 1
ATOM 4498 C CA . ALA A 1 603 ? -21.756 6.631 46.871 1.00 92.75 603 ALA A CA 1
ATOM 4499 C C . ALA A 1 603 ? -20.531 6.527 47.806 1.00 92.75 603 ALA A C 1
ATOM 4501 O O . ALA A 1 603 ? -20.388 7.353 48.712 1.00 92.75 603 ALA A O 1
ATOM 4502 N N . ALA A 1 604 ? -19.635 5.564 47.567 1.00 85.56 604 ALA A N 1
ATOM 4503 C CA . ALA A 1 604 ? -18.484 5.237 48.405 1.00 85.56 604 ALA A CA 1
ATOM 4504 C C . ALA A 1 604 ? -17.191 5.110 47.555 1.00 85.56 604 ALA A C 1
ATOM 4506 O O . ALA A 1 604 ? -16.907 4.050 46.993 1.00 85.56 604 ALA A O 1
ATOM 4507 N N . PRO A 1 605 ? -16.380 6.187 47.445 1.00 72.62 605 PRO A N 1
ATOM 4508 C CA . PRO A 1 605 ? -15.183 6.236 46.589 1.00 72.62 605 PRO A CA 1
ATOM 4509 C C . PRO A 1 605 ? -14.032 5.287 46.943 1.00 72.62 605 PRO A C 1
ATOM 4511 O O . PRO A 1 605 ? -13.056 5.212 46.204 1.00 72.62 605 PRO A O 1
ATOM 4514 N N . ASP A 1 606 ? -14.118 4.595 48.076 1.00 74.88 606 ASP A N 1
ATOM 4515 C CA . ASP A 1 606 ? -13.229 3.512 48.499 1.00 74.88 606 ASP A CA 1
ATOM 4516 C C . ASP A 1 606 ? -13.649 2.134 47.944 1.00 74.88 606 ASP A C 1
ATOM 4518 O O . ASP A 1 606 ? -13.009 1.130 48.251 1.00 74.88 606 ASP A O 1
ATOM 4522 N N . ARG A 1 607 ? -14.704 2.079 47.115 1.00 71.06 607 ARG A N 1
ATOM 4523 C CA . ARG A 1 607 ? -15.214 0.864 46.461 1.00 71.06 607 ARG A CA 1
ATOM 4524 C C . ARG A 1 607 ? -14.863 0.859 44.981 1.00 71.06 607 ARG A C 1
ATOM 4526 O O . ARG A 1 607 ? -15.500 1.526 44.166 1.00 71.06 607 ARG A O 1
ATOM 4533 N N . ASP A 1 608 ? -13.855 0.066 44.652 1.00 83.19 608 ASP A N 1
ATOM 4534 C CA . ASP A 1 608 ? -13.235 -0.019 43.333 1.00 83.19 608 ASP A CA 1
ATOM 4535 C C . ASP A 1 608 ? -13.531 -1.337 42.597 1.00 83.19 608 ASP A C 1
ATOM 4537 O O . ASP A 1 608 ? -12.990 -1.553 41.514 1.00 83.19 608 ASP A O 1
ATOM 4541 N N . ARG A 1 609 ? -14.402 -2.217 43.120 1.00 92.06 609 ARG A N 1
ATOM 4542 C CA . ARG A 1 609 ? -14.712 -3.505 42.477 1.00 92.06 609 ARG A CA 1
ATOM 4543 C C . ARG A 1 609 ? -16.167 -3.958 42.614 1.00 92.06 609 ARG A C 1
ATOM 4545 O O . ARG A 1 609 ? -16.750 -3.908 43.691 1.00 92.06 609 ARG A O 1
ATOM 4552 N N . ILE A 1 610 ? -16.712 -4.482 41.517 1.00 95.06 610 ILE A N 1
ATOM 4553 C CA . ILE A 1 610 ? -17.975 -5.229 41.435 1.00 95.06 610 ILE A CA 1
ATOM 4554 C C . ILE A 1 610 ? -17.656 -6.645 40.945 1.00 95.06 610 ILE A C 1
ATOM 4556 O O . ILE A 1 610 ? -16.879 -6.821 40.008 1.00 95.06 610 ILE A O 1
ATOM 4560 N N . THR A 1 611 ? -18.257 -7.653 41.576 1.00 95.19 611 THR A N 1
ATOM 4561 C CA . THR A 1 611 ? -18.110 -9.080 41.225 1.00 95.19 611 THR A CA 1
ATOM 4562 C C . THR A 1 611 ? -19.478 -9.754 41.164 1.00 95.19 611 THR A C 1
ATOM 4564 O O . THR A 1 611 ? -20.461 -9.191 41.647 1.00 95.19 611 THR A O 1
ATOM 4567 N N . PHE A 1 612 ? -19.560 -10.953 40.585 1.00 95.31 612 PHE A N 1
ATOM 4568 C CA . PHE A 1 612 ? -20.821 -11.679 40.405 1.00 95.31 612 PHE A CA 1
ATOM 4569 C C . PHE A 1 612 ? -20.772 -13.069 41.058 1.00 95.31 612 PHE A C 1
ATOM 4571 O O . PHE A 1 612 ? -19.744 -13.750 41.007 1.00 95.31 612 PHE A O 1
ATOM 4578 N N . ASP A 1 613 ? -21.879 -13.442 41.700 1.00 94.56 613 ASP A N 1
ATOM 4579 C CA . ASP A 1 613 ? -22.139 -14.749 42.318 1.00 94.56 613 ASP A CA 1
ATOM 4580 C C . ASP A 1 613 ? -23.666 -14.984 42.348 1.00 94.56 613 ASP A C 1
ATOM 4582 O O . ASP A 1 613 ? -24.329 -14.912 43.389 1.00 94.56 613 ASP A O 1
ATOM 4586 N N . ILE A 1 614 ? -24.255 -15.128 41.159 1.00 94.12 614 ILE A N 1
ATOM 4587 C CA . ILE A 1 614 ? -25.697 -15.242 40.926 1.00 94.12 614 ILE A CA 1
ATOM 4588 C C . ILE A 1 614 ? -26.102 -16.726 40.991 1.00 94.12 614 ILE A C 1
ATOM 4590 O O . ILE A 1 614 ? -25.716 -17.515 40.130 1.00 94.12 614 ILE A O 1
ATOM 4594 N N . PRO A 1 615 ? -26.959 -17.153 41.940 1.00 92.56 615 PRO A N 1
ATOM 4595 C CA . PRO A 1 615 ? -27.278 -18.570 42.101 1.00 92.56 615 PRO A CA 1
ATOM 4596 C C . PRO A 1 615 ? -27.942 -19.203 40.867 1.00 92.56 615 PRO A C 1
ATOM 4598 O O . PRO A 1 615 ? -29.062 -18.854 40.486 1.00 92.56 615 PRO A O 1
ATOM 4601 N N . GLY A 1 616 ? -27.295 -20.212 40.280 1.00 90.38 616 GLY A N 1
ATOM 4602 C CA . GLY A 1 616 ? -27.861 -21.004 39.190 1.00 90.38 616 GLY A CA 1
ATOM 4603 C C . GLY A 1 616 ? -26.803 -21.673 38.320 1.00 90.38 616 GLY A C 1
ATOM 4604 O O . GLY A 1 616 ? -25.707 -21.980 38.774 1.00 90.38 616 GLY A O 1
ATOM 4605 N N . ALA A 1 617 ? -27.167 -21.932 37.066 1.00 89.44 617 ALA A N 1
ATOM 4606 C CA . ALA A 1 617 ? -26.217 -22.237 36.006 1.00 89.44 617 ALA A CA 1
ATOM 4607 C C . ALA A 1 617 ? -26.327 -21.130 34.956 1.00 89.44 617 ALA A C 1
ATOM 4609 O O . ALA A 1 617 ? -27.436 -20.854 34.489 1.00 89.44 617 ALA A O 1
ATOM 4610 N N . GLY A 1 618 ? -25.194 -20.525 34.602 1.00 88.06 618 GLY A N 1
ATOM 4611 C CA . GLY A 1 618 ? -25.137 -19.450 33.619 1.00 88.06 618 GLY A CA 1
ATOM 4612 C C . GLY A 1 618 ? -25.391 -19.901 32.169 1.00 88.06 618 GLY A C 1
ATOM 4613 O O . GLY A 1 618 ? -25.531 -21.098 31.889 1.00 88.06 618 GLY A O 1
ATOM 4614 N N . PRO A 1 619 ? -25.425 -18.949 31.217 1.00 92.75 619 PRO A N 1
ATOM 4615 C CA . PRO A 1 619 ? -25.199 -17.519 31.428 1.00 92.75 619 PRO A CA 1
ATOM 4616 C C . PRO A 1 619 ? -26.368 -16.836 32.152 1.00 92.75 619 PRO A C 1
ATOM 4618 O O . PRO A 1 619 ? -27.540 -17.105 31.876 1.00 92.75 619 PRO A O 1
ATOM 4621 N N . HIS A 1 620 ? -26.041 -15.937 33.075 1.00 95.88 620 HIS A N 1
ATOM 4622 C CA . HIS A 1 620 ? -26.998 -15.161 33.853 1.00 95.88 620 HIS A CA 1
ATOM 4623 C C . HIS A 1 620 ? -27.339 -13.870 33.107 1.00 95.88 620 HIS A C 1
ATOM 4625 O O . HIS A 1 620 ? -26.457 -13.083 32.763 1.00 95.88 620 HIS A O 1
ATOM 4631 N N . VAL A 1 621 ? -28.630 -13.657 32.840 1.00 96.50 621 VAL A N 1
ATOM 4632 C CA . VAL A 1 621 ? -29.120 -12.467 32.134 1.00 96.50 621 VAL A CA 1
ATOM 4633 C C . VAL A 1 621 ? -29.612 -11.439 33.147 1.00 96.50 621 VAL A C 1
ATOM 4635 O O . VAL A 1 621 ? -30.576 -11.688 33.871 1.00 96.50 621 VAL A O 1
ATOM 4638 N N . ILE A 1 622 ? -28.962 -10.281 33.156 1.00 97.00 622 ILE A N 1
ATOM 4639 C CA . ILE A 1 622 ? -29.371 -9.070 33.862 1.00 97.00 622 ILE A CA 1
ATOM 4640 C C . ILE A 1 622 ? -30.088 -8.202 32.828 1.00 97.00 622 ILE A C 1
ATOM 4642 O O . ILE A 1 622 ? -29.490 -7.836 31.820 1.00 97.00 622 ILE A O 1
ATOM 4646 N N . ALA A 1 623 ? -31.366 -7.895 33.045 1.00 95.69 623 ALA A N 1
ATOM 4647 C CA . ALA A 1 623 ? -32.192 -7.172 32.074 1.00 95.69 623 ALA A CA 1
ATOM 4648 C C . ALA A 1 623 ? -32.736 -5.867 32.683 1.00 95.69 623 ALA A C 1
ATOM 4650 O O . ALA A 1 623 ? -33.833 -5.879 33.256 1.00 95.69 623 ALA A O 1
ATOM 4651 N N . PRO A 1 624 ? -31.989 -4.746 32.601 1.00 94.00 624 PRO A N 1
ATOM 4652 C CA . PRO A 1 624 ? -32.424 -3.477 33.168 1.00 94.00 624 PRO A CA 1
ATOM 4653 C C . PRO A 1 624 ? -33.734 -2.980 32.541 1.00 94.00 624 PRO A C 1
ATOM 4655 O O . PRO A 1 624 ? -33.909 -2.987 31.323 1.00 94.00 624 PRO A O 1
ATOM 4658 N N . GLY A 1 625 ? -34.668 -2.516 33.373 1.00 90.81 625 GLY A N 1
ATOM 4659 C CA . GLY A 1 625 ? -35.912 -1.877 32.928 1.00 90.81 625 GLY A CA 1
ATOM 4660 C C . GLY A 1 625 ? -35.758 -0.376 32.662 1.00 90.81 625 GLY A C 1
ATOM 4661 O O . GLY A 1 625 ? -36.611 0.236 32.017 1.00 90.81 625 GLY A O 1
ATOM 4662 N N . LEU A 1 626 ? -34.672 0.218 33.161 1.00 90.31 626 LEU A N 1
ATOM 4663 C CA . LEU A 1 626 ? -34.271 1.618 33.008 1.00 90.31 626 LEU A CA 1
ATOM 4664 C C . LEU A 1 626 ? -32.758 1.683 32.721 1.00 90.31 626 LEU A C 1
ATOM 4666 O O . LEU A 1 626 ? -32.057 0.723 33.045 1.00 90.31 626 LEU A O 1
ATOM 4670 N N . PRO A 1 627 ? -32.217 2.795 32.182 1.00 90.88 627 PRO A N 1
ATOM 4671 C CA . PRO A 1 627 ? -30.768 2.968 32.047 1.00 90.88 627 PRO A CA 1
ATOM 4672 C C . PRO A 1 627 ? -30.041 2.703 33.373 1.00 90.88 627 PRO A C 1
ATOM 4674 O O . PRO A 1 627 ? -30.568 3.028 34.445 1.00 90.88 627 PRO A O 1
ATOM 4677 N N . LEU A 1 628 ? -28.863 2.077 33.318 1.00 94.00 628 LEU A N 1
ATOM 4678 C CA . LEU A 1 628 ? -28.048 1.843 34.513 1.00 94.00 628 LEU A CA 1
ATOM 4679 C C . LEU A 1 628 ? -27.504 3.176 35.074 1.00 94.00 628 LEU A C 1
ATOM 4681 O O . LEU A 1 628 ? -27.413 4.162 34.338 1.00 94.00 628 LEU A O 1
ATOM 4685 N N . PRO A 1 629 ? -27.169 3.242 36.377 1.00 93.81 629 PRO A N 1
ATOM 4686 C CA . PRO A 1 629 ? -26.507 4.405 36.962 1.00 93.81 629 PRO A CA 1
ATOM 4687 C C . PRO A 1 629 ? -25.161 4.655 36.271 1.00 93.81 629 PRO A C 1
ATOM 4689 O O . PRO A 1 629 ? -24.426 3.708 35.992 1.00 93.81 629 PRO A O 1
ATOM 4692 N N . SER A 1 630 ? -24.820 5.920 36.021 1.00 93.81 630 SER A N 1
ATOM 4693 C CA . SER A 1 630 ? -23.516 6.276 35.458 1.00 93.81 630 SER A CA 1
ATOM 4694 C C . SER A 1 630 ? -22.380 6.012 36.450 1.00 93.81 630 SER A C 1
ATOM 4696 O O . SER A 1 630 ? -22.530 6.243 37.647 1.00 93.81 630 SER A O 1
ATOM 4698 N N . ILE A 1 631 ? -21.242 5.533 35.955 1.00 94.62 631 ILE A N 1
ATOM 4699 C CA . ILE A 1 631 ? -20.032 5.229 36.725 1.00 94.62 631 ILE A CA 1
ATOM 4700 C C . ILE A 1 631 ? -19.200 6.508 36.854 1.00 94.62 631 ILE A C 1
ATOM 4702 O O . ILE A 1 631 ? -18.665 7.002 35.864 1.00 94.62 631 ILE A O 1
ATOM 4706 N N . ARG A 1 632 ? -19.106 7.075 38.059 1.00 93.44 632 ARG A N 1
ATOM 4707 C CA . ARG A 1 632 ? -18.481 8.392 38.313 1.00 93.44 632 ARG A CA 1
ATOM 4708 C C . ARG A 1 632 ? -17.080 8.326 38.916 1.00 93.44 632 ARG A C 1
ATOM 4710 O O . ARG A 1 632 ? -16.461 9.367 39.131 1.00 93.44 632 ARG A O 1
ATOM 4717 N N . GLN A 1 633 ? -16.597 7.125 39.205 1.00 90.50 633 GLN A N 1
ATOM 4718 C CA . GLN A 1 633 ? -15.307 6.867 39.834 1.00 90.50 633 GLN A CA 1
ATOM 4719 C C . GLN A 1 633 ? -14.644 5.635 39.223 1.00 90.50 633 GLN A C 1
ATOM 4721 O O . GLN A 1 633 ? -15.290 4.856 38.525 1.00 90.50 633 GLN A O 1
ATOM 4726 N N . GLY A 1 634 ? -13.355 5.453 39.518 1.00 90.12 634 GLY A N 1
ATOM 4727 C CA . GLY A 1 634 ? -12.624 4.293 39.028 1.00 90.12 634 GLY A CA 1
ATOM 4728 C C . GLY A 1 634 ? -13.160 3.008 39.651 1.00 90.12 634 GLY A C 1
ATOM 4729 O O . GLY A 1 634 ? -13.364 2.954 40.863 1.00 90.12 634 GLY A O 1
ATOM 4730 N N . ILE A 1 635 ? -13.429 2.005 38.816 1.00 93.50 635 ILE A N 1
ATOM 4731 C CA . ILE A 1 635 ? -14.034 0.743 39.241 1.00 93.50 635 ILE A CA 1
ATOM 4732 C C . ILE A 1 635 ? -13.690 -0.388 38.266 1.00 93.50 635 ILE A C 1
ATOM 4734 O O . ILE A 1 635 ? -13.615 -0.181 37.053 1.00 93.50 635 ILE A O 1
ATOM 4738 N N . VAL A 1 636 ? -13.526 -1.593 38.801 1.00 94.88 636 VAL A N 1
ATOM 4739 C CA . VAL A 1 636 ? -13.374 -2.845 38.062 1.00 94.88 636 VAL A CA 1
ATOM 4740 C C . VAL A 1 636 ? -14.691 -3.619 38.136 1.00 94.88 636 VAL A C 1
ATOM 4742 O O . VAL A 1 636 ? -15.115 -4.025 39.217 1.00 94.88 636 VAL A O 1
ATOM 4745 N N . ILE A 1 637 ? -15.346 -3.845 37.000 1.00 96.12 637 ILE A N 1
ATOM 4746 C CA . ILE A 1 637 ? -16.553 -4.675 36.892 1.00 96.12 637 ILE A CA 1
ATOM 4747 C C . ILE A 1 637 ? -16.133 -6.041 36.345 1.00 96.12 637 ILE A C 1
ATOM 4749 O O . ILE A 1 637 ? -15.802 -6.169 35.167 1.00 96.12 637 ILE A O 1
ATOM 4753 N N . ASP A 1 638 ? -16.115 -7.058 37.204 1.00 95.19 638 ASP A N 1
ATOM 4754 C CA . ASP A 1 638 ? -15.438 -8.330 36.941 1.00 95.19 638 ASP A CA 1
ATOM 4755 C C . ASP A 1 638 ? -16.406 -9.522 36.918 1.00 95.19 638 ASP A C 1
ATOM 4757 O O . ASP A 1 638 ? -16.803 -10.041 37.963 1.00 95.19 638 ASP A O 1
ATOM 4761 N N . GLY A 1 639 ? -16.766 -9.971 35.711 1.00 94.50 639 GLY A N 1
ATOM 4762 C CA . GLY A 1 639 ? -17.590 -11.159 35.469 1.00 94.50 639 GLY A CA 1
ATOM 4763 C C . GLY A 1 639 ? -16.828 -12.489 35.423 1.00 94.50 639 GLY A C 1
ATOM 4764 O O . GLY A 1 639 ? -17.437 -13.510 35.103 1.00 94.50 639 GLY A O 1
ATOM 4765 N N . THR A 1 640 ? -15.513 -12.519 35.692 1.00 92.00 640 THR A N 1
ATOM 4766 C CA . THR A 1 640 ? -14.691 -13.730 35.469 1.00 92.00 640 THR A CA 1
ATOM 4767 C C . THR A 1 640 ? -15.081 -14.909 36.362 1.00 92.00 640 THR A C 1
ATOM 4769 O O . THR A 1 640 ? -14.927 -16.058 35.946 1.00 92.00 640 THR A O 1
ATOM 4772 N N . SER A 1 641 ? -15.649 -14.649 37.546 1.00 88.50 641 SER A N 1
ATOM 4773 C CA . SER A 1 641 ? -16.154 -15.670 38.478 1.00 88.50 641 SER A CA 1
ATOM 4774 C C . SER A 1 641 ? -17.274 -16.540 37.897 1.00 88.50 641 SER A C 1
ATOM 4776 O O . SER A 1 641 ? -17.445 -17.678 38.328 1.00 88.50 641 SER A O 1
ATOM 4778 N N . GLU A 1 642 ? -18.005 -16.030 36.906 1.00 91.25 642 GLU A N 1
ATOM 4779 C CA . GLU A 1 642 ? -19.213 -16.650 36.347 1.00 91.25 642 GLU A CA 1
ATOM 4780 C C . GLU A 1 642 ? -18.967 -17.382 35.021 1.00 91.25 642 GLU A C 1
ATOM 4782 O O . GLU A 1 642 ? -19.893 -17.941 34.433 1.00 91.25 642 GLU A O 1
ATOM 4787 N N . ALA A 1 643 ? -17.736 -17.365 34.499 1.00 86.56 643 ALA A N 1
ATOM 4788 C CA . ALA A 1 643 ? -17.429 -17.894 33.173 1.00 86.56 643 ALA A CA 1
ATOM 4789 C C . ALA A 1 643 ? -17.749 -19.401 33.056 1.00 86.56 643 ALA A C 1
ATOM 4791 O O . ALA A 1 643 ? -17.103 -20.258 33.668 1.00 86.56 643 ALA A O 1
ATOM 4792 N N . VAL A 1 644 ? -18.725 -19.757 32.212 1.00 82.94 644 VAL A N 1
ATOM 4793 C CA . VAL A 1 644 ? -19.188 -21.145 32.053 1.00 82.94 644 VAL A CA 1
ATOM 4794 C C . VAL A 1 644 ? -18.554 -21.778 30.818 1.00 82.94 644 VAL A C 1
ATOM 4796 O O . VAL A 1 644 ? -18.880 -21.429 29.686 1.00 82.94 644 VAL A O 1
ATOM 4799 N N . ALA A 1 645 ? -17.682 -22.767 31.037 1.00 83.50 645 ALA A N 1
ATOM 4800 C CA . ALA A 1 645 ? -17.051 -23.569 29.980 1.00 83.50 645 ALA A CA 1
ATOM 4801 C C . ALA A 1 645 ? -16.338 -22.733 28.889 1.00 83.50 645 ALA A C 1
ATOM 4803 O O . ALA A 1 645 ? -16.454 -23.034 27.700 1.00 83.50 645 ALA A O 1
ATOM 4804 N N . GLY A 1 646 ? -15.605 -21.691 29.303 1.00 78.81 646 GLY A N 1
ATOM 4805 C CA . GLY A 1 646 ? -14.864 -20.806 28.394 1.00 78.81 646 GLY A CA 1
ATOM 4806 C C . GLY A 1 646 ? -15.749 -19.818 27.630 1.00 78.81 646 GLY A C 1
ATOM 4807 O O . GLY A 1 646 ? -15.446 -19.483 26.492 1.00 78.81 646 GLY A O 1
ATOM 4808 N N . ARG A 1 647 ? -16.877 -19.403 28.219 1.00 84.88 647 ARG A N 1
ATOM 4809 C CA . ARG A 1 647 ? -17.789 -18.383 27.681 1.00 84.88 647 ARG A CA 1
ATOM 4810 C C . ARG A 1 647 ? -18.156 -17.381 28.766 1.00 84.88 647 ARG A C 1
ATOM 4812 O O . ARG A 1 647 ? -18.158 -17.739 29.946 1.00 84.88 647 ARG A O 1
ATOM 4819 N N . HIS A 1 648 ? -18.535 -16.172 28.361 1.00 89.44 648 HIS A N 1
ATOM 4820 C CA . HIS A 1 648 ? -19.048 -15.127 29.249 1.00 89.44 648 HIS A CA 1
ATOM 4821 C C . HIS A 1 648 ? -20.193 -15.640 30.130 1.00 89.44 648 HIS A C 1
ATOM 4823 O O . HIS A 1 648 ? -21.171 -16.216 29.643 1.00 89.44 648 HIS A O 1
ATOM 4829 N N . GLY A 1 649 ? -20.058 -15.434 31.440 1.00 91.38 649 GLY A N 1
ATOM 4830 C CA . GLY A 1 649 ? -21.046 -15.851 32.436 1.00 91.38 649 GLY A CA 1
ATOM 4831 C C . GLY A 1 649 ? -22.205 -14.875 32.609 1.00 91.38 649 GLY A C 1
ATOM 4832 O O . GLY A 1 649 ? -23.315 -15.285 32.947 1.00 91.38 649 GLY A O 1
ATOM 4833 N N . ILE A 1 650 ? -21.956 -13.590 32.347 1.00 96.44 650 ILE A N 1
ATOM 4834 C CA . ILE A 1 650 ? -22.875 -12.481 32.609 1.00 96.44 650 ILE A CA 1
ATOM 4835 C C . ILE A 1 650 ? -23.276 -11.808 31.301 1.00 96.44 650 ILE A C 1
ATOM 4837 O O . ILE A 1 650 ? -22.425 -11.445 30.491 1.00 96.44 650 ILE A O 1
ATOM 4841 N N . VAL A 1 651 ? -24.583 -11.611 31.120 1.00 97.38 651 VAL A N 1
ATOM 4842 C CA . VAL A 1 651 ? -25.168 -10.892 29.985 1.00 97.38 651 VAL A CA 1
ATOM 4843 C C . VAL A 1 651 ? -26.012 -9.735 30.499 1.00 97.38 651 VAL A C 1
ATOM 4845 O O . VAL A 1 651 ? -27.052 -9.954 31.115 1.00 97.38 651 VAL A O 1
ATOM 4848 N N . VAL A 1 652 ? -25.589 -8.508 30.210 1.00 97.69 652 VAL A N 1
ATOM 4849 C CA . VAL A 1 652 ? -26.363 -7.287 30.442 1.00 97.69 652 VAL A CA 1
ATOM 4850 C C . VAL A 1 652 ? -27.163 -6.985 29.172 1.00 97.69 652 VAL A C 1
ATOM 4852 O O . VAL A 1 652 ? -26.600 -6.634 28.134 1.00 97.69 652 VAL A O 1
ATOM 4855 N N . ASP A 1 653 ? -28.481 -7.173 29.241 1.00 96.75 653 ASP A N 1
ATOM 4856 C CA . ASP A 1 653 ? -29.401 -7.109 28.102 1.00 96.75 653 ASP A CA 1
ATOM 4857 C C . ASP A 1 653 ? -30.300 -5.864 28.177 1.00 96.75 653 ASP A C 1
ATOM 4859 O O . ASP A 1 653 ? -31.267 -5.800 28.940 1.00 96.75 653 ASP A O 1
ATOM 4863 N N . GLY A 1 654 ? -29.970 -4.864 27.363 1.00 94.38 654 GLY A N 1
ATOM 4864 C CA . GLY A 1 654 ? -30.650 -3.575 27.295 1.00 94.38 654 GLY A CA 1
ATOM 4865 C C . GLY A 1 654 ? -31.977 -3.571 26.540 1.00 94.38 654 GLY A C 1
ATOM 4866 O O . GLY A 1 654 ? -32.621 -2.523 26.476 1.00 94.38 654 GLY A O 1
ATOM 4867 N N . SER A 1 655 ? -32.431 -4.703 25.987 1.00 91.94 655 SER A N 1
ATOM 4868 C CA . SER A 1 655 ? -33.630 -4.746 25.129 1.00 91.94 655 SER A CA 1
ATOM 4869 C C . SER A 1 655 ? -34.935 -4.368 25.850 1.00 91.94 655 SER A C 1
ATOM 4871 O O . SER A 1 655 ? -35.922 -4.001 25.207 1.00 91.94 655 SER A O 1
ATOM 4873 N N . ALA A 1 656 ? -34.940 -4.419 27.187 1.00 90.69 656 ALA A N 1
ATOM 4874 C CA . ALA A 1 656 ? -36.043 -3.980 28.040 1.00 90.69 656 ALA A CA 1
ATOM 4875 C C . ALA A 1 656 ? -35.977 -2.490 28.444 1.00 90.69 656 ALA A C 1
ATOM 4877 O O . ALA A 1 656 ? -36.963 -1.972 28.976 1.00 90.69 656 ALA A O 1
ATOM 4878 N N . VAL A 1 657 ? -34.870 -1.784 28.172 1.00 88.62 657 VAL A N 1
ATOM 4879 C CA . VAL A 1 657 ? -34.675 -0.372 28.543 1.00 88.62 657 VAL A CA 1
ATOM 4880 C C . VAL A 1 657 ? -35.541 0.524 27.659 1.00 88.62 657 VAL A C 1
ATOM 4882 O O . VAL A 1 657 ? -35.178 0.933 26.553 1.00 88.62 657 VAL A O 1
ATOM 4885 N N . VAL A 1 658 ? -36.734 0.843 28.158 1.00 72.75 658 VAL A N 1
ATOM 4886 C CA . VAL A 1 658 ? -37.699 1.671 27.430 1.00 72.75 658 VAL A CA 1
ATOM 4887 C C . VAL A 1 658 ? -37.217 3.120 27.400 1.00 72.75 658 VAL A C 1
ATOM 4889 O O . VAL A 1 658 ? -36.872 3.693 28.431 1.00 72.75 658 VAL A O 1
ATOM 4892 N N . ALA A 1 659 ? -37.249 3.749 26.224 1.00 60.41 659 ALA A N 1
ATOM 4893 C CA . ALA A 1 659 ? -36.819 5.133 26.041 1.00 60.41 659 ALA A CA 1
ATOM 4894 C C . ALA A 1 659 ? -37.702 6.141 26.813 1.00 60.41 659 ALA A C 1
ATOM 4896 O O . ALA A 1 659 ? -38.647 6.717 26.266 1.00 60.41 659 ALA A O 1
ATOM 4897 N N . SER A 1 660 ? -37.359 6.418 28.073 1.00 54.47 660 SER A N 1
ATOM 4898 C CA . SER A 1 660 ? -37.810 7.621 28.772 1.00 54.47 660 SER A CA 1
ATOM 4899 C C . SER A 1 660 ? -37.212 8.845 28.078 1.00 54.47 660 SER A C 1
ATOM 4901 O O . SER A 1 660 ? -35.995 8.958 27.929 1.00 54.47 660 SER A O 1
ATOM 4903 N N . SER A 1 661 ? -38.078 9.745 27.616 1.00 40.91 661 SER A N 1
ATOM 4904 C CA . SER A 1 661 ? -37.760 10.855 26.712 1.00 40.91 661 SER A CA 1
ATOM 4905 C C . SER A 1 661 ? -36.530 11.683 27.123 1.00 40.91 661 SER A C 1
ATOM 4907 O O . SER A 1 661 ? -36.636 12.542 27.997 1.00 40.91 661 SER A O 1
ATOM 4909 N N . GLY A 1 662 ? -35.409 11.479 26.423 1.00 50.69 662 GLY A N 1
ATOM 4910 C CA . GLY A 1 662 ? -34.229 12.354 26.452 1.00 50.69 662 GLY A CA 1
ATOM 4911 C C . GLY A 1 662 ? -33.019 11.864 27.253 1.00 50.69 662 GLY A C 1
ATOM 4912 O O . GLY A 1 662 ? -32.004 12.548 27.223 1.00 50.69 662 GLY A O 1
ATOM 4913 N N . GLY A 1 663 ? -33.098 10.722 27.943 1.00 55.94 663 GLY A N 1
ATOM 4914 C CA . GLY A 1 663 ? -31.927 10.120 28.593 1.00 55.94 663 GLY A CA 1
ATOM 4915 C C . GLY A 1 663 ? -31.012 9.404 27.598 1.00 55.94 663 GLY A C 1
ATOM 4916 O O . GLY A 1 663 ? -31.494 8.881 26.584 1.00 55.94 663 GLY A O 1
ATOM 4917 N N . ASP A 1 664 ? -29.716 9.355 27.908 1.00 67.25 664 ASP A N 1
ATOM 4918 C CA . ASP A 1 664 ? -28.801 8.451 27.221 1.00 67.25 664 ASP A CA 1
ATOM 4919 C C . ASP A 1 664 ? -29.184 6.990 27.512 1.00 67.25 664 ASP A C 1
ATOM 4921 O O . ASP A 1 664 ? -29.778 6.668 28.545 1.00 67.25 664 ASP A O 1
ATOM 4925 N N . ARG A 1 665 ? -28.921 6.116 26.546 1.00 84.88 665 ARG A N 1
ATOM 4926 C CA . ARG A 1 665 ? -29.333 4.708 26.542 1.00 84.88 665 ARG A CA 1
ATOM 4927 C C . ARG A 1 665 ? -28.136 3.775 26.414 1.00 84.88 665 ARG A C 1
ATOM 4929 O O . ARG A 1 665 ? -28.306 2.667 25.912 1.00 84.88 665 ARG A O 1
ATOM 4936 N N . ALA A 1 666 ? -26.956 4.249 26.804 1.00 91.88 666 ALA A N 1
ATOM 4937 C CA . ALA A 1 666 ? -25.757 3.436 26.844 1.00 91.88 666 ALA A CA 1
ATOM 4938 C C . ALA A 1 666 ? -25.936 2.231 27.786 1.00 91.88 666 ALA A C 1
ATOM 4940 O O . ALA A 1 666 ? -26.638 2.337 28.796 1.00 91.88 666 ALA A O 1
ATOM 4941 N N . GLY A 1 667 ? -25.299 1.104 27.468 1.00 94.44 667 GLY A N 1
ATOM 4942 C CA . GLY A 1 667 ? -25.275 -0.066 28.347 1.00 94.44 667 GLY A CA 1
ATOM 4943 C C . GLY A 1 667 ? -24.510 0.205 29.634 1.00 94.44 667 GLY A C 1
ATOM 4944 O O . GLY A 1 667 ? -25.047 0.037 30.728 1.00 94.44 667 GLY A O 1
ATOM 4945 N N . LEU A 1 668 ? -23.288 0.713 29.492 1.00 95.88 668 LEU A N 1
ATOM 4946 C CA . LEU A 1 668 ? -22.493 1.284 30.576 1.00 95.88 668 LEU A CA 1
ATOM 4947 C C . LEU A 1 668 ? -22.124 2.726 30.208 1.00 95.88 668 LEU A C 1
ATOM 4949 O O . LEU A 1 668 ? -21.516 2.950 29.163 1.00 95.88 668 LEU A O 1
ATOM 4953 N N . LEU A 1 669 ? -22.483 3.688 31.061 1.00 95.69 669 LEU A N 1
ATOM 4954 C CA . LEU A 1 669 ? -22.097 5.097 30.935 1.00 95.69 669 LEU A CA 1
ATOM 4955 C C . LEU A 1 669 ? -21.022 5.421 31.977 1.00 95.69 669 LEU A C 1
ATOM 4957 O O . LEU A 1 669 ? -21.287 5.338 33.174 1.00 95.69 669 LEU A O 1
ATOM 4961 N N . VAL A 1 670 ? -19.829 5.801 31.530 1.00 95.62 670 VAL A N 1
ATOM 4962 C CA . VAL A 1 670 ? -18.673 6.150 32.364 1.00 95.62 670 VAL A CA 1
ATOM 4963 C C . VAL A 1 670 ? -18.445 7.662 32.316 1.00 95.62 670 VAL A C 1
ATOM 4965 O O . VAL A 1 670 ? -18.080 8.209 31.281 1.00 95.62 670 VAL A O 1
ATOM 4968 N N . GLU A 1 671 ? -18.650 8.333 33.447 1.00 93.69 671 GLU A N 1
ATOM 4969 C CA . GLU A 1 671 ? -18.490 9.783 33.644 1.00 93.69 671 GLU A CA 1
ATOM 4970 C C . GLU A 1 671 ? -17.185 10.148 34.385 1.00 93.69 671 GLU A C 1
ATOM 4972 O O . GLU A 1 671 ? -16.796 11.316 34.398 1.00 93.69 671 GLU A O 1
ATOM 4977 N N . GLY A 1 672 ? -16.490 9.194 35.022 1.00 87.19 672 GLY A N 1
ATOM 4978 C CA . GLY A 1 672 ? -15.253 9.501 35.748 1.00 87.19 672 GLY A CA 1
ATOM 4979 C C . GLY A 1 672 ? -14.432 8.295 36.203 1.00 87.19 672 GLY A C 1
ATOM 4980 O O . GLY A 1 672 ? -14.956 7.205 36.399 1.00 87.19 672 GLY A O 1
ATOM 4981 N N . GLY A 1 673 ? -13.131 8.533 36.403 1.00 87.88 673 GLY A N 1
ATOM 4982 C CA . GLY A 1 673 ? -12.148 7.535 36.836 1.00 87.88 673 GLY A CA 1
ATOM 4983 C C . GLY A 1 673 ? -11.724 6.541 35.749 1.00 87.88 673 GLY A C 1
ATOM 4984 O O . GLY A 1 673 ? -12.272 6.542 34.646 1.00 87.88 673 GLY A O 1
ATOM 4985 N N . LEU A 1 674 ? -10.715 5.720 36.069 1.00 90.50 674 LEU A N 1
ATOM 4986 C CA . LEU A 1 674 ? -10.280 4.584 35.250 1.00 90.50 674 LEU A CA 1
ATOM 4987 C C . LEU A 1 674 ? -11.255 3.430 35.468 1.00 90.50 674 LEU A C 1
ATOM 4989 O O . LEU A 1 674 ? -11.398 2.954 36.593 1.00 90.50 674 LEU A O 1
ATOM 4993 N N . VAL A 1 675 ? -11.914 2.990 34.400 1.00 94.94 675 VAL A N 1
ATOM 4994 C CA . VAL A 1 675 ? -12.886 1.895 34.456 1.00 94.94 675 VAL A CA 1
ATOM 4995 C C . VAL A 1 675 ? -12.351 0.699 33.693 1.00 94.94 675 VAL A C 1
ATOM 4997 O O . VAL A 1 675 ? -11.902 0.826 32.552 1.00 94.94 675 VAL A O 1
ATOM 5000 N N . GLU A 1 676 ? -12.438 -0.460 34.333 1.00 95.62 676 GLU A N 1
ATOM 5001 C CA . GLU A 1 676 ? -12.109 -1.747 33.744 1.00 95.62 676 GLU A CA 1
ATOM 5002 C C . GLU A 1 676 ? -13.345 -2.654 33.747 1.00 95.62 676 GLU A C 1
ATOM 5004 O O . GLU A 1 676 ? -14.019 -2.791 34.766 1.00 95.62 676 GLU A O 1
ATOM 5009 N N . VAL A 1 677 ? -13.651 -3.284 32.614 1.00 96.94 677 VAL A N 1
ATOM 5010 C CA . VAL A 1 677 ? -14.752 -4.249 32.485 1.00 96.94 677 VAL A CA 1
ATOM 5011 C C . VAL A 1 677 ? -14.188 -5.568 31.976 1.00 96.94 677 VAL A C 1
ATOM 5013 O O . VAL A 1 677 ? -13.522 -5.587 30.940 1.00 96.94 677 VAL A O 1
ATOM 5016 N N . ARG A 1 678 ? -14.460 -6.669 32.688 1.00 96.25 678 ARG A N 1
ATOM 5017 C CA . ARG A 1 678 ? -13.963 -8.008 32.344 1.00 96.25 678 ARG A CA 1
ATOM 5018 C C . ARG A 1 678 ? -15.078 -9.035 32.193 1.00 96.25 678 ARG A C 1
ATOM 5020 O O . ARG A 1 678 ? -15.976 -9.088 33.031 1.00 96.25 678 ARG A O 1
ATOM 5027 N N . ALA A 1 679 ? -14.970 -9.910 31.190 1.00 95.50 679 ALA A N 1
ATOM 5028 C CA . ALA A 1 679 ? -15.755 -11.151 31.072 1.00 95.50 679 ALA A CA 1
ATOM 5029 C C . ALA A 1 679 ? -17.298 -10.997 31.043 1.00 95.50 679 ALA A C 1
ATOM 5031 O O . ALA A 1 679 ? -18.032 -11.899 31.458 1.00 95.50 679 ALA A O 1
ATOM 5032 N N . ILE A 1 680 ? -17.803 -9.876 30.516 1.00 95.81 680 ILE A N 1
ATOM 5033 C CA . ILE A 1 680 ? -19.236 -9.533 30.464 1.00 95.81 680 ILE A CA 1
ATOM 5034 C C . ILE A 1 680 ? -19.695 -9.322 29.016 1.00 95.81 680 ILE A C 1
ATOM 5036 O O . ILE A 1 680 ? -18.964 -8.760 28.200 1.00 95.81 680 ILE A O 1
ATOM 5040 N N . VAL A 1 681 ? -20.932 -9.731 28.716 1.00 97.94 681 VAL A N 1
ATOM 5041 C CA . VAL A 1 681 ? -21.641 -9.363 27.481 1.00 97.94 681 VAL A CA 1
ATOM 5042 C C . VAL A 1 681 ? -22.498 -8.117 27.720 1.00 97.94 681 VAL A C 1
ATOM 5044 O O . VAL A 1 681 ? -23.292 -8.101 28.660 1.00 97.94 681 VAL A O 1
ATOM 5047 N N . VAL A 1 682 ? -22.409 -7.106 26.854 1.00 97.81 682 VAL A N 1
ATOM 5048 C CA . VAL A 1 682 ? -23.267 -5.904 26.860 1.00 97.81 682 VAL A CA 1
ATOM 5049 C C . VAL A 1 682 ? -23.993 -5.796 25.523 1.00 97.81 682 VAL A C 1
ATOM 5051 O O . VAL A 1 682 ? -23.360 -5.612 24.481 1.00 97.81 682 VAL A O 1
ATOM 5054 N N . ARG A 1 683 ? -25.326 -5.933 25.526 1.00 96.88 683 ARG A N 1
ATOM 5055 C CA . ARG A 1 683 ? -26.081 -6.043 24.270 1.00 96.88 683 ARG A CA 1
ATOM 5056 C C . ARG A 1 683 ? -27.472 -5.429 24.255 1.00 96.88 683 ARG A C 1
ATOM 5058 O O . ARG A 1 683 ? -28.114 -5.296 25.294 1.00 96.88 683 ARG A O 1
ATOM 5065 N N . GLY A 1 684 ? -27.983 -5.180 23.050 1.00 93.94 684 GLY A N 1
ATOM 5066 C CA . GLY A 1 684 ? -29.389 -4.840 22.812 1.00 93.94 684 GLY A CA 1
ATOM 5067 C C . GLY A 1 684 ? -29.809 -3.456 23.312 1.00 93.94 684 GLY A C 1
ATOM 5068 O O . GLY A 1 684 ? -31.007 -3.189 23.427 1.00 93.94 684 GLY A O 1
ATOM 5069 N N . PHE A 1 685 ? -28.857 -2.579 23.639 1.00 93.62 685 PHE A N 1
ATOM 5070 C CA . PHE A 1 685 ? -29.149 -1.239 24.132 1.00 93.62 685 PHE A CA 1
ATOM 5071 C C . PHE A 1 685 ? -29.614 -0.304 23.013 1.00 93.62 685 PHE A C 1
ATOM 5073 O O . PHE A 1 685 ? -29.121 -0.322 21.888 1.00 93.62 685 PHE A O 1
ATOM 5080 N N . GLY A 1 686 ? -30.559 0.581 23.342 1.00 90.88 686 GLY A N 1
ATOM 5081 C CA . GLY A 1 686 ? -31.071 1.613 22.430 1.00 90.88 686 GLY A CA 1
ATOM 5082 C C . GLY A 1 686 ? -30.135 2.817 22.234 1.00 90.88 686 GLY A C 1
ATOM 5083 O O . GLY A 1 686 ? -30.603 3.863 21.769 1.00 90.88 686 GLY A O 1
ATOM 5084 N N . GLY A 1 687 ? -28.877 2.685 22.655 1.00 91.56 687 GLY A N 1
ATOM 5085 C CA . GLY A 1 687 ? -27.774 3.636 22.569 1.00 91.56 687 GLY A CA 1
ATOM 5086 C C . GLY A 1 687 ? -26.459 2.873 22.385 1.00 91.56 687 GLY A C 1
ATOM 5087 O O . GLY A 1 687 ? -26.474 1.786 21.810 1.00 91.56 687 GLY A O 1
ATOM 5088 N N . ASP A 1 688 ? -25.343 3.432 22.844 1.00 94.56 688 ASP A N 1
ATOM 5089 C CA . ASP A 1 688 ? -24.027 2.789 22.714 1.00 94.56 688 ASP A CA 1
ATOM 5090 C C . ASP A 1 688 ? -23.914 1.558 23.652 1.00 94.56 688 ASP A C 1
ATOM 5092 O O . ASP A 1 688 ? -24.602 1.480 24.668 1.00 94.56 688 ASP A O 1
ATOM 5096 N N . GLY A 1 689 ? -23.063 0.574 23.357 1.00 96.00 689 GLY A N 1
ATOM 5097 C CA . GLY A 1 689 ? -22.820 -0.556 24.261 1.00 96.00 689 GLY A CA 1
ATOM 5098 C C . GLY A 1 689 ? -22.100 -0.088 25.527 1.00 96.00 689 GLY A C 1
ATOM 5099 O O . GLY A 1 689 ? -22.639 -0.153 26.633 1.00 96.00 689 GLY A O 1
ATOM 5100 N N . VAL A 1 690 ? -20.905 0.473 25.350 1.00 97.38 690 VAL A N 1
ATOM 5101 C CA . VAL A 1 690 ? -20.151 1.173 26.397 1.00 97.38 690 VAL A CA 1
ATOM 5102 C C . VAL A 1 690 ? -19.836 2.587 25.923 1.00 97.38 690 VAL A C 1
ATOM 5104 O O . VAL A 1 690 ? -19.276 2.769 24.844 1.00 97.38 690 VAL A O 1
ATOM 5107 N N . ARG A 1 691 ? -20.171 3.585 26.742 1.00 95.81 691 ARG A N 1
ATOM 5108 C CA . ARG A 1 691 ? -19.913 5.003 26.490 1.00 95.81 691 ARG A CA 1
ATOM 5109 C C . ARG A 1 691 ? -19.063 5.584 27.613 1.00 95.81 691 ARG A C 1
ATOM 5111 O O . ARG A 1 691 ? -19.471 5.537 28.769 1.00 95.81 691 ARG A O 1
ATOM 5118 N N . SER A 1 692 ? -17.909 6.155 27.284 1.00 95.44 692 SER A N 1
ATOM 5119 C CA . SER A 1 692 ? -17.030 6.822 28.248 1.00 95.44 692 SER A CA 1
ATOM 5120 C C . SER A 1 692 ? -16.812 8.287 27.886 1.00 95.44 692 SER A C 1
ATOM 5122 O O . SER A 1 692 ? -16.184 8.598 26.879 1.00 95.44 692 SER A O 1
ATOM 5124 N N . GLU A 1 693 ? -17.306 9.167 28.752 1.00 93.50 693 GLU A N 1
ATOM 5125 C CA . GLU A 1 693 ? -17.086 10.620 28.755 1.00 93.50 693 GLU A CA 1
ATOM 5126 C C . GLU A 1 693 ? -16.013 11.008 29.805 1.00 93.50 693 GLU A C 1
ATOM 5128 O O . GLU A 1 693 ? -15.772 12.182 30.086 1.00 93.50 693 GLU A O 1
ATOM 5133 N N . SER A 1 694 ? -15.355 10.007 30.411 1.00 89.62 694 SER A N 1
ATOM 5134 C CA . SER A 1 694 ? -14.230 10.180 31.338 1.00 89.62 694 SER A CA 1
ATOM 5135 C C . SER A 1 694 ? -12.961 10.607 30.597 1.00 89.62 694 SER A C 1
ATOM 5137 O O . SER A 1 694 ? -12.687 10.161 29.485 1.00 89.62 694 SER A O 1
ATOM 5139 N N . ALA A 1 695 ? -12.125 11.408 31.265 1.00 88.56 695 ALA A N 1
ATOM 5140 C CA . ALA A 1 695 ? -10.772 11.765 30.819 1.00 88.56 695 ALA A CA 1
ATOM 5141 C C . ALA A 1 695 ? -9.706 10.691 31.150 1.00 88.56 695 ALA A C 1
ATOM 5143 O O . ALA A 1 695 ? -8.510 10.936 30.998 1.00 88.56 695 ALA A O 1
ATOM 5144 N N . SER A 1 696 ? -10.122 9.535 31.679 1.00 90.94 696 SER A N 1
ATOM 5145 C CA . SER A 1 696 ? -9.248 8.390 31.966 1.00 90.94 696 SER A CA 1
ATOM 5146 C C . SER A 1 696 ? -9.447 7.279 30.929 1.00 90.94 696 SER A C 1
ATOM 5148 O O . SER A 1 696 ? -10.563 7.134 30.424 1.00 90.94 696 SER A O 1
ATOM 5150 N N . PRO A 1 697 ? -8.418 6.458 30.642 1.00 92.06 697 PRO A N 1
ATOM 5151 C CA . PRO A 1 697 ? -8.552 5.326 29.731 1.00 92.06 697 PRO A CA 1
ATOM 5152 C C . PRO A 1 697 ? -9.651 4.341 30.145 1.00 92.06 697 PRO A C 1
ATOM 5154 O O . PRO A 1 697 ? -9.856 4.082 31.334 1.00 92.06 697 PRO A O 1
ATOM 5157 N N . LEU A 1 698 ? -10.316 3.767 29.143 1.00 95.81 698 LEU A N 1
ATOM 5158 C CA . LEU A 1 698 ? -11.281 2.680 29.289 1.00 95.81 698 LEU A CA 1
ATOM 5159 C C . LEU A 1 698 ? -10.588 1.347 28.981 1.00 95.81 698 LEU A C 1
ATOM 5161 O O . LEU A 1 698 ? -10.016 1.188 27.901 1.00 95.81 698 LEU A O 1
ATOM 5165 N N . VAL A 1 699 ? -10.665 0.385 29.902 1.00 96.69 699 VAL A N 1
ATOM 5166 C CA . VAL A 1 699 ? -10.098 -0.961 29.724 1.00 96.69 699 VAL A CA 1
ATOM 5167 C C . VAL A 1 699 ? -11.222 -1.987 29.610 1.00 96.69 699 VAL A C 1
ATOM 5169 O O . VAL A 1 699 ? -12.106 -2.064 30.461 1.00 96.69 699 VAL A O 1
ATOM 5172 N N . LEU A 1 700 ? -11.188 -2.779 28.545 1.00 97.75 700 LEU A N 1
ATOM 5173 C CA . LEU A 1 700 ? -12.160 -3.816 28.228 1.00 97.75 700 LEU A CA 1
ATOM 5174 C C . LEU A 1 700 ? -11.402 -5.123 27.968 1.00 97.75 700 LEU A C 1
ATOM 5176 O O . LEU A 1 700 ? -10.697 -5.242 26.966 1.00 97.75 700 LEU A O 1
ATOM 5180 N N . ASP A 1 701 ? -11.535 -6.101 28.860 1.00 96.44 701 ASP A N 1
ATOM 5181 C CA . ASP A 1 701 ? -10.873 -7.403 28.735 1.00 96.44 701 ASP A CA 1
ATOM 5182 C C . ASP A 1 701 ? -11.897 -8.528 28.561 1.00 96.44 701 ASP A C 1
ATOM 5184 O O . ASP A 1 701 ? -12.765 -8.756 29.406 1.00 96.44 701 ASP A O 1
ATOM 5188 N N . SER A 1 702 ? -11.777 -9.267 27.460 1.00 95.69 702 SER A N 1
ATOM 5189 C CA . SER A 1 702 ? -12.566 -10.465 27.186 1.00 95.69 702 SER A CA 1
ATOM 5190 C C . SER A 1 702 ? -14.076 -10.192 27.279 1.00 95.69 702 SER A C 1
ATOM 5192 O O . SER A 1 702 ? -14.811 -10.920 27.943 1.00 95.69 702 SER A O 1
ATOM 5194 N N . VAL A 1 703 ? -14.541 -9.097 26.667 1.00 97.38 703 VAL A N 1
ATOM 5195 C CA . VAL A 1 703 ? -15.953 -8.666 26.652 1.00 97.38 703 VAL A CA 1
ATOM 5196 C C . VAL A 1 703 ? -16.616 -8.953 25.305 1.00 97.38 703 VAL A C 1
ATOM 5198 O O . VAL A 1 703 ? -15.960 -8.885 24.269 1.00 97.38 703 VAL A O 1
ATOM 5201 N N . GLU A 1 704 ? -17.927 -9.195 25.294 1.00 97.75 704 GLU A N 1
ATOM 5202 C CA . GLU A 1 704 ? -18.725 -9.204 24.058 1.00 97.75 704 GLU A CA 1
ATOM 5203 C C . GLU A 1 704 ? -19.669 -7.993 24.040 1.00 97.75 704 GLU A C 1
ATOM 5205 O O . GLU A 1 704 ? -20.535 -7.855 24.898 1.00 97.75 704 GLU A O 1
ATOM 5210 N N . ILE A 1 705 ? -19.536 -7.114 23.050 1.00 98.19 705 ILE A N 1
ATOM 5211 C CA . ILE A 1 705 ? -20.392 -5.937 22.889 1.00 98.19 705 ILE A CA 1
ATOM 5212 C C . ILE A 1 705 ? -21.161 -6.069 21.577 1.00 98.19 705 ILE A C 1
ATOM 5214 O O . ILE A 1 705 ? -20.594 -5.920 20.490 1.00 98.19 705 ILE A O 1
ATOM 5218 N N . ALA A 1 706 ? -22.447 -6.399 21.681 1.00 97.25 706 ALA A N 1
ATOM 5219 C CA . ALA A 1 706 ? -23.216 -6.910 20.552 1.00 97.25 706 ALA A CA 1
ATOM 5220 C C . ALA A 1 706 ? -24.579 -6.239 20.354 1.00 97.25 706 ALA A C 1
ATOM 5222 O O . ALA A 1 706 ? -25.283 -5.943 21.314 1.00 97.25 706 ALA A O 1
ATOM 5223 N N . ASP A 1 707 ? -25.006 -6.104 19.100 1.00 95.69 707 ASP A N 1
ATOM 5224 C CA . ASP A 1 707 ? -26.398 -5.802 18.738 1.00 95.69 707 ASP A CA 1
ATOM 5225 C C . ASP A 1 707 ? -26.945 -4.494 19.379 1.00 95.69 707 ASP A C 1
ATOM 5227 O O . ASP A 1 707 ? -28.131 -4.402 19.713 1.00 95.69 707 ASP A O 1
ATOM 5231 N N . ASN A 1 708 ? -26.086 -3.488 19.612 1.00 94.75 708 ASN A N 1
ATOM 5232 C CA . ASN A 1 708 ? -26.474 -2.187 20.174 1.00 94.75 708 ASN A CA 1
ATOM 5233 C C . ASN A 1 708 ? -26.807 -1.168 19.069 1.00 94.75 708 ASN A C 1
ATOM 5235 O O . ASN A 1 708 ? -26.211 -1.155 17.993 1.00 94.75 708 ASN A O 1
ATOM 5239 N N . ALA A 1 709 ? -27.762 -0.277 19.337 1.00 93.44 709 ALA A N 1
ATOM 5240 C CA . ALA A 1 709 ? -28.274 0.672 18.347 1.00 93.44 709 ALA A CA 1
ATOM 5241 C C . ALA A 1 709 ? -27.337 1.872 18.088 1.00 93.44 709 ALA A C 1
ATOM 5243 O O . ALA A 1 709 ? -27.476 2.552 17.074 1.00 93.44 709 ALA A O 1
ATOM 5244 N N . GLY A 1 710 ? -26.438 2.178 19.024 1.00 93.38 710 GLY A N 1
ATOM 5245 C CA . GLY A 1 710 ? -25.341 3.134 18.880 1.00 93.38 710 GLY A CA 1
ATOM 5246 C C . GLY A 1 710 ? -24.011 2.429 18.618 1.00 93.38 710 GLY A C 1
ATOM 5247 O O . GLY A 1 710 ? -23.990 1.330 18.071 1.00 93.38 710 GLY A O 1
ATOM 5248 N N . TRP A 1 711 ? -22.902 3.053 19.010 1.00 96.00 711 TRP A N 1
ATOM 5249 C CA . TRP A 1 711 ? -21.573 2.445 18.883 1.00 96.00 711 TRP A CA 1
ATOM 5250 C C . TRP A 1 711 ? -21.452 1.213 19.779 1.00 96.00 711 TRP A C 1
ATOM 5252 O O . TRP A 1 711 ? -22.062 1.172 20.843 1.00 96.00 711 TRP A O 1
ATOM 5262 N N . GLY A 1 712 ? -20.626 0.232 19.414 1.00 97.25 712 GLY A N 1
ATOM 5263 C CA . GLY A 1 712 ? -20.224 -0.808 20.367 1.00 97.25 712 GLY A CA 1
ATOM 5264 C C . GLY A 1 712 ? -19.484 -0.171 21.547 1.00 97.25 712 GLY A C 1
ATOM 5265 O O . GLY A 1 712 ? -19.957 -0.193 22.683 1.00 97.25 712 GLY A O 1
ATOM 5266 N N . VAL A 1 713 ? -18.367 0.491 21.252 1.00 97.94 713 VAL A N 1
ATOM 5267 C CA . VAL A 1 713 ? -17.619 1.315 22.208 1.00 97.94 713 VAL A CA 1
ATOM 5268 C C . VAL A 1 713 ? -17.536 2.743 21.690 1.00 97.94 713 VAL A C 1
ATOM 5270 O O . VAL A 1 713 ? -17.098 2.971 20.566 1.00 97.94 713 VAL A O 1
ATOM 5273 N N . PHE A 1 714 ? -17.898 3.701 22.532 1.00 95.69 714 PHE A N 1
ATOM 5274 C CA . PHE A 1 714 ? -17.678 5.128 22.336 1.00 95.69 714 PHE A CA 1
ATOM 5275 C C . PHE A 1 714 ? -16.813 5.640 23.490 1.00 95.69 714 PHE A C 1
ATOM 5277 O O . PHE A 1 714 ? -17.154 5.417 24.654 1.00 95.69 714 PHE A O 1
ATOM 5284 N N . SER A 1 715 ? -15.717 6.347 23.214 1.00 94.94 715 SER A N 1
ATOM 5285 C CA . SER A 1 715 ? -14.909 6.959 24.272 1.00 94.94 715 SER A CA 1
ATOM 5286 C C . SER A 1 715 ? -14.293 8.296 23.874 1.00 94.94 715 SER A C 1
ATOM 5288 O O . SER A 1 715 ? -13.717 8.432 22.799 1.00 94.94 715 SER A O 1
ATOM 5290 N N . ASP A 1 716 ? -14.333 9.262 24.790 1.00 92.06 716 ASP A N 1
ATOM 5291 C CA . ASP A 1 716 ? -13.557 10.504 24.702 1.00 92.06 716 ASP A CA 1
ATOM 5292 C C . ASP A 1 716 ? -12.078 10.327 25.118 1.00 92.06 716 ASP A C 1
ATOM 5294 O O . ASP A 1 716 ? -11.271 11.247 24.977 1.00 92.06 716 ASP A O 1
ATOM 5298 N N . SER A 1 717 ? -11.706 9.129 25.583 1.00 90.94 717 SER A N 1
ATOM 5299 C CA . SER A 1 717 ? -10.374 8.752 26.067 1.00 90.94 717 SER A CA 1
ATOM 5300 C C . SER A 1 717 ? -9.816 7.518 25.336 1.00 90.94 717 SER A C 1
ATOM 5302 O O . SER A 1 717 ? -10.532 6.866 24.569 1.00 90.94 717 SER A O 1
ATOM 5304 N N . PRO A 1 718 ? -8.523 7.185 25.532 1.00 94.25 718 PRO A N 1
ATOM 5305 C CA . PRO A 1 718 ? -7.938 5.958 25.006 1.00 94.25 718 PRO A CA 1
ATOM 5306 C C . PRO A 1 718 ? -8.709 4.702 25.419 1.00 94.25 718 PRO A C 1
ATOM 5308 O O . PRO A 1 718 ? -9.088 4.553 26.582 1.00 94.25 718 PRO A O 1
ATOM 5311 N N . VAL A 1 719 ? -8.888 3.782 24.473 1.00 96.62 719 VAL A N 1
ATOM 5312 C CA . VAL A 1 719 ? -9.531 2.481 24.689 1.00 96.62 719 VAL A CA 1
ATOM 5313 C C . VAL A 1 719 ? -8.491 1.370 24.582 1.00 96.62 719 VAL A C 1
ATOM 5315 O O . VAL A 1 719 ? -7.788 1.266 23.578 1.00 96.62 719 VAL A O 1
ATOM 5318 N N . THR A 1 720 ? -8.441 0.494 25.579 1.00 96.56 720 THR A N 1
ATOM 5319 C CA . THR A 1 720 ? -7.774 -0.808 25.472 1.00 96.56 720 THR A CA 1
ATOM 5320 C C . THR A 1 720 ? -8.845 -1.884 25.382 1.00 96.56 720 THR A C 1
ATOM 5322 O O . THR A 1 720 ? -9.642 -2.021 26.307 1.00 96.56 720 THR A O 1
ATOM 5325 N N . LEU A 1 721 ? -8.860 -2.647 24.289 1.00 97.19 721 LEU A N 1
ATOM 5326 C CA . LEU A 1 721 ? -9.703 -3.830 24.115 1.00 97.19 721 LEU A CA 1
ATOM 5327 C C . LEU A 1 721 ? -8.792 -5.040 23.879 1.00 97.19 721 LEU A C 1
ATOM 5329 O O . LEU A 1 721 ? -8.029 -5.065 22.912 1.00 97.19 721 LEU A O 1
ATOM 5333 N N . ALA A 1 722 ? -8.850 -6.033 24.760 1.00 95.62 722 ALA A N 1
ATOM 5334 C CA . ALA A 1 722 ? -7.981 -7.207 24.698 1.00 95.62 722 ALA A CA 1
ATOM 5335 C C . ALA A 1 722 ? -8.731 -8.498 25.045 1.00 95.62 722 ALA A C 1
ATOM 5337 O O . ALA A 1 722 ? -9.715 -8.449 25.772 1.00 95.62 722 ALA A O 1
ATOM 5338 N N . ASP A 1 723 ? -8.256 -9.650 24.568 1.00 92.25 723 ASP A N 1
ATOM 5339 C CA . ASP A 1 723 ? -8.684 -10.983 25.031 1.00 92.25 723 ASP A CA 1
ATOM 5340 C C . ASP A 1 723 ? -7.631 -11.603 25.973 1.00 92.25 723 ASP A C 1
ATOM 5342 O O . ASP A 1 723 ? -7.047 -12.649 25.695 1.00 92.25 723 ASP A O 1
ATOM 5346 N N . GLY A 1 724 ? -7.323 -10.914 27.077 1.00 86.44 724 GLY A N 1
ATOM 5347 C CA . GLY A 1 724 ? -6.332 -11.361 28.064 1.00 86.44 724 GLY A CA 1
ATOM 5348 C C . GLY A 1 724 ? -6.820 -12.530 28.928 1.00 86.44 724 GLY A C 1
ATOM 5349 O O . GLY A 1 724 ? -6.024 -13.368 29.352 1.00 86.44 724 GLY A O 1
ATOM 5350 N N . GLY A 1 725 ? -8.132 -12.612 29.154 1.00 79.06 725 GLY A N 1
ATOM 5351 C CA . GLY A 1 725 ? -8.813 -13.719 29.828 1.00 79.06 725 GLY A CA 1
ATOM 5352 C C . GLY A 1 725 ? -9.135 -14.927 28.936 1.00 79.06 725 GLY A C 1
ATOM 5353 O O . GLY A 1 725 ? -9.481 -15.983 29.469 1.00 79.06 725 GLY A O 1
ATOM 5354 N N . GLY A 1 726 ? -9.019 -14.810 27.608 1.00 84.12 726 GLY A N 1
ATOM 5355 C CA . GLY A 1 726 ? -9.238 -15.913 26.663 1.00 84.12 726 GLY A CA 1
ATOM 5356 C C . GLY A 1 726 ? -10.695 -16.383 26.559 1.00 84.12 726 GLY A C 1
ATOM 5357 O O . GLY A 1 726 ? -10.943 -17.562 26.291 1.00 84.12 726 GLY A O 1
ATOM 5358 N N . LEU A 1 727 ? -11.661 -15.492 26.816 1.00 87.25 727 LEU A N 1
ATOM 5359 C CA . LEU A 1 727 ? -13.101 -15.753 26.635 1.00 87.25 727 LEU A CA 1
ATOM 5360 C C . LEU A 1 727 ? -13.632 -15.192 25.303 1.00 87.25 727 LEU A C 1
ATOM 5362 O O . LEU A 1 727 ? -14.796 -15.416 24.965 1.00 87.25 727 LEU A O 1
ATOM 5366 N N . GLY A 1 728 ? -12.788 -14.484 24.551 1.00 89.62 728 GLY A N 1
ATOM 5367 C CA . GLY A 1 728 ? -13.117 -13.756 23.335 1.00 89.62 728 GLY A CA 1
ATOM 5368 C C . GLY A 1 728 ? -13.468 -12.298 23.627 1.00 89.62 728 GLY A C 1
ATOM 5369 O O . GLY A 1 728 ? -14.456 -12.009 24.305 1.00 89.62 728 GLY A O 1
ATOM 5370 N N . ALA A 1 729 ? -12.695 -11.372 23.054 1.00 96.00 729 ALA A N 1
ATOM 5371 C CA . ALA A 1 729 ? -13.046 -9.956 22.975 1.00 96.00 729 ALA A CA 1
ATOM 5372 C C . ALA A 1 729 ? -13.730 -9.670 21.629 1.00 96.00 729 ALA A C 1
ATOM 5374 O O . ALA A 1 729 ? -13.093 -9.730 20.576 1.00 96.00 729 ALA A O 1
ATOM 5375 N N . VAL A 1 730 ? -15.034 -9.391 21.641 1.00 97.88 730 VAL A N 1
ATOM 5376 C CA . VAL A 1 730 ? -15.874 -9.334 20.434 1.00 97.88 730 VAL A CA 1
ATOM 5377 C C . VAL A 1 730 ? -16.711 -8.055 20.401 1.00 97.88 730 VAL A C 1
ATOM 5379 O O . VAL A 1 730 ? -17.399 -7.744 21.366 1.00 97.88 730 VAL A O 1
ATOM 5382 N N . VAL A 1 731 ? -16.721 -7.336 19.277 1.00 98.50 731 VAL A N 1
ATOM 5383 C CA . VAL A 1 731 ? -17.590 -6.165 19.047 1.00 98.50 731 VAL A CA 1
ATOM 5384 C C . VAL A 1 731 ? -18.351 -6.362 17.738 1.00 98.50 731 VAL A C 1
ATOM 5386 O O . VAL A 1 731 ? -17.749 -6.293 16.664 1.00 98.50 731 VAL A O 1
ATOM 5389 N N . ARG A 1 732 ? -19.659 -6.648 17.799 1.00 97.94 732 ARG A N 1
ATOM 5390 C CA . ARG A 1 732 ? -20.414 -7.086 16.610 1.00 97.94 732 ARG A CA 1
ATOM 5391 C C . ARG A 1 732 ? -21.839 -6.559 16.461 1.00 97.94 732 ARG A C 1
ATOM 5393 O O . ARG A 1 732 ? -22.556 -6.436 17.445 1.00 97.94 732 ARG A O 1
ATOM 5400 N N . GLY A 1 733 ? -22.289 -6.325 15.228 1.00 96.25 733 GLY A N 1
ATOM 5401 C CA . GLY A 1 733 ? -23.688 -5.958 14.955 1.00 96.25 733 GLY A CA 1
ATOM 5402 C C . GLY A 1 733 ? -24.140 -4.624 15.565 1.00 96.25 733 GLY A C 1
ATOM 5403 O O . GLY A 1 733 ? -25.340 -4.406 15.729 1.00 96.25 733 GLY A O 1
ATOM 5404 N N . ASN A 1 734 ? -23.205 -3.752 15.955 1.00 96.81 734 ASN A N 1
ATOM 5405 C CA . ASN A 1 734 ? -23.521 -2.448 16.535 1.00 96.81 734 ASN A CA 1
ATOM 5406 C C . ASN A 1 734 ? -23.770 -1.401 15.438 1.00 96.81 734 ASN A C 1
ATOM 5408 O O . ASN A 1 734 ? -23.350 -1.567 14.292 1.00 96.81 734 ASN A O 1
ATOM 5412 N N . GLY A 1 735 ? -24.446 -0.311 15.797 1.00 92.94 735 GLY A N 1
ATOM 5413 C CA . GLY A 1 735 ? -24.847 0.760 14.884 1.00 92.94 735 GLY A CA 1
ATOM 5414 C C . GLY A 1 735 ? -26.199 0.534 14.205 1.00 92.94 735 GLY A C 1
ATOM 5415 O O . GLY A 1 735 ? -26.539 1.262 13.279 1.00 92.94 735 GLY A O 1
ATOM 5416 N N . SER A 1 736 ? -27.004 -0.427 14.677 1.00 81.81 736 SER A N 1
ATOM 5417 C CA . SER A 1 736 ? -28.217 -0.923 13.999 1.00 81.81 736 SER A CA 1
ATOM 5418 C C . SER A 1 736 ? -29.397 0.072 13.896 1.00 81.81 736 SER A C 1
ATOM 5420 O O . SER A 1 736 ? -30.544 -0.329 13.659 1.00 81.81 736 SER A O 1
ATOM 5422 N N . SER A 1 737 ? -29.176 1.358 14.174 1.00 78.56 737 SER A N 1
ATOM 5423 C CA . SER A 1 737 ? -30.181 2.420 14.143 1.00 78.56 737 SER A CA 1
ATOM 5424 C C . SER A 1 737 ? -30.038 3.250 12.866 1.00 78.56 737 SER A C 1
ATOM 5426 O O . SER A 1 737 ? -29.044 3.957 12.729 1.00 78.56 737 SER A O 1
ATOM 5428 N N . PRO A 1 738 ? -31.061 3.323 11.992 1.00 67.75 738 PRO A N 1
ATOM 5429 C CA . PRO A 1 738 ? -31.002 4.165 10.792 1.00 67.75 738 PRO A CA 1
ATOM 5430 C C . PRO A 1 738 ? -30.897 5.672 11.099 1.00 67.75 738 PRO A C 1
ATOM 5432 O O . PRO A 1 738 ? -30.572 6.445 10.206 1.00 67.75 738 PRO A O 1
ATOM 5435 N N . ASP A 1 739 ? -31.169 6.082 12.345 1.00 70.06 739 ASP A N 1
ATOM 5436 C CA . ASP A 1 739 ? -31.053 7.464 12.829 1.00 70.06 739 ASP A CA 1
ATOM 5437 C C . ASP A 1 739 ? -29.710 7.756 13.548 1.00 70.06 739 ASP A C 1
ATOM 5439 O O . ASP A 1 739 ? -29.572 8.819 14.157 1.00 70.06 739 ASP A O 1
ATOM 5443 N N . ARG A 1 740 ? -28.744 6.818 13.577 1.00 73.19 740 ARG A N 1
ATOM 5444 C CA . ARG A 1 740 ? -27.432 7.014 14.227 1.00 73.19 740 ARG A CA 1
ATOM 5445 C C . ARG A 1 740 ? -26.286 6.597 13.316 1.00 73.19 740 ARG A C 1
ATOM 5447 O O . ARG A 1 740 ? -26.235 5.470 12.844 1.00 73.19 740 ARG A O 1
ATOM 5454 N N . GLU A 1 741 ? -25.321 7.492 13.160 1.00 85.25 741 GLU A N 1
ATOM 5455 C CA . GLU A 1 741 ? -24.065 7.209 12.473 1.00 85.25 741 GLU A CA 1
ATOM 5456 C C . GLU A 1 741 ? -23.105 6.570 13.495 1.00 85.25 741 GLU A C 1
ATOM 5458 O O . GLU A 1 741 ? -22.434 7.256 14.268 1.00 85.25 741 GLU A O 1
ATOM 5463 N N . ALA A 1 742 ? -23.126 5.233 13.567 1.00 91.75 742 ALA A N 1
ATOM 5464 C CA . ALA A 1 742 ? -22.343 4.446 14.514 1.00 91.75 742 ALA A CA 1
ATOM 5465 C C . ALA A 1 742 ? -21.785 3.135 13.926 1.00 91.75 742 ALA A C 1
ATOM 5467 O O . ALA A 1 742 ? -22.314 2.614 12.948 1.00 91.75 742 ALA A O 1
ATOM 5468 N N . GLY A 1 743 ? -20.732 2.597 14.551 1.00 94.69 743 GLY A N 1
ATOM 5469 C CA . GLY A 1 743 ? -20.067 1.341 14.182 1.00 94.69 743 GLY A CA 1
ATOM 5470 C C . GLY A 1 743 ? -19.521 0.570 15.393 1.00 94.69 743 GLY A C 1
ATOM 5471 O O . GLY A 1 743 ? -20.123 0.574 16.467 1.00 94.69 743 GLY A O 1
ATOM 5472 N N . GLY A 1 744 ? -18.380 -0.104 15.226 1.00 97.56 744 GLY A N 1
ATOM 5473 C CA . GLY A 1 744 ? -17.756 -0.940 16.256 1.00 97.56 744 GLY A CA 1
ATOM 5474 C C . GLY A 1 744 ? -17.159 -0.131 17.412 1.00 97.56 744 GLY A C 1
ATOM 5475 O O . GLY A 1 744 ? -17.754 -0.048 18.485 1.00 97.56 744 GLY A O 1
ATOM 5476 N N . VAL A 1 745 ? -15.981 0.461 17.204 1.00 97.88 745 VAL A N 1
ATOM 5477 C CA . VAL A 1 745 ? -15.232 1.230 18.214 1.00 97.88 745 VAL A CA 1
ATOM 5478 C C . VAL A 1 745 ? -14.957 2.647 17.712 1.00 97.88 745 VAL A C 1
ATOM 5480 O O . VAL A 1 745 ? -14.374 2.814 16.644 1.00 97.88 745 VAL A O 1
ATOM 5483 N N . PHE A 1 746 ? -15.308 3.658 18.509 1.00 95.88 746 PHE A N 1
ATOM 5484 C CA . PHE A 1 746 ? -14.950 5.059 18.292 1.00 95.88 746 PHE A CA 1
ATOM 5485 C C . PHE A 1 746 ? -14.178 5.626 19.487 1.00 95.88 746 PHE A C 1
ATOM 5487 O O . PHE A 1 746 ? -14.663 5.574 20.620 1.00 95.88 746 PHE A O 1
ATOM 5494 N N . SER A 1 747 ? -12.995 6.195 19.234 1.00 93.69 747 SER A N 1
ATOM 5495 C CA . SER A 1 747 ? -12.224 6.941 20.239 1.00 93.69 747 SER A CA 1
ATOM 5496 C C . SER A 1 747 ? -11.884 8.349 19.748 1.00 93.69 747 SER A C 1
ATOM 5498 O O . SER A 1 747 ? -11.162 8.521 18.760 1.00 93.69 747 SER A O 1
ATOM 5500 N N . ARG A 1 748 ? -12.356 9.370 20.476 1.00 89.69 748 ARG A N 1
ATOM 5501 C CA . ARG A 1 748 ? -11.994 10.777 20.240 1.00 89.69 748 ARG A CA 1
ATOM 5502 C C . ARG A 1 748 ? -10.640 11.173 20.835 1.00 89.69 748 ARG A C 1
ATOM 5504 O O . ARG A 1 748 ? -10.247 12.333 20.714 1.00 89.69 748 ARG A O 1
ATOM 5511 N N . ALA A 1 749 ? -9.908 10.247 21.457 1.00 83.44 749 ALA A N 1
ATOM 5512 C CA . ALA A 1 749 ? -8.560 10.528 21.933 1.00 83.44 749 ALA A CA 1
ATOM 5513 C C . ALA A 1 749 ? -7.653 10.899 20.748 1.00 83.44 749 ALA A C 1
ATOM 5515 O O . ALA A 1 749 ? -7.389 10.075 19.875 1.00 83.44 749 ALA A O 1
AT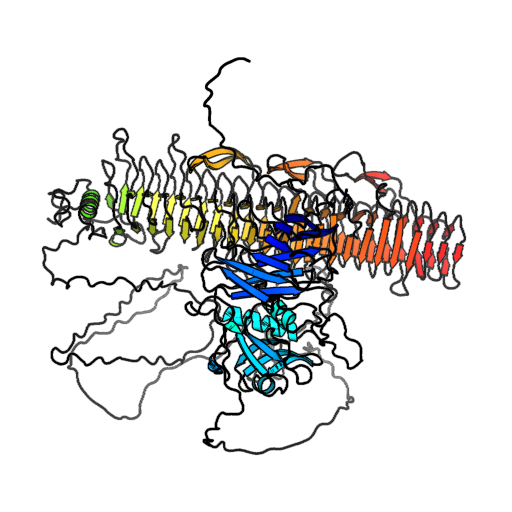OM 5516 N N . GLY A 1 750 ? -7.197 12.152 20.713 1.00 68.88 750 GLY A N 1
ATOM 5517 C CA . GLY A 1 750 ? -6.358 12.687 19.640 1.00 68.88 750 GLY A CA 1
ATOM 5518 C C . GLY A 1 750 ? -4.949 13.074 20.085 1.00 68.88 750 GLY A C 1
ATOM 5519 O O . GLY A 1 750 ? -4.628 13.112 21.275 1.00 68.88 750 GLY A O 1
ATOM 5520 N N . GLY A 1 751 ? -4.103 13.402 19.107 1.00 63.62 751 GLY A N 1
ATOM 5521 C CA . GLY A 1 751 ? -2.704 13.776 19.332 1.00 63.62 751 GLY A CA 1
ATOM 5522 C C . GLY A 1 751 ? -1.757 12.569 19.434 1.00 63.62 751 GLY A C 1
ATOM 5523 O O . GLY A 1 751 ? -2.061 11.503 18.906 1.00 63.62 751 GLY A O 1
ATOM 5524 N N . PRO A 1 752 ? -0.590 12.700 20.098 1.00 62.75 752 PRO A N 1
ATOM 5525 C CA . PRO A 1 752 ? 0.467 11.680 20.059 1.00 62.75 752 PRO A CA 1
ATOM 5526 C C . PRO A 1 752 ? 0.150 10.401 20.859 1.00 62.75 752 PRO A C 1
ATOM 5528 O O . PRO A 1 752 ? 0.954 9.464 20.875 1.00 62.75 752 PRO A O 1
ATOM 5531 N N . LEU A 1 753 ? -0.990 10.365 21.553 1.00 69.44 753 LEU A N 1
ATOM 5532 C CA . LEU A 1 753 ? -1.426 9.222 22.346 1.00 69.44 753 LEU A CA 1
ATOM 5533 C C . LEU A 1 753 ? -1.923 8.081 21.445 1.00 69.44 753 LEU A C 1
ATOM 5535 O O . LEU A 1 753 ? -2.402 8.286 20.330 1.00 69.44 753 LEU A O 1
ATOM 5539 N N . THR A 1 754 ? -1.825 6.853 21.954 1.00 79.25 754 THR A N 1
ATOM 5540 C CA . THR A 1 754 ? -2.533 5.713 21.357 1.00 79.25 754 THR A CA 1
ATOM 5541 C C . THR A 1 754 ? -4.000 5.805 21.768 1.00 79.25 754 THR A C 1
ATOM 5543 O O . THR A 1 754 ? -4.304 5.757 22.956 1.00 79.25 754 THR A O 1
ATOM 5546 N N . ALA A 1 755 ? -4.885 6.001 20.794 1.00 84.81 755 ALA A N 1
ATOM 5547 C CA . ALA A 1 755 ? -6.327 6.145 20.974 1.00 84.81 755 ALA A CA 1
ATOM 5548 C C . ALA A 1 755 ? -7.034 4.790 21.112 1.00 84.81 755 ALA A C 1
ATOM 5550 O O . ALA A 1 755 ? -8.000 4.672 21.863 1.00 84.81 755 ALA A O 1
ATOM 5551 N N . ALA A 1 756 ? -6.528 3.763 20.424 1.00 93.06 756 ALA A N 1
ATOM 5552 C CA . ALA A 1 756 ? -7.010 2.393 20.545 1.00 93.06 756 ALA A CA 1
ATOM 5553 C C . ALA A 1 756 ? -5.844 1.394 20.595 1.00 93.06 756 ALA A C 1
ATOM 5555 O O . ALA A 1 756 ? -4.991 1.380 19.708 1.00 93.06 756 ALA A O 1
ATOM 5556 N N . THR A 1 757 ? -5.836 0.529 21.606 1.00 95.12 757 THR A N 1
ATOM 5557 C CA . THR A 1 757 ? -4.960 -0.649 21.688 1.00 95.12 757 THR A CA 1
ATOM 5558 C C . THR A 1 757 ? -5.836 -1.890 21.601 1.00 95.12 757 THR A C 1
ATOM 5560 O O . THR A 1 757 ? -6.685 -2.098 22.466 1.00 95.12 757 THR A O 1
ATOM 5563 N N . LEU A 1 758 ? -5.652 -2.691 20.552 1.00 95.75 758 LEU A N 1
ATOM 5564 C CA . LEU A 1 758 ? -6.494 -3.840 20.224 1.00 95.75 758 LEU A CA 1
ATOM 5565 C C . LEU A 1 758 ? -5.638 -5.112 20.183 1.00 95.75 758 LEU A C 1
ATOM 5567 O O . LEU A 1 758 ? -4.701 -5.181 19.391 1.00 95.75 758 LEU A O 1
ATOM 5571 N N . SER A 1 759 ? -5.939 -6.116 21.012 1.00 94.88 759 SER A N 1
ATOM 5572 C CA . SER A 1 759 ? -5.169 -7.373 21.054 1.00 94.88 759 SER A CA 1
ATOM 5573 C C . SER A 1 759 ? -6.058 -8.616 21.139 1.00 94.88 759 SER A C 1
ATOM 5575 O O . SER A 1 759 ? -6.788 -8.794 22.110 1.00 94.88 759 SER A O 1
ATOM 5577 N N . GLY A 1 760 ? -6.010 -9.482 20.122 1.00 94.31 760 GLY A N 1
ATOM 5578 C CA . GLY A 1 760 ? -6.855 -10.685 20.047 1.00 94.31 760 GLY A CA 1
ATOM 5579 C C . GLY A 1 760 ? -8.350 -10.400 19.874 1.00 94.31 760 GLY A C 1
ATOM 5580 O O . GLY A 1 760 ? -9.185 -11.210 20.266 1.00 94.31 760 GLY A O 1
ATOM 5581 N N . VAL A 1 761 ? -8.707 -9.241 19.311 1.00 96.56 761 VAL A N 1
ATOM 5582 C CA . VAL A 1 761 ? -10.107 -8.792 19.228 1.00 96.56 761 VAL A CA 1
ATOM 5583 C C . VAL A 1 761 ? -10.779 -9.225 17.927 1.00 96.56 761 VAL A C 1
ATOM 5585 O O . VAL A 1 761 ? -10.133 -9.329 16.887 1.00 96.56 761 VAL A O 1
ATOM 5588 N N . THR A 1 762 ? -12.095 -9.420 17.959 1.00 97.88 762 THR A N 1
ATOM 5589 C CA . THR A 1 762 ? -12.935 -9.696 16.783 1.00 97.88 762 THR A CA 1
ATOM 5590 C C . THR A 1 762 ? -13.986 -8.595 16.622 1.00 97.88 762 THR A C 1
ATOM 5592 O O . THR A 1 762 ? -14.954 -8.548 17.378 1.00 97.88 762 THR A O 1
ATOM 5595 N N . ILE A 1 763 ? -13.816 -7.700 15.646 1.00 98.44 763 ILE A N 1
ATOM 5596 C CA . ILE A 1 763 ? -14.714 -6.559 15.398 1.00 98.44 763 ILE A CA 1
ATOM 5597 C C . ILE A 1 763 ? -15.433 -6.755 14.059 1.00 98.44 763 ILE A C 1
ATOM 5599 O O . ILE A 1 763 ? -14.839 -6.551 12.996 1.00 98.44 763 ILE A O 1
ATOM 5603 N N . VAL A 1 764 ? -16.693 -7.199 14.093 1.00 98.00 764 VAL A N 1
ATOM 5604 C CA . VAL A 1 764 ? -17.361 -7.738 12.895 1.00 98.00 764 VAL A CA 1
ATOM 5605 C C . VAL A 1 764 ? -18.798 -7.287 12.668 1.00 98.00 764 VAL A C 1
ATOM 5607 O O . VAL A 1 764 ? -19.551 -7.079 13.613 1.00 98.00 764 VAL A O 1
ATOM 5610 N N . ASP A 1 765 ? -19.198 -7.198 11.400 1.00 96.69 765 ASP A N 1
ATOM 5611 C CA . ASP A 1 765 ? -20.590 -6.979 10.979 1.00 96.69 765 ASP A CA 1
ATOM 5612 C C . ASP A 1 765 ? -21.271 -5.743 11.621 1.00 96.69 765 ASP A C 1
ATOM 5614 O O . ASP A 1 765 ? -22.469 -5.769 11.897 1.00 96.69 765 ASP A O 1
ATOM 5618 N N . ASN A 1 766 ? -20.529 -4.667 11.916 1.00 96.81 766 ASN A N 1
ATOM 5619 C CA . ASN A 1 766 ? -21.105 -3.418 12.440 1.00 96.81 766 ASN A CA 1
ATOM 5620 C C . ASN A 1 766 ? -21.610 -2.516 11.289 1.00 96.81 766 ASN A C 1
ATOM 5622 O O . ASN A 1 766 ? -21.026 -2.503 10.206 1.00 96.81 766 ASN A O 1
ATOM 5626 N N . ASP A 1 767 ? -22.657 -1.715 11.521 1.00 94.50 767 ASP A N 1
ATOM 5627 C CA . ASP A 1 767 ? -23.338 -0.887 10.496 1.00 94.50 767 ASP A CA 1
ATOM 5628 C C . ASP A 1 767 ? -22.574 0.405 10.094 1.00 94.50 767 ASP A C 1
ATOM 5630 O O . ASP A 1 767 ? -22.988 1.153 9.195 1.00 94.50 767 ASP A O 1
ATOM 5634 N N . GLY A 1 768 ? -21.413 0.625 10.715 1.00 93.50 768 GLY A N 1
ATOM 5635 C CA . GLY A 1 768 ? -20.427 1.661 10.401 1.00 93.50 768 GLY A CA 1
ATOM 5636 C C . GLY A 1 768 ? -19.017 1.071 10.286 1.00 93.50 768 GLY A C 1
ATOM 5637 O O . GLY A 1 768 ? -18.891 -0.075 9.851 1.00 93.50 768 GLY A O 1
ATOM 5638 N N . PRO A 1 769 ? -17.947 1.803 10.638 1.00 95.94 769 PRO A N 1
ATOM 5639 C CA . PRO A 1 769 ? -16.594 1.274 10.570 1.00 95.94 769 PRO A CA 1
ATOM 5640 C C . PRO A 1 769 ? -16.353 0.280 11.712 1.00 95.94 769 PRO A C 1
ATOM 5642 O O . PRO A 1 769 ? -17.015 0.339 12.755 1.00 95.94 769 PRO A O 1
ATOM 5645 N N . GLY A 1 770 ? -15.380 -0.614 11.548 1.00 97.50 770 GLY A N 1
ATOM 5646 C CA . GLY A 1 770 ? -14.913 -1.466 12.642 1.00 97.50 770 GLY A CA 1
ATOM 5647 C C . GLY A 1 770 ? -14.272 -0.624 13.749 1.00 97.50 770 GLY A C 1
ATOM 5648 O O . GLY A 1 770 ? -14.686 -0.683 14.907 1.00 97.50 770 GLY A O 1
ATOM 5649 N N . VAL A 1 771 ? -13.302 0.211 13.376 1.00 97.12 771 VAL A N 1
ATOM 5650 C CA . VAL A 1 771 ? -12.568 1.110 14.277 1.00 97.12 771 VAL A CA 1
ATOM 5651 C C . VAL A 1 771 ? -12.459 2.497 13.644 1.00 97.12 771 VAL A C 1
ATOM 5653 O O . VAL A 1 771 ? -12.015 2.618 12.506 1.00 97.12 771 VAL A O 1
ATOM 5656 N N . LEU A 1 772 ? -12.818 3.544 14.388 1.00 95.06 772 LEU A N 1
ATOM 5657 C CA . LEU A 1 772 ? -12.656 4.948 14.003 1.00 95.06 772 LEU A CA 1
ATOM 5658 C C . LEU A 1 772 ? -11.949 5.710 15.133 1.00 95.06 772 LEU A C 1
ATOM 5660 O O . LEU A 1 772 ? -12.407 5.692 16.277 1.00 95.06 772 LEU A O 1
ATOM 5664 N N . THR A 1 773 ? -10.840 6.391 14.844 1.00 92.69 773 THR A N 1
ATOM 5665 C CA . THR A 1 773 ? -10.082 7.135 15.866 1.00 92.69 773 THR A CA 1
ATOM 5666 C C . THR A 1 773 ? -9.595 8.504 15.400 1.00 92.69 773 THR A C 1
ATOM 5668 O O . THR A 1 773 ? -9.337 8.748 14.219 1.00 92.69 773 THR A O 1
ATOM 5671 N N . LEU A 1 774 ? -9.408 9.408 16.368 1.00 87.69 774 LEU A N 1
ATOM 5672 C CA . LEU A 1 774 ? -8.718 10.693 16.179 1.00 87.69 774 LEU A CA 1
ATOM 5673 C C . LEU A 1 774 ? -7.220 10.639 16.522 1.00 87.69 774 LEU A C 1
ATOM 5675 O O . LEU A 1 774 ? -6.549 11.665 16.510 1.00 87.69 774 LEU A O 1
ATOM 5679 N N . GLY A 1 775 ? -6.700 9.455 16.838 1.00 85.38 775 GLY A N 1
ATOM 5680 C CA . GLY A 1 775 ? -5.318 9.219 17.246 1.00 85.38 775 GLY A CA 1
ATOM 5681 C C . GLY A 1 775 ? -4.903 7.775 16.972 1.00 85.38 775 GLY A C 1
ATOM 5682 O O . GLY A 1 775 ? -5.623 7.022 16.314 1.00 85.38 775 GLY A O 1
ATOM 5683 N N . ARG A 1 776 ? -3.726 7.379 17.456 1.00 88.81 776 ARG A N 1
ATOM 5684 C CA . ARG A 1 776 ? -3.021 6.189 16.949 1.00 88.81 776 ARG A CA 1
ATOM 5685 C C . ARG A 1 776 ? -3.698 4.869 17.328 1.00 88.81 776 ARG A C 1
ATOM 5687 O O . ARG A 1 776 ? -4.260 4.755 18.417 1.00 88.81 776 ARG A O 1
ATOM 5694 N N . VAL A 1 777 ? -3.570 3.857 16.473 1.00 92.81 777 VAL A N 1
ATOM 5695 C CA . VAL A 1 777 ? -4.072 2.493 16.697 1.00 92.81 777 VAL A CA 1
ATOM 5696 C C . VAL A 1 777 ? -2.906 1.508 16.803 1.00 92.81 777 VAL A C 1
ATOM 5698 O O . VAL A 1 777 ? -1.998 1.521 15.972 1.00 92.81 777 VAL A O 1
ATOM 5701 N N . ARG A 1 778 ? -2.945 0.626 17.805 1.00 92.56 778 ARG A N 1
ATOM 5702 C CA . ARG A 1 778 ? -2.058 -0.544 17.923 1.00 92.56 778 ARG A CA 1
ATOM 5703 C C . ARG A 1 778 ? -2.864 -1.826 17.761 1.00 92.56 778 ARG A C 1
ATOM 5705 O O . ARG A 1 778 ? -3.926 -1.954 18.370 1.00 92.56 778 ARG A O 1
ATOM 5712 N N . LEU A 1 779 ? -2.364 -2.754 16.948 1.00 92.12 779 LEU A N 1
ATOM 5713 C CA . LEU A 1 779 ? -3.038 -4.003 16.580 1.00 92.12 779 LEU A CA 1
ATOM 5714 C C . LEU A 1 779 ? -2.150 -5.206 16.901 1.00 92.12 779 LEU A C 1
ATOM 5716 O O . LEU A 1 779 ? -1.110 -5.364 16.276 1.00 92.12 779 LEU A O 1
ATOM 5720 N N . GLY A 1 780 ? -2.567 -6.087 17.802 1.00 88.25 780 GLY A N 1
ATOM 5721 C CA . GLY A 1 780 ? -1.831 -7.306 18.145 1.00 88.25 780 GLY A CA 1
ATOM 5722 C C . GLY A 1 780 ? -2.721 -8.539 18.289 1.00 88.25 780 GLY A C 1
ATOM 5723 O O . GLY A 1 780 ? -3.934 -8.506 18.059 1.00 88.25 780 GLY A O 1
ATOM 5724 N N . GLY A 1 781 ? -2.103 -9.653 18.681 1.00 86.75 781 GLY A N 1
ATOM 5725 C CA . GLY A 1 781 ? -2.791 -10.857 19.151 1.00 86.75 781 GLY A CA 1
ATOM 5726 C C . GLY A 1 781 ? -3.633 -11.599 18.108 1.00 86.75 781 GLY A C 1
ATOM 5727 O O . GLY A 1 781 ? -4.532 -12.329 18.503 1.00 86.75 781 GLY A O 1
ATOM 5728 N N . ALA A 1 782 ? -3.370 -11.426 16.806 1.00 89.50 782 ALA A N 1
ATOM 5729 C CA . ALA A 1 782 ? -4.178 -11.975 15.705 1.00 89.50 782 ALA A CA 1
ATOM 5730 C C . ALA A 1 782 ? -5.610 -11.396 15.630 1.00 89.50 782 ALA A C 1
ATOM 5732 O O . ALA A 1 782 ? -6.585 -12.108 15.385 1.00 89.50 782 ALA A O 1
ATOM 5733 N N . SER A 1 783 ? -5.737 -10.079 15.824 1.00 94.44 783 SER A N 1
ATOM 5734 C CA . SER A 1 783 ? -7.027 -9.374 15.755 1.00 94.44 783 SER A CA 1
ATOM 5735 C C . SER A 1 783 ? -7.689 -9.473 14.370 1.00 94.44 783 SER A C 1
ATOM 5737 O O . SER A 1 783 ? -7.025 -9.375 13.338 1.00 94.44 783 SER A O 1
ATOM 5739 N N . THR A 1 784 ? -9.015 -9.623 14.339 1.00 96.88 784 THR A N 1
ATOM 5740 C CA . THR A 1 784 ? -9.836 -9.741 13.122 1.00 96.88 784 THR A CA 1
ATOM 5741 C C . THR A 1 784 ? -10.872 -8.620 13.052 1.00 96.88 784 THR A C 1
ATOM 5743 O O . THR A 1 784 ? -11.647 -8.429 13.986 1.00 96.88 784 THR A O 1
ATOM 5746 N N . ILE A 1 785 ? -10.914 -7.887 11.938 1.00 98.19 785 ILE A N 1
ATOM 5747 C CA . ILE A 1 785 ? -11.821 -6.754 11.717 1.00 98.19 785 ILE A CA 1
ATOM 5748 C C . ILE A 1 785 ? -12.496 -6.928 10.351 1.00 98.19 785 ILE A C 1
ATOM 5750 O O . ILE A 1 785 ? -11.857 -6.742 9.312 1.00 98.19 785 ILE A O 1
ATOM 5754 N N . SER A 1 786 ? -13.765 -7.347 10.316 1.00 97.75 786 SER A N 1
ATOM 5755 C CA . SER A 1 786 ? -14.365 -7.795 9.047 1.00 97.75 786 SER A CA 1
ATOM 5756 C C . SER A 1 786 ? -15.872 -7.624 8.884 1.00 97.75 786 SER A C 1
ATOM 5758 O O . SER A 1 786 ? -16.615 -7.669 9.854 1.00 97.75 786 SER A O 1
ATOM 5760 N N . GLY A 1 787 ? -16.333 -7.466 7.641 1.00 95.88 787 GLY A N 1
ATOM 5761 C CA . GLY A 1 787 ? -17.764 -7.386 7.305 1.00 95.88 787 GLY A CA 1
ATOM 5762 C C . GLY A 1 787 ? -18.463 -6.083 7.714 1.00 95.88 787 GLY A C 1
ATOM 5763 O O . GLY A 1 787 ? -19.678 -5.967 7.559 1.00 95.88 787 GLY A O 1
ATOM 5764 N N . ASN A 1 788 ? -17.723 -5.094 8.224 1.00 96.00 788 ASN A N 1
ATOM 5765 C CA . ASN A 1 788 ? -18.285 -3.820 8.672 1.00 96.00 788 ASN A CA 1
ATOM 5766 C C . ASN A 1 788 ? -18.788 -2.989 7.471 1.00 96.00 788 ASN A C 1
ATOM 5768 O O . ASN A 1 788 ? -18.236 -3.068 6.370 1.00 96.00 788 ASN A O 1
ATOM 5772 N N . LEU A 1 789 ? -19.851 -2.199 7.650 1.00 93.69 789 LEU A N 1
ATOM 5773 C CA . LEU A 1 789 ? -20.477 -1.440 6.558 1.00 93.69 789 LEU A CA 1
ATOM 5774 C C . LEU A 1 789 ? -19.790 -0.094 6.249 1.00 93.69 789 LEU A C 1
ATOM 5776 O O . LEU A 1 789 ? -20.202 0.574 5.302 1.00 93.69 789 LEU A O 1
ATOM 5780 N N . GLY A 1 790 ? -18.769 0.291 7.015 1.00 92.69 790 GLY A N 1
ATOM 5781 C CA . GLY A 1 790 ? -17.777 1.324 6.692 1.00 92.69 790 GLY A CA 1
ATOM 5782 C C . GLY A 1 790 ? -16.384 0.718 6.497 1.00 92.69 790 GLY A C 1
ATOM 5783 O O . GLY A 1 790 ? -16.255 -0.425 6.057 1.00 92.69 790 GLY A O 1
ATOM 5784 N N . GLU A 1 791 ? -15.337 1.466 6.837 1.00 94.75 791 GLU A N 1
ATOM 5785 C CA . GLU A 1 791 ? -13.949 0.995 6.843 1.00 94.75 791 GLU A CA 1
ATOM 5786 C C . GLU A 1 791 ? -13.703 -0.124 7.868 1.00 94.75 791 GLU A C 1
ATOM 5788 O O . GLU A 1 791 ? -14.408 -0.250 8.871 1.00 94.75 791 GLU A O 1
ATOM 5793 N N . GLY A 1 792 ? -12.644 -0.912 7.670 1.00 96.81 792 GLY A N 1
ATOM 5794 C CA . GLY A 1 792 ? -12.119 -1.765 8.740 1.00 96.81 792 GLY A CA 1
ATOM 5795 C C . GLY A 1 792 ? -11.551 -0.912 9.878 1.00 96.81 792 GLY A C 1
ATOM 5796 O O . GLY A 1 792 ? -12.041 -0.959 11.007 1.00 96.81 792 GLY A O 1
ATOM 5797 N N . ILE A 1 793 ? -10.548 -0.091 9.560 1.00 96.31 793 ILE A N 1
ATOM 5798 C CA . ILE A 1 793 ? -9.935 0.894 10.462 1.00 96.31 793 ILE A CA 1
ATOM 5799 C C . ILE A 1 793 ? -9.850 2.241 9.742 1.00 96.31 793 ILE A C 1
ATOM 5801 O O . ILE A 1 793 ? -9.372 2.289 8.612 1.00 96.31 793 ILE A O 1
ATOM 5805 N N . SER A 1 794 ? -10.247 3.326 10.407 1.00 94.00 794 SER A N 1
ATOM 5806 C CA . SER A 1 794 ? -10.083 4.705 9.938 1.00 94.00 794 SER A CA 1
ATOM 5807 C C . SER A 1 794 ? -9.444 5.581 11.026 1.00 94.00 794 SER A C 1
ATOM 5809 O O . SER A 1 794 ? -9.961 5.674 12.142 1.00 94.00 794 SER A O 1
ATOM 5811 N N . VAL A 1 795 ? -8.313 6.222 10.712 1.00 91.56 795 VAL A N 1
ATOM 5812 C CA . VAL A 1 795 ? -7.610 7.176 11.589 1.00 91.56 795 VAL A CA 1
ATOM 5813 C C . VAL A 1 795 ? -7.638 8.562 10.951 1.00 91.56 795 VAL A C 1
ATOM 5815 O O . VAL A 1 795 ? -6.972 8.805 9.943 1.00 91.56 795 VAL A O 1
ATOM 5818 N N . VAL A 1 796 ? -8.400 9.488 11.538 1.00 84.12 796 VAL A N 1
ATOM 5819 C CA . VAL A 1 796 ? -8.718 10.778 10.893 1.00 84.12 796 VAL A CA 1
ATOM 5820 C C . VAL A 1 796 ? -7.700 11.880 11.208 1.00 84.12 796 VAL A C 1
ATOM 5822 O O . VAL A 1 796 ? -7.490 12.763 10.386 1.00 84.12 796 VAL A O 1
ATOM 5825 N N . LEU A 1 797 ? -7.056 11.849 12.381 1.00 72.31 797 LEU A N 1
ATOM 5826 C CA . LEU A 1 797 ? -6.150 12.912 12.856 1.00 72.31 797 LEU A CA 1
ATOM 5827 C C . LEU A 1 797 ? -4.876 12.345 13.518 1.00 72.31 797 LEU A C 1
ATOM 5829 O O . LEU A 1 797 ? -4.497 12.758 14.614 1.00 72.31 797 LEU A O 1
ATOM 5833 N N . GLY A 1 798 ? -4.198 11.391 12.866 1.00 55.00 798 GLY A N 1
ATOM 5834 C CA . GLY A 1 798 ? -2.977 10.769 13.411 1.00 55.00 798 GLY A CA 1
ATOM 5835 C C . GLY A 1 798 ? -1.839 11.765 13.696 1.00 55.00 798 GLY A C 1
ATOM 5836 O O . GLY A 1 798 ? -1.055 11.547 14.621 1.00 55.00 798 GLY A O 1
ATOM 5837 N N . GLY A 1 799 ? -1.824 12.889 12.970 1.00 53.03 799 GLY A N 1
ATOM 5838 C CA . GLY A 1 799 ? -1.060 14.099 13.266 1.00 53.03 799 GLY A CA 1
ATOM 5839 C C . GLY A 1 799 ? 0.424 14.027 12.865 1.00 53.03 799 GLY A C 1
ATOM 5840 O O . GLY A 1 799 ? 1.133 13.101 13.270 1.00 53.03 799 GLY A O 1
ATOM 5841 N N . PRO A 1 800 ? 0.961 15.028 12.139 1.00 45.25 800 PRO A N 1
ATOM 5842 C CA . PRO A 1 800 ? 2.350 15.014 11.688 1.00 45.25 800 PRO A CA 1
ATOM 5843 C C . PRO A 1 800 ? 3.303 15.216 12.874 1.00 45.25 800 PRO A C 1
ATOM 5845 O O . PRO A 1 800 ? 3.528 16.337 13.333 1.00 45.25 800 PRO A O 1
ATOM 5848 N N . THR A 1 801 ? 3.880 14.129 13.393 1.00 41.19 801 THR A N 1
ATOM 5849 C CA . THR A 1 801 ? 4.839 14.184 14.507 1.00 41.19 801 THR A CA 1
ATOM 5850 C C . THR A 1 801 ? 5.989 13.196 14.348 1.00 41.19 801 THR A C 1
ATOM 5852 O O . THR A 1 801 ? 5.816 12.059 13.933 1.00 41.19 801 THR A O 1
ATOM 5855 N N . LEU A 1 802 ? 7.178 13.645 14.755 1.00 40.47 802 LEU A N 1
ATOM 5856 C CA . LEU A 1 802 ? 8.484 12.986 14.601 1.00 40.47 802 LEU A CA 1
ATOM 5857 C C . LEU A 1 802 ? 8.634 11.603 15.281 1.00 40.47 802 LEU A C 1
ATOM 5859 O O . LEU A 1 802 ? 9.704 11.010 15.185 1.00 40.47 802 LEU A O 1
ATOM 5863 N N . TRP A 1 803 ? 7.616 11.106 15.995 1.00 42.00 803 TRP A N 1
ATOM 5864 C CA . TRP A 1 803 ? 7.726 9.962 16.909 1.00 42.00 803 TRP A CA 1
ATOM 5865 C C . TRP A 1 803 ? 6.442 9.116 16.970 1.00 42.00 803 TRP A C 1
ATOM 5867 O O . TRP A 1 803 ? 5.673 9.220 17.931 1.00 42.00 803 TRP A O 1
ATOM 5877 N N . GLY A 1 804 ? 6.209 8.266 15.965 1.00 52.22 804 GLY A N 1
ATOM 5878 C CA . GLY A 1 804 ? 5.266 7.135 16.028 1.00 52.22 804 GLY A CA 1
ATOM 5879 C C . GLY A 1 804 ? 4.155 7.133 14.971 1.00 52.22 804 GLY A C 1
ATOM 5880 O O . GLY A 1 804 ? 3.578 8.173 14.661 1.00 52.22 804 GLY A O 1
ATOM 5881 N N . ALA A 1 805 ? 3.846 5.941 14.458 1.00 55.81 805 ALA A N 1
ATOM 5882 C CA . ALA A 1 805 ? 2.867 5.712 13.399 1.00 55.81 805 ALA A CA 1
ATOM 5883 C C . ALA A 1 805 ? 1.411 5.935 13.838 1.00 55.81 805 ALA A C 1
ATOM 5885 O O . ALA A 1 805 ? 1.072 5.782 15.014 1.00 55.81 805 ALA A O 1
ATOM 5886 N N . ALA A 1 806 ? 0.546 6.262 12.875 1.00 74.06 806 ALA A N 1
ATOM 5887 C CA . ALA A 1 806 ? -0.900 6.324 13.060 1.00 74.06 806 ALA A CA 1
ATOM 5888 C C . ALA A 1 806 ? -1.509 4.925 13.233 1.00 74.06 806 ALA A C 1
ATOM 5890 O O . ALA A 1 806 ? -2.415 4.761 14.049 1.00 74.06 806 ALA A O 1
ATOM 5891 N N . VAL A 1 807 ? -0.977 3.915 12.536 1.00 87.00 807 VAL A N 1
ATOM 5892 C CA . VAL A 1 807 ? -1.281 2.500 12.797 1.00 87.00 807 VAL A CA 1
ATOM 5893 C C . VAL A 1 807 ? 0.012 1.698 12.918 1.00 87.00 807 VAL A C 1
ATOM 5895 O O . VAL A 1 807 ? 0.834 1.703 12.002 1.00 87.00 807 VAL A O 1
ATOM 5898 N N . THR A 1 808 ? 0.160 0.968 14.024 1.00 88.56 808 THR A N 1
ATOM 5899 C CA . THR A 1 808 ? 1.229 -0.021 14.224 1.00 88.56 808 THR A CA 1
ATOM 5900 C C . THR A 1 808 ? 0.621 -1.411 14.375 1.00 88.56 808 THR A C 1
ATOM 5902 O O . THR A 1 808 ? -0.217 -1.632 15.252 1.00 88.56 808 THR A O 1
ATOM 5905 N N . VAL A 1 809 ? 1.071 -2.363 13.557 1.00 85.75 809 VAL A N 1
ATOM 5906 C CA . VAL A 1 809 ? 0.830 -3.794 13.793 1.00 85.75 809 VAL A CA 1
ATOM 5907 C C . VAL A 1 809 ? 1.930 -4.329 14.712 1.00 85.75 809 VAL A C 1
ATOM 5909 O O . VAL A 1 809 ? 3.103 -4.018 14.548 1.00 85.75 809 VAL A O 1
ATOM 5912 N N . GLU A 1 810 ? 1.549 -5.107 15.712 1.00 85.25 810 GLU A N 1
ATOM 5913 C CA . GLU A 1 810 ? 2.411 -5.713 16.723 1.00 85.25 810 GLU A CA 1
ATOM 5914 C C . GLU A 1 810 ? 2.335 -7.255 16.608 1.00 85.25 810 GLU A C 1
ATOM 5916 O O . GLU A 1 810 ? 1.801 -7.819 15.645 1.00 85.25 810 GLU A O 1
ATOM 5921 N N . SER A 1 811 ? 2.919 -7.975 17.568 1.00 76.81 811 SER A N 1
ATOM 5922 C CA . SER A 1 811 ? 3.017 -9.441 17.541 1.00 76.81 811 SER A CA 1
ATOM 5923 C C . SER A 1 811 ? 1.660 -10.139 17.360 1.00 76.81 811 SER A C 1
ATOM 5925 O O . SER A 1 811 ? 0.672 -9.773 17.999 1.00 76.81 811 SER A O 1
ATOM 5927 N N . GLY A 1 812 ? 1.631 -11.188 16.533 1.00 74.94 812 GLY A N 1
ATOM 5928 C CA . GLY A 1 812 ? 0.428 -11.970 16.211 1.00 74.94 812 GLY A CA 1
ATOM 5929 C C . GLY A 1 812 ? -0.295 -11.537 14.929 1.00 74.94 812 GLY A C 1
ATOM 5930 O O . GLY A 1 812 ? -1.078 -12.321 14.403 1.00 74.94 812 GLY A O 1
ATOM 5931 N N . GLY A 1 813 ? -0.001 -10.348 14.391 1.00 83.38 813 GLY A N 1
ATOM 5932 C CA . GLY A 1 813 ? -0.586 -9.870 13.135 1.00 83.38 813 GLY A CA 1
ATOM 5933 C C . GLY A 1 813 ? -2.071 -9.498 13.230 1.00 83.38 813 GLY A C 1
ATOM 5934 O O . GLY A 1 813 ? -2.645 -9.435 14.322 1.00 83.38 813 GLY A O 1
ATOM 5935 N N . ALA A 1 814 ? -2.692 -9.236 12.077 1.00 91.62 814 ALA A N 1
ATOM 5936 C CA . ALA A 1 814 ? -4.113 -8.885 11.985 1.00 91.62 814 ALA A CA 1
ATOM 5937 C C . ALA A 1 814 ? -4.753 -9.286 10.641 1.00 91.62 814 ALA A C 1
ATOM 5939 O O . ALA A 1 814 ? -4.080 -9.361 9.613 1.00 91.62 814 ALA A O 1
ATOM 5940 N N . THR A 1 815 ? -6.072 -9.492 10.635 1.00 95.44 815 THR A N 1
ATOM 5941 C CA . THR A 1 815 ? -6.883 -9.700 9.420 1.00 95.44 815 THR A CA 1
ATOM 5942 C C . THR A 1 815 ? -7.940 -8.607 9.307 1.00 95.44 815 THR A C 1
ATOM 5944 O O . THR A 1 815 ? -8.757 -8.444 10.208 1.00 95.44 815 THR A O 1
ATOM 5947 N N . ILE A 1 816 ? -7.958 -7.876 8.193 1.00 97.25 816 ILE A N 1
ATOM 5948 C CA . ILE A 1 816 ? -8.895 -6.782 7.919 1.00 97.25 816 ILE A CA 1
ATOM 5949 C C . ILE A 1 816 ? -9.609 -7.084 6.598 1.00 97.25 816 ILE A C 1
ATOM 5951 O O . ILE A 1 816 ? -8.994 -6.981 5.535 1.00 97.25 816 ILE A O 1
ATOM 5955 N N . SER A 1 817 ? -10.877 -7.513 6.628 1.00 96.94 817 SER A N 1
ATOM 5956 C CA . SER A 1 817 ? -11.495 -8.062 5.408 1.00 96.94 817 SER A CA 1
ATOM 5957 C C . SER A 1 817 ? -12.986 -7.832 5.180 1.00 96.94 817 SER A C 1
ATOM 5959 O O . SER A 1 817 ? -13.779 -7.759 6.111 1.00 96.94 817 SER A O 1
ATOM 5961 N N . GLY A 1 818 ? -13.398 -7.756 3.913 1.00 95.00 818 GLY A N 1
ATOM 5962 C CA . GLY A 1 818 ? -14.818 -7.711 3.540 1.00 95.00 818 GLY A CA 1
ATOM 5963 C C . GLY A 1 818 ? -15.577 -6.459 3.999 1.00 95.00 818 GLY A C 1
ATOM 5964 O O . GLY A 1 818 ? -16.806 -6.486 4.038 1.00 95.00 818 GLY A O 1
ATOM 5965 N N . ASN A 1 819 ? -14.877 -5.389 4.389 1.00 95.38 819 ASN A N 1
ATOM 5966 C CA . ASN A 1 819 ? -15.496 -4.148 4.856 1.00 95.38 819 ASN A CA 1
ATOM 5967 C C . ASN A 1 819 ? -15.985 -3.302 3.658 1.00 95.38 819 ASN A C 1
ATOM 5969 O O . ASN A 1 819 ? -15.388 -3.343 2.579 1.00 95.38 819 ASN A O 1
ATOM 5973 N N . ARG A 1 820 ? -17.069 -2.529 3.817 1.00 93.56 820 ARG A N 1
ATOM 5974 C CA . ARG A 1 820 ? -17.666 -1.699 2.740 1.00 93.56 820 ARG A CA 1
ATOM 5975 C C . ARG A 1 820 ? -17.081 -0.286 2.611 1.00 93.56 820 ARG A C 1
ATOM 5977 O O . ARG A 1 820 ? -17.664 0.565 1.942 1.00 93.56 820 ARG A O 1
ATOM 5984 N N . GLY A 1 821 ? -15.931 -0.044 3.218 1.00 92.50 821 GLY A N 1
ATOM 5985 C CA . GLY A 1 821 ? -15.070 1.102 2.961 1.00 92.50 821 GLY A CA 1
ATOM 5986 C C . GLY A 1 821 ? -13.671 0.634 2.567 1.00 92.50 821 GLY A C 1
ATOM 5987 O O . GLY A 1 821 ? -13.488 -0.442 1.992 1.00 92.50 821 GLY A O 1
ATOM 5988 N N . GLN A 1 822 ? -12.677 1.439 2.924 1.00 93.69 822 GLN A N 1
ATOM 5989 C CA . GLN A 1 822 ? -11.265 1.056 2.912 1.00 93.69 822 GLN A CA 1
ATOM 5990 C C . GLN A 1 822 ? -11.005 -0.094 3.908 1.00 93.69 822 GLN A C 1
ATOM 5992 O O . GLN A 1 822 ? -11.715 -0.233 4.907 1.00 93.69 822 GLN A O 1
ATOM 5997 N N . GLY A 1 823 ? -9.963 -0.897 3.689 1.00 95.38 823 GLY A N 1
ATOM 5998 C CA . GLY A 1 823 ? -9.489 -1.839 4.707 1.00 95.38 823 GLY A CA 1
ATOM 5999 C C . GLY A 1 823 ? -8.900 -1.089 5.904 1.00 95.38 823 GLY A C 1
ATOM 6000 O O . GLY A 1 823 ? -9.479 -1.068 6.991 1.00 95.38 823 GLY A O 1
ATOM 6001 N N . LEU A 1 824 ? -7.764 -0.435 5.675 1.00 95.00 824 LEU A N 1
ATOM 6002 C CA . LEU A 1 824 ? -7.065 0.426 6.624 1.00 95.00 824 LEU A CA 1
ATOM 6003 C C . LEU A 1 824 ? -6.895 1.806 5.980 1.00 95.00 824 LEU A C 1
ATOM 6005 O O . LEU A 1 824 ? -6.197 1.932 4.976 1.00 95.00 824 LEU A O 1
ATOM 6009 N N . ALA A 1 825 ? -7.515 2.830 6.563 1.00 92.25 825 ALA A N 1
ATOM 6010 C CA . ALA A 1 825 ? -7.406 4.222 6.144 1.00 92.25 825 ALA A CA 1
ATOM 6011 C C . ALA A 1 825 ? -6.719 5.082 7.211 1.00 92.25 825 ALA A C 1
ATOM 6013 O O . ALA A 1 825 ? -7.104 5.074 8.381 1.00 92.25 825 ALA A O 1
ATOM 6014 N N . VAL A 1 826 ? -5.737 5.874 6.791 1.00 90.31 826 VAL A N 1
ATOM 6015 C CA . VAL A 1 826 ? -5.113 6.929 7.593 1.00 90.31 826 VAL A CA 1
ATOM 6016 C C . VAL A 1 826 ? -5.157 8.225 6.792 1.00 90.31 826 VAL A C 1
ATOM 6018 O O . VAL A 1 826 ? -4.596 8.299 5.703 1.00 90.31 826 VAL A O 1
ATOM 6021 N N . ALA A 1 827 ? -5.809 9.260 7.318 1.00 84.94 827 ALA A N 1
ATOM 6022 C CA . ALA A 1 827 ? -5.813 10.574 6.675 1.00 84.94 827 ALA A CA 1
ATOM 6023 C C . ALA A 1 827 ? -4.454 11.282 6.826 1.00 84.94 827 ALA A C 1
ATOM 6025 O O . ALA A 1 827 ? -3.926 11.805 5.851 1.00 84.94 827 ALA A O 1
ATOM 6026 N N . GLU A 1 828 ? -3.862 11.237 8.025 1.00 81.75 828 GLU A N 1
ATOM 6027 C CA . GLU A 1 828 ? -2.525 11.770 8.323 1.00 81.75 828 GLU A CA 1
ATOM 6028 C C . GLU A 1 828 ? -1.748 10.829 9.260 1.00 81.75 828 GLU A C 1
ATOM 6030 O O . GLU A 1 828 ? -2.265 10.434 10.309 1.00 81.75 828 GLU A O 1
ATOM 6035 N N . GLY A 1 829 ? -0.492 10.532 8.918 1.00 81.94 829 GLY A N 1
ATOM 6036 C CA . GLY A 1 829 ? 0.452 9.726 9.697 1.00 81.94 829 GLY A CA 1
ATOM 6037 C C . GLY A 1 829 ? 0.818 8.379 9.059 1.00 81.94 829 GLY A C 1
ATOM 6038 O O . GLY A 1 829 ? 0.279 7.982 8.030 1.00 81.94 829 GLY A O 1
ATOM 6039 N N . ASP A 1 830 ? 1.772 7.680 9.676 1.00 86.62 830 ASP A N 1
ATOM 6040 C CA . ASP A 1 830 ? 2.378 6.479 9.084 1.00 86.62 830 ASP A CA 1
ATOM 6041 C C . ASP A 1 830 ? 1.572 5.193 9.351 1.00 86.62 830 ASP A C 1
ATOM 6043 O O . ASP A 1 830 ? 0.874 5.073 10.362 1.00 86.62 830 ASP A O 1
ATOM 6047 N N . VAL A 1 831 ? 1.753 4.187 8.494 1.00 90.25 831 VAL A N 1
ATOM 6048 C CA . VAL A 1 831 ? 1.315 2.798 8.714 1.00 90.25 831 VAL A CA 1
ATOM 6049 C C . VAL A 1 831 ? 2.556 1.916 8.782 1.00 90.25 831 VAL A C 1
ATOM 6051 O O . VAL A 1 831 ? 3.301 1.832 7.808 1.00 90.25 831 VAL A O 1
ATOM 6054 N N . ILE A 1 832 ? 2.789 1.255 9.920 1.00 89.19 832 ILE A N 1
ATOM 6055 C CA . ILE A 1 832 ? 3.968 0.406 10.139 1.00 89.19 832 ILE A CA 1
ATOM 6056 C C . ILE A 1 832 ? 3.552 -1.027 10.487 1.00 89.19 832 ILE A C 1
ATOM 6058 O O . ILE A 1 832 ? 2.849 -1.274 11.468 1.00 89.19 832 ILE A O 1
ATOM 6062 N N . VAL A 1 833 ? 4.059 -1.978 9.703 1.00 88.75 833 VAL A N 1
ATOM 6063 C CA . VAL A 1 833 ? 3.983 -3.428 9.926 1.00 88.75 833 VAL A CA 1
ATOM 6064 C C . VAL A 1 833 ? 5.420 -3.946 10.099 1.00 88.75 833 VAL A C 1
ATOM 6066 O O . VAL A 1 833 ? 6.115 -4.140 9.100 1.00 88.75 833 VAL A O 1
ATOM 6069 N N . PRO A 1 834 ? 5.921 -4.112 11.338 1.00 82.88 834 PRO A N 1
ATOM 6070 C CA . PRO A 1 834 ? 7.294 -4.535 11.619 1.00 82.88 834 PRO A CA 1
ATOM 6071 C C . PRO A 1 834 ? 7.620 -5.955 11.131 1.00 82.88 834 PRO A C 1
ATOM 6073 O O . PRO A 1 834 ? 6.730 -6.785 10.926 1.00 82.88 834 PRO A O 1
ATOM 6076 N N . TRP A 1 835 ? 8.917 -6.271 11.038 1.00 74.56 835 TRP A N 1
ATOM 6077 C CA . TRP A 1 835 ? 9.405 -7.643 10.832 1.00 74.56 835 TRP A CA 1
ATOM 6078 C C . TRP A 1 835 ? 8.772 -8.653 11.794 1.00 74.56 835 TRP A C 1
ATOM 6080 O O . TRP A 1 835 ? 8.526 -8.359 12.962 1.00 74.56 835 TRP A O 1
ATOM 6090 N N . GLY A 1 836 ? 8.557 -9.877 11.303 1.00 74.81 836 GLY A N 1
ATOM 6091 C CA . GLY A 1 836 ? 7.967 -10.967 12.087 1.00 74.81 836 GLY A CA 1
ATOM 6092 C C . GLY A 1 836 ? 6.464 -10.812 12.346 1.00 74.81 836 GLY A C 1
ATOM 6093 O O . GLY A 1 836 ? 5.859 -11.698 12.946 1.00 74.81 836 GLY A O 1
ATOM 6094 N N . THR A 1 837 ? 5.851 -9.726 11.869 1.00 83.00 837 THR A N 1
ATOM 6095 C CA . THR A 1 837 ? 4.399 -9.524 11.852 1.00 83.00 837 THR A CA 1
ATOM 6096 C C . THR A 1 837 ? 3.890 -9.543 10.411 1.00 83.00 837 THR A C 1
ATOM 6098 O O . THR A 1 837 ? 4.641 -9.304 9.466 1.00 83.00 837 THR A O 1
ATOM 6101 N N . SER A 1 838 ? 2.611 -9.862 10.231 1.00 85.19 838 SER A N 1
ATOM 6102 C CA . SER A 1 838 ? 1.944 -9.805 8.929 1.00 85.19 838 SER A CA 1
ATOM 6103 C C . SER A 1 838 ? 0.519 -9.297 9.100 1.00 85.19 838 SER A C 1
ATOM 6105 O O . SER A 1 838 ? -0.123 -9.543 10.126 1.00 85.19 838 SER A O 1
ATOM 6107 N N . VAL A 1 839 ? 0.023 -8.577 8.097 1.00 91.25 839 VAL A N 1
ATOM 6108 C CA . VAL A 1 839 ? -1.385 -8.185 8.017 1.00 91.25 839 VAL A CA 1
ATOM 6109 C C . VAL A 1 839 ? -2.002 -8.738 6.734 1.00 91.25 839 VAL A C 1
ATOM 6111 O O . VAL A 1 839 ? -1.370 -8.740 5.679 1.00 91.25 839 VAL A O 1
ATOM 6114 N N . ALA A 1 840 ? -3.234 -9.232 6.827 1.00 94.38 840 ALA A N 1
ATOM 6115 C CA . ALA A 1 840 ? -4.025 -9.678 5.687 1.00 94.38 840 ALA A CA 1
ATOM 6116 C C . ALA A 1 840 ? -5.171 -8.686 5.455 1.00 94.38 840 ALA A C 1
ATOM 6118 O O . ALA A 1 840 ? -6.152 -8.691 6.197 1.00 94.38 840 ALA A O 1
ATOM 6119 N N . VAL A 1 841 ? -5.051 -7.829 4.440 1.00 96.75 841 VAL A N 1
ATOM 6120 C CA . VAL A 1 841 ? -6.040 -6.795 4.107 1.00 96.75 841 VAL A CA 1
ATOM 6121 C C . VAL A 1 841 ? -6.757 -7.172 2.814 1.00 96.75 841 VAL A C 1
ATOM 6123 O O . VAL A 1 841 ? -6.204 -7.011 1.725 1.00 96.75 841 VAL A O 1
ATOM 6126 N N . THR A 1 842 ? -7.957 -7.751 2.913 1.00 96.69 842 THR A N 1
ATOM 6127 C CA . THR A 1 842 ? -8.550 -8.487 1.781 1.00 96.69 842 THR A CA 1
ATOM 6128 C C . THR A 1 842 ? -10.030 -8.218 1.516 1.00 96.69 842 THR A C 1
ATOM 6130 O O . THR A 1 842 ? -10.825 -8.053 2.435 1.00 96.69 842 THR A O 1
ATOM 6133 N N . ALA A 1 843 ? -10.434 -8.232 0.245 1.00 95.44 843 ALA A N 1
ATOM 6134 C CA . ALA A 1 843 ? -11.835 -8.130 -0.182 1.00 95.44 843 ALA A CA 1
ATOM 6135 C C . ALA A 1 843 ? -12.607 -6.894 0.344 1.00 95.44 843 ALA A C 1
ATOM 6137 O O . ALA A 1 843 ? -13.833 -6.940 0.460 1.00 95.44 843 ALA A O 1
ATOM 6138 N N . ASN A 1 844 ? -11.919 -5.798 0.681 1.00 95.38 844 ASN A N 1
ATOM 6139 C CA . ASN A 1 844 ? -12.562 -4.544 1.084 1.00 95.38 844 ASN A CA 1
ATOM 6140 C C . ASN A 1 844 ? -13.072 -3.781 -0.155 1.00 95.38 844 ASN A C 1
ATOM 6142 O O . ASN A 1 844 ? -12.529 -3.925 -1.251 1.00 95.38 844 ASN A O 1
ATOM 6146 N N . ALA A 1 845 ? -14.137 -2.990 -0.012 1.00 93.94 845 ALA A N 1
ATOM 6147 C CA . ALA A 1 845 ? -14.774 -2.324 -1.153 1.00 93.94 845 ALA A CA 1
ATOM 6148 C C . ALA A 1 845 ? -13.933 -1.170 -1.736 1.00 93.94 845 ALA A C 1
ATOM 6150 O O . ALA A 1 845 ? -13.969 -0.947 -2.947 1.00 93.94 845 ALA A O 1
ATOM 6151 N N . GLY A 1 846 ? -13.181 -0.467 -0.884 1.00 93.19 846 GLY A N 1
ATOM 6152 C CA . GLY A 1 846 ? -12.174 0.531 -1.254 1.00 93.19 846 GLY A CA 1
ATOM 6153 C C . GLY A 1 846 ? -10.777 -0.062 -1.409 1.00 93.19 846 GLY A C 1
ATOM 6154 O O . GLY A 1 846 ? -10.625 -1.258 -1.639 1.00 93.19 846 GLY A O 1
ATOM 6155 N N . TRP A 1 847 ? -9.750 0.770 -1.260 1.00 94.62 847 TRP A N 1
ATOM 6156 C CA . TRP A 1 847 ? -8.364 0.324 -1.157 1.00 94.62 847 TRP A CA 1
ATOM 6157 C C . TRP A 1 847 ? -8.175 -0.644 0.011 1.00 94.62 847 TRP A C 1
ATOM 6159 O O . TRP A 1 847 ? -8.855 -0.556 1.039 1.00 94.62 847 TRP A O 1
ATOM 6169 N N . GLY A 1 848 ? -7.202 -1.544 -0.121 1.00 95.88 848 GLY A N 1
ATOM 6170 C CA . GLY A 1 848 ? -6.717 -2.314 1.017 1.00 95.88 848 GLY A CA 1
ATOM 6171 C C . GLY A 1 848 ? -6.102 -1.382 2.061 1.00 95.88 848 GLY A C 1
ATOM 6172 O O . GLY A 1 848 ? -6.626 -1.252 3.165 1.00 95.88 848 GLY A O 1
ATOM 6173 N N . ILE A 1 849 ? -5.023 -0.693 1.690 1.00 95.12 849 ILE A N 1
ATOM 6174 C CA . ILE A 1 849 ? -4.339 0.293 2.538 1.00 95.12 849 ILE A CA 1
ATOM 6175 C C . ILE A 1 849 ? -4.401 1.661 1.856 1.00 95.12 849 ILE A C 1
ATOM 6177 O O . ILE A 1 849 ? -3.994 1.791 0.705 1.00 95.12 849 ILE A O 1
ATOM 6181 N N . TYR A 1 850 ? -4.885 2.672 2.573 1.00 92.56 850 TYR A N 1
ATOM 6182 C CA . TYR A 1 850 ? -4.966 4.065 2.140 1.00 92.56 850 TYR A CA 1
ATOM 6183 C C . TYR A 1 850 ? -4.233 4.960 3.145 1.00 92.56 850 TYR A C 1
ATOM 6185 O O . TYR A 1 850 ? -4.574 4.964 4.331 1.00 92.56 850 TYR A O 1
ATOM 6193 N N . VAL A 1 851 ? -3.266 5.748 2.673 1.00 89.44 851 VAL A N 1
ATOM 6194 C CA . VAL A 1 851 ? -2.623 6.825 3.440 1.00 89.44 851 VAL A CA 1
ATOM 6195 C C . VAL A 1 851 ? -2.747 8.133 2.659 1.00 89.44 851 VAL A C 1
ATOM 6197 O O . VAL A 1 851 ? -2.318 8.201 1.513 1.00 89.44 851 VAL A O 1
ATOM 6200 N N . GLY A 1 852 ? -3.354 9.154 3.273 1.00 84.31 852 GLY A N 1
ATOM 6201 C CA . GLY A 1 852 ? -3.578 10.473 2.663 1.00 84.31 852 GLY A CA 1
ATOM 6202 C C . GLY A 1 852 ? -2.440 11.483 2.862 1.00 84.31 852 GLY A C 1
ATOM 6203 O O . GLY A 1 852 ? -2.342 12.444 2.108 1.00 84.31 852 GLY A O 1
ATOM 6204 N N . ASN A 1 853 ? -1.605 11.292 3.889 1.00 80.88 853 ASN A N 1
ATOM 6205 C CA . ASN A 1 853 ? -0.342 12.008 4.085 1.00 80.88 853 ASN A CA 1
ATOM 6206 C C . ASN A 1 853 ? 0.497 11.299 5.162 1.00 80.88 853 ASN A C 1
ATOM 6208 O O . ASN A 1 853 ? 0.237 11.454 6.357 1.00 80.88 853 ASN A O 1
ATOM 6212 N N . GLY A 1 854 ? 1.504 10.526 4.765 1.00 81.06 854 GLY A N 1
ATOM 6213 C CA . GLY A 1 854 ? 2.367 9.790 5.694 1.00 81.06 854 GLY A CA 1
ATOM 6214 C C . GLY A 1 854 ? 3.240 8.766 4.978 1.00 81.06 854 GLY A C 1
ATOM 6215 O O . GLY A 1 854 ? 3.357 8.802 3.756 1.00 81.06 854 GLY A O 1
ATOM 6216 N N . VAL A 1 855 ? 3.854 7.855 5.732 1.00 83.81 855 VAL A N 1
ATOM 6217 C CA . VAL A 1 855 ? 4.699 6.783 5.190 1.00 83.81 855 VAL A CA 1
ATOM 6218 C C . VAL A 1 855 ? 4.084 5.407 5.443 1.00 83.81 855 VAL A C 1
ATOM 6220 O O . VAL A 1 855 ? 3.681 5.090 6.559 1.00 83.81 855 VAL A O 1
ATOM 6223 N N . ILE A 1 856 ? 4.084 4.540 4.431 1.00 88.75 856 ILE A N 1
ATOM 6224 C CA . ILE A 1 856 ? 3.761 3.114 4.583 1.00 88.75 856 ILE A CA 1
ATOM 6225 C C . ILE A 1 856 ? 5.066 2.325 4.713 1.00 88.75 856 ILE A C 1
ATOM 6227 O O . ILE A 1 856 ? 5.949 2.447 3.866 1.00 88.75 856 ILE A O 1
ATOM 6231 N N . ARG A 1 857 ? 5.203 1.493 5.751 1.00 88.19 857 ARG A N 1
ATOM 6232 C CA . ARG A 1 857 ? 6.345 0.583 5.940 1.00 88.19 857 ARG A CA 1
ATOM 6233 C C . ARG A 1 857 ? 5.859 -0.815 6.284 1.00 88.19 857 ARG A C 1
ATOM 6235 O O . ARG A 1 857 ? 5.232 -1.010 7.322 1.00 88.19 857 ARG A O 1
ATOM 6242 N N . VAL A 1 858 ? 6.178 -1.784 5.438 1.00 86.94 858 VAL A N 1
ATOM 6243 C CA . VAL A 1 858 ? 5.873 -3.200 5.652 1.00 86.94 858 VAL A CA 1
ATOM 6244 C C . VAL A 1 858 ? 7.173 -3.992 5.597 1.00 86.94 858 VAL A C 1
ATOM 6246 O O . VAL A 1 858 ? 7.894 -3.916 4.605 1.00 86.94 858 VAL A O 1
ATOM 6249 N N . GLY A 1 859 ? 7.477 -4.707 6.681 1.00 73.12 859 GLY A N 1
ATOM 6250 C CA . GLY A 1 859 ? 8.787 -5.307 6.925 1.00 73.12 859 GLY A CA 1
ATOM 6251 C C . GLY A 1 859 ? 9.878 -4.265 7.216 1.00 73.12 859 GLY A C 1
ATOM 6252 O O . GLY A 1 859 ? 9.616 -3.079 7.421 1.00 73.12 859 GLY A O 1
ATOM 6253 N N . SER A 1 860 ? 11.130 -4.717 7.225 1.00 59.41 860 SER A N 1
ATOM 6254 C CA . SER A 1 860 ? 12.277 -3.887 6.830 1.00 59.41 860 SER A CA 1
ATOM 6255 C C . SER A 1 860 ? 13.155 -4.708 5.876 1.00 59.41 860 SER A C 1
ATOM 6257 O O . SER A 1 860 ? 12.636 -5.331 4.965 1.00 59.41 860 SER A O 1
ATOM 6259 N N . ASP A 1 861 ? 14.459 -4.772 6.081 1.00 55.09 861 ASP A N 1
ATOM 6260 C CA . ASP A 1 861 ? 15.458 -4.857 5.025 1.00 55.09 861 ASP A CA 1
ATOM 6261 C C . ASP A 1 861 ? 16.521 -5.956 5.235 1.00 55.09 861 ASP A C 1
ATOM 6263 O O . ASP A 1 861 ? 17.560 -5.889 4.598 1.00 55.09 861 ASP A O 1
ATOM 6267 N N . HIS A 1 862 ? 16.322 -6.955 6.119 1.00 50.97 862 HIS A N 1
ATOM 6268 C CA . HIS A 1 862 ? 17.415 -7.873 6.513 1.00 50.97 862 HIS A CA 1
ATOM 6269 C C . HIS A 1 862 ? 17.098 -9.375 6.786 1.00 50.97 862 HIS A C 1
ATOM 6271 O O . HIS A 1 862 ? 17.975 -10.064 7.315 1.00 50.97 862 HIS A O 1
ATOM 6277 N N . SER A 1 863 ? 15.939 -9.974 6.434 1.00 51.25 863 SER A N 1
ATOM 6278 C CA . SER A 1 863 ? 15.818 -11.458 6.541 1.00 51.25 863 SER A CA 1
ATOM 6279 C C . SER A 1 863 ? 14.772 -12.179 5.658 1.00 51.25 863 SER A C 1
ATOM 6281 O O . SER A 1 863 ? 13.583 -11.905 5.772 1.00 51.25 863 SER A O 1
ATOM 6283 N N . PRO A 1 864 ? 15.141 -13.206 4.861 1.00 48.62 864 PRO A N 1
ATOM 6284 C CA . PRO A 1 864 ? 14.221 -13.939 3.973 1.00 48.62 864 PRO A CA 1
ATOM 6285 C C . PRO A 1 864 ? 13.343 -15.002 4.676 1.00 48.62 864 PRO A C 1
ATOM 6287 O O . PRO A 1 864 ? 12.985 -16.005 4.063 1.00 48.62 864 PRO A O 1
ATOM 6290 N N . LEU A 1 865 ? 13.047 -14.852 5.974 1.00 49.91 865 LEU A N 1
ATOM 6291 C CA . LEU A 1 865 ? 12.436 -15.906 6.808 1.00 49.91 865 LEU A CA 1
ATOM 6292 C C . LEU A 1 865 ? 11.209 -15.453 7.625 1.00 49.91 865 LEU A C 1
ATOM 6294 O O . LEU A 1 865 ? 10.902 -16.063 8.651 1.00 49.91 865 LEU A O 1
ATOM 6298 N N . SER A 1 866 ? 10.465 -14.433 7.179 1.00 51.47 866 SER A N 1
ATOM 6299 C CA . SER A 1 866 ? 9.104 -14.234 7.708 1.00 51.47 866 SER A CA 1
ATOM 6300 C C . SER A 1 866 ? 8.198 -15.377 7.215 1.00 51.47 866 SER A C 1
ATOM 6302 O O . SER A 1 866 ? 8.088 -15.568 6.003 1.00 51.47 866 SER A O 1
ATOM 6304 N N . PRO A 1 867 ? 7.538 -16.155 8.096 1.00 55.41 867 PRO A N 1
ATOM 6305 C CA . PRO A 1 867 ? 6.770 -17.337 7.694 1.00 55.41 867 PRO A CA 1
ATOM 6306 C C . PRO A 1 867 ? 5.418 -17.011 7.036 1.00 55.41 867 PRO A C 1
ATOM 6308 O O . PRO A 1 867 ? 4.696 -17.924 6.635 1.00 55.41 867 PRO A O 1
ATOM 6311 N N . SER A 1 868 ? 5.029 -15.737 6.949 1.00 69.88 868 SER A N 1
ATOM 6312 C CA . SER A 1 868 ? 3.835 -15.287 6.227 1.00 69.88 868 SER A CA 1
ATOM 6313 C C . SER A 1 868 ? 4.051 -13.860 5.708 1.00 69.88 868 SER A C 1
ATOM 6315 O O . SER A 1 868 ? 4.399 -12.987 6.509 1.00 69.88 868 SER A O 1
ATOM 6317 N N . PRO A 1 869 ? 3.881 -13.603 4.398 1.00 80.00 869 PRO A N 1
ATOM 6318 C CA . PRO A 1 869 ? 3.965 -12.257 3.845 1.00 80.00 869 PRO A CA 1
ATOM 6319 C C . PRO A 1 869 ? 2.726 -11.434 4.213 1.00 80.00 869 PRO A C 1
ATOM 6321 O O . PRO A 1 869 ? 1.629 -11.969 4.400 1.00 80.00 869 PRO A O 1
ATOM 6324 N N . THR A 1 870 ? 2.878 -10.112 4.266 1.00 89.88 870 THR A N 1
ATOM 6325 C CA . THR A 1 870 ? 1.714 -9.216 4.336 1.00 89.88 870 THR A CA 1
ATOM 6326 C C . THR A 1 870 ? 0.955 -9.294 3.016 1.00 89.88 870 THR A C 1
ATOM 6328 O O . THR A 1 870 ? 1.540 -9.117 1.951 1.00 89.88 870 THR A O 1
ATOM 6331 N N . THR A 1 871 ? -0.344 -9.581 3.083 1.00 94.38 871 THR A N 1
ATOM 6332 C CA . THR A 1 871 ? -1.179 -9.857 1.906 1.00 94.38 871 THR A CA 1
ATOM 6333 C C . THR A 1 871 ? -2.225 -8.765 1.734 1.00 94.38 871 THR A C 1
ATOM 6335 O O . THR A 1 871 ? -3.009 -8.517 2.649 1.00 94.38 871 THR A O 1
ATOM 6338 N N . VAL A 1 872 ? -2.282 -8.141 0.558 1.00 96.81 872 VAL A N 1
ATOM 6339 C CA . VAL A 1 872 ? -3.268 -7.113 0.203 1.00 96.81 872 VAL A CA 1
ATOM 6340 C C . VAL A 1 872 ? -3.986 -7.532 -1.080 1.00 96.81 872 VAL A C 1
ATOM 6342 O O . VAL A 1 872 ? -3.461 -7.337 -2.177 1.00 96.81 872 VAL A O 1
ATOM 6345 N N . SER A 1 873 ? -5.162 -8.159 -0.968 1.00 96.88 873 SER A N 1
ATOM 6346 C CA . SER A 1 873 ? -5.785 -8.813 -2.130 1.00 96.88 873 SER A CA 1
ATOM 6347 C C . SER A 1 873 ? -7.300 -8.703 -2.280 1.00 96.88 873 SER A C 1
ATOM 6349 O O . SER A 1 873 ? -8.055 -8.683 -1.310 1.00 96.88 873 SER A O 1
ATOM 6351 N N . GLY A 1 874 ? -7.768 -8.656 -3.530 1.00 9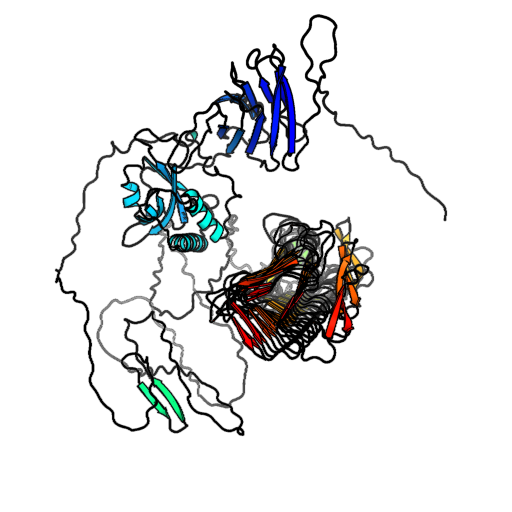5.81 874 GLY A N 1
ATOM 6352 C CA . GLY A 1 874 ? -9.197 -8.595 -3.861 1.00 95.81 874 GLY A CA 1
ATOM 6353 C C . GLY A 1 874 ? -9.915 -7.312 -3.422 1.00 95.81 874 GLY A C 1
ATOM 6354 O O . GLY A 1 874 ? -11.145 -7.284 -3.423 1.00 95.81 874 GLY A O 1
ATOM 6355 N N . ASN A 1 875 ? -9.182 -6.275 -3.007 1.00 96.38 875 ASN A N 1
ATOM 6356 C CA . ASN A 1 875 ? -9.755 -4.993 -2.600 1.00 96.38 875 ASN A CA 1
ATOM 6357 C C . ASN A 1 875 ? -10.162 -4.168 -3.831 1.00 96.38 875 ASN A C 1
ATOM 6359 O O . ASN A 1 875 ? -9.717 -4.448 -4.943 1.00 96.38 875 ASN A O 1
ATOM 6363 N N . GLY A 1 876 ? -10.992 -3.142 -3.659 1.00 92.50 876 GLY A N 1
ATOM 6364 C CA . GLY A 1 876 ? -11.301 -2.187 -4.725 1.00 92.50 876 GLY A CA 1
ATOM 6365 C C . GLY A 1 876 ? -12.225 -2.727 -5.816 1.00 92.50 876 GLY A C 1
ATOM 6366 O O . GLY A 1 876 ? -12.252 -2.197 -6.922 1.00 92.50 876 GLY A O 1
ATOM 6367 N N . ALA A 1 877 ? -12.997 -3.783 -5.534 1.00 80.12 877 ALA A N 1
ATOM 6368 C CA . ALA A 1 877 ? -13.879 -4.444 -6.507 1.00 80.12 877 ALA A CA 1
ATOM 6369 C C . ALA A 1 877 ? -14.996 -3.543 -7.094 1.00 80.12 877 ALA A C 1
ATOM 6371 O O . ALA A 1 877 ? -15.694 -3.955 -8.025 1.00 80.12 877 ALA A O 1
ATOM 6372 N N . GLY A 1 878 ? -15.148 -2.323 -6.571 1.00 66.00 878 GLY A N 1
ATOM 6373 C CA . GLY A 1 878 ? -16.075 -1.303 -7.042 1.00 66.00 878 GLY A CA 1
ATOM 6374 C C . GLY A 1 878 ? -17.477 -1.437 -6.449 1.00 66.00 878 GLY A C 1
ATOM 6375 O O . GLY A 1 878 ? -18.006 -2.532 -6.252 1.00 66.00 878 GLY A O 1
ATOM 6376 N N . GLY A 1 879 ? -18.115 -0.297 -6.185 1.00 74.62 879 GLY A N 1
ATOM 6377 C CA . GLY A 1 879 ? -19.486 -0.244 -5.678 1.00 74.62 879 GLY A CA 1
ATOM 6378 C C . GLY A 1 879 ? -19.738 0.931 -4.733 1.00 74.62 879 GLY A C 1
ATOM 6379 O O . GLY A 1 879 ? -18.835 1.738 -4.504 1.00 74.62 879 GLY A O 1
ATOM 6380 N N . PRO A 1 880 ? -20.965 1.045 -4.189 1.00 81.00 880 PRO A N 1
ATOM 6381 C CA . PRO A 1 880 ? -21.270 2.027 -3.162 1.00 81.00 880 PRO A CA 1
ATOM 6382 C C . PRO A 1 880 ? -20.483 1.700 -1.890 1.00 81.00 880 PRO A C 1
ATOM 6384 O O . PRO A 1 880 ? -20.697 0.660 -1.262 1.00 81.00 880 PRO A O 1
ATOM 6387 N N . CYS A 1 881 ? -19.588 2.610 -1.540 1.00 83.00 881 CYS A N 1
ATOM 6388 C CA . CYS A 1 881 ? -18.822 2.627 -0.311 1.00 83.00 881 CYS A CA 1
ATOM 6389 C C . CYS A 1 881 ? -19.419 3.617 0.671 1.00 83.00 881 CYS A C 1
ATOM 6391 O O . CYS A 1 881 ? -19.999 4.626 0.269 1.00 83.00 881 CYS A O 1
ATOM 6393 N N . ARG A 1 882 ? -19.180 3.369 1.954 1.00 84.06 882 ARG A N 1
ATOM 6394 C CA . ARG A 1 882 ? -19.449 4.340 3.006 1.00 84.06 882 ARG A CA 1
ATOM 6395 C C . ARG A 1 882 ? -18.126 4.808 3.595 1.00 84.06 882 ARG A C 1
ATOM 6397 O O . ARG A 1 882 ? -17.482 4.049 4.313 1.00 84.06 882 ARG A O 1
ATOM 6404 N N . MET A 1 883 ? -17.739 6.032 3.254 1.00 84.50 883 MET A N 1
ATOM 6405 C CA . MET A 1 883 ? -16.517 6.666 3.742 1.00 84.50 883 MET A CA 1
ATOM 6406 C C . MET A 1 883 ? -16.820 7.418 5.037 1.00 84.50 883 MET A C 1
ATOM 6408 O O . MET A 1 883 ? -17.681 8.300 5.031 1.00 84.50 883 MET A O 1
ATOM 6412 N N . TRP A 1 884 ? -16.138 7.084 6.131 1.00 86.88 884 TRP A N 1
ATOM 6413 C CA . TRP A 1 884 ? -16.317 7.735 7.431 1.00 86.88 884 TRP A CA 1
ATOM 6414 C C . TRP A 1 884 ? -15.189 8.708 7.747 1.00 86.88 884 TRP A C 1
ATOM 6416 O O . TRP A 1 884 ? -14.004 8.428 7.564 1.00 86.88 884 TRP A O 1
ATOM 6426 N N . GLY A 1 885 ? -15.575 9.839 8.323 1.00 82.81 885 GLY A N 1
ATOM 6427 C CA . GLY A 1 885 ? -14.666 10.798 8.930 1.00 82.81 885 GLY A CA 1
ATOM 6428 C C . GLY A 1 885 ? -15.274 11.385 10.196 1.00 82.81 885 GLY A C 1
ATOM 6429 O O . GLY A 1 885 ? -16.217 10.837 10.771 1.00 82.81 885 GLY A O 1
ATOM 6430 N N . VAL A 1 886 ? -14.749 12.535 10.609 1.00 80.81 886 VAL A N 1
ATOM 6431 C CA . VAL A 1 886 ? -15.415 13.395 11.589 1.00 80.81 886 VAL A CA 1
ATOM 6432 C C . VAL A 1 886 ? -15.660 14.779 11.009 1.00 80.81 886 VAL A C 1
ATOM 6434 O O . VAL A 1 886 ? -14.913 15.251 10.149 1.00 80.81 886 VAL A O 1
ATOM 6437 N N . ASP A 1 887 ? -16.717 15.432 11.476 1.00 80.06 887 ASP A N 1
ATOM 6438 C CA . ASP A 1 887 ? -17.034 16.801 11.098 1.00 80.06 887 ASP A CA 1
ATOM 6439 C C . ASP A 1 887 ? -16.182 17.833 11.873 1.00 80.06 887 ASP A C 1
ATOM 6441 O O . ASP A 1 887 ? -15.315 17.508 12.688 1.00 80.06 887 ASP A O 1
ATOM 6445 N N . ALA A 1 888 ? -16.440 19.123 11.640 1.00 71.69 888 ALA A N 1
ATOM 6446 C CA . ALA A 1 888 ? -15.739 20.209 12.330 1.00 71.69 888 ALA A CA 1
ATOM 6447 C C . ALA A 1 888 ? -16.045 20.308 13.844 1.00 71.69 888 ALA A C 1
ATOM 6449 O O . ALA A 1 888 ? -15.410 21.108 14.534 1.00 71.69 888 ALA A O 1
ATOM 6450 N N . ALA A 1 889 ? -17.014 19.543 14.358 1.00 74.62 889 ALA A N 1
ATOM 6451 C CA . ALA A 1 889 ? -17.311 19.385 15.779 1.00 74.62 889 ALA A CA 1
ATOM 6452 C C . ALA A 1 889 ? -16.705 18.097 16.377 1.00 74.62 889 ALA A C 1
ATOM 6454 O O . ALA A 1 889 ? -16.890 17.851 17.567 1.00 74.62 889 ALA A O 1
ATOM 6455 N N . LEU A 1 890 ? -15.937 17.327 15.589 1.00 79.62 890 LEU A N 1
ATOM 6456 C CA . LEU A 1 890 ? -15.386 16.010 15.936 1.00 79.62 890 LEU A CA 1
ATOM 6457 C C . LEU A 1 890 ? -16.464 14.937 16.176 1.00 79.62 890 LEU A C 1
ATOM 6459 O O . LEU A 1 890 ? -16.228 13.948 16.880 1.00 79.62 890 LEU A O 1
ATOM 6463 N N . GLU A 1 891 ? -17.643 15.118 15.578 1.00 82.19 891 GLU A N 1
ATOM 6464 C CA . GLU A 1 891 ? -18.686 14.099 15.550 1.00 82.19 891 GLU A CA 1
ATOM 6465 C C . GLU A 1 891 ? -18.490 13.174 14.341 1.00 82.19 891 GLU A C 1
ATOM 6467 O O . GLU A 1 891 ? -18.160 13.660 13.254 1.00 82.19 891 GLU A O 1
ATOM 6472 N N . PRO A 1 892 ? -18.662 11.847 14.499 1.00 83.94 892 PRO A N 1
ATOM 6473 C CA . PRO A 1 892 ? -18.516 10.910 13.396 1.00 83.94 892 PRO A CA 1
ATOM 6474 C C . PRO A 1 892 ? -19.613 11.138 12.358 1.00 83.94 892 PRO A C 1
ATOM 6476 O O . PRO A 1 892 ? -20.781 11.322 12.704 1.00 83.94 892 PRO A O 1
ATOM 6479 N N . GLY A 1 893 ? -19.226 11.096 11.087 1.00 83.50 893 GLY A N 1
ATOM 6480 C CA . GLY A 1 893 ? -20.150 11.223 9.969 1.00 83.50 893 GLY A CA 1
ATOM 6481 C C . GLY A 1 893 ? -19.670 10.453 8.747 1.00 83.50 893 GLY A C 1
ATOM 6482 O O . GLY A 1 893 ? -18.468 10.206 8.610 1.00 83.50 893 GLY A O 1
ATOM 6483 N N . PHE A 1 894 ? -20.589 10.095 7.849 1.00 85.50 894 PHE A N 1
ATOM 6484 C CA . PHE A 1 894 ? -20.242 9.404 6.605 1.00 85.50 894 PHE A CA 1
ATOM 6485 C C . PHE A 1 894 ? -20.744 10.076 5.321 1.00 85.50 894 PHE A C 1
ATOM 6487 O O . PHE A 1 894 ? -21.724 10.823 5.299 1.00 85.50 894 PHE A O 1
ATOM 6494 N N . SER A 1 895 ? -20.088 9.739 4.209 1.00 83.44 895 SER A N 1
ATOM 6495 C CA . SER A 1 895 ? -20.596 9.937 2.852 1.00 83.44 895 SER A CA 1
ATOM 6496 C C . SER A 1 895 ? -20.739 8.593 2.132 1.00 83.44 895 SER A C 1
ATOM 6498 O O . SER A 1 895 ? -19.847 7.745 2.171 1.00 83.44 895 SER A O 1
ATOM 6500 N N . ASP A 1 896 ? -21.880 8.391 1.466 1.00 83.88 896 ASP A N 1
ATOM 6501 C CA . ASP A 1 896 ? -22.038 7.292 0.513 1.00 83.88 896 ASP A CA 1
ATOM 6502 C C . ASP A 1 896 ? -21.415 7.737 -0.825 1.00 83.88 896 ASP A C 1
ATOM 6504 O O . ASP A 1 896 ? -21.935 8.626 -1.508 1.00 83.88 896 ASP A O 1
ATOM 6508 N N . GLU A 1 897 ? -20.295 7.126 -1.199 1.00 83.62 897 GLU A N 1
ATOM 6509 C CA . GLU A 1 897 ? -19.548 7.405 -2.430 1.00 83.62 897 GLU A CA 1
ATOM 6510 C C . GLU A 1 897 ? -19.425 6.131 -3.282 1.00 83.62 897 GLU A C 1
ATOM 6512 O O . GLU A 1 897 ? -19.845 5.053 -2.870 1.00 83.62 897 GLU A O 1
ATOM 6517 N N . THR A 1 898 ? -18.878 6.216 -4.496 1.00 81.56 898 THR A N 1
ATOM 6518 C CA . THR A 1 898 ? -18.459 5.003 -5.224 1.00 81.56 898 THR A CA 1
ATOM 6519 C C . THR A 1 898 ? -16.977 4.804 -4.958 1.00 81.56 898 THR A C 1
ATOM 6521 O O . THR A 1 898 ? -16.198 5.686 -5.306 1.00 81.56 898 THR A O 1
ATOM 6524 N N . CYS A 1 899 ? -16.581 3.689 -4.337 1.00 74.12 899 CYS A N 1
ATOM 6525 C CA . CYS A 1 899 ? -15.158 3.381 -4.236 1.00 74.12 899 CYS A CA 1
ATOM 6526 C C . CYS A 1 899 ? -14.628 2.984 -5.608 1.00 74.12 899 CYS A C 1
ATOM 6528 O O . CYS A 1 899 ? -15.015 1.950 -6.156 1.00 74.12 899 CYS A O 1
ATOM 6530 N N . GLU A 1 900 ? -13.678 3.769 -6.090 1.00 80.31 900 GLU A N 1
ATOM 6531 C CA . GLU A 1 900 ? -12.566 3.260 -6.878 1.00 80.31 900 GLU A CA 1
ATOM 6532 C C . GLU A 1 900 ? -11.415 2.977 -5.898 1.00 80.31 900 GLU A C 1
ATOM 6534 O O . GLU A 1 900 ? -11.215 3.710 -4.925 1.00 80.31 900 GLU A O 1
ATOM 6539 N N . GLY A 1 901 ? -10.718 1.855 -6.078 1.00 85.44 901 GLY A N 1
ATOM 6540 C CA . GLY A 1 901 ? -9.676 1.420 -5.154 1.00 85.44 901 GLY A CA 1
ATOM 6541 C C . GLY A 1 901 ? -8.817 0.297 -5.718 1.00 85.44 901 GLY A C 1
ATOM 6542 O O . GLY A 1 901 ? -9.204 -0.367 -6.674 1.00 85.44 901 GLY A O 1
ATOM 6543 N N . GLY A 1 902 ? -7.657 0.080 -5.107 1.00 92.06 902 GLY A N 1
ATOM 6544 C CA . GLY A 1 902 ? -6.691 -0.957 -5.464 1.00 92.06 902 GLY A CA 1
ATOM 6545 C C . GLY A 1 902 ? -6.088 -1.624 -4.227 1.00 92.06 902 GLY A C 1
ATOM 6546 O O . GLY A 1 902 ? -6.726 -1.705 -3.177 1.00 92.06 902 GLY A O 1
ATOM 6547 N N . GLY A 1 903 ? -4.852 -2.108 -4.328 1.00 95.62 903 GLY A N 1
ATOM 6548 C CA . GLY A 1 903 ? -4.144 -2.694 -3.190 1.00 95.62 903 GLY A CA 1
ATOM 6549 C C . GLY A 1 903 ? -3.735 -1.634 -2.167 1.00 95.62 903 GLY A C 1
ATOM 6550 O O . GLY A 1 903 ? -4.313 -1.549 -1.081 1.00 95.62 903 GLY A O 1
ATOM 6551 N N . VAL A 1 904 ? -2.744 -0.816 -2.521 1.00 94.88 904 VAL A N 1
ATOM 6552 C CA . VAL A 1 904 ? -2.132 0.193 -1.643 1.00 94.88 904 VAL A CA 1
ATOM 6553 C C . VAL A 1 904 ? -2.127 1.564 -2.319 1.00 94.88 904 VAL A C 1
ATOM 6555 O O . VAL A 1 904 ? -1.650 1.677 -3.445 1.00 94.88 904 VAL A O 1
ATOM 6558 N N . PHE A 1 905 ? -2.597 2.599 -1.625 1.00 92.06 905 PHE A N 1
ATOM 6559 C CA . PHE A 1 905 ? -2.492 3.999 -2.041 1.00 92.06 905 PHE A CA 1
ATOM 6560 C C . PHE A 1 905 ? -1.753 4.834 -0.997 1.00 92.06 905 PHE A C 1
ATOM 6562 O O . PHE A 1 905 ? -2.062 4.758 0.196 1.00 92.06 905 PHE A O 1
ATOM 6569 N N . ALA A 1 906 ? -0.813 5.652 -1.465 1.00 88.06 906 ALA A N 1
ATOM 6570 C CA . ALA A 1 906 ? -0.149 6.676 -0.674 1.00 88.06 906 ALA A CA 1
ATOM 6571 C C . ALA A 1 906 ? -0.177 8.014 -1.425 1.00 88.06 906 ALA A C 1
ATOM 6573 O O . ALA A 1 906 ? 0.605 8.237 -2.354 1.00 88.06 906 ALA A O 1
ATOM 6574 N N . ASP A 1 907 ? -1.062 8.909 -0.993 1.00 80.75 907 ASP A N 1
ATOM 6575 C CA . ASP A 1 907 ? -0.891 10.336 -1.233 1.00 80.75 907 ASP A CA 1
ATOM 6576 C C . ASP A 1 907 ? 0.109 10.848 -0.191 1.00 80.75 907 ASP A C 1
ATOM 6578 O O . ASP A 1 907 ? -0.066 10.677 1.020 1.00 80.75 907 ASP A O 1
ATOM 6582 N N . THR A 1 908 ? 1.229 11.388 -0.657 1.00 68.94 908 THR A N 1
ATOM 6583 C CA . THR A 1 908 ? 2.229 12.005 0.211 1.00 68.94 908 THR A CA 1
ATOM 6584 C C . THR A 1 908 ? 2.720 13.264 -0.470 1.00 68.94 908 THR A C 1
ATOM 6586 O O . THR A 1 908 ? 2.873 13.292 -1.682 1.00 68.94 908 THR A O 1
ATOM 6589 N N . ASN A 1 909 ? 2.967 14.306 0.317 1.00 62.81 909 ASN A N 1
ATOM 6590 C CA . ASN A 1 909 ? 3.391 15.623 -0.161 1.00 62.81 909 ASN A CA 1
ATOM 6591 C C . ASN A 1 909 ? 4.833 15.949 0.261 1.00 62.81 909 ASN A C 1
ATOM 6593 O O . ASN A 1 909 ? 5.195 17.115 0.435 1.00 62.81 909 ASN A O 1
ATOM 6597 N N . ASN A 1 910 ? 5.642 14.917 0.525 1.00 56.00 910 ASN A N 1
ATOM 6598 C CA . ASN A 1 910 ? 6.978 15.072 1.080 1.00 56.00 910 ASN A CA 1
ATOM 6599 C C . ASN A 1 910 ? 8.018 14.237 0.321 1.00 56.00 910 ASN A C 1
ATOM 6601 O O . ASN A 1 910 ? 7.789 13.091 -0.042 1.00 56.00 910 ASN A O 1
ATOM 6605 N N . GLU A 1 911 ? 9.209 14.808 0.133 1.00 54.25 911 GLU A N 1
ATOM 6606 C CA . GLU A 1 911 ? 10.328 14.198 -0.608 1.00 54.25 911 GLU A CA 1
ATOM 6607 C C . GLU A 1 911 ? 10.981 12.997 0.110 1.00 54.25 911 GLU A C 1
ATOM 6609 O O . GLU A 1 911 ? 12.005 12.472 -0.338 1.00 54.25 911 GLU A O 1
ATOM 6614 N N . ARG A 1 912 ? 10.438 12.554 1.254 1.00 57.66 912 ARG A N 1
ATOM 6615 C CA . ARG A 1 912 ? 10.947 11.367 1.951 1.00 57.66 912 ARG A CA 1
ATOM 6616 C C . ARG A 1 912 ? 10.442 10.111 1.244 1.00 57.66 912 ARG A C 1
ATOM 6618 O O . ARG A 1 912 ? 9.708 10.152 0.257 1.00 57.66 912 ARG A O 1
ATOM 6625 N N . THR A 1 913 ? 10.882 8.947 1.713 1.00 55.28 913 THR A N 1
ATOM 6626 C CA . THR A 1 913 ? 10.345 7.705 1.164 1.00 55.28 913 THR A CA 1
ATOM 6627 C C . THR A 1 913 ? 8.925 7.487 1.657 1.00 55.28 913 THR A C 1
ATOM 6629 O O . THR A 1 913 ? 8.720 7.302 2.853 1.00 55.28 913 THR A O 1
ATOM 6632 N N . ALA A 1 914 ? 7.983 7.540 0.717 1.00 68.69 914 ALA A N 1
ATOM 6633 C CA . ALA A 1 914 ? 6.544 7.451 0.915 1.00 68.69 914 ALA A CA 1
ATOM 6634 C C . ALA A 1 914 ? 6.101 6.022 1.241 1.00 68.69 914 ALA A C 1
ATOM 6636 O O . ALA A 1 914 ? 5.241 5.806 2.092 1.00 68.69 914 ALA A O 1
ATOM 6637 N N . VAL A 1 915 ? 6.697 5.029 0.576 1.00 85.50 915 VAL A N 1
ATOM 6638 C CA . VAL A 1 915 ? 6.286 3.629 0.712 1.00 85.50 915 VAL A CA 1
ATOM 6639 C C . VAL A 1 915 ? 7.512 2.701 0.708 1.00 85.50 915 VAL A C 1
ATOM 6641 O O . VAL A 1 915 ? 8.365 2.779 -0.175 1.00 85.50 915 VAL A O 1
ATOM 6644 N N . TRP A 1 916 ? 7.598 1.806 1.693 1.00 87.12 916 TRP A N 1
ATOM 6645 C CA . TRP A 1 916 ? 8.556 0.697 1.795 1.00 87.12 916 TRP A CA 1
ATOM 6646 C C . TRP A 1 916 ? 7.785 -0.617 1.920 1.00 87.12 916 TRP A C 1
ATOM 6648 O O . TRP A 1 916 ? 7.063 -0.803 2.900 1.00 87.12 916 TRP A O 1
ATOM 6658 N N . LEU A 1 917 ? 7.944 -1.530 0.960 1.00 87.25 917 LEU A N 1
ATOM 6659 C CA . LEU A 1 917 ? 7.285 -2.837 0.972 1.00 87.25 917 LEU A CA 1
ATOM 6660 C C . LEU A 1 917 ? 8.306 -3.968 0.839 1.00 87.25 917 LEU A C 1
ATOM 6662 O O . LEU A 1 917 ? 8.870 -4.182 -0.235 1.00 87.25 917 LEU A O 1
ATOM 6666 N N . PHE A 1 918 ? 8.487 -4.713 1.927 1.00 85.31 918 PHE A N 1
ATOM 6667 C CA . PHE A 1 918 ? 9.305 -5.915 1.976 1.00 85.31 918 PHE A CA 1
ATOM 6668 C C . PHE A 1 918 ? 8.490 -7.123 2.448 1.00 85.31 918 PHE A C 1
ATOM 6670 O O . PHE A 1 918 ? 7.794 -7.055 3.462 1.00 85.31 918 PHE A O 1
ATOM 6677 N N . GLY A 1 919 ? 8.564 -8.233 1.707 1.00 84.81 919 GLY A N 1
ATOM 6678 C CA . GLY A 1 919 ? 7.833 -9.465 2.034 1.00 84.81 919 GLY A CA 1
ATOM 6679 C C . GLY A 1 919 ? 6.315 -9.322 1.874 1.00 84.81 919 GLY A C 1
ATOM 6680 O O . GLY A 1 919 ? 5.562 -9.595 2.816 1.00 84.81 919 GLY A O 1
ATOM 6681 N N . VAL A 1 920 ? 5.863 -8.861 0.701 1.00 89.94 920 VAL A N 1
ATOM 6682 C CA . VAL A 1 920 ? 4.448 -8.542 0.433 1.00 89.94 920 VAL A CA 1
ATOM 6683 C C . VAL A 1 920 ? 3.865 -9.285 -0.766 1.00 89.94 920 VAL A C 1
ATOM 6685 O O . VAL A 1 920 ? 4.542 -9.509 -1.769 1.00 89.94 920 VAL A O 1
ATOM 6688 N N . GLU A 1 921 ? 2.571 -9.587 -0.693 1.00 94.25 921 GLU A N 1
ATOM 6689 C CA . GLU A 1 921 ? 1.773 -10.085 -1.815 1.00 94.25 921 GLU A CA 1
ATOM 6690 C C . GLU A 1 921 ? 0.583 -9.156 -2.071 1.00 94.25 921 GLU A C 1
ATOM 6692 O O . GLU A 1 921 ? -0.260 -8.960 -1.197 1.00 94.25 921 GLU A O 1
ATOM 6697 N N . ILE A 1 922 ? 0.503 -8.578 -3.269 1.00 96.56 922 ILE A N 1
ATOM 6698 C CA . ILE A 1 922 ? -0.521 -7.608 -3.665 1.00 96.56 922 ILE A CA 1
ATOM 6699 C C . ILE A 1 922 ? -1.241 -8.134 -4.907 1.00 96.56 922 ILE A C 1
ATOM 6701 O O . ILE A 1 922 ? -0.742 -8.017 -6.028 1.00 96.56 922 ILE A O 1
ATOM 6705 N N . LEU A 1 923 ? -2.389 -8.777 -4.693 1.00 96.56 923 LEU A N 1
ATOM 6706 C CA . LEU A 1 923 ? -2.981 -9.699 -5.667 1.00 96.56 923 LEU A CA 1
ATOM 6707 C C . LEU A 1 923 ? -4.439 -9.356 -5.995 1.00 96.56 923 LEU A C 1
ATOM 6709 O O . LEU A 1 923 ? -5.226 -9.079 -5.095 1.00 96.56 923 LEU A O 1
ATOM 6713 N N . ASP A 1 924 ? -4.845 -9.488 -7.256 1.00 96.19 924 ASP A N 1
ATOM 6714 C CA . ASP A 1 924 ? -6.266 -9.524 -7.653 1.00 96.19 924 ASP A CA 1
ATOM 6715 C C . ASP A 1 924 ? -7.103 -8.277 -7.262 1.00 96.19 924 ASP A C 1
ATOM 6717 O O . ASP A 1 924 ? -8.326 -8.368 -7.131 1.00 96.19 924 ASP A O 1
ATOM 6721 N N . ASN A 1 925 ? -6.487 -7.110 -7.031 1.00 96.50 925 ASN A N 1
ATOM 6722 C CA . ASN A 1 925 ? -7.223 -5.901 -6.642 1.00 96.50 925 ASN A CA 1
ATOM 6723 C C . ASN A 1 925 ? -7.917 -5.242 -7.858 1.00 96.50 925 ASN A C 1
ATOM 6725 O O . ASN A 1 925 ? -7.430 -5.300 -8.986 1.00 96.50 925 ASN A O 1
ATOM 6729 N N . GLY A 1 926 ? -9.058 -4.586 -7.630 1.00 93.31 926 GLY A N 1
ATOM 6730 C CA . GLY A 1 926 ? -9.915 -3.966 -8.653 1.00 93.31 926 GLY A CA 1
ATOM 6731 C C . GLY A 1 926 ? -9.413 -2.639 -9.241 1.00 93.31 926 GLY A C 1
ATOM 6732 O O . GLY A 1 926 ? -10.092 -2.071 -10.099 1.00 93.31 926 GLY A O 1
ATOM 6733 N N . GLY A 1 927 ? -8.217 -2.212 -8.838 1.00 92.75 927 GLY A N 1
ATOM 6734 C CA . GLY A 1 927 ? -7.474 -1.056 -9.340 1.00 92.75 927 GLY A CA 1
ATOM 6735 C C . GLY A 1 927 ? -5.975 -1.375 -9.416 1.00 92.75 927 GLY A C 1
ATOM 6736 O O . GLY A 1 927 ? -5.630 -2.520 -9.711 1.00 92.75 927 GLY A O 1
ATOM 6737 N N . PRO A 1 928 ? -5.061 -0.426 -9.144 1.00 94.62 928 PRO A N 1
ATOM 6738 C CA . PRO A 1 928 ? -3.623 -0.682 -9.143 1.00 94.62 928 PRO A CA 1
ATOM 6739 C C . PRO A 1 928 ? -3.218 -1.648 -8.029 1.00 94.62 928 PRO A C 1
ATOM 6741 O O . PRO A 1 928 ? -3.906 -1.756 -7.009 1.00 94.62 928 PRO A O 1
ATOM 6744 N N . GLY A 1 929 ? -2.064 -2.299 -8.176 1.00 95.31 929 GLY A N 1
ATOM 6745 C CA . GLY A 1 929 ? -1.436 -2.997 -7.052 1.00 95.31 929 GLY A CA 1
ATOM 6746 C C . GLY A 1 929 ? -0.986 -1.989 -5.991 1.00 95.31 929 GLY A C 1
ATOM 6747 O O . GLY A 1 929 ? -1.493 -1.976 -4.869 1.00 95.31 929 GLY A O 1
ATOM 6748 N N . VAL A 1 930 ? -0.084 -1.093 -6.381 1.00 93.50 930 VAL A N 1
ATOM 6749 C CA . VAL A 1 930 ? 0.362 0.057 -5.583 1.00 93.50 930 VAL A CA 1
ATOM 6750 C C . VAL A 1 930 ? 0.182 1.328 -6.407 1.00 93.50 930 VAL A C 1
ATOM 6752 O O . VAL A 1 930 ? 0.470 1.315 -7.600 1.00 93.50 930 VAL A O 1
ATOM 6755 N N . LEU A 1 931 ? -0.267 2.419 -5.789 1.00 91.06 931 LEU A N 1
ATOM 6756 C CA . LEU A 1 931 ? -0.329 3.748 -6.393 1.00 91.06 931 LEU A CA 1
ATOM 6757 C C . LEU A 1 931 ? 0.249 4.793 -5.425 1.00 91.06 931 LEU A C 1
ATOM 6759 O O . LEU A 1 931 ? -0.191 4.891 -4.280 1.00 91.06 931 LEU A O 1
ATOM 6763 N N . VAL A 1 932 ? 1.237 5.560 -5.881 1.00 86.88 932 VAL A N 1
ATOM 6764 C CA . VAL A 1 932 ? 1.896 6.629 -5.111 1.00 86.88 932 VAL A CA 1
ATOM 6765 C C . VAL A 1 932 ? 1.768 7.943 -5.876 1.00 86.88 932 VAL A C 1
ATOM 6767 O O . VAL A 1 932 ? 2.087 7.976 -7.066 1.00 86.88 932 VAL A O 1
ATOM 6770 N N . ALA A 1 933 ? 1.311 9.003 -5.203 1.00 80.81 933 ALA A N 1
ATOM 6771 C CA . ALA A 1 933 ? 1.170 10.331 -5.808 1.00 80.81 933 ALA A CA 1
ATOM 6772 C C . ALA A 1 933 ? 2.505 11.104 -5.842 1.00 80.81 933 ALA A C 1
ATOM 6774 O O . ALA A 1 933 ? 2.894 11.672 -6.857 1.00 80.81 933 ALA A O 1
ATOM 6775 N N . GLU A 1 934 ? 3.249 11.128 -4.734 1.00 75.12 934 GLU A N 1
ATOM 6776 C CA . GLU A 1 934 ? 4.570 11.766 -4.677 1.00 75.12 934 GLU A CA 1
ATOM 6777 C C . GLU A 1 934 ? 5.471 11.042 -3.661 1.00 75.12 934 GLU A C 1
ATOM 6779 O O . GLU A 1 934 ? 4.989 10.369 -2.743 1.00 75.12 934 GLU A O 1
ATOM 6784 N N . GLY A 1 935 ? 6.791 11.185 -3.822 1.00 74.94 935 GLY A N 1
ATOM 6785 C CA . GLY A 1 935 ? 7.811 10.619 -2.929 1.00 74.94 935 GLY A CA 1
ATOM 6786 C C . GLY A 1 935 ? 8.522 9.379 -3.487 1.00 74.94 935 GLY A C 1
ATOM 6787 O O . GLY A 1 935 ? 8.342 8.983 -4.634 1.00 74.94 935 GLY A O 1
ATOM 6788 N N . ILE A 1 936 ? 9.400 8.770 -2.686 1.00 76.38 936 ILE A N 1
ATOM 6789 C CA . ILE A 1 936 ? 10.198 7.597 -3.107 1.00 76.38 936 ILE A CA 1
ATOM 6790 C C . ILE A 1 936 ? 9.461 6.287 -2.752 1.00 76.38 936 ILE A C 1
ATOM 6792 O O . ILE A 1 936 ? 8.753 6.227 -1.744 1.00 76.38 936 ILE A O 1
ATOM 6796 N N . PHE A 1 937 ? 9.683 5.220 -3.524 1.00 82.81 937 PHE A N 1
ATOM 6797 C CA . PHE A 1 937 ? 9.139 3.878 -3.302 1.00 82.81 937 PHE A CA 1
ATOM 6798 C C . PHE A 1 937 ? 10.257 2.819 -3.237 1.00 82.81 937 PHE A C 1
ATOM 6800 O O . PHE A 1 937 ? 11.110 2.769 -4.123 1.00 82.81 937 PHE A O 1
ATOM 6807 N N . ARG A 1 938 ? 10.268 1.958 -2.206 1.00 84.44 938 ARG A N 1
ATOM 6808 C CA . ARG A 1 938 ? 11.199 0.811 -2.102 1.00 84.44 938 ARG A CA 1
ATOM 6809 C C . ARG A 1 938 ? 10.483 -0.531 -2.053 1.00 84.44 938 ARG A C 1
ATOM 6811 O O . ARG A 1 938 ? 9.438 -0.658 -1.412 1.00 84.44 938 ARG A O 1
ATOM 6818 N N . LEU A 1 939 ? 11.115 -1.518 -2.678 1.00 84.19 939 LEU A N 1
ATOM 6819 C CA . LEU A 1 939 ? 10.640 -2.878 -2.896 1.00 84.19 939 LEU A CA 1
ATOM 6820 C C . LEU A 1 939 ? 11.730 -3.903 -2.565 1.00 84.19 939 LEU A C 1
ATOM 6822 O O . LEU A 1 939 ? 12.889 -3.720 -2.937 1.00 84.19 939 LEU A O 1
ATOM 6826 N N . GLY A 1 940 ? 11.318 -5.040 -2.013 1.00 81.25 940 GLY A N 1
ATOM 6827 C CA . GLY A 1 940 ? 12.079 -6.290 -2.040 1.00 81.25 940 GLY A CA 1
ATOM 6828 C C . GLY A 1 940 ? 11.197 -7.461 -1.609 1.00 81.25 940 GLY A C 1
ATOM 6829 O O . GLY A 1 940 ? 10.292 -7.282 -0.802 1.00 81.25 940 GLY A O 1
ATOM 6830 N N . GLN A 1 941 ? 11.402 -8.668 -2.145 1.00 82.94 941 GLN A N 1
ATOM 6831 C CA . GLN A 1 941 ? 10.538 -9.829 -1.839 1.00 82.94 941 GLN A CA 1
ATOM 6832 C C . GLN A 1 941 ? 9.038 -9.510 -2.029 1.00 82.94 941 GLN A C 1
ATOM 6834 O O . GLN A 1 941 ? 8.213 -9.762 -1.148 1.00 82.94 941 GLN A O 1
ATOM 6839 N N . ALA A 1 942 ? 8.698 -8.879 -3.154 1.00 88.44 942 ALA A N 1
ATOM 6840 C CA . ALA A 1 942 ? 7.354 -8.380 -3.434 1.00 88.44 942 ALA A CA 1
ATOM 6841 C C . ALA A 1 942 ? 6.742 -9.097 -4.644 1.00 88.44 942 ALA A C 1
ATOM 6843 O O . ALA A 1 942 ? 7.385 -9.222 -5.687 1.00 88.44 942 ALA A O 1
ATOM 6844 N N . ARG A 1 943 ? 5.488 -9.539 -4.511 1.00 93.88 943 ARG A N 1
ATOM 6845 C CA . ARG A 1 943 ? 4.706 -10.175 -5.580 1.00 93.88 943 ARG A CA 1
ATOM 6846 C C . ARG A 1 943 ? 3.446 -9.361 -5.855 1.00 93.88 943 ARG A C 1
ATOM 6848 O O . ARG A 1 943 ? 2.565 -9.303 -5.004 1.00 93.88 943 ARG A O 1
ATOM 6855 N N . ILE A 1 944 ? 3.367 -8.717 -7.016 1.00 96.06 944 ILE A N 1
ATOM 6856 C CA . ILE A 1 944 ? 2.295 -7.781 -7.383 1.00 96.06 944 ILE A CA 1
ATOM 6857 C C . ILE A 1 944 ? 1.612 -8.290 -8.658 1.00 96.06 944 ILE A C 1
ATOM 6859 O O . ILE A 1 944 ? 2.103 -8.064 -9.766 1.00 96.06 944 ILE A O 1
ATOM 6863 N N . GLU A 1 945 ? 0.508 -9.026 -8.514 1.00 96.56 945 GLU A N 1
ATOM 6864 C CA . GLU A 1 945 ? -0.057 -9.819 -9.617 1.00 96.56 945 GLU A CA 1
ATOM 6865 C C . GLU A 1 945 ? -1.566 -9.612 -9.837 1.00 96.56 945 GLU A C 1
ATOM 6867 O O . GLU A 1 945 ? -2.337 -9.463 -8.889 1.00 96.56 945 GLU A O 1
ATOM 6872 N N . ARG A 1 946 ? -2.006 -9.670 -11.102 1.00 95.62 946 ARG A N 1
ATOM 6873 C CA . ARG A 1 946 ? -3.430 -9.677 -11.512 1.00 95.62 946 ARG A CA 1
ATOM 6874 C C . ARG A 1 946 ? -4.273 -8.471 -11.062 1.00 95.62 946 ARG A C 1
ATOM 6876 O O . ARG A 1 946 ? -5.496 -8.574 -10.967 1.00 95.62 946 ARG A O 1
ATOM 6883 N N . ASN A 1 947 ? -3.656 -7.320 -10.805 1.00 95.38 947 ASN A N 1
ATOM 6884 C CA . ASN A 1 947 ? -4.378 -6.105 -10.420 1.00 95.38 947 ASN A CA 1
ATOM 6885 C C . ASN A 1 947 ? -4.992 -5.408 -11.654 1.00 95.38 947 ASN A C 1
ATOM 6887 O O . ASN A 1 947 ? -4.401 -5.394 -12.739 1.00 95.38 947 ASN A O 1
ATOM 6891 N N . ARG A 1 948 ? -6.185 -4.818 -11.511 1.00 92.81 948 ARG A N 1
ATOM 6892 C CA . ARG A 1 948 ? -6.938 -4.142 -12.586 1.00 92.81 948 ARG A CA 1
ATOM 6893 C C . ARG A 1 948 ? -6.494 -2.679 -12.774 1.00 92.81 948 ARG A C 1
ATOM 6895 O O . ARG A 1 948 ? -7.268 -1.725 -12.705 1.00 92.81 948 ARG A O 1
ATOM 6902 N N . GLY A 1 949 ? -5.208 -2.520 -13.027 1.00 92.06 949 GLY A N 1
ATOM 6903 C CA . GLY A 1 949 ? -4.507 -1.252 -13.181 1.00 92.06 949 GLY A CA 1
ATOM 6904 C C . GLY A 1 949 ? -3.025 -1.534 -13.407 1.00 92.06 949 GLY A C 1
ATOM 6905 O O . GLY A 1 949 ? -2.668 -2.687 -13.678 1.00 92.06 949 GLY A O 1
ATOM 6906 N N . PRO A 1 950 ? -2.143 -0.531 -13.293 1.00 93.62 950 PRO A N 1
ATOM 6907 C CA . PRO A 1 950 ? -0.718 -0.806 -13.227 1.00 93.62 950 PRO A CA 1
ATOM 6908 C C . PRO A 1 950 ? -0.383 -1.677 -12.004 1.00 93.62 950 PRO A C 1
ATOM 6910 O O . PRO A 1 950 ? -1.050 -1.595 -10.967 1.00 93.62 950 PRO A O 1
ATOM 6913 N N . GLY A 1 951 ? 0.666 -2.496 -12.103 1.00 94.44 951 GLY A N 1
ATOM 6914 C CA . GLY A 1 951 ? 1.208 -3.195 -10.934 1.00 94.44 951 GLY A CA 1
ATOM 6915 C C . GLY A 1 951 ? 1.700 -2.181 -9.898 1.00 94.44 951 GLY A C 1
ATOM 6916 O O . GLY A 1 951 ? 1.241 -2.165 -8.756 1.00 94.44 951 GLY A O 1
ATOM 6917 N N . ILE A 1 952 ? 2.559 -1.266 -10.347 1.00 92.25 952 ILE A N 1
ATOM 6918 C CA . ILE A 1 952 ? 2.969 -0.063 -9.617 1.00 92.25 952 ILE A CA 1
ATOM 6919 C C . ILE A 1 952 ? 2.618 1.156 -10.465 1.00 92.25 952 ILE A C 1
ATOM 6921 O O . ILE A 1 952 ? 3.127 1.293 -11.574 1.00 92.25 952 ILE A O 1
ATOM 6925 N N . GLY A 1 953 ? 1.781 2.045 -9.938 1.00 90.06 953 GLY A N 1
ATOM 6926 C CA . GLY A 1 953 ? 1.576 3.397 -10.441 1.00 90.06 953 GLY A CA 1
ATOM 6927 C C . GLY A 1 953 ? 2.326 4.414 -9.583 1.00 90.06 953 GLY A C 1
ATOM 6928 O O . GLY A 1 953 ? 2.245 4.399 -8.356 1.00 90.06 953 GLY A O 1
ATOM 6929 N N . ALA A 1 954 ? 3.048 5.305 -10.239 1.00 85.56 954 ALA A N 1
ATOM 6930 C CA . ALA A 1 954 ? 3.792 6.396 -9.643 1.00 85.56 954 ALA A CA 1
ATOM 6931 C C . ALA A 1 954 ? 3.482 7.657 -10.459 1.00 85.56 954 ALA A C 1
ATOM 6933 O O . ALA A 1 954 ? 4.125 7.937 -11.469 1.00 85.56 954 ALA A O 1
ATOM 6934 N N . VAL A 1 955 ? 2.411 8.346 -10.082 1.00 77.50 955 VAL A N 1
ATOM 6935 C CA . VAL A 1 955 ? 1.739 9.341 -10.930 1.00 77.50 955 VAL A CA 1
ATOM 6936 C C . VAL A 1 955 ? 1.826 10.694 -10.261 1.00 77.50 955 VAL A C 1
ATOM 6938 O O . VAL A 1 955 ? 1.571 10.791 -9.069 1.00 77.50 955 VAL A O 1
ATOM 6941 N N . ALA A 1 956 ? 2.236 11.724 -10.993 1.00 66.00 956 ALA A N 1
ATOM 6942 C CA . ALA A 1 956 ? 2.616 12.983 -10.372 1.00 66.00 956 ALA A CA 1
ATOM 6943 C C . ALA A 1 956 ? 1.431 13.687 -9.697 1.00 66.00 956 ALA A C 1
ATOM 6945 O O . ALA A 1 956 ? 0.541 14.214 -10.365 1.00 66.00 956 ALA A O 1
ATOM 6946 N N . GLY A 1 957 ? 1.480 13.768 -8.366 1.00 56.25 957 GLY A N 1
ATOM 6947 C CA . GLY A 1 957 ? 0.629 14.657 -7.587 1.00 56.25 957 GLY A CA 1
ATOM 6948 C C . GLY A 1 957 ? 0.855 16.141 -7.916 1.00 56.25 957 GLY A C 1
ATOM 6949 O O . GLY A 1 957 ? 1.654 16.529 -8.775 1.00 56.25 957 GLY A O 1
ATOM 6950 N N . THR A 1 958 ? 0.133 17.011 -7.208 1.00 46.12 958 THR A N 1
ATOM 6951 C CA . THR A 1 958 ? 0.081 18.453 -7.512 1.00 46.12 958 THR A CA 1
ATOM 6952 C C . THR A 1 958 ? 1.424 19.195 -7.455 1.00 46.12 958 THR A C 1
ATOM 6954 O O . THR A 1 958 ? 1.497 20.312 -7.975 1.00 46.12 958 THR A O 1
ATOM 6957 N N . THR A 1 959 ? 2.473 18.628 -6.844 1.00 45.69 959 THR A N 1
ATOM 6958 C CA . THR A 1 959 ? 3.799 19.265 -6.747 1.00 45.69 959 THR A CA 1
ATOM 6959 C C . THR A 1 959 ? 4.772 18.882 -7.867 1.00 45.69 959 THR A C 1
ATOM 6961 O O . THR A 1 959 ? 5.750 19.600 -8.075 1.00 45.69 959 THR A O 1
ATOM 6964 N N . GLY A 1 960 ? 4.501 17.814 -8.629 1.00 45.47 960 GLY A N 1
ATOM 6965 C CA . GLY A 1 960 ? 5.334 17.394 -9.765 1.00 45.47 960 GLY A CA 1
ATOM 6966 C C . GLY A 1 960 ? 6.647 16.685 -9.399 1.00 45.47 960 GLY A C 1
ATOM 6967 O O . GLY A 1 960 ? 7.584 16.678 -10.198 1.00 45.47 960 GLY A O 1
ATOM 6968 N N . ASN A 1 961 ? 6.744 16.115 -8.195 1.00 44.41 961 ASN A N 1
ATOM 6969 C CA . ASN A 1 961 ? 7.957 15.458 -7.709 1.00 44.41 961 ASN A CA 1
ATOM 6970 C C . ASN A 1 961 ? 8.226 14.087 -8.356 1.00 44.41 961 ASN A C 1
ATOM 6972 O O . ASN A 1 961 ? 7.325 13.283 -8.575 1.00 44.41 961 ASN A O 1
ATOM 6976 N N . ALA A 1 962 ? 9.509 13.807 -8.598 1.00 52.09 962 ALA A N 1
ATOM 6977 C CA . ALA A 1 962 ? 9.990 12.573 -9.209 1.00 52.09 962 ALA A CA 1
ATOM 6978 C C . ALA A 1 962 ? 9.830 11.354 -8.286 1.00 52.09 962 ALA A C 1
ATOM 6980 O O . ALA A 1 962 ? 10.554 11.237 -7.290 1.00 52.09 962 ALA A O 1
ATOM 6981 N N . VAL A 1 963 ? 8.977 10.396 -8.655 1.00 55.00 963 VAL A N 1
ATOM 6982 C CA . VAL A 1 963 ? 8.929 9.108 -7.954 1.00 55.00 963 VAL A CA 1
ATOM 6983 C C . VAL A 1 963 ? 10.119 8.252 -8.372 1.00 55.00 963 VAL A C 1
ATOM 6985 O O . VAL A 1 963 ? 10.466 8.160 -9.550 1.00 55.00 963 VAL A O 1
ATOM 6988 N N . LYS A 1 964 ? 10.769 7.632 -7.385 1.00 63.50 964 LYS A N 1
ATOM 6989 C CA . LYS A 1 964 ? 11.874 6.690 -7.591 1.00 63.50 964 LYS A CA 1
ATOM 6990 C C . LYS A 1 964 ? 11.459 5.323 -7.096 1.00 63.50 964 LYS A C 1
ATOM 6992 O O . LYS A 1 964 ? 11.246 5.166 -5.897 1.00 63.50 964 LYS A O 1
ATOM 6997 N N . VAL A 1 965 ? 11.368 4.354 -8.002 1.00 61.69 965 VAL A N 1
ATOM 6998 C CA . VAL A 1 965 ? 11.194 2.942 -7.643 1.00 61.69 965 VAL A CA 1
ATOM 6999 C C . VAL A 1 965 ? 12.576 2.331 -7.446 1.00 61.69 965 VAL A C 1
ATOM 7001 O O . VAL A 1 965 ? 13.347 2.285 -8.404 1.00 61.69 965 VAL A O 1
ATOM 7004 N N . TRP A 1 966 ? 12.878 1.874 -6.230 1.00 59.59 966 TRP A N 1
ATOM 7005 C CA . TRP A 1 966 ? 14.078 1.099 -5.909 1.00 59.59 966 TRP A CA 1
ATOM 7006 C C . TRP A 1 966 ? 13.709 -0.336 -5.552 1.00 59.59 966 TRP A C 1
ATOM 7008 O O . TRP A 1 966 ? 13.005 -0.575 -4.572 1.00 59.59 966 TRP A O 1
ATOM 7018 N N . ALA A 1 967 ? 14.198 -1.283 -6.349 1.00 60.06 967 ALA A N 1
ATOM 7019 C CA . ALA A 1 967 ? 14.293 -2.678 -5.945 1.00 60.06 967 ALA A CA 1
ATOM 7020 C C . ALA A 1 967 ? 15.714 -2.898 -5.415 1.00 60.06 967 ALA A C 1
ATOM 7022 O O . ALA A 1 967 ? 16.670 -2.752 -6.180 1.00 60.06 967 ALA A O 1
ATOM 7023 N N . ASP A 1 968 ? 15.834 -3.198 -4.122 1.00 63.94 968 ASP A N 1
ATOM 7024 C CA . ASP A 1 968 ? 17.107 -3.340 -3.412 1.00 63.94 968 ASP A CA 1
ATOM 7025 C C . ASP A 1 968 ? 17.192 -4.751 -2.813 1.00 63.94 968 ASP A C 1
ATOM 7027 O O . ASP A 1 968 ? 16.633 -5.007 -1.746 1.00 63.94 968 ASP A O 1
ATOM 7031 N N . TRP A 1 969 ? 17.940 -5.635 -3.488 1.00 59.94 969 TRP A N 1
ATOM 7032 C CA . TRP A 1 969 ? 18.178 -7.036 -3.112 1.00 59.94 969 TRP A CA 1
ATOM 7033 C C . TRP A 1 969 ? 16.883 -7.897 -3.139 1.00 59.94 969 TRP A C 1
ATOM 7035 O O . TRP A 1 969 ? 15.766 -7.415 -2.964 1.00 59.94 969 TRP A O 1
ATOM 7045 N N . TRP A 1 970 ? 17.026 -9.205 -3.386 1.00 70.25 970 TRP A N 1
ATOM 7046 C CA . TRP A 1 970 ? 15.919 -10.172 -3.576 1.00 70.25 970 TRP A CA 1
ATOM 7047 C C . TRP A 1 970 ? 15.061 -10.004 -4.846 1.00 70.25 970 TRP A C 1
ATOM 7049 O O . TRP A 1 970 ? 15.216 -9.078 -5.643 1.00 70.25 970 TRP A O 1
ATOM 7059 N N . ASP A 1 971 ? 14.162 -10.973 -5.033 1.00 80.88 971 ASP A N 1
ATOM 7060 C CA . ASP A 1 971 ? 13.249 -11.066 -6.169 1.00 80.88 971 ASP A CA 1
ATOM 7061 C C . ASP A 1 971 ? 12.034 -10.138 -5.994 1.00 80.88 971 ASP A C 1
ATOM 7063 O O . ASP A 1 971 ? 11.412 -10.081 -4.927 1.00 80.88 971 ASP A O 1
ATOM 7067 N N . VAL A 1 972 ? 11.655 -9.451 -7.071 1.00 88.38 972 VAL A N 1
ATOM 7068 C CA . VAL A 1 972 ? 10.404 -8.694 -7.197 1.00 88.38 972 VAL A CA 1
ATOM 7069 C C . VAL A 1 972 ? 9.693 -9.167 -8.462 1.00 88.38 972 VAL A C 1
ATOM 7071 O O . VAL A 1 972 ? 10.251 -9.079 -9.552 1.00 88.38 972 VAL A O 1
ATOM 7074 N N . ALA A 1 973 ? 8.464 -9.663 -8.327 1.00 93.31 973 ALA A N 1
ATOM 7075 C CA . ALA A 1 973 ? 7.652 -10.158 -9.437 1.00 93.31 973 ALA A CA 1
ATOM 7076 C C . ALA A 1 973 ? 6.404 -9.287 -9.618 1.00 93.31 973 ALA A C 1
ATOM 7078 O O . ALA A 1 973 ? 5.623 -9.114 -8.681 1.00 93.31 973 ALA A O 1
ATOM 7079 N N . ILE A 1 974 ? 6.205 -8.755 -10.824 1.00 95.50 974 ILE A N 1
ATOM 7080 C CA . ILE A 1 974 ? 5.071 -7.895 -11.174 1.00 95.50 974 ILE A CA 1
ATOM 7081 C C . ILE A 1 974 ? 4.454 -8.420 -12.465 1.00 95.50 974 ILE A C 1
ATOM 7083 O O . ILE A 1 974 ? 4.988 -8.195 -13.557 1.00 95.50 974 ILE A O 1
ATOM 7087 N N . ARG A 1 975 ? 3.355 -9.173 -12.340 1.00 96.00 975 ARG A N 1
ATOM 7088 C CA . ARG A 1 975 ? 2.838 -9.976 -13.454 1.00 96.00 975 ARG A CA 1
ATOM 7089 C C . ARG A 1 975 ? 1.333 -9.939 -13.651 1.00 96.00 975 ARG A C 1
ATOM 7091 O O . ARG A 1 975 ? 0.578 -9.749 -12.705 1.00 96.00 975 ARG A O 1
ATOM 7098 N N . GLU A 1 976 ? 0.884 -10.189 -14.877 1.00 95.56 976 GLU A N 1
ATOM 7099 C CA . GLU A 1 976 ? -0.543 -10.350 -15.213 1.00 95.56 976 GLU A CA 1
ATOM 7100 C C . GLU A 1 976 ? -1.430 -9.127 -14.850 1.00 95.56 976 GLU A C 1
ATOM 7102 O O . GLU A 1 976 ? -2.659 -9.229 -14.827 1.00 95.56 976 GLU A O 1
ATOM 7107 N N . ASN A 1 977 ? -0.845 -7.959 -14.542 1.00 95.38 977 ASN A N 1
ATOM 7108 C CA . ASN A 1 977 ? -1.596 -6.742 -14.213 1.00 95.38 977 ASN A CA 1
ATOM 7109 C C . ASN A 1 977 ? -2.178 -6.130 -15.492 1.00 95.38 977 ASN A C 1
ATOM 7111 O O . ASN A 1 977 ? -1.574 -6.218 -16.557 1.00 95.38 977 ASN A O 1
ATOM 7115 N N . TRP A 1 978 ? -3.357 -5.511 -15.422 1.00 94.06 978 TRP A N 1
ATOM 7116 C CA . TRP A 1 978 ? -4.084 -5.092 -16.630 1.00 94.06 978 TRP A CA 1
ATOM 7117 C C . TRP A 1 978 ? -3.562 -3.775 -17.232 1.00 94.06 978 TRP A C 1
ATOM 7119 O O . TRP A 1 978 ? -3.866 -3.469 -18.379 1.00 94.06 978 TRP A O 1
ATOM 7129 N N . GLY A 1 979 ? -2.795 -2.982 -16.484 1.00 92.50 979 GLY A N 1
ATOM 7130 C CA . GLY A 1 979 ? -2.065 -1.811 -16.980 1.00 92.50 979 GLY A CA 1
ATOM 7131 C C . GLY A 1 979 ? -0.603 -2.139 -17.322 1.00 92.50 979 GLY A C 1
ATOM 7132 O O . GLY A 1 979 ? -0.282 -3.277 -17.673 1.00 92.50 979 GLY A O 1
ATOM 7133 N N . PRO A 1 980 ? 0.302 -1.150 -17.237 1.00 93.38 980 PRO A N 1
ATOM 7134 C CA . PRO A 1 980 ? 1.742 -1.396 -17.222 1.00 93.38 980 PRO A CA 1
ATOM 7135 C C . PRO A 1 980 ? 2.199 -2.207 -15.995 1.00 93.38 980 PRO A C 1
ATOM 7137 O O . PRO A 1 980 ? 1.554 -2.172 -14.948 1.00 93.38 980 PRO A O 1
ATOM 7140 N N . GLY A 1 981 ? 3.344 -2.889 -16.075 1.00 94.19 981 GLY A N 1
ATOM 7141 C CA . GLY A 1 981 ? 3.978 -3.480 -14.888 1.00 94.19 981 GLY A CA 1
ATOM 7142 C C . GLY A 1 981 ? 4.390 -2.385 -13.898 1.00 94.19 981 GLY A C 1
ATOM 7143 O O . GLY A 1 981 ? 3.909 -2.339 -12.764 1.00 94.19 981 GLY A O 1
ATOM 7144 N N . ILE A 1 982 ? 5.212 -1.448 -14.374 1.00 93.38 982 ILE A N 1
ATOM 7145 C CA . ILE A 1 982 ? 5.564 -0.205 -13.680 1.00 93.38 982 ILE A CA 1
ATOM 7146 C C . ILE A 1 982 ? 5.181 0.985 -14.559 1.00 93.38 982 ILE A C 1
ATOM 7148 O O . ILE A 1 982 ? 5.617 1.077 -15.705 1.00 93.38 982 ILE A O 1
ATOM 7152 N N . LEU A 1 983 ? 4.409 1.909 -13.999 1.00 91.50 983 LEU A N 1
ATOM 7153 C CA . LEU A 1 983 ? 4.110 3.230 -14.535 1.00 91.50 983 LEU A CA 1
ATOM 7154 C C . LEU A 1 983 ? 4.755 4.279 -13.623 1.00 91.50 983 LEU A C 1
ATOM 7156 O O . LEU A 1 983 ? 4.477 4.272 -12.429 1.00 91.50 983 LEU A O 1
ATOM 7160 N N . CYS A 1 984 ? 5.582 5.175 -14.165 1.00 89.25 984 CYS A N 1
ATOM 7161 C CA . CYS A 1 984 ? 6.153 6.308 -13.431 1.00 89.25 984 CYS A CA 1
ATOM 7162 C C . CYS A 1 984 ? 6.113 7.580 -14.289 1.00 89.25 984 CYS A C 1
ATOM 7164 O O . CYS A 1 984 ? 7.004 7.774 -15.111 1.00 89.25 984 CYS A O 1
ATOM 7166 N N . ASP A 1 985 ? 5.099 8.433 -14.110 1.00 83.56 985 ASP A N 1
ATOM 7167 C CA . ASP A 1 985 ? 4.826 9.576 -14.997 1.00 83.56 985 ASP A CA 1
ATOM 7168 C C . ASP A 1 985 ? 5.922 10.642 -14.971 1.00 83.56 985 ASP A C 1
ATOM 7170 O O . ASP A 1 985 ? 6.417 11.039 -16.026 1.00 83.56 985 ASP A O 1
ATOM 7174 N N . LEU A 1 986 ? 6.319 11.069 -13.769 1.00 78.50 986 LEU A N 1
ATOM 7175 C CA . LEU A 1 986 ? 7.479 11.926 -13.538 1.00 78.50 986 LEU A CA 1
ATOM 7176 C C . LEU A 1 986 ? 8.463 11.197 -12.617 1.00 78.50 986 LEU A C 1
ATOM 7178 O O . LEU A 1 986 ? 8.112 10.825 -11.496 1.00 78.50 986 LEU A O 1
ATOM 7182 N N . GLY A 1 987 ? 9.717 11.042 -13.049 1.00 80.62 987 GLY A N 1
ATOM 7183 C CA . GLY A 1 987 ? 10.817 10.650 -12.163 1.00 80.62 987 GLY A CA 1
ATOM 7184 C C . GLY A 1 987 ? 11.746 9.586 -12.726 1.00 80.62 987 GLY A C 1
ATOM 7185 O O . GLY A 1 987 ? 12.569 9.876 -13.594 1.00 80.62 987 GLY A O 1
ATOM 7186 N N . GLY A 1 988 ? 11.699 8.367 -12.192 1.00 83.94 988 GLY A N 1
ATOM 7187 C CA . GLY A 1 988 ? 12.470 7.275 -12.770 1.00 83.94 988 GLY A CA 1
ATOM 7188 C C . GLY A 1 988 ? 12.416 5.946 -12.031 1.00 83.94 988 GLY A C 1
ATOM 7189 O O . GLY A 1 988 ? 12.156 5.854 -10.832 1.00 83.94 988 GLY A O 1
ATOM 7190 N N . VAL A 1 989 ? 12.731 4.886 -12.766 1.00 88.56 989 VAL A N 1
ATOM 7191 C CA . VAL A 1 989 ? 12.829 3.523 -12.238 1.00 88.56 989 VAL A CA 1
ATOM 7192 C C . VAL A 1 989 ? 14.306 3.171 -12.108 1.00 88.56 989 VAL A C 1
ATOM 7194 O O . VAL A 1 989 ? 15.029 3.228 -13.101 1.00 88.56 989 VAL A O 1
ATOM 7197 N N . ARG A 1 990 ? 14.765 2.801 -10.905 1.00 87.25 990 ARG A N 1
ATOM 7198 C CA . ARG A 1 990 ? 16.130 2.308 -10.680 1.00 87.25 990 ARG A CA 1
ATOM 7199 C C . ARG A 1 990 ? 16.103 0.937 -10.009 1.00 87.25 990 ARG A C 1
ATOM 7201 O O . ARG A 1 990 ? 15.842 0.829 -8.816 1.00 87.25 990 ARG A O 1
ATOM 7208 N N . VAL A 1 991 ? 16.453 -0.103 -10.757 1.00 85.31 991 VAL A N 1
ATOM 7209 C CA . VAL A 1 991 ? 16.730 -1.429 -10.187 1.00 85.31 991 VAL A CA 1
ATOM 7210 C C . VAL A 1 991 ? 18.163 -1.421 -9.660 1.00 85.31 991 VAL A C 1
ATOM 7212 O O . VAL A 1 991 ? 19.095 -1.196 -10.436 1.00 85.31 991 VAL A O 1
ATOM 7215 N N . GLY A 1 992 ? 18.315 -1.581 -8.345 1.00 74.62 992 GLY A N 1
ATOM 7216 C CA . GLY A 1 992 ? 19.598 -1.538 -7.653 1.00 74.62 992 GLY A CA 1
ATOM 7217 C C . GLY A 1 992 ? 20.390 -2.839 -7.780 1.00 74.62 992 GLY A C 1
ATOM 7218 O O . GLY A 1 992 ? 19.870 -3.881 -8.185 1.00 74.62 992 GLY A O 1
ATOM 7219 N N . TRP A 1 993 ? 21.666 -2.771 -7.398 1.00 69.38 993 TRP A N 1
ATOM 7220 C CA . TRP A 1 993 ? 22.595 -3.900 -7.462 1.00 69.38 993 TRP A CA 1
ATOM 7221 C C . TRP A 1 993 ? 22.055 -5.108 -6.680 1.00 69.38 993 TRP A C 1
ATOM 7223 O O . TRP A 1 993 ? 21.735 -5.000 -5.497 1.00 69.38 993 TRP A O 1
ATOM 7233 N N . GLY A 1 994 ? 21.984 -6.264 -7.343 1.00 67.94 994 GLY A N 1
ATOM 7234 C CA . GLY A 1 994 ? 21.577 -7.535 -6.733 1.00 67.94 994 GLY A CA 1
ATOM 7235 C C . GLY A 1 994 ? 20.064 -7.763 -6.607 1.00 67.94 994 GLY A C 1
ATOM 7236 O O . GLY A 1 994 ? 19.660 -8.781 -6.044 1.00 67.94 994 GLY A O 1
ATOM 7237 N N . ALA A 1 995 ? 19.219 -6.863 -7.122 1.00 75.12 995 ALA A N 1
ATOM 7238 C CA . ALA A 1 995 ? 17.778 -7.095 -7.229 1.00 75.12 995 ALA A CA 1
ATOM 7239 C C . ALA A 1 995 ? 17.412 -7.803 -8.547 1.00 75.12 995 ALA A C 1
ATOM 7241 O O . ALA A 1 995 ? 17.913 -7.446 -9.614 1.00 75.12 995 ALA A O 1
ATOM 7242 N N . HIS A 1 996 ? 16.498 -8.775 -8.489 1.00 83.69 996 HIS A N 1
ATOM 7243 C CA . HIS A 1 996 ? 15.944 -9.437 -9.676 1.00 83.69 996 HIS A CA 1
ATOM 7244 C C . HIS A 1 996 ? 14.502 -8.971 -9.890 1.00 83.69 996 HIS A C 1
ATOM 7246 O O . HIS A 1 996 ? 13.584 -9.412 -9.194 1.00 83.69 996 HIS A O 1
ATOM 7252 N N . LEU A 1 997 ? 14.294 -8.087 -10.867 1.00 89.75 997 LEU A N 1
ATOM 7253 C CA . LEU A 1 997 ? 12.969 -7.606 -11.246 1.00 89.75 997 LEU A CA 1
ATOM 7254 C C . LEU A 1 997 ? 12.404 -8.449 -12.398 1.00 89.75 997 LEU A C 1
ATOM 7256 O O . LEU A 1 997 ? 13.036 -8.566 -13.443 1.00 89.75 997 LEU A O 1
ATOM 7260 N N . ASP A 1 998 ? 11.209 -9.009 -12.222 1.00 93.38 998 ASP A N 1
ATOM 7261 C CA . ASP A 1 998 ? 10.495 -9.825 -13.210 1.00 93.38 998 ASP A CA 1
ATOM 7262 C C . ASP A 1 998 ? 9.156 -9.160 -13.563 1.00 93.38 998 ASP A C 1
ATOM 7264 O O . ASP A 1 998 ? 8.215 -9.161 -12.766 1.00 93.38 998 ASP A O 1
ATOM 7268 N N . LEU A 1 999 ? 9.098 -8.542 -14.744 1.00 95.06 999 LEU A N 1
ATOM 7269 C CA . LEU A 1 999 ? 7.936 -7.838 -15.286 1.00 95.06 999 LEU A CA 1
ATOM 7270 C C . LEU A 1 999 ? 7.350 -8.658 -16.436 1.00 95.06 999 LEU A C 1
ATOM 7272 O O . LEU A 1 999 ? 7.811 -8.535 -17.578 1.00 95.06 999 LEU A O 1
ATOM 7276 N N . ALA A 1 1000 ? 6.356 -9.499 -16.144 1.00 95.62 1000 ALA A N 1
ATOM 7277 C CA . ALA A 1 1000 ? 5.839 -10.457 -17.120 1.00 95.62 1000 ALA A CA 1
ATOM 7278 C C . ALA A 1 1000 ? 4.329 -10.383 -17.367 1.00 95.62 1000 ALA A C 1
ATOM 7280 O O . ALA A 1 1000 ? 3.542 -10.207 -16.443 1.00 95.62 1000 ALA A O 1
ATOM 7281 N N . ASP A 1 1001 ? 3.911 -10.568 -18.618 1.00 95.31 1001 ASP A N 1
ATOM 7282 C CA . ASP A 1 1001 ? 2.500 -10.750 -18.994 1.00 95.31 1001 ASP A CA 1
ATOM 7283 C C . ASP A 1 1001 ? 1.554 -9.596 -18.579 1.00 95.31 1001 ASP A C 1
ATOM 7285 O O . ASP A 1 1001 ? 0.342 -9.785 -18.455 1.00 95.31 1001 ASP A O 1
ATOM 7289 N N . ASN A 1 1002 ? 2.081 -8.381 -18.369 1.00 95.12 1002 ASN A N 1
ATOM 7290 C CA . ASN A 1 1002 ? 1.261 -7.206 -18.059 1.00 95.12 1002 ASN A CA 1
ATOM 7291 C C . ASN A 1 1002 ? 0.552 -6.682 -19.326 1.00 95.12 1002 ASN A C 1
ATOM 7293 O O . ASN A 1 1002 ? 1.027 -6.847 -20.453 1.00 95.12 1002 ASN A O 1
ATOM 7297 N N . GLY A 1 1003 ? -0.610 -6.050 -19.152 1.00 92.38 1003 GLY A N 1
ATOM 7298 C CA . GLY A 1 1003 ? -1.528 -5.693 -20.234 1.00 92.38 1003 GLY A CA 1
ATOM 7299 C C . GLY A 1 1003 ? -0.949 -4.695 -21.236 1.00 92.38 1003 GLY A C 1
ATOM 7300 O O . GLY A 1 1003 ? -1.183 -4.848 -22.436 1.00 92.38 1003 GLY A O 1
ATOM 7301 N N . SER A 1 1004 ? -0.184 -3.711 -20.749 1.00 92.12 1004 SER A N 1
ATOM 7302 C CA . SER A 1 1004 ? 0.496 -2.676 -21.546 1.00 92.12 1004 SER A CA 1
ATOM 7303 C C . SER A 1 1004 ? 2.022 -2.875 -21.494 1.00 92.12 1004 SER A C 1
ATOM 7305 O O . SER A 1 1004 ? 2.497 -3.977 -21.730 1.00 92.12 1004 SER A O 1
ATOM 7307 N N . TRP A 1 1005 ? 2.816 -1.833 -21.254 1.00 94.19 1005 TRP A N 1
ATOM 7308 C CA . TRP A 1 1005 ? 4.275 -1.928 -21.168 1.00 94.19 1005 TRP A CA 1
ATOM 7309 C C . TRP A 1 1005 ? 4.750 -2.644 -19.897 1.00 94.19 1005 TRP A C 1
ATOM 7311 O O . TRP A 1 1005 ? 4.120 -2.534 -18.848 1.00 94.19 1005 TRP A O 1
ATOM 7321 N N . GLY A 1 1006 ? 5.903 -3.313 -19.948 1.00 94.88 1006 GLY A N 1
ATOM 7322 C CA . GLY A 1 1006 ? 6.572 -3.787 -18.732 1.00 94.88 1006 GLY A CA 1
ATOM 7323 C C . GLY A 1 1006 ? 6.990 -2.612 -17.839 1.00 94.88 1006 GLY A C 1
ATOM 7324 O O . GLY A 1 1006 ? 6.578 -2.535 -16.683 1.00 94.88 1006 GLY A O 1
ATOM 7325 N N . ILE A 1 1007 ? 7.729 -1.655 -18.409 1.00 94.25 1007 ILE A N 1
ATOM 7326 C CA . ILE A 1 1007 ? 8.058 -0.358 -17.792 1.00 94.25 1007 ILE A CA 1
ATOM 7327 C C . ILE A 1 1007 ? 7.552 0.769 -18.694 1.00 94.25 1007 ILE A C 1
ATOM 7329 O O . ILE A 1 1007 ? 7.834 0.763 -19.892 1.00 94.25 1007 ILE A O 1
ATOM 7333 N N . PHE A 1 1008 ? 6.864 1.754 -18.120 1.00 93.00 1008 PHE A N 1
ATOM 7334 C CA . PHE A 1 1008 ? 6.453 2.982 -18.791 1.00 93.00 1008 PHE A CA 1
ATOM 7335 C C . PHE A 1 1008 ? 6.864 4.215 -17.979 1.00 93.00 1008 PHE A C 1
ATOM 7337 O O . PHE A 1 1008 ? 6.311 4.476 -16.910 1.00 93.00 1008 PHE A O 1
ATOM 7344 N N . VAL A 1 1009 ? 7.822 4.980 -18.501 1.00 91.12 1009 VAL A N 1
ATOM 7345 C CA . VAL A 1 1009 ? 8.271 6.260 -17.934 1.00 91.12 1009 VAL A CA 1
ATOM 7346 C C . VAL A 1 1009 ? 8.187 7.319 -19.035 1.00 91.12 1009 VAL A C 1
ATOM 7348 O O . VAL A 1 1009 ? 9.069 7.340 -19.888 1.00 91.12 1009 VAL A O 1
ATOM 7351 N N . PRO A 1 1010 ? 7.145 8.170 -19.102 1.00 87.62 1010 PRO A N 1
ATOM 7352 C CA . PRO A 1 1010 ? 7.027 9.178 -20.150 1.00 87.62 1010 PRO A CA 1
ATOM 7353 C C . PRO A 1 1010 ? 7.937 10.387 -19.931 1.00 87.62 1010 PRO A C 1
ATOM 7355 O O . PRO A 1 1010 ? 8.352 10.979 -20.923 1.00 87.62 1010 PRO A O 1
ATOM 7358 N N . PHE A 1 1011 ? 8.286 10.718 -18.684 1.00 85.62 1011 PHE A N 1
ATOM 7359 C CA . PHE A 1 1011 ? 9.255 11.766 -18.369 1.00 85.62 1011 PHE A CA 1
ATOM 7360 C C . PHE A 1 1011 ? 10.157 11.322 -17.215 1.00 85.62 1011 PHE A C 1
ATOM 7362 O O . PHE A 1 1011 ? 9.738 11.271 -16.054 1.00 85.62 1011 PHE A O 1
ATOM 7369 N N . GLY A 1 1012 ? 11.407 10.975 -17.513 1.00 86.12 1012 GLY A N 1
ATOM 7370 C CA . GLY A 1 1012 ? 12.298 10.477 -16.472 1.00 86.12 1012 GLY A CA 1
ATOM 7371 C C . GLY A 1 1012 ? 13.478 9.658 -16.962 1.00 86.12 1012 GLY A C 1
ATOM 7372 O O . GLY A 1 1012 ? 13.896 9.756 -18.107 1.00 86.12 1012 GLY A O 1
ATOM 7373 N N . THR A 1 1013 ? 14.022 8.833 -16.069 1.00 87.31 1013 THR A N 1
ATOM 7374 C CA . THR A 1 1013 ? 15.111 7.893 -16.377 1.00 87.31 1013 THR A CA 1
ATOM 7375 C C . THR A 1 1013 ? 14.719 6.453 -16.062 1.00 87.31 1013 THR A C 1
ATOM 7377 O O . THR A 1 1013 ? 13.865 6.184 -15.216 1.00 87.31 1013 THR A O 1
ATOM 7380 N N . VAL A 1 1014 ? 15.357 5.506 -16.752 1.00 91.25 1014 VAL A N 1
ATOM 7381 C CA . VAL A 1 1014 ? 15.263 4.078 -16.433 1.00 91.25 1014 VAL A CA 1
ATOM 7382 C C . VAL A 1 1014 ? 16.685 3.560 -16.309 1.00 91.25 1014 VAL A C 1
ATOM 7384 O O . VAL A 1 1014 ? 17.466 3.653 -17.258 1.00 91.25 1014 VAL A O 1
ATOM 7387 N N . THR A 1 1015 ? 17.009 3.038 -15.133 1.00 89.81 1015 THR A N 1
ATOM 7388 C CA . THR A 1 1015 ? 18.328 2.513 -14.791 1.00 89.81 1015 THR A CA 1
ATOM 7389 C C . THR A 1 1015 ? 18.164 1.106 -14.231 1.00 89.81 1015 THR A C 1
ATOM 7391 O O . THR A 1 1015 ? 17.359 0.878 -13.331 1.00 89.81 1015 THR A O 1
ATOM 7394 N N . MET A 1 1016 ? 18.917 0.141 -14.747 1.00 88.44 1016 MET A N 1
ATOM 7395 C CA . MET A 1 1016 ? 18.911 -1.233 -14.249 1.00 88.44 1016 MET A CA 1
ATOM 7396 C C . MET A 1 1016 ? 20.350 -1.691 -14.059 1.00 88.44 1016 MET A C 1
ATOM 7398 O O . MET A 1 1016 ? 21.094 -1.797 -15.030 1.00 88.44 1016 MET A O 1
ATOM 7402 N N . GLU A 1 1017 ? 20.749 -1.934 -12.812 1.00 81.19 1017 GLU A N 1
ATOM 7403 C CA . GLU A 1 1017 ? 22.117 -2.297 -12.445 1.00 81.19 1017 GLU A CA 1
ATOM 7404 C C . GLU A 1 1017 ? 22.199 -3.784 -12.069 1.00 81.19 1017 GLU A C 1
ATOM 7406 O O . GLU A 1 1017 ? 22.067 -4.148 -10.902 1.00 81.19 1017 GLU A O 1
ATOM 7411 N N . ALA A 1 1018 ? 22.432 -4.665 -13.048 1.00 73.25 1018 ALA A N 1
ATOM 7412 C CA . ALA A 1 1018 ? 22.743 -6.062 -12.744 1.00 73.25 1018 ALA A CA 1
ATOM 7413 C C . ALA A 1 1018 ? 24.101 -6.200 -12.030 1.00 73.25 1018 ALA A C 1
ATOM 7415 O O . ALA A 1 1018 ? 25.089 -5.564 -12.411 1.00 73.25 1018 ALA A O 1
ATOM 7416 N N . ASP A 1 1019 ? 24.150 -7.084 -11.031 1.00 70.06 1019 ASP A N 1
ATOM 7417 C CA . ASP A 1 1019 ? 25.376 -7.440 -10.316 1.00 70.06 1019 ASP A CA 1
ATOM 7418 C C . ASP A 1 1019 ? 26.303 -8.283 -11.224 1.00 70.06 1019 ASP A C 1
ATOM 7420 O O . ASP A 1 1019 ? 25.930 -9.394 -11.621 1.00 70.06 1019 ASP A O 1
ATOM 7424 N N . PRO A 1 1020 ? 27.516 -7.800 -11.563 1.00 65.44 1020 PRO A N 1
ATOM 7425 C CA . PRO A 1 1020 ? 28.448 -8.538 -12.411 1.00 65.44 1020 PRO A CA 1
ATOM 7426 C C . PRO A 1 1020 ? 29.024 -9.805 -11.757 1.00 65.44 1020 PRO A C 1
ATOM 7428 O O . PRO A 1 1020 ? 29.531 -10.666 -12.479 1.00 65.44 1020 PRO A O 1
ATOM 7431 N N . GLU A 1 1021 ? 28.968 -9.943 -10.428 1.00 68.50 1021 GLU A N 1
ATOM 7432 C CA . GLU A 1 1021 ? 29.415 -11.146 -9.712 1.00 68.50 1021 GLU A CA 1
ATOM 7433 C C . GLU A 1 1021 ? 28.321 -12.229 -9.643 1.00 68.50 1021 GLU A C 1
ATOM 7435 O O . GLU A 1 1021 ? 28.632 -13.412 -9.469 1.00 68.50 1021 GLU A O 1
ATOM 7440 N N . LEU A 1 1022 ? 27.053 -11.856 -9.865 1.00 66.62 1022 LEU A N 1
ATOM 7441 C CA . LEU A 1 1022 ? 25.887 -12.747 -9.859 1.00 66.62 1022 LEU A CA 1
ATOM 7442 C C . LEU A 1 1022 ? 25.135 -12.730 -11.209 1.00 66.62 1022 LEU A C 1
ATOM 7444 O O . LEU A 1 1022 ? 23.959 -12.372 -11.256 1.00 66.62 1022 LEU A O 1
ATOM 7448 N N . PRO A 1 1023 ? 25.741 -13.208 -12.317 1.00 56.53 1023 PRO A N 1
ATOM 7449 C CA . PRO A 1 1023 ? 25.135 -13.164 -13.656 1.00 56.53 1023 PRO A CA 1
ATOM 7450 C C . PRO A 1 1023 ? 23.840 -13.985 -13.823 1.00 56.53 1023 PRO A C 1
ATOM 7452 O O . PRO A 1 1023 ? 23.217 -13.920 -14.876 1.00 56.53 1023 PRO A O 1
ATOM 7455 N N . SER A 1 1024 ? 23.418 -14.758 -12.815 1.00 54.91 1024 SER A N 1
ATOM 7456 C CA . SER A 1 1024 ? 22.094 -15.397 -12.769 1.00 54.91 1024 SER A CA 1
ATOM 7457 C C . SER A 1 1024 ? 20.963 -14.467 -12.304 1.00 54.91 1024 SER A C 1
ATOM 7459 O O . SER A 1 1024 ? 19.802 -14.842 -12.427 1.00 54.91 1024 SER A O 1
ATOM 7461 N N . ALA A 1 1025 ? 21.275 -13.283 -11.765 1.00 62.31 1025 ALA A N 1
ATOM 7462 C CA . ALA A 1 1025 ? 20.313 -12.272 -11.314 1.00 62.31 1025 ALA A CA 1
ATOM 7463 C C . ALA A 1 1025 ? 19.891 -11.324 -12.461 1.00 62.31 1025 ALA A C 1
ATOM 7465 O O . ALA A 1 1025 ? 19.867 -10.104 -12.314 1.00 62.31 1025 ALA A O 1
ATOM 7466 N N . THR A 1 1026 ? 19.598 -11.887 -13.635 1.00 79.94 1026 THR A N 1
ATOM 7467 C CA . THR A 1 1026 ? 19.153 -11.142 -14.823 1.00 79.94 1026 THR A CA 1
ATOM 7468 C C . THR A 1 1026 ? 17.711 -10.674 -14.634 1.00 79.94 1026 THR A C 1
ATOM 7470 O O . THR A 1 1026 ? 16.816 -11.506 -14.513 1.00 79.94 1026 THR A O 1
ATOM 7473 N N . SER A 1 1027 ? 17.459 -9.364 -14.642 1.00 89.50 1027 SER A N 1
ATOM 7474 C CA . SER A 1 1027 ? 16.080 -8.852 -14.599 1.00 89.50 1027 SER A CA 1
ATOM 7475 C C . SER A 1 1027 ? 15.353 -9.121 -15.924 1.00 89.50 1027 SER A C 1
ATOM 7477 O O . SER A 1 1027 ? 15.953 -9.010 -16.996 1.00 89.50 1027 SER A O 1
ATOM 7479 N N . ARG A 1 1028 ? 14.059 -9.452 -15.866 1.00 94.44 1028 ARG A N 1
ATOM 7480 C CA . ARG A 1 1028 ? 13.226 -9.835 -17.016 1.00 94.44 1028 ARG A CA 1
ATOM 7481 C C . ARG A 1 1028 ? 12.111 -8.834 -17.291 1.00 94.44 1028 ARG A C 1
ATOM 7483 O O . ARG A 1 1028 ? 11.413 -8.412 -16.375 1.00 94.44 1028 ARG A O 1
ATOM 7490 N N . VAL A 1 1029 ? 11.895 -8.521 -18.567 1.00 96.44 1029 VAL A N 1
ATOM 7491 C CA . VAL A 1 1029 ? 10.773 -7.708 -19.057 1.00 96.44 1029 VAL A CA 1
ATOM 7492 C C . VAL A 1 1029 ? 10.152 -8.399 -20.272 1.00 96.44 1029 VAL A C 1
ATOM 7494 O O . VAL A 1 1029 ? 10.530 -8.151 -21.421 1.00 96.44 1029 VAL A O 1
ATOM 7497 N N . THR A 1 1030 ? 9.235 -9.333 -20.016 1.00 96.50 1030 THR A N 1
ATOM 7498 C CA . THR A 1 1030 ? 8.818 -10.334 -21.010 1.00 96.50 1030 THR A CA 1
ATOM 7499 C C . THR A 1 1030 ? 7.313 -10.470 -21.191 1.00 96.50 1030 THR A C 1
ATOM 7501 O O . THR A 1 1030 ? 6.559 -10.357 -20.238 1.00 96.50 1030 THR A O 1
ATOM 7504 N N . GLY A 1 1031 ? 6.846 -10.781 -22.400 1.00 95.31 1031 GLY A N 1
ATOM 7505 C CA . GLY A 1 1031 ? 5.428 -11.105 -22.613 1.00 95.31 1031 GLY A CA 1
ATOM 7506 C C . GLY A 1 1031 ? 4.449 -9.953 -22.343 1.00 95.31 1031 GLY A C 1
ATOM 7507 O O . GLY A 1 1031 ? 3.261 -10.196 -22.196 1.00 95.31 1031 GLY A O 1
ATOM 7508 N N . ASN A 1 1032 ? 4.898 -8.698 -22.266 1.00 95.56 1032 ASN A N 1
ATOM 7509 C CA . ASN A 1 1032 ? 4.021 -7.563 -21.969 1.00 95.56 1032 ASN A CA 1
ATOM 7510 C C . ASN A 1 1032 ? 3.291 -7.063 -23.235 1.00 95.56 1032 ASN A C 1
ATOM 7512 O O . ASN A 1 1032 ? 3.798 -7.170 -24.359 1.00 95.56 1032 ASN A O 1
ATOM 7516 N N . GLY A 1 1033 ? 2.096 -6.495 -23.062 1.00 89.81 1033 GLY A N 1
ATOM 7517 C CA . GLY A 1 1033 ? 1.338 -5.803 -24.109 1.00 89.81 1033 GLY A CA 1
ATOM 7518 C C . GLY A 1 1033 ? 0.197 -6.602 -24.749 1.00 89.81 1033 GLY A C 1
ATOM 7519 O O . GLY A 1 1033 ? -0.233 -6.240 -25.844 1.00 89.81 1033 GLY A O 1
ATOM 7520 N N . PHE A 1 1034 ? -0.265 -7.705 -24.146 1.00 78.19 1034 PHE A N 1
ATOM 7521 C CA . PHE A 1 1034 ? -1.243 -8.636 -24.755 1.00 78.19 1034 PHE A CA 1
ATOM 7522 C C . PHE A 1 1034 ? -2.695 -8.486 -24.275 1.00 78.19 1034 PHE A C 1
ATOM 7524 O O . PHE A 1 1034 ? -3.549 -9.286 -24.670 1.00 78.19 1034 PHE A O 1
ATOM 7531 N N . GLY A 1 1035 ? -3.009 -7.487 -23.447 1.00 75.62 1035 GLY A N 1
ATOM 7532 C CA . GLY A 1 1035 ? -4.398 -7.232 -23.060 1.00 75.62 1035 GLY A CA 1
ATOM 7533 C C . GLY A 1 1035 ? -5.269 -6.800 -24.252 1.00 75.62 1035 GLY A C 1
ATOM 7534 O O . GLY A 1 1035 ? -4.773 -6.429 -25.314 1.00 75.62 1035 GLY A O 1
ATOM 7535 N N . SER A 1 1036 ? -6.594 -6.835 -24.089 1.00 77.69 1036 SER A N 1
ATOM 7536 C CA . SER A 1 1036 ? -7.533 -6.193 -25.031 1.00 77.69 1036 SER A CA 1
ATOM 7537 C C . SER A 1 1036 ? -8.039 -4.837 -24.534 1.00 77.69 1036 SER A C 1
ATOM 7539 O O . SER A 1 1036 ? -8.407 -3.985 -25.337 1.00 77.69 1036 SER A O 1
ATOM 7541 N N . GLU A 1 1037 ? -8.059 -4.653 -23.215 1.00 82.12 1037 GLU A N 1
ATOM 7542 C CA . GLU A 1 1037 ? -8.401 -3.421 -22.509 1.00 82.12 1037 GLU A CA 1
ATOM 7543 C C . GLU A 1 1037 ? -7.372 -3.236 -21.395 1.00 82.12 1037 GLU A C 1
ATOM 7545 O O . GLU A 1 1037 ? -7.119 -4.169 -20.631 1.00 82.12 1037 GLU A O 1
ATOM 7550 N N . CYS A 1 1038 ? -6.780 -2.051 -21.331 1.00 82.38 1038 CYS A N 1
ATOM 7551 C CA . CYS A 1 1038 ? -5.774 -1.675 -20.353 1.00 82.38 1038 CYS A CA 1
ATOM 7552 C C . CYS A 1 1038 ? -6.316 -0.558 -19.471 1.00 82.38 1038 CYS A C 1
ATOM 7554 O O . CYS A 1 1038 ? -7.114 0.259 -19.926 1.00 82.38 1038 CYS A O 1
ATOM 7556 N N . PHE A 1 1039 ? -5.893 -0.535 -18.210 1.00 82.69 1039 PHE A N 1
ATOM 7557 C CA . PHE A 1 1039 ? -6.393 0.417 -17.219 1.00 82.69 1039 PHE A CA 1
ATOM 7558 C C . PHE A 1 1039 ? -5.279 1.374 -16.813 1.00 82.69 1039 PHE A C 1
ATOM 7560 O O . PHE A 1 1039 ? -4.273 0.954 -16.235 1.00 82.69 1039 PHE A O 1
ATOM 7567 N N . TRP A 1 1040 ? -5.464 2.652 -17.142 1.00 81.88 1040 TRP A N 1
ATOM 7568 C CA . TRP A 1 1040 ? -4.626 3.740 -16.656 1.00 81.88 1040 TRP A CA 1
ATOM 7569 C C . TRP A 1 1040 ? -5.200 4.224 -15.342 1.00 81.88 1040 TRP A C 1
ATOM 7571 O O . TRP A 1 1040 ? -6.416 4.214 -15.175 1.00 81.88 1040 TRP A O 1
ATOM 7581 N N . TRP A 1 1041 ? -4.338 4.656 -14.435 1.00 83.94 1041 TRP A N 1
ATOM 7582 C CA . TRP A 1 1041 ? -4.751 5.296 -13.199 1.00 83.94 1041 TRP A CA 1
ATOM 7583 C C . TRP A 1 1041 ? -3.962 6.581 -13.038 1.00 83.94 1041 TRP A C 1
ATOM 7585 O O . TRP A 1 1041 ? -2.763 6.582 -13.287 1.00 83.94 1041 TRP A O 1
ATOM 7595 N N . ASP A 1 1042 ? -4.649 7.645 -12.649 1.00 79.25 1042 ASP A N 1
ATOM 7596 C CA . ASP A 1 1042 ? -4.089 8.976 -12.415 1.00 79.25 1042 ASP A CA 1
ATOM 7597 C C . ASP A 1 1042 ? -4.698 9.542 -11.120 1.00 79.25 1042 ASP A C 1
ATOM 7599 O O . ASP A 1 1042 ? -5.766 9.094 -10.685 1.00 79.25 1042 ASP A O 1
ATOM 7603 N N . VAL A 1 1043 ? -4.028 10.504 -10.487 1.00 72.25 1043 VAL A N 1
ATOM 7604 C CA . VAL A 1 1043 ? -4.555 11.238 -9.330 1.00 72.25 1043 VAL A CA 1
ATOM 7605 C C . VAL A 1 1043 ? -5.168 12.540 -9.833 1.00 72.25 1043 VAL A C 1
ATOM 7607 O O . VAL A 1 1043 ? -4.477 13.472 -10.237 1.00 72.25 1043 VAL A O 1
ATOM 7610 N N . GLY A 1 1044 ? -6.500 12.601 -9.812 1.00 65.12 1044 GLY A N 1
ATOM 7611 C CA . GLY A 1 1044 ? -7.253 13.756 -10.282 1.00 65.12 1044 GLY A CA 1
ATOM 7612 C C . GLY A 1 1044 ? -6.919 15.045 -9.526 1.00 65.12 1044 GLY A C 1
ATOM 7613 O O . GLY A 1 1044 ? -6.394 15.040 -8.414 1.00 65.12 1044 GLY A O 1
ATOM 7614 N N . VAL A 1 1045 ? -7.300 16.192 -10.099 1.00 60.72 1045 VAL A N 1
ATOM 7615 C CA . VAL A 1 1045 ? -7.089 17.523 -9.483 1.00 60.72 1045 VAL A CA 1
ATOM 7616 C C . VAL A 1 1045 ? -7.803 17.728 -8.134 1.00 60.72 1045 VAL A C 1
ATOM 7618 O O . VAL A 1 1045 ? -7.605 18.750 -7.479 1.00 60.72 1045 VAL A O 1
ATOM 7621 N N . ASP A 1 1046 ? -8.667 16.796 -7.739 1.00 55.88 1046 ASP A N 1
ATOM 7622 C CA . ASP A 1 1046 ? -9.338 16.707 -6.443 1.00 55.88 1046 ASP A CA 1
ATOM 7623 C C . ASP A 1 1046 ? -8.627 15.765 -5.448 1.00 55.88 1046 ASP A C 1
ATOM 7625 O O . ASP A 1 1046 ? -9.162 15.509 -4.369 1.00 55.88 1046 ASP A O 1
ATOM 7629 N N . GLY A 1 1047 ? -7.432 15.269 -5.794 1.00 61.81 1047 GLY A N 1
ATOM 7630 C CA . GLY A 1 1047 ? -6.630 14.330 -5.003 1.00 61.81 1047 GLY A CA 1
ATOM 7631 C C . GLY A 1 1047 ? -7.136 12.887 -5.051 1.00 61.81 1047 GLY A C 1
ATOM 7632 O O . GLY A 1 1047 ? -6.629 12.032 -4.329 1.00 61.81 1047 GLY A O 1
ATOM 7633 N N . ARG A 1 1048 ? -8.157 12.591 -5.866 1.00 67.12 1048 ARG A N 1
ATOM 7634 C CA . ARG A 1 1048 ? -8.776 11.265 -5.908 1.00 67.12 1048 ARG A CA 1
ATOM 7635 C C . ARG A 1 1048 ? -8.158 10.422 -7.028 1.00 67.12 1048 ARG A C 1
ATOM 7637 O O . ARG A 1 1048 ? -8.159 10.867 -8.176 1.00 67.12 1048 ARG A O 1
ATOM 7644 N N . PRO A 1 1049 ? -7.650 9.213 -6.734 1.00 69.75 1049 PRO A N 1
ATOM 7645 C CA . PRO A 1 1049 ? -7.193 8.303 -7.772 1.00 69.75 1049 PRO A CA 1
ATOM 7646 C C . PRO A 1 1049 ? -8.390 7.749 -8.556 1.00 69.75 1049 PRO A C 1
ATOM 7648 O O . PRO A 1 1049 ? -9.374 7.324 -7.945 1.00 69.75 1049 PRO A O 1
ATOM 7651 N N . GLY A 1 1050 ? -8.300 7.734 -9.886 1.00 72.94 1050 GLY A N 1
ATOM 7652 C CA . GLY A 1 1050 ? -9.360 7.230 -10.767 1.00 72.94 1050 GLY A CA 1
ATOM 7653 C C . GLY A 1 1050 ? -8.824 6.466 -11.976 1.00 72.94 1050 GLY A C 1
ATOM 7654 O O . GLY A 1 1050 ? -7.693 6.704 -12.407 1.00 72.94 1050 GLY A O 1
ATOM 7655 N N . GLY A 1 1051 ? -9.627 5.532 -12.499 1.00 75.81 1051 GLY A N 1
ATOM 7656 C CA . GLY A 1 1051 ? -9.206 4.585 -13.538 1.00 75.81 1051 GLY A CA 1
ATOM 7657 C C . GLY A 1 1051 ? -9.908 4.731 -14.896 1.00 75.81 1051 GLY A C 1
ATOM 7658 O O . GLY A 1 1051 ? -11.119 4.534 -14.991 1.00 75.81 1051 GLY A O 1
ATOM 7659 N N . ASP A 1 1052 ? -9.145 4.948 -15.974 1.00 79.19 1052 ASP A N 1
ATOM 7660 C CA . ASP A 1 1052 ? -9.651 5.008 -17.357 1.00 79.19 1052 ASP A CA 1
ATOM 7661 C C . ASP A 1 1052 ? -9.234 3.777 -18.186 1.00 79.19 1052 ASP A C 1
ATOM 7663 O O . ASP A 1 1052 ? -8.088 3.322 -18.147 1.00 79.19 1052 ASP A O 1
ATOM 7667 N N . ALA A 1 1053 ? -10.172 3.242 -18.976 1.00 81.00 1053 ALA A N 1
ATOM 7668 C CA . ALA A 1 1053 ? -9.946 2.082 -19.841 1.00 81.00 1053 ALA A CA 1
ATOM 7669 C C . ALA A 1 1053 ? -9.553 2.501 -21.269 1.00 81.00 1053 ALA A C 1
ATOM 7671 O O . ALA A 1 1053 ? -10.279 3.247 -21.932 1.00 81.00 1053 ALA A O 1
ATOM 7672 N N . PHE A 1 1054 ? -8.445 1.963 -21.777 1.00 78.88 1054 PHE A N 1
ATOM 7673 C CA . PHE A 1 1054 ? -7.908 2.246 -23.110 1.00 78.88 1054 PHE A CA 1
ATOM 7674 C C . PHE A 1 1054 ? -7.514 0.956 -23.857 1.00 78.88 1054 PHE A C 1
ATOM 7676 O O . PHE A 1 1054 ? -7.477 -0.133 -23.284 1.00 78.88 1054 PHE A O 1
ATOM 7683 N N . ALA A 1 1055 ? -7.256 1.048 -25.164 1.00 78.38 1055 ALA A N 1
ATOM 7684 C CA . ALA A 1 1055 ? -6.817 -0.104 -25.955 1.00 78.38 1055 ALA A CA 1
ATOM 7685 C C . ALA A 1 1055 ? -5.360 -0.454 -25.620 1.00 78.38 1055 ALA A C 1
ATOM 7687 O O . ALA A 1 1055 ? -4.493 0.411 -25.704 1.00 78.38 1055 ALA A O 1
ATOM 7688 N N . CYS A 1 1056 ? -5.079 -1.708 -25.265 1.00 74.00 1056 CYS A N 1
ATOM 7689 C CA . CYS A 1 1056 ? -3.721 -2.119 -24.922 1.00 74.00 1056 CYS A CA 1
ATOM 7690 C C . CYS A 1 1056 ? -2.770 -2.041 -26.118 1.00 74.00 1056 CYS A C 1
ATOM 7692 O O . CYS A 1 1056 ? -2.735 -2.924 -26.977 1.00 74.00 1056 CYS A O 1
ATOM 7694 N N . GLU A 1 1057 ? -1.923 -1.022 -26.103 1.00 78.06 1057 GLU A N 1
ATOM 7695 C CA . GLU A 1 1057 ? -0.637 -1.044 -26.780 1.00 78.06 1057 GLU A CA 1
ATOM 7696 C C . GLU A 1 1057 ? 0.470 -1.012 -25.717 1.00 78.06 1057 GLU A C 1
ATOM 7698 O O . GLU A 1 1057 ? 0.277 -0.554 -24.587 1.00 78.06 1057 GLU A O 1
ATOM 7703 N N . GLY A 1 1058 ? 1.613 -1.612 -26.032 1.00 82.94 1058 GLY A N 1
ATOM 7704 C CA . GLY A 1 1058 ? 2.652 -1.898 -25.050 1.00 82.94 1058 GLY A CA 1
ATOM 7705 C C . GLY A 1 1058 ? 3.814 -2.665 -25.657 1.00 82.94 1058 GLY A C 1
ATOM 7706 O O . GLY A 1 1058 ? 3.654 -3.323 -26.685 1.00 82.94 1058 GLY A O 1
ATOM 7707 N N . GLY A 1 1059 ? 4.972 -2.570 -25.016 1.00 90.38 1059 GLY A N 1
ATOM 7708 C CA . GLY A 1 1059 ? 6.215 -3.261 -25.352 1.00 90.38 1059 GLY A CA 1
ATOM 7709 C C . GLY A 1 1059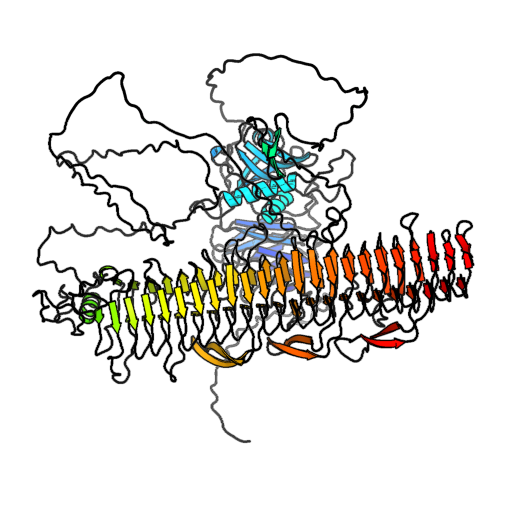 ? 6.970 -3.647 -24.079 1.00 90.38 1059 GLY A C 1
ATOM 7710 O O . GLY A 1 1059 ? 6.371 -3.727 -23.008 1.00 90.38 1059 GLY A O 1
ATOM 7711 N N . GLY A 1 1060 ? 8.280 -3.869 -24.166 1.00 95.00 1060 GLY A N 1
ATOM 7712 C CA . GLY A 1 1060 ? 9.095 -4.134 -22.978 1.00 95.00 1060 GLY A CA 1
ATOM 7713 C C . GLY A 1 1060 ? 9.251 -2.879 -22.114 1.00 95.00 1060 GLY A C 1
ATOM 7714 O O . GLY A 1 1060 ? 8.619 -2.753 -21.065 1.00 95.00 1060 GLY A O 1
ATOM 7715 N N . ILE A 1 1061 ? 10.072 -1.933 -22.571 1.00 95.69 1061 ILE A N 1
ATOM 7716 C CA . ILE A 1 1061 ? 10.415 -0.704 -21.840 1.00 95.69 1061 ILE A CA 1
ATOM 7717 C C . ILE A 1 1061 ? 10.134 0.527 -22.707 1.00 95.69 1061 ILE A C 1
ATOM 7719 O O . ILE A 1 1061 ? 10.675 0.637 -23.807 1.00 95.69 1061 ILE A O 1
ATOM 7723 N N . TYR A 1 1062 ? 9.343 1.465 -22.184 1.00 94.25 1062 TYR A N 1
ATOM 7724 C CA . TYR A 1 1062 ? 9.218 2.828 -22.697 1.00 94.25 1062 TYR A CA 1
ATOM 7725 C C . TYR A 1 1062 ? 9.887 3.820 -21.745 1.00 94.25 1062 TYR A C 1
ATOM 7727 O O . TYR A 1 1062 ? 9.587 3.827 -20.548 1.00 94.25 1062 TYR A O 1
ATOM 7735 N N . ALA A 1 1063 ? 10.770 4.659 -22.286 1.00 91.38 1063 ALA A N 1
ATOM 7736 C CA . ALA A 1 1063 ? 11.520 5.656 -21.535 1.00 91.38 1063 ALA A CA 1
ATOM 7737 C C . ALA A 1 1063 ? 11.618 6.977 -22.324 1.00 91.38 1063 ALA A C 1
ATOM 7739 O O . ALA A 1 1063 ? 12.503 7.165 -23.156 1.00 91.38 1063 ALA A O 1
ATOM 7740 N N . GLY A 1 1064 ? 10.657 7.869 -22.092 1.00 87.62 1064 GLY A N 1
ATOM 7741 C CA . GLY A 1 1064 ? 10.609 9.215 -22.659 1.00 87.62 1064 GLY A CA 1
ATOM 7742 C C . GLY A 1 1064 ? 11.672 10.161 -22.072 1.00 87.62 1064 GLY A C 1
ATOM 7743 O O . GLY A 1 1064 ? 12.450 9.757 -21.206 1.00 87.62 1064 GLY A O 1
ATOM 7744 N N . PRO A 1 1065 ? 11.727 11.421 -22.538 1.00 83.81 1065 PRO A N 1
ATOM 7745 C CA . PRO A 1 1065 ? 12.837 12.329 -22.262 1.00 83.81 1065 PRO A CA 1
ATOM 7746 C C . PRO A 1 1065 ? 12.947 12.678 -20.773 1.00 83.81 1065 PRO A C 1
ATOM 7748 O O . PRO A 1 1065 ? 11.951 12.941 -20.096 1.00 83.81 1065 PRO A O 1
ATOM 7751 N N . SER A 1 1066 ? 14.176 12.725 -20.252 1.00 76.88 1066 SER A N 1
ATOM 7752 C CA . SER A 1 1066 ? 14.418 12.999 -18.828 1.00 76.88 1066 SER A CA 1
ATOM 7753 C C . SER A 1 1066 ? 14.344 14.486 -18.455 1.00 76.88 1066 SER A C 1
ATOM 7755 O O . SER A 1 1066 ? 14.325 14.814 -17.269 1.00 76.88 1066 SER A O 1
ATOM 7757 N N . GLY A 1 1067 ? 14.390 15.400 -19.434 1.00 74.50 1067 GLY A N 1
ATOM 7758 C CA . GLY A 1 1067 ? 14.497 16.857 -19.241 1.00 74.50 1067 GLY A CA 1
ATOM 7759 C C . GLY A 1 1067 ? 15.840 17.346 -18.663 1.00 74.50 1067 GLY A C 1
ATOM 7760 O O . GLY A 1 1067 ? 16.212 18.503 -18.845 1.00 74.50 1067 GLY A O 1
ATOM 7761 N N . SER A 1 1068 ? 16.590 16.467 -17.995 1.00 72.44 1068 SER A N 1
ATOM 7762 C CA . SER A 1 1068 ? 17.965 16.669 -17.518 1.00 72.44 1068 SER A CA 1
ATOM 7763 C C . SER A 1 1068 ? 19.040 16.306 -18.555 1.00 72.44 1068 SER A C 1
ATOM 7765 O O . SER A 1 1068 ? 20.195 16.705 -18.401 1.00 72.44 1068 SER A O 1
ATOM 7767 N N . GLY A 1 1069 ? 18.682 15.552 -19.601 1.00 72.62 1069 GLY A N 1
ATOM 7768 C CA . GLY A 1 1069 ? 19.630 14.966 -20.554 1.00 72.62 1069 GLY A CA 1
ATOM 7769 C C . GLY A 1 1069 ? 20.414 13.772 -19.990 1.00 72.62 1069 GLY A C 1
ATOM 7770 O O . GLY A 1 1069 ? 21.493 13.452 -20.499 1.00 72.62 1069 GLY A O 1
ATOM 7771 N N . ASP A 1 1070 ? 19.902 13.135 -18.935 1.00 80.69 1070 ASP A N 1
ATOM 7772 C CA . ASP A 1 1070 ? 20.471 11.918 -18.356 1.00 80.69 1070 ASP A CA 1
ATOM 7773 C C . ASP A 1 1070 ? 20.349 10.731 -19.326 1.00 80.69 1070 ASP A C 1
ATOM 7775 O O . ASP A 1 1070 ? 19.554 10.733 -20.264 1.00 80.69 1070 ASP A O 1
ATOM 7779 N N . THR A 1 1071 ? 21.173 9.705 -19.119 1.00 82.06 1071 THR A N 1
ATOM 7780 C CA . THR A 1 1071 ? 21.202 8.505 -19.969 1.00 82.06 1071 THR A CA 1
ATOM 7781 C C . THR A 1 1071 ? 20.399 7.382 -19.326 1.00 82.06 1071 THR A C 1
ATOM 7783 O O . THR A 1 1071 ? 20.664 7.018 -18.179 1.00 82.06 1071 THR A O 1
ATOM 7786 N N . HIS A 1 1072 ? 19.454 6.796 -20.062 1.00 87.69 1072 HIS A N 1
ATOM 7787 C CA . HIS A 1 1072 ? 18.820 5.540 -19.658 1.00 87.69 1072 HIS A CA 1
ATOM 7788 C C . HIS A 1 1072 ? 19.875 4.433 -19.731 1.00 87.69 1072 HIS A C 1
ATOM 7790 O O . HIS A 1 1072 ? 20.501 4.263 -20.775 1.00 87.69 1072 HIS A O 1
ATOM 7796 N N . ALA A 1 1073 ? 20.101 3.694 -18.647 1.00 90.88 1073 ALA A N 1
ATOM 7797 C CA . ALA A 1 1073 ? 21.217 2.754 -18.545 1.00 90.88 1073 ALA A CA 1
ATOM 7798 C C . ALA A 1 1073 ? 20.723 1.379 -18.095 1.00 90.88 1073 ALA A C 1
ATOM 7800 O O . ALA A 1 1073 ? 20.415 1.173 -16.922 1.00 90.88 1073 ALA A O 1
ATOM 7801 N N . LEU A 1 1074 ? 20.640 0.430 -19.026 1.00 92.50 1074 LEU A N 1
ATOM 7802 C CA . LEU A 1 1074 ? 20.184 -0.931 -18.753 1.00 92.50 1074 LEU A CA 1
ATOM 7803 C C . LEU A 1 1074 ? 21.372 -1.886 -18.797 1.00 92.50 1074 LEU A C 1
ATOM 7805 O O . LEU A 1 1074 ? 22.034 -1.999 -19.828 1.00 92.50 1074 LEU A O 1
ATOM 7809 N N . ARG A 1 1075 ? 21.625 -2.599 -17.700 1.00 91.06 1075 ARG A N 1
ATOM 7810 C CA . ARG A 1 1075 ? 22.672 -3.614 -17.605 1.00 91.06 1075 ARG A CA 1
ATOM 7811 C C . ARG A 1 1075 ? 22.083 -4.963 -17.219 1.00 91.06 1075 ARG A C 1
ATOM 7813 O O . ARG A 1 1075 ? 21.388 -5.056 -16.214 1.00 91.06 1075 ARG A O 1
ATOM 7820 N N . GLY A 1 1076 ? 22.401 -6.006 -17.987 1.00 87.56 1076 GLY A N 1
ATOM 7821 C CA . GLY A 1 1076 ? 22.041 -7.393 -17.671 1.00 87.56 1076 GLY A CA 1
ATOM 7822 C C . GLY A 1 1076 ? 20.531 -7.653 -17.601 1.00 87.56 1076 GLY A C 1
ATOM 7823 O O . GLY A 1 1076 ? 20.062 -8.275 -16.647 1.00 87.56 1076 GLY A O 1
ATOM 7824 N N . ALA A 1 1077 ? 19.776 -7.171 -18.594 1.00 91.94 1077 ALA A N 1
ATOM 7825 C CA . ALA A 1 1077 ? 18.331 -7.378 -18.706 1.00 91.94 1077 ALA A CA 1
ATOM 7826 C C . ALA A 1 1077 ? 17.953 -8.305 -19.881 1.00 91.94 1077 ALA A C 1
ATOM 7828 O O . ALA A 1 1077 ? 18.546 -8.235 -20.960 1.00 91.94 1077 ALA A O 1
ATOM 7829 N N . GLU A 1 1078 ? 16.933 -9.142 -19.681 1.00 95.25 1078 GLU A N 1
ATOM 7830 C CA . GLU A 1 1078 ? 16.289 -9.989 -20.695 1.00 95.25 1078 GLU A CA 1
ATOM 7831 C C . GLU A 1 1078 ? 14.918 -9.391 -21.055 1.00 95.25 1078 GLU A C 1
ATOM 7833 O O . GLU A 1 1078 ? 14.015 -9.326 -20.223 1.00 95.25 1078 GLU A O 1
ATOM 7838 N N . ILE A 1 1079 ? 14.758 -8.914 -22.289 1.00 97.38 1079 ILE A N 1
ATOM 7839 C CA . ILE A 1 1079 ? 13.612 -8.119 -22.746 1.00 97.38 1079 ILE A CA 1
ATOM 7840 C C . ILE A 1 1079 ? 13.028 -8.784 -23.995 1.00 97.38 1079 ILE A C 1
ATOM 7842 O O . ILE A 1 1079 ? 13.557 -8.626 -25.100 1.00 97.38 1079 ILE A O 1
ATOM 7846 N N . GLY A 1 1080 ? 11.948 -9.555 -23.853 1.00 96.81 1080 GLY A N 1
ATOM 7847 C CA . GLY A 1 1080 ? 11.511 -10.384 -24.974 1.00 96.81 1080 GLY A CA 1
ATOM 7848 C C . GLY A 1 1080 ? 10.094 -10.929 -24.984 1.00 96.81 1080 GLY A C 1
ATOM 7849 O O . GLY A 1 1080 ? 9.393 -10.966 -23.979 1.00 96.81 1080 GLY A O 1
ATOM 7850 N N . GLY A 1 1081 ? 9.642 -11.337 -26.169 1.00 95.31 1081 GLY A N 1
ATOM 7851 C CA . GLY A 1 1081 ? 8.272 -11.812 -26.373 1.00 95.31 1081 GLY A CA 1
ATOM 7852 C C . GLY A 1 1081 ? 7.193 -10.741 -26.170 1.00 95.31 1081 GLY A C 1
ATOM 7853 O O . GLY A 1 1081 ? 6.022 -11.092 -26.070 1.00 95.31 1081 GLY A O 1
ATOM 7854 N N . ASN A 1 1082 ? 7.550 -9.454 -26.076 1.00 95.88 1082 ASN A N 1
ATOM 7855 C CA . ASN A 1 1082 ? 6.584 -8.373 -25.876 1.00 95.88 1082 ASN A CA 1
ATOM 7856 C C . ASN A 1 1082 ? 5.822 -8.073 -27.181 1.00 95.88 1082 ASN A C 1
ATOM 7858 O O . ASN A 1 1082 ? 6.348 -8.244 -28.284 1.00 95.88 1082 ASN A O 1
ATOM 7862 N N . ASN A 1 1083 ? 4.577 -7.608 -27.073 1.00 93.00 1083 ASN A N 1
ATOM 7863 C CA . ASN A 1 1083 ? 3.702 -7.401 -28.230 1.00 93.00 1083 ASN A CA 1
ATOM 7864 C C . ASN A 1 1083 ? 4.131 -6.195 -29.103 1.00 93.00 1083 ASN A C 1
ATOM 7866 O O . ASN A 1 1083 ? 3.852 -6.166 -30.300 1.00 93.00 1083 ASN A O 1
ATOM 7870 N N . GLY A 1 1084 ? 4.797 -5.195 -28.527 1.00 91.00 1084 GLY A N 1
ATOM 7871 C CA . GLY A 1 1084 ? 5.344 -4.025 -29.225 1.00 91.00 1084 GLY A CA 1
ATOM 7872 C C . GLY A 1 1084 ? 6.862 -4.082 -29.377 1.00 91.00 1084 GLY A C 1
ATOM 7873 O O . GLY A 1 1084 ? 7.442 -5.156 -29.528 1.00 91.00 1084 GLY A O 1
ATOM 7874 N N . ALA A 1 1085 ? 7.512 -2.917 -29.349 1.00 93.06 1085 ALA A N 1
ATOM 7875 C CA . ALA A 1 1085 ? 8.972 -2.842 -29.336 1.00 93.06 1085 ALA A CA 1
ATOM 7876 C C . ALA A 1 1085 ? 9.553 -3.461 -28.049 1.00 93.06 1085 ALA A C 1
ATOM 7878 O O . ALA A 1 1085 ? 8.913 -3.416 -26.995 1.00 93.06 1085 ALA A O 1
ATOM 7879 N N . GLY A 1 1086 ? 10.770 -4.002 -28.114 1.00 95.31 1086 GLY A N 1
ATOM 7880 C CA . GLY A 1 1086 ? 11.495 -4.422 -26.911 1.00 95.31 1086 GLY A CA 1
ATOM 7881 C C . GLY A 1 1086 ? 11.825 -3.216 -26.028 1.00 95.31 1086 GLY A C 1
ATOM 7882 O O . GLY A 1 1086 ? 11.416 -3.153 -24.870 1.00 95.31 1086 GLY A O 1
ATOM 7883 N N . ILE A 1 1087 ? 12.495 -2.220 -26.608 1.00 96.38 1087 ILE A N 1
ATOM 7884 C CA . ILE A 1 1087 ? 12.840 -0.948 -25.966 1.00 96.38 1087 ILE A CA 1
ATOM 7885 C C . ILE A 1 1087 ? 12.454 0.205 -26.895 1.00 96.38 1087 ILE A C 1
ATOM 7887 O O . ILE A 1 1087 ? 12.743 0.162 -28.090 1.00 96.38 1087 ILE A O 1
ATOM 7891 N N . LEU A 1 1088 ? 11.840 1.245 -26.337 1.00 94.50 1088 LEU A N 1
ATOM 7892 C CA . LEU A 1 1088 ? 11.553 2.517 -26.992 1.00 94.50 1088 LEU A CA 1
ATOM 7893 C C . LEU A 1 1088 ? 11.998 3.648 -26.051 1.00 94.50 1088 LEU A C 1
ATOM 7895 O O . LEU A 1 1088 ? 11.353 3.867 -25.028 1.00 94.50 1088 LEU A O 1
ATOM 7899 N N . ALA A 1 1089 ? 13.105 4.329 -26.358 1.00 91.94 1089 ALA A N 1
ATOM 7900 C CA . ALA A 1 1089 ? 13.716 5.311 -25.451 1.00 91.94 1089 ALA A CA 1
ATOM 7901 C C . ALA A 1 1089 ? 14.173 6.595 -26.164 1.00 91.94 1089 ALA A C 1
ATOM 7903 O O . ALA A 1 1089 ? 14.446 6.545 -27.358 1.00 91.94 1089 ALA A O 1
ATOM 7904 N N . THR A 1 1090 ? 14.300 7.723 -25.455 1.00 84.25 1090 THR A N 1
ATOM 7905 C CA . THR A 1 1090 ? 14.688 9.031 -26.035 1.00 84.25 1090 THR A CA 1
ATOM 7906 C C . THR A 1 1090 ? 15.582 9.877 -25.122 1.00 84.25 1090 THR A C 1
ATOM 7908 O O . THR A 1 1090 ? 15.224 10.060 -23.964 1.00 84.25 1090 THR A O 1
ATOM 7911 N N . PRO A 1 1091 ? 16.625 10.564 -25.629 1.00 74.25 1091 PRO A N 1
ATOM 7912 C CA . PRO A 1 1091 ? 17.432 10.286 -26.824 1.00 74.25 1091 PRO A CA 1
ATOM 7913 C C . PRO A 1 1091 ? 18.718 9.493 -26.493 1.00 74.25 1091 PRO A C 1
ATOM 7915 O O . PRO A 1 1091 ? 19.393 9.023 -27.406 1.00 74.25 1091 PRO A O 1
ATOM 7918 N N . ARG A 1 1092 ? 19.070 9.353 -25.204 1.00 88.69 1092 ARG A N 1
ATOM 7919 C CA . ARG A 1 1092 ? 20.316 8.736 -24.717 1.00 88.69 1092 ARG A CA 1
ATOM 7920 C C . ARG A 1 1092 ? 20.054 7.387 -24.067 1.00 88.69 1092 ARG A C 1
ATOM 7922 O O . ARG A 1 1092 ? 19.537 7.335 -22.951 1.00 88.69 1092 ARG A O 1
ATOM 7929 N N . LEU A 1 1093 ? 20.440 6.305 -24.732 1.00 93.94 1093 LEU A N 1
ATOM 7930 C CA . LEU A 1 1093 ? 20.245 4.943 -24.238 1.00 93.94 1093 LEU A CA 1
ATOM 7931 C C . LEU A 1 1093 ? 21.574 4.188 -24.232 1.00 93.94 1093 LEU A C 1
ATOM 7933 O O . LEU A 1 1093 ? 22.224 4.066 -25.264 1.00 93.94 1093 LEU A O 1
ATOM 7937 N N . ARG A 1 1094 ? 21.933 3.627 -23.079 1.00 95.31 1094 ARG A N 1
ATOM 7938 C CA . ARG A 1 1094 ? 23.074 2.734 -22.892 1.00 95.31 1094 ARG A CA 1
ATOM 7939 C C . ARG A 1 1094 ? 22.581 1.343 -22.513 1.00 95.31 1094 ARG A C 1
ATOM 7941 O O . ARG A 1 1094 ? 21.887 1.172 -21.512 1.00 95.31 1094 ARG A O 1
ATOM 7948 N N . LEU A 1 1095 ? 22.951 0.350 -23.313 1.00 94.81 1095 LEU A N 1
ATOM 7949 C CA . LEU A 1 1095 ? 22.646 -1.061 -23.105 1.00 94.81 1095 LEU A CA 1
ATOM 7950 C C . LEU A 1 1095 ? 23.945 -1.820 -22.838 1.00 94.81 1095 LEU A C 1
ATOM 7952 O O . LEU A 1 1095 ? 24.845 -1.816 -23.669 1.00 94.81 1095 LEU A O 1
ATOM 7956 N N . GLU A 1 1096 ? 24.039 -2.513 -21.711 1.00 92.56 1096 GLU A N 1
ATOM 7957 C CA . GLU A 1 1096 ? 25.186 -3.349 -21.361 1.00 92.56 1096 GLU A CA 1
ATOM 7958 C C . GLU A 1 1096 ? 24.728 -4.791 -21.137 1.00 92.56 1096 GLU A C 1
ATOM 7960 O O . GLU A 1 1096 ? 23.856 -5.047 -20.307 1.00 92.56 1096 GLU A O 1
ATOM 7965 N N . GLN A 1 1097 ? 25.315 -5.760 -21.843 1.00 91.19 1097 GLN A N 1
ATOM 7966 C CA . GLN A 1 1097 ? 25.046 -7.194 -21.608 1.00 91.19 1097 GLN A CA 1
ATOM 7967 C C . GLN A 1 1097 ? 23.542 -7.574 -21.674 1.00 91.19 1097 GLN A C 1
ATOM 7969 O O . GLN A 1 1097 ? 23.089 -8.474 -20.967 1.00 91.19 1097 GLN A O 1
ATOM 7974 N N . CYS A 1 1098 ? 22.747 -6.852 -22.471 1.00 93.75 1098 CYS A N 1
ATOM 7975 C CA . CYS A 1 1098 ? 21.295 -7.031 -22.563 1.00 93.75 1098 CYS A CA 1
ATOM 7976 C C . CYS A 1 1098 ? 20.895 -7.991 -23.694 1.00 93.75 1098 CYS A C 1
ATOM 7978 O O . CYS A 1 1098 ? 21.530 -8.039 -24.747 1.00 93.75 1098 CYS A O 1
ATOM 7980 N N . THR A 1 1099 ? 19.800 -8.722 -23.491 1.00 96.12 1099 THR A N 1
ATOM 7981 C CA . THR A 1 1099 ? 19.197 -9.629 -24.479 1.00 96.12 1099 THR A CA 1
ATOM 7982 C C . THR A 1 1099 ? 17.817 -9.100 -24.862 1.00 96.12 1099 THR A C 1
ATOM 7984 O O . THR A 1 1099 ? 16.919 -9.094 -24.028 1.00 96.12 1099 THR A O 1
ATOM 7987 N N . VAL A 1 1100 ? 17.634 -8.643 -26.102 1.00 97.56 1100 VAL A N 1
ATOM 7988 C CA . VAL A 1 1100 ? 16.395 -8.034 -26.616 1.00 97.56 1100 VAL A CA 1
ATOM 7989 C C . VAL A 1 1100 ? 15.839 -8.880 -27.765 1.00 97.56 1100 VAL A C 1
ATOM 7991 O O . VAL A 1 1100 ? 16.262 -8.737 -28.919 1.00 97.56 1100 VAL A O 1
ATOM 7994 N N . VAL A 1 1101 ? 14.928 -9.808 -27.455 1.00 97.00 1101 VAL A N 1
ATOM 7995 C CA . VAL A 1 1101 ? 14.595 -10.913 -28.373 1.00 97.00 1101 VAL A CA 1
ATOM 7996 C C . VAL A 1 1101 ? 13.113 -11.222 -28.555 1.00 97.00 1101 VAL A C 1
ATOM 7998 O O . VAL A 1 1101 ? 12.305 -11.042 -27.654 1.00 97.00 1101 VAL A O 1
ATOM 8001 N N . ASP A 1 1102 ? 12.754 -11.754 -29.724 1.00 96.25 1102 ASP A N 1
ATOM 8002 C CA . ASP A 1 1102 ? 11.418 -12.307 -30.008 1.00 96.25 1102 ASP A CA 1
ATOM 8003 C C . ASP A 1 1102 ? 10.247 -11.308 -29.802 1.00 96.25 1102 ASP A C 1
ATOM 8005 O O . ASP A 1 1102 ? 9.101 -11.716 -29.611 1.00 96.25 1102 ASP A O 1
ATOM 8009 N N . ASN A 1 1103 ? 10.503 -9.992 -29.837 1.00 95.69 1103 ASN A N 1
ATOM 8010 C CA . ASN A 1 1103 ? 9.464 -8.961 -29.710 1.00 95.69 1103 ASN A CA 1
ATOM 8011 C C . ASN A 1 1103 ? 8.692 -8.786 -31.033 1.00 95.69 1103 ASN A C 1
ATOM 8013 O O . ASN A 1 1103 ? 9.257 -8.915 -32.122 1.00 95.69 1103 ASN A O 1
ATOM 8017 N N . ALA A 1 1104 ? 7.397 -8.465 -30.961 1.00 93.00 1104 ALA A N 1
ATOM 8018 C CA . ALA A 1 1104 ? 6.535 -8.326 -32.142 1.00 93.00 1104 ALA A CA 1
ATOM 8019 C C . ALA A 1 1104 ? 6.577 -6.926 -32.806 1.00 93.00 1104 ALA A C 1
ATOM 8021 O O . ALA A 1 1104 ? 5.979 -6.725 -33.866 1.00 93.00 1104 ALA A O 1
ATOM 8022 N N . GLY A 1 1105 ? 7.329 -5.980 -32.240 1.00 91.06 1105 GLY A N 1
ATOM 8023 C CA . GLY A 1 1105 ? 7.839 -4.775 -32.904 1.00 91.06 1105 GLY A CA 1
ATOM 8024 C C . GLY A 1 1105 ? 9.345 -4.872 -33.210 1.00 91.06 1105 GLY A C 1
ATOM 8025 O O . GLY A 1 1105 ? 9.894 -5.975 -33.275 1.00 91.06 1105 GLY A O 1
ATOM 8026 N N . PRO A 1 1106 ? 10.039 -3.738 -33.410 1.00 93.12 1106 PRO A N 1
ATOM 8027 C CA . PRO A 1 1106 ? 11.501 -3.694 -33.443 1.00 93.12 1106 PRO A CA 1
ATOM 8028 C C . PRO A 1 1106 ? 12.128 -4.061 -32.086 1.00 93.12 1106 PRO A C 1
ATOM 8030 O O . PRO A 1 1106 ? 11.471 -3.981 -31.047 1.00 93.12 1106 PRO A O 1
ATOM 8033 N N . GLY A 1 1107 ? 13.407 -4.439 -32.080 1.00 95.12 1107 GLY A N 1
ATOM 8034 C CA . GLY A 1 1107 ? 14.146 -4.717 -30.844 1.00 95.12 1107 GLY A CA 1
ATOM 8035 C C . GLY A 1 1107 ? 14.347 -3.451 -30.010 1.00 95.12 1107 GLY A C 1
ATOM 8036 O O . GLY A 1 1107 ? 13.786 -3.326 -28.923 1.00 95.12 1107 GLY A O 1
ATOM 8037 N N . VAL A 1 1108 ? 15.111 -2.499 -30.544 1.00 96.56 1108 VAL A N 1
ATOM 8038 C CA . VAL A 1 1108 ? 15.409 -1.201 -29.918 1.00 96.56 1108 VAL A CA 1
ATOM 8039 C C . VAL A 1 1108 ? 15.006 -0.075 -30.865 1.00 96.56 1108 VAL A C 1
ATOM 8041 O O . VAL A 1 1108 ? 15.410 -0.081 -32.026 1.00 96.56 1108 VAL A O 1
ATOM 8044 N N . VAL A 1 1109 ? 14.240 0.897 -30.368 1.00 94.81 1109 VAL A N 1
ATOM 8045 C CA . VAL A 1 1109 ? 13.810 2.089 -31.109 1.00 94.81 1109 VAL A CA 1
ATOM 8046 C C . VAL A 1 1109 ? 14.238 3.350 -30.362 1.00 94.81 1109 VAL A C 1
ATOM 8048 O O . VAL A 1 1109 ? 13.908 3.517 -29.187 1.00 94.81 1109 VAL A O 1
ATOM 8051 N N . VAL A 1 1110 ? 14.914 4.262 -31.061 1.00 93.38 1110 VAL A N 1
ATOM 8052 C CA . VAL A 1 1110 ? 15.201 5.622 -30.588 1.00 93.38 1110 VAL A CA 1
ATOM 8053 C C . VAL A 1 1110 ? 14.607 6.620 -31.592 1.00 93.38 1110 VAL A C 1
ATOM 8055 O O . VAL A 1 1110 ? 15.173 6.836 -32.672 1.00 93.38 1110 VAL A O 1
ATOM 8058 N N . PRO A 1 1111 ? 13.411 7.172 -31.314 1.00 89.88 1111 PRO A N 1
ATOM 8059 C CA . PRO A 1 1111 ? 12.704 8.046 -32.235 1.00 89.88 1111 PRO A CA 1
ATOM 8060 C C . PRO A 1 1111 ? 13.324 9.448 -32.248 1.00 89.88 1111 PRO A C 1
ATOM 8062 O O . PRO A 1 1111 ? 14.063 9.838 -31.348 1.00 89.88 1111 PRO A O 1
ATOM 8065 N N . GLU A 1 1112 ? 13.001 10.230 -33.277 1.00 84.31 1112 GLU A N 1
ATOM 8066 C CA . GLU A 1 1112 ? 13.406 11.633 -33.337 1.00 84.31 1112 GLU A CA 1
ATOM 8067 C C . GLU A 1 1112 ? 12.541 12.462 -32.384 1.00 84.31 1112 GLU A C 1
ATOM 8069 O O . GLU A 1 1112 ? 11.322 12.568 -32.570 1.00 84.31 1112 GLU A O 1
ATOM 8074 N N . ASP A 1 1113 ? 13.193 13.104 -31.422 1.00 81.56 1113 ASP A N 1
ATOM 8075 C CA . ASP A 1 1113 ? 12.662 14.233 -30.670 1.00 81.56 1113 ASP A CA 1
ATOM 8076 C C . ASP A 1 1113 ? 13.271 15.528 -31.258 1.00 81.56 1113 ASP A C 1
ATOM 8078 O O . ASP A 1 1113 ? 14.491 15.607 -31.408 1.00 81.56 1113 ASP A O 1
ATOM 8082 N N . PRO A 1 1114 ? 12.459 16.513 -31.693 1.00 78.81 1114 PRO A N 1
ATOM 8083 C CA . PRO A 1 1114 ? 12.957 17.733 -32.326 1.00 78.81 1114 PRO A CA 1
ATOM 8084 C C . PRO A 1 1114 ? 13.462 18.789 -31.330 1.00 78.81 1114 PRO A C 1
ATOM 8086 O O . PRO A 1 1114 ? 14.067 19.769 -31.771 1.00 78.81 1114 PRO A O 1
ATOM 8089 N N . ASP A 1 1115 ? 13.158 18.635 -30.038 1.00 82.06 1115 ASP A N 1
ATOM 8090 C CA . ASP A 1 1115 ? 13.473 19.597 -28.979 1.00 82.06 1115 ASP A CA 1
ATOM 8091 C C . ASP A 1 1115 ? 14.709 19.167 -28.150 1.00 82.06 1115 ASP A C 1
ATOM 8093 O O . ASP A 1 1115 ? 15.325 19.997 -27.478 1.00 82.06 1115 ASP A O 1
ATOM 8097 N N . GLU A 1 1116 ? 15.125 17.903 -28.272 1.00 81.75 1116 GLU A N 1
ATOM 8098 C CA . GLU A 1 1116 ? 16.323 17.294 -27.671 1.00 81.75 1116 GLU A CA 1
ATOM 8099 C C . GLU A 1 1116 ? 17.505 17.192 -28.678 1.00 81.75 1116 GLU A C 1
ATOM 8101 O O . GLU A 1 1116 ? 17.326 17.385 -29.888 1.00 81.75 1116 GLU A O 1
ATOM 8106 N N . PRO A 1 1117 ? 18.758 16.930 -28.239 1.00 83.25 1117 PRO A N 1
ATOM 8107 C CA . PRO A 1 1117 ? 19.867 16.680 -29.161 1.00 83.25 1117 PRO A CA 1
ATOM 8108 C C . PRO A 1 1117 ? 19.675 15.358 -29.935 1.00 83.25 1117 PRO A C 1
ATOM 8110 O O . PRO A 1 1117 ? 18.899 14.502 -29.507 1.00 83.25 1117 PRO A O 1
ATOM 8113 N N . PRO A 1 1118 ? 20.415 15.150 -31.048 1.00 86.12 1118 PRO A N 1
ATOM 8114 C CA . PRO A 1 1118 ? 20.426 13.872 -31.757 1.00 86.12 1118 PRO A CA 1
ATOM 8115 C C . PRO A 1 1118 ? 20.677 12.701 -30.807 1.00 86.12 1118 PRO A C 1
ATOM 8117 O O . PRO A 1 1118 ? 21.438 12.836 -29.845 1.00 86.12 1118 PRO A O 1
ATOM 8120 N N . ALA A 1 1119 ? 20.050 11.566 -31.105 1.00 87.50 1119 ALA A N 1
ATOM 8121 C CA . ALA A 1 1119 ? 20.172 10.364 -30.303 1.00 87.50 1119 ALA A CA 1
ATOM 8122 C C . ALA A 1 1119 ? 21.622 9.898 -30.145 1.00 87.50 1119 ALA A C 1
ATOM 8124 O O . ALA A 1 1119 ? 22.466 10.116 -31.015 1.00 87.50 1119 ALA A O 1
ATOM 8125 N N . ASP A 1 1120 ? 21.871 9.232 -29.027 1.00 91.25 1120 ASP A N 1
ATOM 8126 C CA . ASP A 1 1120 ? 23.150 8.629 -28.680 1.00 91.25 1120 ASP A CA 1
ATOM 8127 C C . ASP A 1 1120 ? 22.842 7.249 -28.091 1.00 91.25 1120 ASP A C 1
ATOM 8129 O O . ASP A 1 1120 ? 22.384 7.120 -26.948 1.00 91.25 1120 ASP A O 1
ATOM 8133 N N . LEU A 1 1121 ? 22.945 6.226 -28.943 1.00 95.25 1121 LEU A N 1
ATOM 8134 C CA . LEU A 1 1121 ? 22.680 4.837 -28.587 1.00 95.25 1121 LEU A CA 1
ATOM 8135 C C . LEU A 1 1121 ? 24.002 4.098 -28.409 1.00 95.25 1121 LEU A C 1
ATOM 8137 O O . LEU A 1 1121 ? 24.672 3.757 -29.382 1.00 95.25 1121 LEU A O 1
ATOM 8141 N N . GLU A 1 1122 ? 24.328 3.777 -27.168 1.00 95.94 1122 GLU A N 1
ATOM 8142 C CA . GLU A 1 1122 ? 25.480 2.967 -26.805 1.00 95.94 1122 GLU A CA 1
ATOM 8143 C C . GLU A 1 1122 ? 25.060 1.515 -26.511 1.00 95.94 1122 GLU A C 1
ATOM 8145 O O . GLU A 1 1122 ? 24.221 1.269 -25.645 1.00 95.94 1122 GLU A O 1
ATOM 8150 N N . VAL A 1 1123 ? 25.674 0.525 -27.165 1.00 93.81 1123 VAL A N 1
ATOM 8151 C CA . VAL A 1 1123 ? 25.473 -0.905 -26.867 1.00 93.81 1123 VAL A CA 1
ATOM 8152 C C . VAL A 1 1123 ? 26.826 -1.569 -26.606 1.00 93.81 1123 VAL A C 1
ATOM 8154 O O . VAL A 1 1123 ? 27.672 -1.621 -27.495 1.00 93.81 1123 VAL A O 1
ATOM 8157 N N . TRP A 1 1124 ? 27.033 -2.070 -25.385 1.00 89.25 1124 TRP A N 1
ATOM 8158 C CA . TRP A 1 1124 ? 28.313 -2.582 -24.884 1.00 89.25 1124 TRP A CA 1
ATOM 8159 C C . TRP A 1 1124 ? 28.244 -4.043 -24.417 1.00 89.25 1124 TRP A C 1
ATOM 8161 O O . TRP A 1 1124 ? 27.273 -4.504 -23.803 1.00 89.25 1124 TRP A O 1
ATOM 8171 N N . GLY A 1 1125 ? 29.369 -4.742 -24.583 1.00 82.50 1125 GLY A N 1
ATOM 8172 C CA . GLY A 1 1125 ? 29.554 -6.116 -24.120 1.00 82.50 1125 GLY A CA 1
ATOM 8173 C C . GLY A 1 1125 ? 28.733 -7.134 -24.924 1.00 82.50 1125 GLY A C 1
ATOM 8174 O O . GLY A 1 1125 ? 28.171 -6.795 -25.963 1.00 82.50 1125 GLY A O 1
ATOM 8175 N N . PRO A 1 1126 ? 28.663 -8.401 -24.475 1.00 84.06 1126 PRO A N 1
ATOM 8176 C CA . PRO A 1 1126 ? 27.885 -9.436 -25.151 1.00 84.06 1126 PRO A CA 1
ATOM 8177 C C . PRO A 1 1126 ? 26.380 -9.150 -25.033 1.00 84.06 1126 PRO A C 1
ATOM 8179 O O . PRO A 1 1126 ? 25.722 -9.599 -24.096 1.00 84.06 1126 PRO A O 1
ATOM 8182 N N . ALA A 1 1127 ? 25.851 -8.387 -25.987 1.00 90.44 1127 ALA A N 1
ATOM 8183 C CA . ALA A 1 1127 ? 24.433 -8.081 -26.136 1.00 90.44 1127 ALA A CA 1
ATOM 8184 C C . ALA A 1 1127 ? 23.844 -8.839 -27.340 1.00 90.44 1127 ALA A C 1
ATOM 8186 O O . ALA A 1 1127 ? 24.469 -8.899 -28.401 1.00 90.44 1127 ALA A O 1
ATOM 8187 N N . GLU A 1 1128 ? 22.640 -9.399 -27.203 1.00 95.81 1128 GLU A N 1
ATOM 8188 C CA . GLU A 1 1128 ? 21.913 -10.078 -28.291 1.00 95.81 1128 GLU A CA 1
ATOM 8189 C C . GLU A 1 1128 ? 20.634 -9.303 -28.617 1.00 95.81 1128 GLU A C 1
ATOM 8191 O O . GLU A 1 1128 ? 19.774 -9.145 -27.760 1.00 95.81 1128 GLU A O 1
ATOM 8196 N N . ILE A 1 1129 ? 20.474 -8.847 -29.861 1.00 97.00 1129 ILE A N 1
ATOM 8197 C CA . ILE A 1 1129 ? 19.251 -8.186 -30.343 1.00 97.00 1129 ILE A CA 1
A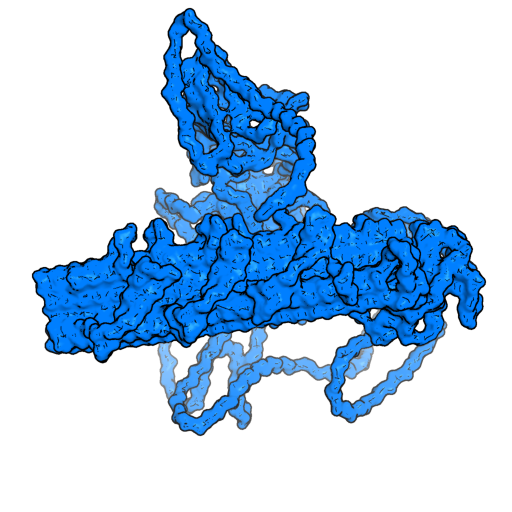TOM 8198 C C . ILE A 1 1129 ? 18.717 -8.998 -31.523 1.00 97.00 1129 ILE A C 1
ATOM 8200 O O . ILE A 1 1129 ? 19.191 -8.854 -32.657 1.00 97.00 1129 ILE A O 1
ATOM 8204 N N . ALA A 1 1130 ? 17.786 -9.918 -31.265 1.00 96.62 1130 ALA A N 1
ATOM 8205 C CA . ALA A 1 1130 ? 17.495 -10.979 -32.226 1.00 96.62 1130 ALA A CA 1
ATOM 8206 C C . ALA A 1 1130 ? 16.031 -11.408 -32.359 1.00 96.62 1130 ALA A C 1
ATOM 8208 O O . ALA A 1 1130 ? 15.257 -11.370 -31.412 1.00 96.62 1130 ALA A O 1
ATOM 8209 N N . ARG A 1 1131 ? 15.667 -11.911 -33.546 1.00 95.31 1131 ARG A N 1
ATOM 8210 C CA . ARG A 1 1131 ? 14.344 -12.509 -33.834 1.00 95.31 1131 ARG A CA 1
ATOM 8211 C C . ARG A 1 1131 ? 13.145 -11.562 -33.637 1.00 95.31 1131 ARG A C 1
ATOM 8213 O O . ARG A 1 1131 ? 12.009 -12.023 -33.566 1.00 95.31 1131 ARG A O 1
ATOM 8220 N N . ASN A 1 1132 ? 13.371 -10.249 -33.587 1.00 95.25 1132 ASN A N 1
ATOM 8221 C CA . ASN A 1 1132 ? 12.303 -9.255 -33.471 1.00 95.25 1132 ASN A CA 1
ATOM 8222 C C . ASN A 1 1132 ? 11.569 -9.081 -34.819 1.00 95.25 1132 ASN A C 1
ATOM 8224 O O . ASN A 1 1132 ? 12.165 -9.247 -35.888 1.00 95.25 1132 ASN A O 1
ATOM 8228 N N . ALA A 1 1133 ? 10.274 -8.751 -34.792 1.00 92.88 1133 ALA A N 1
ATOM 8229 C CA . ALA A 1 1133 ? 9.428 -8.652 -35.991 1.00 92.88 1133 ALA A CA 1
ATOM 8230 C C . ALA A 1 1133 ? 9.491 -7.285 -36.715 1.00 92.88 1133 ALA A C 1
ATOM 8232 O O . ALA A 1 1133 ? 8.891 -7.112 -37.781 1.00 92.88 1133 ALA A O 1
ATOM 8233 N N . GLY A 1 1134 ? 10.224 -6.321 -36.158 1.00 91.25 1134 GLY A N 1
ATOM 8234 C CA . GLY A 1 1134 ? 10.678 -5.101 -36.831 1.00 91.25 1134 GLY A CA 1
ATOM 8235 C C . GLY A 1 1134 ? 12.173 -5.153 -37.167 1.00 91.25 1134 GLY A C 1
ATOM 8236 O O . GLY A 1 1134 ? 12.729 -6.223 -37.428 1.00 91.25 1134 GLY A O 1
ATOM 8237 N N . ALA A 1 1135 ? 12.830 -3.993 -37.163 1.00 92.81 1135 ALA A N 1
ATOM 8238 C CA . ALA A 1 1135 ? 14.290 -3.911 -37.198 1.00 92.81 1135 ALA A CA 1
ATOM 8239 C C . ALA A 1 1135 ? 14.919 -4.438 -35.890 1.00 92.81 1135 ALA A C 1
ATOM 8241 O O . ALA A 1 1135 ? 14.246 -4.533 -34.862 1.00 92.81 1135 ALA A O 1
ATOM 8242 N N . GLY A 1 1136 ? 16.214 -4.762 -35.909 1.00 94.50 1136 GLY A N 1
ATOM 8243 C CA . GLY A 1 1136 ? 16.959 -5.032 -34.675 1.00 94.50 1136 GLY A CA 1
ATOM 8244 C C . GLY A 1 1136 ? 17.136 -3.748 -33.861 1.00 94.50 1136 GLY A C 1
ATOM 8245 O O . GLY A 1 1136 ? 16.617 -3.633 -32.753 1.00 94.50 1136 GLY A O 1
ATOM 8246 N N . ILE A 1 1137 ? 17.813 -2.769 -34.460 1.00 96.44 1137 ILE A N 1
ATOM 8247 C CA . ILE A 1 1137 ? 17.980 -1.401 -33.956 1.00 96.44 1137 ILE A CA 1
ATOM 8248 C C . ILE A 1 1137 ? 17.392 -0.423 -34.982 1.00 96.44 1137 ILE A C 1
ATOM 8250 O O . ILE A 1 1137 ? 17.699 -0.521 -36.171 1.00 96.44 1137 ILE A O 1
ATOM 8254 N N . GLU A 1 1138 ? 16.590 0.536 -34.524 1.00 94.88 1138 GLU A N 1
ATOM 8255 C CA . GLU A 1 1138 ? 16.001 1.615 -35.321 1.00 94.88 1138 GLU A CA 1
ATOM 8256 C C . GLU A 1 1138 ? 16.234 2.968 -34.631 1.00 94.88 1138 GLU A C 1
ATOM 8258 O O . GLU A 1 1138 ? 15.614 3.269 -33.615 1.00 94.88 1138 GLU A O 1
ATOM 8263 N N . VAL A 1 1139 ? 17.123 3.800 -35.177 1.00 94.00 1139 VAL A N 1
ATOM 8264 C CA . VAL A 1 1139 ? 17.381 5.167 -34.694 1.00 94.00 1139 VAL A CA 1
ATOM 8265 C C . VAL A 1 1139 ? 16.971 6.155 -35.776 1.00 94.00 1139 VAL A C 1
ATOM 8267 O O . VAL A 1 1139 ? 17.436 6.060 -36.909 1.00 94.00 1139 VAL A O 1
ATOM 8270 N N . VAL A 1 1140 ? 16.088 7.109 -35.480 1.00 91.12 1140 VAL A N 1
ATOM 8271 C CA . VAL A 1 1140 ? 15.612 8.042 -36.520 1.00 91.12 1140 VAL A CA 1
ATOM 8272 C C . VAL A 1 1140 ? 16.670 9.104 -36.827 1.00 91.12 1140 VAL A C 1
ATOM 8274 O O . VAL A 1 1140 ? 17.043 9.263 -37.987 1.00 91.12 1140 VAL A O 1
ATOM 8277 N N . THR A 1 1141 ? 17.207 9.771 -35.803 1.00 90.06 1141 THR A N 1
ATOM 8278 C CA . THR A 1 1141 ? 18.247 10.801 -35.954 1.00 90.06 1141 THR A CA 1
ATOM 8279 C C . THR A 1 1141 ? 19.232 10.704 -34.788 1.00 90.06 1141 THR A C 1
ATOM 8281 O O . THR A 1 1141 ? 18.846 11.002 -33.661 1.00 90.06 1141 THR A O 1
ATOM 8284 N N . GLY A 1 1142 ? 20.484 10.307 -35.035 1.00 92.38 1142 GLY A N 1
ATOM 8285 C CA . GLY A 1 1142 ? 21.521 10.177 -34.004 1.00 92.38 1142 GLY A CA 1
ATOM 8286 C C . GLY A 1 1142 ? 22.622 9.156 -34.297 1.00 92.38 1142 GLY A C 1
ATOM 8287 O O . GLY A 1 1142 ? 22.614 8.487 -35.329 1.00 92.38 1142 GLY A O 1
ATOM 8288 N N . GLU A 1 1143 ? 23.572 9.064 -33.374 1.00 94.56 1143 GLU A N 1
ATOM 8289 C CA . GLU A 1 1143 ? 24.739 8.184 -33.427 1.00 94.56 1143 GLU A CA 1
ATOM 8290 C C . GLU A 1 1143 ? 24.438 6.817 -32.781 1.00 94.56 1143 GLU A C 1
ATOM 8292 O O . GLU A 1 1143 ? 23.644 6.712 -31.842 1.00 94.56 1143 GLU A O 1
ATOM 8297 N N . VAL A 1 1144 ? 25.072 5.756 -33.292 1.00 96.75 1144 VAL A N 1
ATOM 8298 C CA . VAL A 1 1144 ? 24.962 4.391 -32.752 1.00 96.75 1144 VAL A CA 1
ATOM 8299 C C . VAL A 1 1144 ? 26.352 3.800 -32.546 1.00 96.75 1144 VAL A C 1
ATOM 8301 O O . VAL A 1 1144 ? 27.066 3.541 -33.515 1.00 96.75 1144 VAL A O 1
ATOM 8304 N N . HIS A 1 1145 ? 26.707 3.528 -31.294 1.00 96.75 1145 HIS A N 1
ATOM 8305 C CA . HIS A 1 1145 ? 27.965 2.912 -30.883 1.00 96.75 1145 HIS A CA 1
ATOM 8306 C C . HIS A 1 1145 ? 27.733 1.438 -30.512 1.00 96.75 1145 HIS A C 1
ATOM 8308 O O . HIS A 1 1145 ? 26.926 1.135 -29.634 1.00 96.75 1145 HIS A O 1
ATOM 8314 N N . LEU A 1 1146 ? 28.427 0.511 -31.180 1.00 96.12 1146 LEU A N 1
ATOM 8315 C CA . LEU A 1 1146 ? 28.291 -0.939 -30.988 1.00 96.12 1146 LEU A CA 1
ATOM 8316 C C . LEU A 1 1146 ? 29.621 -1.576 -30.566 1.00 96.12 1146 LEU A C 1
ATOM 8318 O O . LEU A 1 1146 ? 30.584 -1.563 -31.330 1.00 96.12 1146 LEU A O 1
ATOM 8322 N N . GLU A 1 1147 ? 29.643 -2.236 -29.412 1.00 93.94 1147 GLU A N 1
ATOM 8323 C CA . GLU A 1 1147 ? 30.758 -3.053 -28.923 1.00 93.94 1147 GLU A CA 1
ATOM 8324 C C . GLU A 1 1147 ? 30.227 -4.407 -28.428 1.00 93.94 1147 GLU A C 1
ATOM 8326 O O . GLU A 1 1147 ? 29.207 -4.460 -27.746 1.00 93.94 1147 GLU A O 1
ATOM 8331 N N . GLY A 1 1148 ? 30.853 -5.527 -28.814 1.00 89.81 1148 GLY A N 1
ATOM 8332 C CA . GLY A 1 1148 ? 30.422 -6.882 -28.411 1.00 89.81 1148 GLY A CA 1
ATOM 8333 C C . GLY A 1 1148 ? 29.031 -7.343 -28.890 1.00 89.81 1148 GLY A C 1
ATOM 8334 O O . GLY A 1 1148 ? 28.588 -8.435 -28.539 1.00 89.81 1148 GLY A O 1
ATOM 8335 N N . THR A 1 1149 ? 28.335 -6.536 -29.695 1.00 93.56 1149 THR A N 1
ATOM 8336 C CA . THR A 1 1149 ? 26.895 -6.691 -29.963 1.00 93.56 1149 THR A CA 1
ATOM 8337 C C . THR A 1 1149 ? 26.579 -7.637 -31.130 1.00 93.56 1149 THR A C 1
ATOM 8339 O O . THR A 1 1149 ? 27.108 -7.495 -32.232 1.00 93.56 1149 THR A O 1
ATOM 8342 N N . SER A 1 1150 ? 25.633 -8.557 -30.931 1.00 95.94 1150 SER A N 1
ATOM 8343 C CA . SER A 1 1150 ? 25.105 -9.474 -31.948 1.00 95.94 1150 SER A CA 1
ATOM 8344 C C . SER A 1 1150 ? 23.660 -9.121 -32.320 1.00 95.94 1150 SER A C 1
ATOM 8346 O O . SER A 1 1150 ? 22.734 -9.385 -31.553 1.00 95.94 1150 SER A O 1
ATOM 8348 N N . VAL A 1 1151 ? 23.441 -8.577 -33.521 1.00 96.88 1151 VAL A N 1
ATOM 8349 C CA . VAL A 1 1151 ? 22.108 -8.233 -34.050 1.00 96.88 1151 VAL A CA 1
ATOM 8350 C C . VAL A 1 1151 ? 21.714 -9.235 -35.136 1.00 96.88 1151 VAL A C 1
ATOM 8352 O O . VAL A 1 1151 ? 22.314 -9.248 -36.215 1.00 96.88 1151 VAL A O 1
ATOM 8355 N N . SER A 1 1152 ? 20.739 -10.115 -34.880 1.00 96.31 1152 SER A N 1
ATOM 8356 C CA . SER A 1 1152 ? 20.530 -11.271 -35.769 1.00 96.31 1152 SER A CA 1
ATOM 8357 C C . SER A 1 1152 ? 19.097 -11.758 -35.968 1.00 96.31 1152 SER A C 1
ATOM 8359 O O . SER A 1 1152 ? 18.253 -11.665 -35.085 1.00 96.31 1152 SER A O 1
ATOM 8361 N N . ALA A 1 1153 ? 18.821 -12.340 -37.136 1.00 94.62 1153 ALA A N 1
ATOM 8362 C CA . ALA A 1 1153 ? 17.534 -12.965 -37.465 1.00 94.62 1153 ALA A CA 1
ATOM 8363 C C . ALA A 1 1153 ? 16.289 -12.061 -37.290 1.00 94.62 1153 ALA A C 1
ATOM 8365 O O . ALA A 1 1153 ? 15.175 -12.575 -37.183 1.00 94.62 1153 ALA A O 1
ATOM 8366 N N . ASN A 1 1154 ? 16.451 -10.733 -37.257 1.00 94.69 1154 ASN A N 1
ATOM 8367 C CA . ASN A 1 1154 ? 15.328 -9.798 -37.183 1.00 94.69 1154 ASN A CA 1
ATOM 8368 C C . ASN A 1 1154 ? 14.596 -9.740 -38.536 1.00 94.69 1154 ASN A C 1
ATOM 8370 O O . ASN A 1 1154 ? 15.196 -9.925 -39.601 1.00 94.69 1154 ASN A O 1
ATOM 8374 N N . ALA A 1 1155 ? 13.286 -9.504 -38.510 1.00 92.50 1155 ALA A N 1
ATOM 8375 C CA . ALA A 1 1155 ? 12.459 -9.509 -39.714 1.00 92.50 1155 ALA A CA 1
ATOM 8376 C C . ALA A 1 1155 ? 12.781 -8.331 -40.650 1.00 92.50 1155 ALA A C 1
ATOM 8378 O O . ALA A 1 1155 ? 12.752 -8.500 -41.869 1.00 92.50 1155 ALA A O 1
ATOM 8379 N N . GLY A 1 1156 ? 13.110 -7.165 -40.091 1.00 91.50 1156 GLY A N 1
ATOM 8380 C CA . GLY A 1 1156 ? 13.584 -5.982 -40.811 1.00 91.50 1156 GLY A CA 1
ATOM 8381 C C . GLY A 1 1156 ? 15.103 -5.859 -40.808 1.00 91.50 1156 GLY A C 1
ATOM 8382 O O . GLY A 1 1156 ? 15.811 -6.800 -40.454 1.00 91.50 1156 GLY A O 1
ATOM 8383 N N . THR A 1 1157 ? 15.603 -4.686 -41.197 1.00 93.38 1157 THR A N 1
ATOM 8384 C CA . THR A 1 1157 ? 17.028 -4.329 -41.157 1.00 93.38 1157 THR A CA 1
ATOM 8385 C C . THR A 1 1157 ? 17.660 -4.679 -39.806 1.00 93.38 1157 THR A C 1
ATOM 8387 O O . THR A 1 1157 ? 17.036 -4.479 -38.764 1.00 93.38 1157 THR A O 1
ATOM 8390 N N . GLY A 1 1158 ? 18.910 -5.149 -39.803 1.00 93.94 1158 GLY A N 1
ATOM 8391 C CA . GLY A 1 1158 ? 19.665 -5.339 -38.560 1.00 93.94 1158 GLY A CA 1
ATOM 8392 C C . GLY A 1 1158 ? 19.803 -4.026 -37.785 1.00 93.94 1158 GLY A C 1
ATOM 8393 O O . GLY A 1 1158 ? 19.268 -3.898 -36.688 1.00 93.94 1158 GLY A O 1
ATOM 8394 N N . VAL A 1 1159 ? 20.458 -3.032 -38.389 1.00 96.44 1159 VAL A N 1
ATOM 8395 C CA . VAL A 1 1159 ? 20.610 -1.674 -37.842 1.00 96.44 1159 VAL A CA 1
ATOM 8396 C C . VAL A 1 1159 ? 20.139 -0.653 -38.873 1.00 96.44 1159 VAL A C 1
ATOM 8398 O O . VAL A 1 1159 ? 20.688 -0.580 -39.973 1.00 96.44 1159 VAL A O 1
ATOM 8401 N N . PHE A 1 1160 ? 19.129 0.139 -38.526 1.00 95.38 1160 PHE A N 1
ATOM 8402 C CA . PHE A 1 1160 ? 18.641 1.259 -39.324 1.00 95.38 1160 PHE A CA 1
ATOM 8403 C C . PHE A 1 1160 ? 18.926 2.587 -38.617 1.00 95.38 1160 PHE A C 1
ATOM 8405 O O . PHE A 1 1160 ? 18.550 2.752 -37.457 1.00 95.38 1160 PHE A O 1
ATOM 8412 N N . VAL A 1 1161 ? 19.544 3.534 -39.328 1.00 93.88 1161 VAL A N 1
ATOM 8413 C CA . VAL A 1 1161 ? 19.752 4.913 -38.855 1.00 93.88 1161 VAL A CA 1
ATOM 8414 C C . VAL A 1 1161 ? 19.199 5.891 -39.892 1.00 93.88 1161 VAL A C 1
ATOM 8416 O O . VAL A 1 1161 ? 19.672 5.926 -41.025 1.00 93.88 1161 VAL A O 1
ATOM 8419 N N . GLY A 1 1162 ? 18.191 6.693 -39.553 1.00 90.88 1162 GLY A N 1
ATOM 8420 C CA . GLY A 1 1162 ? 17.600 7.649 -40.497 1.00 90.88 1162 GLY A CA 1
ATOM 8421 C C . GLY A 1 1162 ? 18.582 8.759 -40.889 1.00 90.88 1162 GLY A C 1
ATOM 8422 O O . GLY A 1 1162 ? 18.773 9.001 -42.081 1.00 90.88 1162 GLY A O 1
ATOM 8423 N N . ALA A 1 1163 ? 19.258 9.372 -39.912 1.00 90.62 1163 ALA A N 1
ATOM 8424 C CA . ALA A 1 1163 ? 20.379 10.289 -40.125 1.00 90.62 1163 ALA A CA 1
ATOM 8425 C C . ALA A 1 1163 ? 21.360 10.306 -38.931 1.00 90.62 1163 ALA A C 1
ATOM 8427 O O . ALA A 1 1163 ? 20.975 10.676 -37.827 1.00 90.62 1163 ALA A O 1
ATOM 8428 N N . GLY A 1 1164 ? 22.630 9.965 -39.161 1.00 93.38 1164 GLY A N 1
ATOM 8429 C CA . GLY A 1 1164 ? 23.702 9.923 -38.150 1.00 93.38 1164 GLY A CA 1
ATOM 8430 C C . GLY A 1 1164 ? 24.744 8.858 -38.502 1.00 93.38 1164 GLY A C 1
ATOM 8431 O O . GLY A 1 1164 ? 24.680 8.309 -39.601 1.00 93.38 1164 GLY A O 1
ATOM 8432 N N . ASN A 1 1165 ? 25.732 8.572 -37.652 1.00 95.50 1165 ASN A N 1
ATOM 8433 C CA . ASN A 1 1165 ? 26.750 7.557 -37.956 1.00 95.50 1165 ASN A CA 1
ATOM 8434 C C . ASN A 1 1165 ? 26.573 6.282 -37.118 1.00 95.50 1165 ASN A C 1
ATOM 8436 O O . ASN A 1 1165 ? 25.918 6.261 -36.079 1.00 95.50 1165 ASN A O 1
ATOM 8440 N N . VAL A 1 1166 ? 27.172 5.196 -37.608 1.00 96.44 1166 VAL A N 1
ATOM 8441 C CA . VAL A 1 1166 ? 27.324 3.936 -36.871 1.00 96.44 1166 VAL A CA 1
ATOM 8442 C C . VAL A 1 1166 ? 28.811 3.713 -36.625 1.00 96.44 1166 VAL A C 1
ATOM 8444 O O . VAL A 1 1166 ? 29.579 3.553 -37.580 1.00 96.44 1166 VAL A O 1
ATOM 8447 N N . GLU A 1 1167 ? 29.210 3.677 -35.359 1.00 96.56 1167 GLU A N 1
ATOM 8448 C CA . GLU A 1 1167 ? 30.561 3.329 -34.926 1.00 96.56 1167 GLU A CA 1
ATOM 8449 C C . GLU A 1 1167 ? 30.574 1.926 -34.302 1.00 96.56 1167 GLU A C 1
ATOM 8451 O O . GLU A 1 1167 ? 29.755 1.607 -33.444 1.00 96.56 1167 GLU A O 1
ATOM 8456 N N . ALA A 1 1168 ? 31.500 1.067 -34.732 1.00 92.38 1168 ALA A N 1
ATOM 8457 C CA . ALA A 1 1168 ? 31.619 -0.308 -34.244 1.00 92.38 1168 ALA A CA 1
ATOM 8458 C C . ALA A 1 1168 ? 33.042 -0.610 -33.738 1.00 92.38 1168 ALA A C 1
ATOM 8460 O O . ALA A 1 1168 ? 34.006 -0.663 -34.514 1.00 92.38 1168 ALA A O 1
ATOM 8461 N N . SER A 1 1169 ? 33.169 -0.831 -32.431 1.00 88.94 1169 SER A N 1
ATOM 8462 C CA . SER A 1 1169 ? 34.412 -1.166 -31.729 1.00 88.94 1169 SER A CA 1
ATOM 8463 C C . SER A 1 1169 ? 34.413 -2.617 -31.239 1.00 88.94 1169 SER A C 1
ATOM 8465 O O . SER A 1 1169 ? 33.389 -3.293 -31.205 1.00 88.94 1169 SER A O 1
ATOM 8467 N N . GLY A 1 1170 ? 35.596 -3.129 -30.898 1.00 80.38 1170 GLY A N 1
ATOM 8468 C CA . GLY A 1 1170 ? 35.787 -4.497 -30.413 1.00 80.38 1170 GLY A CA 1
ATOM 8469 C C . GLY A 1 1170 ? 36.803 -5.295 -31.230 1.00 80.38 1170 GLY A C 1
ATOM 8470 O O . GLY A 1 1170 ? 37.209 -4.913 -32.329 1.00 80.38 1170 GLY A O 1
ATOM 8471 N N . VAL A 1 1171 ? 37.237 -6.418 -30.662 1.00 76.81 1171 VAL A N 1
ATOM 8472 C CA . VAL A 1 1171 ? 38.165 -7.379 -31.274 1.00 76.81 1171 VAL A CA 1
ATOM 8473 C C . VAL A 1 1171 ? 37.658 -8.792 -31.023 1.00 76.81 1171 VAL A C 1
ATOM 8475 O O . VAL A 1 1171 ? 37.054 -9.051 -29.986 1.00 76.81 1171 VAL A O 1
ATOM 8478 N N . ALA A 1 1172 ? 37.924 -9.719 -31.946 1.00 64.00 1172 ALA A N 1
ATOM 8479 C CA . ALA A 1 1172 ? 37.488 -11.110 -31.801 1.00 64.00 1172 ALA A CA 1
ATOM 8480 C C . ALA A 1 1172 ? 37.872 -11.725 -30.429 1.00 64.00 1172 ALA A C 1
ATOM 8482 O O . ALA A 1 1172 ? 39.037 -11.617 -30.027 1.00 64.00 1172 ALA A O 1
ATOM 8483 N N . PRO A 1 1173 ? 36.954 -12.446 -29.753 1.00 72.12 1173 PRO A N 1
ATOM 8484 C CA . PRO A 1 1173 ? 35.646 -12.895 -30.249 1.00 72.12 1173 PRO A CA 1
ATOM 8485 C C . PRO A 1 1173 ? 34.508 -11.864 -30.128 1.00 72.12 1173 PRO A C 1
ATOM 8487 O O . PRO A 1 1173 ? 33.454 -12.087 -30.717 1.00 72.12 1173 PRO A O 1
ATOM 8490 N N . ASP A 1 1174 ? 34.729 -10.758 -29.419 1.00 79.25 1174 ASP A N 1
ATOM 8491 C CA . ASP A 1 1174 ? 33.702 -9.810 -28.967 1.00 79.25 1174 ASP A CA 1
ATOM 8492 C C . ASP A 1 1174 ? 33.586 -8.585 -29.899 1.00 79.25 1174 ASP A C 1
ATOM 8494 O O . ASP A 1 1174 ? 33.482 -7.437 -29.465 1.00 79.25 1174 ASP A O 1
ATOM 8498 N N . HIS A 1 1175 ? 33.643 -8.814 -31.214 1.00 84.06 1175 HIS A N 1
ATOM 8499 C CA . HIS A 1 1175 ? 33.389 -7.785 -32.229 1.00 84.06 1175 HIS A CA 1
ATOM 8500 C C . HIS A 1 1175 ? 31.919 -7.819 -32.693 1.00 84.06 1175 HIS A C 1
ATOM 8502 O O . HIS A 1 1175 ? 31.321 -8.896 -32.689 1.00 84.06 1175 HIS A O 1
ATOM 8508 N N . PRO A 1 1176 ? 31.321 -6.692 -33.128 1.00 92.00 1176 PRO A N 1
ATOM 8509 C CA . PRO A 1 1176 ? 29.926 -6.662 -33.557 1.00 92.00 1176 PRO A CA 1
ATOM 8510 C C . PRO A 1 1176 ? 29.606 -7.566 -34.757 1.00 92.00 1176 PRO A C 1
ATOM 8512 O O . PRO A 1 1176 ? 30.384 -7.676 -35.713 1.00 92.00 1176 PRO A O 1
ATOM 8515 N N . ARG A 1 1177 ? 28.429 -8.204 -34.713 1.00 95.44 1177 ARG A N 1
ATOM 8516 C CA . ARG A 1 1177 ? 27.956 -9.177 -35.715 1.00 95.44 1177 ARG A CA 1
ATOM 8517 C C . ARG A 1 1177 ? 26.508 -8.895 -36.114 1.00 95.44 1177 ARG A C 1
ATOM 8519 O O . ARG A 1 1177 ? 25.609 -9.003 -35.288 1.00 95.44 1177 ARG A O 1
ATOM 8526 N N . ILE A 1 1178 ? 26.272 -8.594 -37.388 1.00 96.25 1178 ILE A N 1
ATOM 8527 C CA . ILE A 1 1178 ? 24.956 -8.286 -37.962 1.00 96.25 1178 ILE A CA 1
ATOM 8528 C C . ILE A 1 1178 ? 24.560 -9.408 -38.935 1.00 96.25 1178 ILE A C 1
ATOM 8530 O O . ILE A 1 1178 ? 24.989 -9.409 -40.092 1.00 96.25 1178 ILE A O 1
ATOM 8534 N N . VAL A 1 1179 ? 23.801 -10.408 -38.469 1.00 95.81 1179 VAL A N 1
ATOM 8535 C CA . VAL A 1 1179 ? 23.658 -11.697 -39.183 1.00 95.81 1179 VAL A CA 1
ATOM 8536 C C . VAL A 1 1179 ? 22.208 -12.108 -39.462 1.00 95.81 1179 VAL A C 1
ATOM 8538 O O . VAL A 1 1179 ? 21.417 -12.291 -38.541 1.00 95.81 1179 VAL A O 1
ATOM 8541 N N . GLY A 1 1180 ? 21.865 -12.364 -40.726 1.00 94.00 1180 GLY A N 1
ATOM 8542 C CA . GLY A 1 1180 ? 20.597 -13.010 -41.098 1.00 94.00 1180 GLY A CA 1
ATOM 8543 C C . GLY A 1 1180 ? 19.332 -12.155 -40.940 1.00 94.00 1180 GLY A C 1
ATOM 8544 O O . GLY A 1 1180 ? 18.246 -12.709 -40.785 1.00 94.00 1180 GLY A O 1
ATOM 8545 N N . ASN A 1 1181 ? 19.453 -10.827 -40.935 1.00 95.06 1181 ASN A N 1
ATOM 8546 C CA . ASN A 1 1181 ? 18.332 -9.891 -40.794 1.00 95.06 1181 ASN A CA 1
ATOM 8547 C C . ASN A 1 1181 ? 17.607 -9.642 -42.138 1.00 95.06 1181 ASN A C 1
ATOM 8549 O O . ASN A 1 1181 ? 18.098 -10.024 -43.201 1.00 95.06 1181 ASN A O 1
ATOM 8553 N N . GLY A 1 1182 ? 16.440 -8.992 -42.113 1.00 88.31 1182 GLY A N 1
ATOM 8554 C CA . GLY A 1 1182 ? 15.651 -8.621 -43.300 1.00 88.31 1182 GLY A CA 1
ATOM 8555 C C . GLY A 1 1182 ? 14.750 -9.732 -43.857 1.00 88.31 1182 GLY A C 1
ATOM 8556 O O . GLY A 1 1182 ? 14.220 -9.610 -44.961 1.00 88.31 1182 GLY A O 1
ATOM 8557 N N . VAL A 1 1183 ? 14.594 -10.844 -43.131 1.00 81.81 1183 VAL A N 1
ATOM 8558 C CA . VAL A 1 1183 ? 13.917 -12.066 -43.613 1.00 81.81 1183 VAL A CA 1
ATOM 8559 C C . VAL A 1 1183 ? 12.381 -11.976 -43.655 1.00 81.81 1183 VAL A C 1
ATOM 8561 O O . VAL A 1 1183 ? 11.721 -12.898 -44.143 1.00 81.81 1183 VAL A O 1
ATOM 8564 N N . GLY A 1 1184 ? 11.794 -10.891 -43.144 1.00 80.56 1184 GLY A N 1
ATOM 8565 C CA . GLY A 1 1184 ? 10.350 -10.691 -43.045 1.00 80.56 1184 GLY A CA 1
ATOM 8566 C C . GLY A 1 1184 ? 9.692 -10.212 -44.350 1.00 80.56 1184 GLY A C 1
ATOM 8567 O O . GLY A 1 1184 ? 10.248 -9.379 -45.063 1.00 80.56 1184 GLY A O 1
ATOM 8568 N N . PRO A 1 1185 ? 8.467 -10.670 -44.679 1.00 74.25 1185 PRO A N 1
ATOM 8569 C CA . PRO A 1 1185 ? 7.704 -10.132 -45.811 1.00 74.25 1185 PRO A CA 1
ATOM 8570 C C . PRO A 1 1185 ? 7.055 -8.768 -45.508 1.00 74.25 1185 PRO A C 1
ATOM 8572 O O . PRO A 1 1185 ? 6.759 -8.006 -46.428 1.00 74.25 1185 PRO A O 1
ATOM 8575 N N . THR A 1 1186 ? 6.814 -8.475 -44.229 1.00 78.19 1186 THR A N 1
ATOM 8576 C CA . THR A 1 1186 ? 6.216 -7.243 -43.695 1.00 78.19 1186 THR A CA 1
ATOM 8577 C C . THR A 1 1186 ? 6.778 -7.000 -42.305 1.00 78.19 1186 THR A C 1
ATOM 8579 O O . THR A 1 1186 ? 6.894 -7.954 -41.536 1.00 78.19 1186 THR A O 1
ATOM 8582 N N . CYS A 1 1187 ? 7.076 -5.747 -41.988 1.00 74.88 1187 CYS A N 1
ATOM 8583 C CA . CYS A 1 1187 ? 7.639 -5.323 -40.716 1.00 74.88 1187 CYS A CA 1
ATOM 8584 C C . CYS A 1 1187 ? 6.687 -4.349 -40.032 1.00 74.88 1187 CYS A C 1
ATOM 8586 O O . CYS A 1 1187 ? 6.027 -3.544 -40.695 1.00 74.88 1187 CYS A O 1
ATOM 8588 N N . HIS A 1 1188 ? 6.650 -4.401 -38.704 1.00 71.50 1188 HIS A N 1
ATOM 8589 C CA . HIS A 1 1188 ? 6.013 -3.362 -37.911 1.00 71.50 1188 HIS A CA 1
ATOM 8590 C C . HIS A 1 1188 ? 6.944 -2.153 -37.835 1.00 71.50 1188 HIS A C 1
ATOM 8592 O O . HIS A 1 1188 ? 7.969 -2.206 -37.157 1.00 71.50 1188 HIS A O 1
ATOM 8598 N N . ALA A 1 1189 ? 6.585 -1.085 -38.548 1.00 66.56 1189 ALA A N 1
ATOM 8599 C CA . ALA A 1 1189 ? 7.170 0.229 -38.335 1.00 66.56 1189 ALA A CA 1
ATOM 8600 C C . ALA A 1 1189 ? 6.486 0.871 -37.121 1.00 66.56 1189 ALA A C 1
ATOM 8602 O O . ALA A 1 1189 ? 5.260 0.798 -36.990 1.00 66.56 1189 ALA A O 1
ATOM 8603 N N . VAL A 1 1190 ? 7.275 1.485 -36.241 1.00 67.12 1190 VAL A N 1
ATOM 8604 C CA . VAL A 1 1190 ? 6.773 2.213 -35.072 1.00 67.12 1190 VAL A CA 1
ATOM 8605 C C . VAL A 1 1190 ? 6.657 3.686 -35.430 1.00 67.12 1190 VAL A C 1
ATOM 8607 O O . VAL A 1 1190 ? 7.656 4.344 -35.716 1.00 67.12 1190 VAL A O 1
ATOM 8610 N N . ARG A 1 1191 ? 5.437 4.226 -35.390 1.00 69.50 1191 ARG A N 1
ATOM 8611 C CA . ARG A 1 1191 ? 5.202 5.656 -35.583 1.00 69.50 1191 ARG A CA 1
ATOM 8612 C C . ARG A 1 1191 ? 4.579 6.265 -34.336 1.00 69.50 1191 ARG A C 1
ATOM 8614 O O . ARG A 1 1191 ? 3.448 5.952 -33.993 1.00 69.50 1191 ARG A O 1
ATOM 8621 N N . LEU A 1 1192 ? 5.305 7.178 -33.696 1.00 64.88 1192 LEU A N 1
ATOM 8622 C CA . LEU A 1 1192 ? 4.761 7.984 -32.606 1.00 64.88 1192 LEU A CA 1
ATOM 8623 C C . LEU A 1 1192 ? 3.894 9.110 -33.170 1.00 64.88 1192 LEU A C 1
ATOM 8625 O O . LEU A 1 1192 ? 4.400 9.998 -33.865 1.00 64.88 1192 LEU A O 1
ATOM 8629 N N . ASP A 1 1193 ? 2.596 9.096 -32.861 1.00 64.62 1193 ASP A N 1
ATOM 8630 C CA . ASP A 1 1193 ? 1.749 10.263 -33.094 1.00 64.62 1193 ASP A CA 1
ATOM 8631 C C . ASP A 1 1193 ? 1.944 11.276 -31.957 1.00 64.62 1193 ASP A C 1
ATOM 8633 O O . ASP A 1 1193 ? 1.440 11.113 -30.847 1.00 64.62 1193 ASP A O 1
ATOM 8637 N N . ARG A 1 1194 ? 2.674 12.360 -32.251 1.00 57.22 1194 ARG A N 1
ATOM 8638 C CA . ARG A 1 1194 ? 2.953 13.457 -31.305 1.00 57.22 1194 ARG A CA 1
ATOM 8639 C C . ARG A 1 1194 ? 1.687 14.225 -30.865 1.00 57.22 1194 ARG A C 1
ATOM 8641 O O . ARG A 1 1194 ? 1.794 15.147 -30.062 1.00 57.22 1194 ARG A O 1
ATOM 8648 N N . GLY A 1 1195 ? 0.508 13.915 -31.418 1.00 53.84 1195 GLY A N 1
ATOM 8649 C CA . GLY A 1 1195 ? -0.768 14.561 -31.088 1.00 53.84 1195 GLY A CA 1
ATOM 8650 C C . GLY A 1 1195 ? -1.572 13.929 -29.942 1.00 53.84 1195 GLY A C 1
ATOM 8651 O O . GLY A 1 1195 ? -2.559 14.532 -29.518 1.00 53.84 1195 GLY A O 1
ATOM 8652 N N . VAL A 1 1196 ? -1.189 12.746 -29.453 1.00 57.06 1196 VAL A N 1
ATOM 8653 C CA . VAL A 1 1196 ? -1.902 12.002 -28.398 1.00 57.06 1196 VAL A CA 1
ATOM 8654 C C . VAL A 1 1196 ? -0.951 11.757 -27.227 1.00 57.06 1196 VAL A C 1
ATOM 8656 O O . VAL A 1 1196 ? 0.194 11.372 -27.441 1.00 57.06 1196 VAL A O 1
ATOM 8659 N N . PHE A 1 1197 ? -1.416 11.980 -25.994 1.00 55.19 1197 PHE A N 1
ATOM 8660 C CA . PHE A 1 1197 ? -0.700 11.565 -24.786 1.00 55.19 1197 PHE A CA 1
ATOM 8661 C C . PHE A 1 1197 ? -1.498 10.469 -24.052 1.00 55.19 1197 PHE A C 1
ATOM 8663 O O . PHE A 1 1197 ? -2.709 10.644 -23.887 1.00 55.19 1197 PHE A O 1
ATOM 8670 N N . PRO A 1 1198 ? -0.852 9.378 -23.601 1.00 58.44 1198 PRO A N 1
ATOM 8671 C CA . PRO A 1 1198 ? 0.522 8.993 -23.941 1.00 58.44 1198 PRO A CA 1
ATOM 8672 C C . PRO A 1 1198 ? 0.686 8.722 -25.456 1.00 58.44 1198 PRO A C 1
ATOM 8674 O O . PRO A 1 1198 ? -0.296 8.386 -26.126 1.00 58.44 1198 PRO A O 1
ATOM 8677 N N . PRO A 1 1199 ? 1.895 8.907 -26.022 1.00 61.16 1199 PRO A N 1
ATOM 8678 C CA . PRO A 1 1199 ? 2.139 8.733 -27.451 1.00 61.16 1199 PRO A CA 1
ATOM 8679 C C . PRO A 1 1199 ? 2.127 7.246 -27.813 1.00 61.16 1199 PRO A C 1
ATOM 8681 O O . PRO A 1 1199 ? 3.130 6.542 -27.696 1.00 61.16 1199 PRO A O 1
ATOM 8684 N N . TRP A 1 1200 ? 0.967 6.760 -28.250 1.00 64.75 1200 TRP A N 1
ATOM 8685 C CA . TRP A 1 1200 ? 0.801 5.373 -28.670 1.00 64.75 1200 TRP A CA 1
ATOM 8686 C C . TRP A 1 1200 ? 1.540 5.108 -29.996 1.00 64.75 1200 TRP A C 1
ATOM 8688 O O . TRP A 1 1200 ? 1.350 5.856 -30.963 1.00 64.75 1200 TRP A O 1
ATOM 8698 N N . PRO A 1 1201 ? 2.415 4.085 -30.060 1.00 62.09 1201 PRO A N 1
ATOM 8699 C CA . PRO A 1 1201 ? 3.126 3.726 -31.279 1.00 62.09 1201 PRO A CA 1
ATOM 8700 C C . PRO A 1 1201 ? 2.199 2.987 -32.254 1.00 62.09 1201 PRO A C 1
ATOM 8702 O O . PRO A 1 1201 ? 2.115 1.756 -32.225 1.00 62.09 1201 PRO A O 1
ATOM 8705 N N . GLU A 1 1202 ? 1.560 3.724 -33.172 1.00 65.38 1202 GLU A N 1
ATOM 8706 C CA . GLU A 1 1202 ? 0.724 3.121 -34.214 1.00 65.38 1202 GLU A CA 1
ATOM 8707 C C . GLU A 1 1202 ? 1.535 2.087 -35.013 1.00 65.38 1202 GLU A C 1
ATOM 8709 O O . GLU A 1 1202 ? 2.572 2.395 -35.614 1.00 65.38 1202 GLU A O 1
ATOM 8714 N N . ARG A 1 1203 ? 1.043 0.843 -35.046 1.00 66.62 1203 ARG A N 1
ATOM 8715 C CA . ARG A 1 1203 ? 1.665 -0.248 -35.807 1.00 66.62 1203 ARG A CA 1
ATOM 8716 C C . ARG A 1 1203 ? 1.289 -0.177 -37.281 1.00 66.62 1203 ARG A C 1
ATOM 8718 O O . ARG A 1 1203 ? 0.316 -0.802 -37.712 1.00 66.62 1203 ARG A O 1
ATOM 8725 N N . GLU A 1 1204 ? 2.108 0.489 -38.086 1.00 72.50 1204 GLU A N 1
ATOM 8726 C CA . GLU A 1 1204 ? 1.970 0.432 -39.542 1.00 72.50 1204 GLU A CA 1
ATOM 8727 C C . GLU A 1 1204 ? 2.706 -0.803 -40.103 1.00 72.50 1204 GLU A C 1
ATOM 8729 O O . GLU A 1 1204 ? 3.906 -0.995 -39.895 1.00 72.50 1204 GLU A O 1
ATOM 8734 N N . LEU A 1 1205 ? 1.980 -1.675 -40.817 1.00 75.94 1205 LEU A N 1
ATOM 8735 C CA . LEU A 1 1205 ? 2.570 -2.807 -41.543 1.00 75.94 1205 LEU A CA 1
ATOM 8736 C C . LEU A 1 1205 ? 3.215 -2.309 -42.841 1.00 75.94 1205 LEU A C 1
ATOM 8738 O O . LEU A 1 1205 ? 2.561 -2.215 -43.884 1.00 75.94 1205 LEU A O 1
ATOM 8742 N N . ALA A 1 1206 ? 4.511 -2.023 -42.781 1.00 73.31 1206 ALA A N 1
ATOM 8743 C CA . ALA A 1 1206 ? 5.317 -1.646 -43.933 1.00 73.31 1206 ALA A CA 1
ATOM 8744 C C . ALA A 1 1206 ? 5.950 -2.885 -44.604 1.00 73.31 1206 ALA A C 1
ATOM 8746 O O . ALA A 1 1206 ? 6.167 -3.913 -43.954 1.00 73.31 1206 ALA A O 1
ATOM 8747 N N . PRO A 1 1207 ? 6.305 -2.829 -45.902 1.00 75.00 1207 PRO A N 1
ATOM 8748 C CA . PRO A 1 1207 ? 7.279 -3.762 -46.464 1.00 75.00 1207 PRO A CA 1
ATOM 8749 C C . PRO A 1 1207 ? 8.589 -3.635 -45.681 1.00 75.00 1207 PRO A C 1
ATOM 8751 O O . PRO A 1 1207 ? 9.054 -2.515 -45.471 1.00 75.00 1207 PRO A O 1
ATOM 8754 N N . CYS A 1 1208 ? 9.190 -4.750 -45.261 1.00 73.94 1208 CYS A N 1
ATOM 8755 C CA . CYS A 1 1208 ? 10.461 -4.696 -44.543 1.00 73.94 1208 CYS A CA 1
ATOM 8756 C C . CYS A 1 1208 ? 11.531 -3.982 -45.379 1.00 73.94 1208 CYS A C 1
ATOM 8758 O O . CYS A 1 1208 ? 11.801 -4.360 -46.523 1.00 73.94 1208 CYS A O 1
ATOM 8760 N N . GLY A 1 1209 ? 12.176 -2.980 -44.778 1.00 69.88 1209 GLY A N 1
ATOM 8761 C CA . GLY A 1 1209 ? 13.525 -2.613 -45.180 1.00 69.88 1209 GLY A CA 1
ATOM 8762 C C . GLY A 1 1209 ? 14.413 -3.836 -44.970 1.00 69.88 1209 GLY A C 1
ATOM 8763 O O . GLY A 1 1209 ? 14.446 -4.388 -43.874 1.00 69.88 1209 GLY A O 1
ATOM 8764 N N . GLY A 1 1210 ? 15.052 -4.301 -46.038 1.00 77.38 1210 GLY A N 1
ATOM 8765 C CA . GLY A 1 1210 ? 16.020 -5.386 -45.974 1.00 77.38 1210 GLY A CA 1
ATOM 8766 C C . GLY A 1 1210 ? 17.442 -4.837 -45.919 1.00 77.38 1210 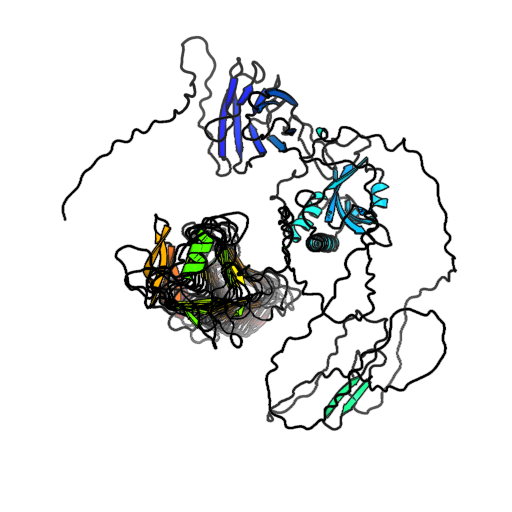GLY A C 1
ATOM 8767 O O . GLY A 1 1210 ? 17.777 -3.925 -46.682 1.00 77.38 1210 GLY A O 1
ATOM 8768 N N . GLY A 1 1211 ? 18.280 -5.424 -45.069 1.00 87.00 1211 GLY A N 1
ATOM 8769 C CA . GLY A 1 1211 ? 19.722 -5.209 -45.058 1.00 87.00 1211 GLY A CA 1
ATOM 8770 C C . GLY A 1 1211 ? 20.375 -5.537 -43.717 1.00 87.00 1211 GLY A C 1
ATOM 8771 O O . GLY A 1 1211 ? 19.693 -5.774 -42.718 1.00 87.00 1211 GLY A O 1
ATOM 8772 N N . GLY A 1 1212 ? 21.706 -5.537 -43.698 1.00 92.38 1212 GLY A N 1
ATOM 8773 C CA . GLY A 1 1212 ? 22.484 -5.596 -42.463 1.00 92.38 1212 GLY A CA 1
ATOM 8774 C C . GLY A 1 1212 ? 22.448 -4.250 -41.741 1.00 92.38 1212 GLY A C 1
ATOM 8775 O O . GLY A 1 1212 ? 21.743 -4.100 -40.746 1.00 92.38 1212 GLY A O 1
ATOM 8776 N N . ILE A 1 1213 ? 23.171 -3.265 -42.275 1.00 95.62 1213 ILE A N 1
ATOM 8777 C CA . ILE A 1 1213 ? 23.214 -1.883 -41.777 1.00 95.62 1213 ILE A CA 1
ATOM 8778 C C . ILE A 1 1213 ? 22.724 -0.941 -42.883 1.00 95.62 1213 ILE A C 1
ATOM 8780 O O . ILE A 1 1213 ? 23.247 -0.980 -43.998 1.00 95.62 1213 ILE A O 1
ATOM 8784 N N . VAL A 1 1214 ? 21.737 -0.090 -42.599 1.00 95.38 1214 VAL A N 1
ATOM 8785 C CA . VAL A 1 1214 ? 21.174 0.871 -43.563 1.00 95.38 1214 VAL A CA 1
ATOM 8786 C C . VAL A 1 1214 ? 21.072 2.258 -42.934 1.00 95.38 1214 VAL A C 1
ATOM 8788 O O . VAL A 1 1214 ? 20.344 2.444 -41.963 1.00 95.38 1214 VAL A O 1
ATOM 8791 N N . LEU A 1 1215 ? 21.756 3.236 -43.529 1.00 93.69 1215 LEU A N 1
ATOM 8792 C CA . LEU A 1 1215 ? 21.729 4.634 -43.118 1.00 93.69 1215 LEU A CA 1
ATOM 8793 C C . LEU A 1 1215 ? 21.073 5.500 -44.198 1.00 93.69 1215 LEU A C 1
ATOM 8795 O O . LEU A 1 1215 ? 21.509 5.488 -45.353 1.00 93.69 1215 LEU A O 1
ATOM 8799 N N . GLY A 1 1216 ? 20.049 6.268 -43.819 1.00 88.06 1216 GLY A N 1
ATOM 8800 C CA . GLY A 1 1216 ? 19.416 7.289 -44.664 1.00 88.06 1216 GLY A CA 1
ATOM 8801 C C . GLY A 1 1216 ? 20.229 8.585 -44.780 1.00 88.06 1216 GLY A C 1
ATOM 8802 O O . GLY A 1 1216 ? 19.955 9.407 -45.647 1.00 88.06 1216 GLY A O 1
ATOM 8803 N N . GLY A 1 1217 ? 21.255 8.743 -43.942 1.00 88.00 1217 GLY A N 1
ATOM 8804 C CA . GLY A 1 1217 ? 22.215 9.839 -43.950 1.00 88.00 1217 GLY A CA 1
ATOM 8805 C C . GLY A 1 1217 ? 23.334 9.553 -42.947 1.00 88.00 1217 GLY A C 1
ATOM 8806 O O . GLY A 1 1217 ? 23.050 9.013 -41.887 1.00 88.00 1217 GLY A O 1
ATOM 8807 N N . GLY A 1 1218 ? 24.582 9.910 -43.268 1.00 94.00 1218 GLY A N 1
ATOM 8808 C CA . GLY A 1 1218 ? 25.754 9.678 -42.405 1.00 94.00 1218 GLY A CA 1
ATOM 8809 C C . GLY A 1 1218 ? 26.572 8.423 -42.751 1.00 94.00 1218 GLY A C 1
ATOM 8810 O O . GLY A 1 1218 ? 26.380 7.828 -43.814 1.00 94.00 1218 GLY A O 1
ATOM 8811 N N . SER A 1 1219 ? 27.566 8.099 -41.918 1.00 96.44 1219 SER A N 1
ATOM 8812 C CA . SER A 1 1219 ? 28.689 7.198 -42.249 1.00 96.44 1219 SER A CA 1
ATOM 8813 C C . SER A 1 1219 ? 28.758 5.946 -41.364 1.00 96.44 1219 SER A C 1
ATOM 8815 O O . SER A 1 1219 ? 28.171 5.898 -40.290 1.00 96.44 1219 SER A O 1
ATOM 8817 N N . VAL A 1 1220 ? 29.532 4.941 -41.783 1.00 96.38 1220 VAL A N 1
ATOM 8818 C CA . VAL A 1 1220 ? 29.885 3.768 -40.961 1.00 96.38 1220 VAL A CA 1
ATOM 8819 C C . VAL A 1 1220 ? 31.388 3.747 -40.713 1.00 96.38 1220 VAL A C 1
ATOM 8821 O O . VAL A 1 1220 ? 32.166 3.845 -41.666 1.00 96.38 1220 VAL A O 1
ATOM 8824 N N . ALA A 1 1221 ? 31.803 3.574 -39.460 1.00 96.88 1221 ALA A N 1
ATOM 8825 C CA . ALA A 1 1221 ? 33.199 3.398 -39.071 1.00 96.88 1221 ALA A CA 1
ATOM 8826 C C . ALA A 1 1221 ? 33.342 2.184 -38.141 1.00 96.88 1221 ALA A C 1
ATOM 8828 O O . ALA A 1 1221 ? 32.727 2.135 -37.083 1.00 96.88 1221 ALA A O 1
ATOM 8829 N N . ALA A 1 1222 ? 34.153 1.198 -38.519 1.00 94.25 1222 ALA A N 1
ATOM 8830 C CA . ALA A 1 1222 ? 34.319 -0.031 -37.752 1.00 94.25 1222 ALA A CA 1
ATOM 8831 C C . ALA A 1 1222 ? 35.778 -0.492 -37.673 1.00 94.25 1222 ALA A C 1
ATOM 8833 O O . ALA A 1 1222 ? 36.459 -0.599 -38.697 1.00 94.25 1222 ALA A O 1
ATOM 8834 N N . GLY A 1 1223 ? 36.231 -0.847 -36.468 1.00 92.44 1223 GLY A N 1
ATOM 8835 C CA . GLY A 1 1223 ? 37.507 -1.542 -36.271 1.00 92.44 1223 GLY A CA 1
ATOM 8836 C C . GLY A 1 1223 ? 37.417 -2.998 -36.733 1.00 92.44 1223 GLY A C 1
ATOM 8837 O O . GLY A 1 1223 ? 38.156 -3.431 -37.617 1.00 92.44 1223 GLY A O 1
ATOM 8838 N N . GLN A 1 1224 ? 36.452 -3.747 -36.195 1.00 93.38 1224 GLN A N 1
ATOM 8839 C CA . GLN A 1 1224 ? 36.129 -5.094 -36.660 1.00 93.38 1224 GLN A CA 1
ATOM 8840 C C . GLN A 1 1224 ? 34.609 -5.294 -36.701 1.00 93.38 1224 GLN A C 1
ATOM 8842 O O . GLN A 1 1224 ? 33.936 -5.036 -35.710 1.00 93.38 1224 GLN A O 1
ATOM 8847 N N . LEU A 1 1225 ? 34.066 -5.754 -37.833 1.00 95.38 1225 LEU A N 1
ATOM 8848 C CA . LEU A 1 1225 ? 32.619 -5.903 -38.033 1.00 95.38 1225 LEU A CA 1
ATOM 8849 C C . LEU A 1 1225 ? 32.292 -7.062 -38.987 1.00 95.38 1225 LEU A C 1
ATOM 8851 O O . LEU A 1 1225 ? 32.793 -7.096 -40.112 1.00 95.38 1225 LEU A O 1
ATOM 8855 N N . ASP A 1 1226 ? 31.407 -7.969 -38.566 1.00 95.94 1226 ASP A N 1
ATOM 8856 C CA . ASP A 1 1226 ? 30.836 -8.996 -39.447 1.00 95.94 1226 ASP A CA 1
ATOM 8857 C C . ASP A 1 1226 ? 29.393 -8.637 -39.840 1.00 95.94 1226 ASP A C 1
ATOM 8859 O O . ASP A 1 1226 ? 28.553 -8.396 -38.976 1.00 95.94 1226 ASP A O 1
ATOM 8863 N N . VAL A 1 1227 ? 29.081 -8.647 -41.137 1.00 96.44 1227 VAL A N 1
ATOM 8864 C CA . VAL A 1 1227 ? 27.744 -8.416 -41.705 1.00 96.44 1227 VAL A CA 1
ATOM 8865 C C . VAL A 1 1227 ? 27.428 -9.531 -42.704 1.00 96.44 1227 VAL A C 1
ATOM 8867 O O . VAL A 1 1227 ? 27.858 -9.488 -43.861 1.00 96.44 1227 VAL A O 1
ATOM 8870 N N . GLU A 1 1228 ? 26.709 -10.561 -42.255 1.00 96.25 1228 GLU A N 1
ATOM 8871 C CA . GLU A 1 1228 ? 26.568 -11.821 -42.999 1.00 96.25 1228 GLU A CA 1
ATOM 8872 C C . GLU A 1 1228 ? 25.115 -12.273 -43.200 1.00 96.25 1228 GLU A C 1
ATOM 8874 O O . GLU A 1 1228 ? 24.255 -12.057 -42.351 1.00 96.25 1228 GLU A O 1
ATOM 8879 N N . ASP A 1 1229 ? 24.843 -12.955 -44.314 1.00 95.56 1229 ASP A N 1
ATOM 8880 C CA . ASP A 1 1229 ? 23.581 -13.668 -44.585 1.00 95.56 1229 ASP A CA 1
ATOM 8881 C C . ASP A 1 1229 ? 22.292 -12.798 -44.559 1.00 95.56 1229 ASP A C 1
ATOM 8883 O O . ASP A 1 1229 ? 21.187 -13.341 -44.503 1.00 95.56 1229 ASP A O 1
ATOM 8887 N N . ASN A 1 1230 ? 22.383 -11.460 -44.602 1.00 95.19 1230 ASN A N 1
ATOM 8888 C CA . ASN A 1 1230 ? 21.210 -10.577 -44.525 1.00 95.19 1230 ASN A CA 1
ATOM 8889 C C . ASN A 1 1230 ? 20.446 -10.503 -45.865 1.00 95.19 1230 ASN A C 1
ATOM 8891 O O . ASN A 1 1230 ? 21.020 -10.518 -46.957 1.00 95.19 1230 ASN A O 1
ATOM 8895 N N . VAL A 1 1231 ? 19.124 -10.360 -45.791 1.00 93.69 1231 VAL A N 1
ATOM 8896 C CA . VAL A 1 1231 ? 18.250 -10.146 -46.950 1.00 93.69 1231 VAL A CA 1
ATOM 8897 C C . VAL A 1 1231 ? 18.176 -8.650 -47.242 1.00 93.69 1231 VAL A C 1
ATOM 8899 O O . VAL A 1 1231 ? 17.569 -7.892 -46.495 1.00 93.69 1231 VAL A O 1
ATOM 8902 N N . GLY A 1 1232 ? 18.800 -8.226 -48.339 1.00 92.25 1232 GLY A N 1
ATOM 8903 C CA . GLY A 1 1232 ? 19.057 -6.822 -48.673 1.00 92.25 1232 GLY A CA 1
ATOM 8904 C C . GLY A 1 1232 ? 20.554 -6.546 -48.809 1.00 92.25 1232 GLY A C 1
ATOM 8905 O O . GLY A 1 1232 ? 21.347 -7.481 -48.910 1.00 92.25 1232 GLY A O 1
ATOM 8906 N N . ASP A 1 1233 ? 20.943 -5.272 -48.846 1.00 94.31 1233 ASP A N 1
ATOM 8907 C CA . ASP A 1 1233 ? 22.364 -4.901 -48.890 1.00 94.31 1233 ASP A CA 1
ATOM 8908 C C . ASP A 1 1233 ? 23.048 -5.242 -47.556 1.00 94.31 1233 ASP A C 1
ATOM 8910 O O . ASP A 1 1233 ? 22.420 -5.169 -46.499 1.00 94.31 1233 ASP A O 1
ATOM 8914 N N . GLY A 1 1234 ? 24.341 -5.572 -47.587 1.00 93.44 1234 GLY A N 1
ATOM 8915 C CA . GLY A 1 1234 ? 25.126 -5.763 -46.365 1.00 93.44 1234 GLY A CA 1
ATOM 8916 C C . GLY A 1 1234 ? 25.230 -4.453 -45.585 1.00 93.44 1234 GLY A C 1
ATOM 8917 O O . GLY A 1 1234 ? 24.649 -4.313 -44.511 1.00 93.44 1234 GLY A O 1
ATOM 8918 N N . ILE A 1 1235 ? 25.917 -3.466 -46.162 1.00 96.19 1235 ILE A N 1
ATOM 8919 C CA . ILE A 1 1235 ? 25.997 -2.097 -45.636 1.00 96.19 1235 ILE A CA 1
ATOM 8920 C C . ILE A 1 1235 ? 25.519 -1.116 -46.710 1.00 96.19 1235 ILE A C 1
ATOM 8922 O O . ILE A 1 1235 ? 26.067 -1.105 -47.810 1.00 96.19 1235 ILE A O 1
ATOM 8926 N N . ARG A 1 1236 ? 24.549 -0.251 -46.394 1.00 96.38 1236 ARG A N 1
ATOM 8927 C CA . ARG A 1 1236 ? 24.120 0.874 -47.239 1.00 96.38 1236 ARG A CA 1
ATOM 8928 C C . ARG A 1 1236 ? 24.234 2.191 -46.471 1.00 96.38 1236 ARG A C 1
ATOM 8930 O O . ARG A 1 1236 ? 23.595 2.325 -45.437 1.00 96.38 1236 ARG A O 1
ATOM 8937 N N . ALA A 1 1237 ? 24.979 3.166 -46.988 1.00 94.62 1237 ALA A N 1
ATOM 8938 C CA . ALA A 1 1237 ? 25.161 4.481 -46.365 1.00 94.62 1237 ALA A CA 1
ATOM 8939 C C . ALA A 1 1237 ? 25.163 5.629 -47.394 1.00 94.62 1237 ALA A C 1
ATOM 8941 O O . ALA A 1 1237 ? 25.617 5.463 -48.528 1.00 94.62 1237 ALA A O 1
ATOM 8942 N N . GLU A 1 1238 ? 24.721 6.828 -47.007 1.00 93.38 1238 GLU A N 1
ATOM 8943 C CA . GLU A 1 1238 ? 24.924 8.028 -47.841 1.00 93.38 1238 GLU A CA 1
ATOM 8944 C C . GLU A 1 1238 ? 26.304 8.686 -47.624 1.00 93.38 1238 GLU A C 1
ATOM 8946 O O . GLU A 1 1238 ? 26.789 9.405 -48.497 1.00 93.38 1238 GLU A O 1
ATOM 8951 N N . GLY A 1 1239 ? 26.964 8.423 -46.494 1.00 94.00 1239 GLY A N 1
ATOM 8952 C CA . GLY A 1 1239 ? 28.307 8.905 -46.163 1.00 94.00 1239 GLY A CA 1
ATOM 8953 C C . GLY A 1 1239 ? 29.434 7.939 -46.538 1.00 94.00 1239 GLY A C 1
ATOM 8954 O O . GLY A 1 1239 ? 29.335 7.169 -47.498 1.00 94.00 1239 GLY A O 1
ATOM 8955 N N . ASP A 1 1240 ? 30.530 8.010 -45.781 1.00 96.50 1240 ASP A N 1
ATOM 8956 C CA . ASP A 1 1240 ? 31.676 7.102 -45.905 1.00 96.50 1240 ASP A CA 1
ATOM 8957 C C . ASP A 1 1240 ? 31.362 5.732 -45.272 1.00 96.50 1240 ASP A C 1
ATOM 8959 O O . ASP A 1 1240 ? 30.560 5.629 -44.346 1.00 96.50 1240 ASP A O 1
ATOM 8963 N N . VAL A 1 1241 ? 32.038 4.674 -45.725 1.00 96.94 1241 VAL A N 1
ATOM 8964 C CA . VAL A 1 1241 ? 32.043 3.353 -45.075 1.00 96.94 1241 VAL A CA 1
ATOM 8965 C C . VAL A 1 1241 ? 33.490 2.926 -44.875 1.00 96.94 1241 VAL A C 1
ATOM 8967 O O . VAL A 1 1241 ? 34.202 2.685 -45.851 1.00 96.94 1241 VAL A O 1
ATOM 8970 N N . ARG A 1 1242 ? 33.934 2.827 -43.620 1.00 97.12 1242 ARG A N 1
ATOM 8971 C CA . ARG A 1 1242 ? 35.293 2.413 -43.249 1.00 97.12 1242 ARG A CA 1
ATOM 8972 C C . ARG A 1 1242 ? 35.240 1.191 -42.341 1.00 97.12 1242 ARG A C 1
ATOM 8974 O O . ARG A 1 1242 ? 34.623 1.257 -41.285 1.00 97.12 1242 ARG A O 1
ATOM 8981 N N . VAL A 1 1243 ? 35.867 0.088 -42.746 1.00 95.94 1243 VAL A N 1
ATOM 8982 C CA . VAL A 1 1243 ? 35.880 -1.175 -41.981 1.00 95.94 1243 VAL A CA 1
ATOM 8983 C C . VAL A 1 1243 ? 37.284 -1.775 -42.028 1.00 95.94 1243 VAL A C 1
ATOM 8985 O O . VAL A 1 1243 ? 37.704 -2.258 -43.083 1.00 95.94 1243 VAL A O 1
ATOM 8988 N N . GLU A 1 1244 ? 38.027 -1.739 -40.918 1.00 95.06 1244 GLU A N 1
ATOM 8989 C CA . GLU A 1 1244 ? 39.445 -2.145 -40.896 1.00 95.06 1244 GLU A CA 1
ATOM 8990 C C . GLU A 1 1244 ? 39.642 -3.675 -40.971 1.00 95.06 1244 GLU A C 1
ATOM 8992 O O . GLU A 1 1244 ? 40.582 -4.146 -41.628 1.00 95.06 1244 GLU A O 1
ATOM 8997 N N . ALA A 1 1245 ? 38.745 -4.447 -40.346 1.00 92.69 1245 ALA A N 1
ATOM 8998 C CA . ALA A 1 1245 ? 38.711 -5.911 -40.364 1.00 92.69 1245 ALA A CA 1
ATOM 8999 C C . ALA A 1 1245 ? 37.275 -6.484 -40.301 1.00 92.69 1245 ALA A C 1
ATOM 9001 O O . ALA A 1 1245 ? 36.337 -5.802 -39.895 1.00 92.69 1245 ALA A O 1
ATOM 9002 N N . GLY A 1 1246 ? 37.108 -7.770 -40.638 1.00 93.00 1246 GLY A N 1
ATOM 9003 C CA . GLY A 1 1246 ? 35.838 -8.505 -40.488 1.00 93.00 1246 GLY A CA 1
ATOM 9004 C C . GLY A 1 1246 ? 35.358 -9.188 -41.771 1.00 93.00 1246 GLY A C 1
ATOM 9005 O O . GLY A 1 1246 ? 36.161 -9.463 -42.671 1.00 93.00 1246 GLY A O 1
ATOM 9006 N N . ARG A 1 1247 ? 34.062 -9.499 -41.866 1.00 95.12 1247 ARG A N 1
ATOM 9007 C CA . ARG A 1 1247 ? 33.445 -10.221 -42.995 1.00 95.12 1247 ARG A CA 1
ATOM 9008 C C . ARG A 1 1247 ? 32.168 -9.543 -43.480 1.00 95.12 1247 ARG A C 1
ATOM 9010 O O . ARG A 1 1247 ? 31.274 -9.293 -42.689 1.00 95.12 1247 ARG A O 1
ATOM 9017 N N . ILE A 1 1248 ? 32.035 -9.318 -44.785 1.00 96.25 1248 ILE A N 1
ATOM 9018 C CA . ILE A 1 1248 ? 30.802 -8.806 -45.406 1.00 96.25 1248 ILE A CA 1
ATOM 9019 C C . ILE A 1 1248 ? 30.423 -9.774 -46.530 1.00 96.25 1248 ILE A C 1
ATOM 9021 O O . ILE A 1 1248 ? 31.087 -9.809 -47.567 1.00 96.25 1248 ILE A O 1
ATOM 9025 N N . CYS A 1 1249 ? 29.444 -10.642 -46.280 1.00 94.69 1249 CYS A N 1
ATOM 9026 C CA . CYS A 1 1249 ? 29.325 -11.920 -46.988 1.00 94.69 1249 CYS A CA 1
ATOM 9027 C C . CYS A 1 1249 ? 27.882 -12.416 -47.118 1.00 94.69 1249 CYS A C 1
ATOM 9029 O O . CYS A 1 1249 ? 27.089 -12.254 -46.196 1.00 94.69 1249 CYS A O 1
ATOM 9031 N N . ASN A 1 1250 ? 27.558 -13.109 -48.215 1.00 93.88 1250 ASN A N 1
ATOM 9032 C CA . ASN A 1 1250 ? 26.278 -13.796 -48.439 1.00 93.88 1250 ASN A CA 1
ATOM 9033 C C . ASN A 1 1250 ? 25.012 -12.908 -48.349 1.00 93.88 1250 ASN A C 1
ATOM 9035 O O . ASN A 1 1250 ? 23.898 -13.436 -48.372 1.00 93.88 1250 ASN A O 1
ATOM 9039 N N . ASN A 1 1251 ? 25.141 -11.580 -48.237 1.00 94.12 1251 ASN A N 1
ATOM 9040 C CA . ASN A 1 1251 ? 23.986 -10.682 -48.233 1.00 94.12 1251 ASN A CA 1
ATOM 9041 C C . ASN A 1 1251 ? 23.327 -10.695 -49.626 1.00 94.12 1251 ASN A C 1
ATOM 9043 O O . ASN A 1 1251 ? 24.028 -10.739 -50.635 1.00 94.12 1251 ASN A O 1
ATOM 9047 N N . THR A 1 1252 ? 21.993 -10.691 -49.716 1.00 93.38 1252 THR A N 1
ATOM 9048 C CA . THR A 1 1252 ? 21.300 -10.945 -51.001 1.00 93.38 1252 THR A CA 1
ATOM 9049 C C . THR A 1 1252 ? 21.263 -9.748 -51.961 1.00 93.38 1252 THR A C 1
ATOM 9051 O O . THR A 1 1252 ? 20.855 -9.904 -53.114 1.00 93.38 1252 THR A O 1
ATOM 9054 N N . GLY A 1 1253 ? 21.578 -8.551 -51.467 1.00 91.50 1253 GLY A N 1
ATOM 9055 C CA . GLY A 1 1253 ? 21.752 -7.316 -52.230 1.00 91.50 1253 GLY A CA 1
ATOM 9056 C C . GLY A 1 1253 ? 23.222 -7.057 -52.557 1.00 91.50 1253 GLY A C 1
ATOM 9057 O O . GLY A 1 1253 ? 23.998 -7.983 -52.775 1.00 91.50 1253 GLY A O 1
ATOM 9058 N N . GLU A 1 1254 ? 23.617 -5.788 -52.600 1.00 92.94 1254 GLU A N 1
ATOM 9059 C CA . GLU A 1 1254 ? 25.032 -5.424 -52.731 1.00 92.94 1254 GLU A CA 1
ATOM 9060 C C . GLU A 1 1254 ? 25.727 -5.507 -51.363 1.00 92.94 1254 GLU A C 1
ATOM 9062 O O . GLU A 1 1254 ? 25.170 -5.098 -50.344 1.00 92.94 1254 GLU A O 1
ATOM 9067 N N . GLN A 1 1255 ? 26.961 -6.018 -51.315 1.00 93.75 1255 GLN A N 1
ATOM 9068 C CA . GLN A 1 1255 ? 27.668 -6.203 -50.039 1.00 93.75 1255 GLN A CA 1
ATOM 9069 C C . GLN A 1 1255 ? 27.963 -4.855 -49.347 1.00 93.75 1255 GLN A C 1
ATOM 9071 O O . GLN A 1 1255 ? 27.779 -4.730 -48.137 1.00 93.75 1255 GLN A O 1
ATOM 9076 N N . VAL A 1 1256 ? 28.358 -3.827 -50.113 1.00 95.00 1256 VAL A N 1
ATOM 9077 C CA . VAL A 1 1256 ? 28.530 -2.443 -49.633 1.00 95.00 1256 VAL A CA 1
ATOM 9078 C C . VAL A 1 1256 ? 28.053 -1.448 -50.695 1.00 95.00 1256 VAL A C 1
ATOM 9080 O O . VAL A 1 1256 ? 28.529 -1.473 -51.830 1.00 95.00 1256 VAL A O 1
ATOM 9083 N N . VAL A 1 1257 ? 27.171 -0.526 -50.308 1.00 94.69 1257 VAL A N 1
ATOM 9084 C CA . VAL A 1 1257 ? 26.699 0.613 -51.109 1.00 94.69 1257 VAL A CA 1
ATOM 9085 C C . VAL A 1 1257 ? 26.945 1.896 -50.327 1.00 94.69 1257 VAL A C 1
ATOM 9087 O O . VAL A 1 1257 ? 26.331 2.119 -49.291 1.00 94.69 1257 VAL A O 1
ATOM 9090 N N . ALA A 1 1258 ? 27.817 2.765 -50.834 1.00 94.00 1258 ALA A N 1
ATOM 9091 C CA . ALA A 1 1258 ? 28.070 4.074 -50.241 1.00 94.00 1258 ALA A CA 1
ATOM 9092 C C . ALA A 1 1258 ? 28.011 5.176 -51.302 1.00 94.00 1258 ALA A C 1
ATOM 9094 O O . ALA A 1 1258 ? 28.422 4.952 -52.445 1.00 94.00 1258 ALA A O 1
ATOM 9095 N N . SER A 1 1259 ? 27.545 6.369 -50.923 1.00 93.62 1259 SER A N 1
ATOM 9096 C CA . SER A 1 1259 ? 27.711 7.574 -51.758 1.00 93.62 1259 SER A CA 1
ATOM 9097 C C . SER A 1 1259 ? 29.004 8.347 -51.444 1.00 93.62 1259 SER A C 1
ATOM 9099 O O . SER A 1 1259 ? 29.458 9.126 -52.286 1.00 93.62 1259 SER A O 1
ATOM 9101 N N . GLY A 1 1260 ? 29.620 8.109 -50.278 1.00 93.81 1260 GLY A N 1
ATOM 9102 C CA . GLY A 1 1260 ? 30.952 8.588 -49.902 1.00 93.81 1260 GLY A CA 1
ATOM 9103 C C . GLY A 1 1260 ? 32.088 7.617 -50.254 1.00 93.81 1260 GLY A C 1
ATOM 9104 O O . GLY A 1 1260 ? 32.027 6.863 -51.227 1.00 93.81 1260 GLY A O 1
ATOM 9105 N N . VAL A 1 1261 ? 33.171 7.663 -49.477 1.00 95.50 1261 VAL A N 1
ATOM 9106 C CA . VAL A 1 1261 ? 34.357 6.812 -49.651 1.00 95.50 1261 VAL A CA 1
ATOM 9107 C C . VAL A 1 1261 ? 34.146 5.453 -48.987 1.00 95.50 1261 VAL A C 1
ATOM 9109 O O . VAL A 1 1261 ? 33.874 5.379 -47.793 1.00 95.50 1261 VAL A O 1
ATOM 9112 N N . VAL A 1 1262 ? 34.350 4.376 -49.750 1.00 96.00 1262 VAL A N 1
ATOM 9113 C CA . VAL A 1 1262 ? 34.452 3.005 -49.226 1.00 96.00 1262 VAL A CA 1
ATOM 9114 C C . VAL A 1 1262 ? 35.927 2.671 -48.992 1.00 96.00 1262 VAL A C 1
ATOM 9116 O O . VAL A 1 1262 ? 36.686 2.546 -49.956 1.00 96.00 1262 VAL A O 1
ATOM 9119 N N . ASP A 1 1263 ? 36.329 2.524 -47.730 1.00 95.94 1263 ASP A N 1
ATOM 9120 C CA . ASP A 1 1263 ? 37.678 2.128 -47.307 1.00 95.94 1263 ASP A CA 1
ATOM 9121 C C . ASP A 1 1263 ? 37.612 0.818 -46.506 1.00 95.94 1263 ASP A C 1
ATOM 9123 O O . ASP A 1 1263 ? 37.265 0.791 -45.325 1.00 95.94 1263 ASP A O 1
ATOM 9127 N N . LEU A 1 1264 ? 37.886 -0.299 -47.179 1.00 95.12 1264 LEU A N 1
ATOM 9128 C CA . LEU A 1 1264 ? 37.875 -1.627 -46.568 1.00 95.12 1264 LEU A CA 1
ATOM 9129 C C . LEU A 1 1264 ? 39.320 -2.073 -46.354 1.00 95.12 1264 LEU A C 1
ATOM 9131 O O . LEU A 1 1264 ? 40.072 -2.279 -47.312 1.00 95.12 1264 LEU A O 1
ATOM 9135 N N . GLY A 1 1265 ? 39.700 -2.215 -45.086 1.00 90.62 1265 GLY A N 1
ATOM 9136 C CA . GLY A 1 1265 ? 41.031 -2.632 -44.676 1.00 90.62 1265 GLY A CA 1
ATOM 9137 C C . GLY A 1 1265 ? 41.395 -4.011 -45.224 1.00 90.62 1265 GLY A C 1
ATOM 9138 O O . GLY A 1 1265 ? 40.545 -4.842 -45.539 1.00 90.62 1265 GLY A O 1
ATOM 9139 N N . THR A 1 1266 ? 42.693 -4.300 -45.331 1.00 85.44 1266 THR A N 1
ATOM 9140 C CA . THR A 1 1266 ? 43.177 -5.557 -45.937 1.00 85.44 1266 THR A CA 1
ATOM 9141 C C . THR A 1 1266 ? 42.820 -6.823 -45.151 1.00 85.44 1266 THR A C 1
ATOM 9143 O O . THR A 1 1266 ? 43.072 -7.923 -45.640 1.00 85.44 1266 THR A O 1
ATOM 9146 N N . ALA A 1 1267 ? 42.290 -6.677 -43.933 1.00 80.12 1267 ALA A N 1
ATOM 9147 C CA . ALA A 1 1267 ? 41.769 -7.766 -43.112 1.00 80.12 1267 ALA A CA 1
ATOM 9148 C C . ALA A 1 1267 ? 40.250 -7.983 -43.288 1.00 80.12 1267 ALA A C 1
ATOM 9150 O O . ALA A 1 1267 ? 39.719 -8.966 -42.770 1.00 80.12 1267 ALA A O 1
ATOM 9151 N N . THR A 1 1268 ? 39.557 -7.112 -44.028 1.00 87.75 1268 THR A N 1
ATOM 9152 C CA . THR A 1 1268 ? 38.121 -7.217 -44.309 1.00 87.75 1268 THR A CA 1
ATOM 9153 C C . THR A 1 1268 ? 37.878 -8.129 -45.510 1.00 87.75 1268 THR A C 1
ATOM 9155 O O . THR A 1 1268 ? 38.347 -7.878 -46.621 1.00 87.75 1268 THR A O 1
ATOM 9158 N N . THR A 1 1269 ? 37.135 -9.214 -45.297 1.00 93.19 1269 THR A N 1
ATOM 9159 C CA . THR A 1 1269 ? 36.767 -10.175 -46.342 1.00 93.19 1269 THR A CA 1
ATOM 9160 C C . THR A 1 1269 ? 35.384 -9.844 -46.882 1.00 93.19 1269 THR A C 1
ATOM 9162 O O . THR A 1 1269 ? 34.385 -10.125 -46.229 1.00 93.19 1269 THR A O 1
ATOM 9165 N N . VAL A 1 1270 ? 35.317 -9.296 -48.096 1.00 90.31 1270 VAL A N 1
ATOM 9166 C CA . VAL A 1 1270 ? 34.055 -9.202 -48.844 1.00 90.31 1270 VAL A CA 1
ATOM 9167 C C . VAL A 1 1270 ? 33.883 -10.474 -49.669 1.00 90.31 1270 VAL A C 1
ATOM 9169 O O . VAL A 1 1270 ? 34.769 -10.804 -50.464 1.00 90.31 1270 VAL A O 1
ATOM 9172 N N . CYS A 1 1271 ? 32.775 -11.194 -49.495 1.00 91.00 1271 CYS A N 1
ATOM 9173 C CA . CYS A 1 1271 ? 32.466 -12.382 -50.290 1.00 91.00 1271 CYS A CA 1
ATOM 9174 C C . CYS A 1 1271 ? 31.050 -12.341 -50.900 1.00 91.00 1271 CYS A C 1
ATOM 9176 O O . CYS A 1 1271 ? 30.240 -11.529 -50.457 1.00 91.00 1271 CYS A O 1
ATOM 9178 N N . PRO A 1 1272 ? 30.798 -13.108 -51.985 1.00 74.25 1272 PRO A N 1
ATOM 9179 C CA . PRO A 1 1272 ? 29.613 -12.943 -52.834 1.00 74.25 1272 PRO A CA 1
ATOM 9180 C C . PRO A 1 1272 ? 28.276 -13.110 -52.115 1.00 74.25 1272 PRO A C 1
ATOM 9182 O O . PRO A 1 1272 ? 28.192 -13.995 -51.238 1.00 74.25 1272 PRO A O 1
#

Secondary structure (DSSP, 8-state):
--------------PPP-----------SS-------PPPPPPTTEEEEEEEEEBTTBEEEEPP-STT---EEEE-TTSS-TTEEEEEEEES---TTEEEEEEE-TT---SS-EEEEE-GGG--STT-EEEEEEE-TTSPPB--TT--B-EEE-EEEEEETTTTEEEEEESS-SEEEEEEE--------SS--GGG--TT-EEEEEEEETTEEPSTTS-SEEEEEEEEETTEEEEEEEETTTEEEEEEHHHHHT-TTEEEE--B-SSS-TTSPP-SHHHHHHHHHHHHHHTS-----SSSS--TTPPPHHHHHHHHHHTTT--PSP--TTGGG---GGG------GGGPPPPP-----------------------------------TTPPTT-EEEE-TTS-EEEE----TT-TT--------------S---------------------------------------------------------PPPP---------PPPTT-TT------------S---S-S------------S--PPPPPPPP--TT---TTEE--S--PPPSSTTSS----S-B-TTSSB---HHHHHHHHHH-TT--EEEE--SSSSPEEE--SSPPPPB-S-EEEE-GGG--SSS-SEEEEGGG----TT----SEEE-SS-EEEESEEEE--SS-SEEE--SS-EEEES-EEES-SS-SEEESS-EEEE-SSSS-EEEES----TT----SEEEEEEEEEEEEEEESEEEES-SS-SEEEEEEEEEETTEEEES-SS-SEEES-----SS--SEEE-TT-EEEES-SS-SEEESSS-EEE-TT--EEEES-SS-SEEESSS-EEES-SS-TT-SS-EEEES----EEEEEEEE-TTS-EEEEEEEEP--SEEE---SSSEEEEEEEEEEES-SS-SEEESSSEEEEEEEEEES-SS-SEEE---TT---EEEEE-SEEEEEES-SS-SEEESEEEEEEPTTEEEEEES-SS-SEEESEEEEEEE--TT-TT--EEEES----SSEEEEEE-TTS-EEEEEE-----SEEE---SS-PPEEEESEEEES-SS-SEEE-SEEEEES-EEES-SS-SEEEPPPSSSPPEEEEEESSEEEES-SS-SEEEEEEEEEEESEEEES-SS-SEEEEES-EEEE--TTSS-EEES----SSEEEEEE-TTSSS--EEEEEEPPPPEEEEESSS-EEEEEEEEES-SSEEEEESS-EEEEEEEEE--SS-SEEESS-EEEEEEEEE--

Radius of gyration: 40.98 Å; chains: 1; bounding box: 99×124×124 Å

Sequence (1272 aa):
MTRTGWAHVVVLLVGVGIGAVQACDSSPGSGSGSCDGIPPEVDDTVEGVSWLCVGPGGGSVLVPGRAGEASELIIPPEALAASTKVVIRRPKEADWNRLDLRIEPADAVLSRPVTLRVRPHYVRGDTATVLALHAGPSNPIRESDAEDSNWRHADVVARDSSSGSFDVELNGFGGVFLAFDPADRAVLVPEVPRGMLRPGDILPWLTQVEGEPGPGWLPGHVGLFACHGERGDMVFDVTPGRGICMRSLDDLLGDATLTSLGVRRFGEPYHEPYDDDLRRLVVDAAVAASLRPSSYAMAGSVSTEAPSSASFVEDALDAAGRGLLPSVPGFWGSIPHGTFADTVPIDELPVPRETELQLPVSLRRMHGGLTPTGQYLGDLAVGGTIAAEGLPEGATFEALEDGRYVLSWRPTWAHVGERHTVTLAAGGEVAPGVPYDASLELGLFVPGIRGAFHVSPGNRRRLYECIPEGVEMGEYRLLHEATGESVSAHPFPGTTLVISEIGPDPTDPDCWRGVEFWVRDDLPEYVPRGSQDWILVQEYANNFWGGPAECEPDPDCSVPGRVNSGGDAPDRDPGDGVCDTGARTPSDEPECTLRAALEEANAAPDRDRITFDIPGAGPHVIAPGLPLPSIRQGIVIDGTSEAVAGRHGIVVDGSAVVASSGGDRAGLLVEGGLVEVRAIVVRGFGGDGVRSESASPLVLDSVEIADNAGWGVFSDSPVTLADGGGLGAVVRGNGSSPDREAGGVFSRAGGPLTAATLSGVTIVDNDGPGVLTLGRVRLGGASTISGNLGEGISVVLGGPTLWGAAVTVESGGATISGNRGQGLAVAEGDVIVPWGTSVAVTANAGWGIYVGNGVIRVGSDHSPLSPSPTTVSGNGAGGPCRMWGVDAALEPGFSDETCEGGGVFADTNNERTAVWLFGVEILDNGGPGVLVAEGIFRLGQARIERNRGPGIGAVAGTTGNAVKVWADWWDVAIRENWGPGILCDLGGVRVGWGAHLDLADNGSWGIFVPFGTVTMEADPELPSATSRVTGNGFGSECFWWDVGVDGRPGGDAFACEGGGIYAGPSGSGDTHALRGAEIGGNNGAGILATPRLRLEQCTVVDNAGPGVVVPEDPDEPPADLEVWGPAEIARNAGAGIEVVTGEVHLEGTSVSANAGTGVFVGAGNVEASGVAPDHPRIVGNGVGPTCHAVRLDRGVFPPWPERELAPCGGGGIVLGGGSVAAGQLDVEDNVGDGIRAEGDVRVEAGRICNNTGEQVVASGVVDLGTATTVCP